Protein AF-0000000080189053 (afdb_homodimer)

Sequence (884 aa):
MTDERPNVVLVHSHDLGRHVGSYGRSVDTPNLDALAGEGAVFENHFVTAPQCSPSRGSLHTGCYPHVNGLMGLAHHHWELDDDVPAMPELLADAGYETHLFGLQHVTEDPRSVGFQHDHTTWRVKPSAAALLADTRARTVADTVETFLEADAYAEPFFASVGFFEAHRIDVDGLFRFDDGSYDPPDPEDVDCPPFLPDGPGVREDLAELEGMVAAIDDAVGRIVDALDDSGLRDDTLVLFTTEHGIAFPRAKGSCYDGGIEAALVARLPGVVDAGRRYDELVSNVDVLPTVLDLVDVTHPGDVDGRSFLPLLTDQKYLPREQVFSELTWHGRYNPIRAVRTDQYKYVRNFWHLPTVTLTTDVFVSRAGREVREQYYSADRPYEELYDLESDPTESTNLAGEAAYESVRAELEERLVAWMRRTDDPLLDGPVPPADMETIEPWMTDERPNVVLVHSHDLGRHVGSYGRSVDTPNLDALAGEGAVFENHFVTAPQCSPSRGSLHTGCYPHVNGLMGLAHHHWELDDDVPAMPELLADAGYETHLFGLQHVTEDPRSVGFQHDHTTWRVKPSAAALLADTRARTVADTVETFLEADAYAEPFFASVGFFEAHRIDVDGLFRFDDGSYDPPDPEDVDCPPFLPDGPGVREDLAELEGMVAAIDDAVGRIVDALDDSGLRDDTLVLFTTEHGIAFPRAKGSCYDGGIEAALVARLPGVVDAGRRYDELVSNVDVLPTVLDLVDVTHPGDVDGRSFLPLLTDQKYLPREQVFSELTWHGRYNPIRAVRTDQYKYVRNFWHLPTVTLTTDVFVSRAGREVREQYYSADRPYEELYDLESDPTESTNLAGEAAYESVRAELEERLVAWMRRTDDPLLDGPVPPADMETIEPW

Structure (mmCIF, N/CA/C/O backbone):
data_AF-0000000080189053-model_v1
#
loop_
_entity.id
_entity.type
_entity.pdbx_description
1 polymer 'Arylsulfatase A'
#
loop_
_atom_site.group_PDB
_atom_site.id
_atom_site.type_symbol
_atom_site.label_atom_id
_atom_site.label_alt_id
_atom_site.label_comp_id
_atom_site.label_asym_id
_atom_site.label_entity_id
_atom_site.label_seq_id
_atom_site.pdbx_PDB_ins_code
_atom_site.Cartn_x
_atom_site.Cartn_y
_atom_site.Cartn_z
_atom_site.occupancy
_atom_site.B_iso_or_equiv
_atom_site.auth_seq_id
_atom_site.auth_comp_id
_atom_site.auth_asym_id
_atom_site.auth_atom_id
_atom_site.pdbx_PDB_model_num
ATOM 1 N N . MET A 1 1 ? -5.051 -48.625 -23.922 1 37.19 1 MET A N 1
ATOM 2 C CA . MET A 1 1 ? -5.074 -47.969 -22.609 1 37.19 1 MET A CA 1
ATOM 3 C C . MET A 1 1 ? -5.422 -49 -21.516 1 37.19 1 MET A C 1
ATOM 5 O O . MET A 1 1 ? -6.367 -49.781 -21.672 1 37.19 1 MET A O 1
ATOM 9 N N . THR A 1 2 ? -4.461 -49.438 -20.766 1 42.81 2 THR A N 1
ATOM 10 C CA . THR A 1 2 ? -4.82 -50.438 -19.766 1 42.81 2 THR A CA 1
ATOM 11 C C . THR A 1 2 ? -6.105 -50.062 -19.047 1 42.81 2 THR A C 1
ATOM 13 O O . THR A 1 2 ? -6.445 -48.875 -18.969 1 42.81 2 THR A O 1
ATOM 16 N N . ASP A 1 3 ? -7.039 -50.969 -18.984 1 53.47 3 ASP A N 1
ATOM 17 C CA . ASP A 1 3 ? -8.352 -50.938 -18.344 1 53.47 3 ASP A CA 1
ATOM 18 C C . ASP A 1 3 ? -8.297 -50.25 -16.984 1 53.47 3 ASP A C 1
ATOM 20 O O . ASP A 1 3 ? -9.328 -49.906 -16.406 1 53.47 3 ASP A O 1
ATOM 24 N N . GLU A 1 4 ? -7.008 -49.938 -16.438 1 72.69 4 GLU A N 1
ATOM 25 C CA . GLU A 1 4 ? -6.914 -49.438 -15.07 1 72.69 4 GLU A CA 1
ATOM 26 C C . GLU A 1 4 ? -6.582 -47.938 -15.078 1 72.69 4 GLU A C 1
ATOM 28 O O . GLU A 1 4 ? -5.875 -47.469 -15.961 1 72.69 4 GLU A O 1
ATOM 33 N N . ARG A 1 5 ? -7.258 -47.094 -14.391 1 90.19 5 ARG A N 1
ATOM 34 C CA . ARG A 1 5 ? -7.027 -45.656 -14.227 1 90.19 5 ARG A CA 1
ATOM 35 C C . ARG A 1 5 ? -5.578 -45.406 -13.844 1 90.19 5 ARG A C 1
ATOM 37 O O . ARG A 1 5 ? -5.031 -46.031 -12.945 1 90.19 5 ARG A O 1
ATOM 44 N N . PRO A 1 6 ? -4.895 -44.5 -14.609 1 95.56 6 PRO A N 1
ATOM 45 C CA . PRO A 1 6 ? -3.5 -44.188 -14.281 1 95.56 6 PRO A CA 1
ATOM 46 C C . PRO A 1 6 ? -3.354 -43.469 -12.953 1 95.56 6 PRO A C 1
ATOM 48 O O . PRO A 1 6 ? -4.297 -42.812 -12.492 1 95.56 6 PRO A O 1
ATOM 51 N N . ASN A 1 7 ? -2.174 -43.688 -12.297 1 97.25 7 ASN A N 1
ATOM 52 C CA . ASN A 1 7 ? -1.801 -42.781 -11.203 1 97.25 7 ASN A CA 1
ATOM 53 C C . ASN A 1 7 ? -1.562 -41.375 -11.703 1 97.25 7 ASN A C 1
ATOM 55 O O . ASN A 1 7 ? -1.313 -41.156 -12.891 1 97.25 7 ASN A O 1
ATOM 59 N N . VAL A 1 8 ? -1.74 -40.438 -10.844 1 98.12 8 VAL A N 1
ATOM 60 C CA . VAL A 1 8 ? -1.468 -39.031 -11.156 1 98.12 8 VAL A CA 1
ATOM 61 C C . VAL A 1 8 ? -0.46 -38.469 -10.156 1 98.12 8 VAL A C 1
ATOM 63 O O . VAL A 1 8 ? -0.708 -38.469 -8.953 1 98.12 8 VAL A O 1
ATOM 66 N N . VAL A 1 9 ? 0.678 -38.031 -10.648 1 98.5 9 VAL A N 1
ATOM 67 C CA . VAL A 1 9 ? 1.683 -37.344 -9.836 1 98.5 9 VAL A CA 1
ATOM 68 C C . VAL A 1 9 ? 1.832 -35.906 -10.312 1 98.5 9 VAL A C 1
ATOM 70 O O . VAL A 1 9 ? 2.277 -35.656 -11.438 1 98.5 9 VAL A O 1
ATOM 73 N N . LEU A 1 10 ? 1.393 -35.031 -9.5 1 98.44 10 LEU A N 1
ATOM 74 C CA . LEU A 1 10 ? 1.52 -33.594 -9.75 1 98.44 10 LEU A CA 1
ATOM 75 C C . LEU A 1 10 ? 2.703 -33 -8.984 1 98.44 10 LEU A C 1
ATOM 77 O O . LEU A 1 10 ? 2.656 -32.906 -7.758 1 98.44 10 LEU A O 1
ATOM 81 N N . VAL A 1 11 ? 3.75 -32.688 -9.688 1 98.38 11 VAL A N 1
ATOM 82 C CA . VAL A 1 11 ? 4.918 -32.031 -9.102 1 98.38 11 VAL A CA 1
ATOM 83 C C . VAL A 1 11 ? 4.859 -30.531 -9.352 1 98.38 11 VAL A C 1
ATOM 85 O O . VAL A 1 11 ? 4.738 -30.094 -10.492 1 98.38 11 VAL A O 1
ATOM 88 N N . HIS A 1 12 ? 4.906 -29.797 -8.32 1 96 12 HIS A N 1
ATOM 89 C CA . HIS A 1 12 ? 4.832 -28.344 -8.492 1 96 12 HIS A CA 1
ATOM 90 C C . HIS A 1 12 ? 5.824 -27.625 -7.586 1 96 12 HIS A C 1
ATOM 92 O O . HIS A 1 12 ? 6.152 -28.125 -6.504 1 96 12 HIS A O 1
ATOM 98 N N . SER A 1 13 ? 6.344 -26.516 -8.055 1 93 13 SER A N 1
ATOM 99 C CA . SER A 1 13 ? 7.297 -25.703 -7.305 1 93 13 SER A CA 1
ATOM 100 C C . SER A 1 13 ? 6.781 -24.281 -7.113 1 93 13 SER A C 1
ATOM 102 O O . SER A 1 13 ? 5.777 -23.891 -7.715 1 93 13 SER A O 1
ATOM 104 N N . HIS A 1 14 ? 7.52 -23.609 -6.168 1 88.56 14 HIS A N 1
ATOM 105 C CA . HIS A 1 14 ? 7.227 -22.203 -5.848 1 88.56 14 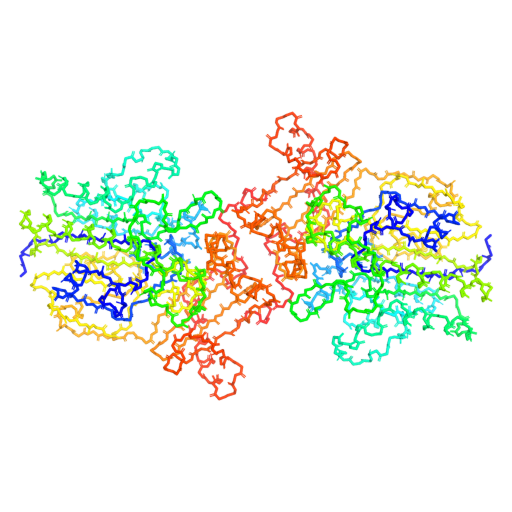HIS A CA 1
ATOM 106 C C . HIS A 1 14 ? 8.086 -21.266 -6.676 1 88.56 14 HIS A C 1
ATOM 108 O O . HIS A 1 14 ? 9.289 -21.5 -6.852 1 88.56 14 HIS A O 1
ATOM 114 N N . ASP A 1 15 ? 7.488 -20.156 -7.223 1 96.12 15 ASP A N 1
ATOM 115 C CA . ASP A 1 15 ? 8.25 -19 -7.66 1 96.12 15 ASP A CA 1
ATOM 116 C C . ASP A 1 15 ? 9.25 -19.375 -8.758 1 96.12 15 ASP A C 1
ATOM 118 O O . ASP A 1 15 ? 10.398 -18.938 -8.734 1 96.12 15 ASP A O 1
ATOM 122 N N . LEU A 1 16 ? 8.836 -20.234 -9.695 1 97.38 16 LEU A N 1
ATOM 123 C CA . LEU A 1 16 ? 9.805 -20.734 -10.68 1 97.38 16 LEU A CA 1
ATOM 124 C C . LEU A 1 16 ? 9.469 -20.219 -12.07 1 97.38 16 LEU A C 1
ATOM 126 O O . LEU A 1 16 ? 10.367 -20 -12.891 1 97.38 16 LEU A O 1
ATOM 130 N N . GLY A 1 17 ? 8.188 -20.047 -12.352 1 97.44 17 GLY A N 1
ATOM 131 C CA . GLY A 1 17 ? 7.793 -19.703 -13.711 1 97.44 17 GLY A CA 1
ATOM 132 C C . GLY A 1 17 ? 8.281 -20.703 -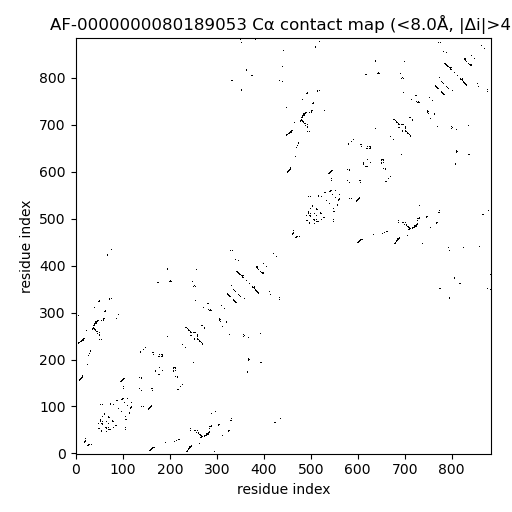14.742 1 97.44 17 GLY A C 1
ATOM 133 O O . GLY A 1 17 ? 8.055 -21.906 -14.602 1 97.44 17 GLY A O 1
ATOM 134 N N . ARG A 1 18 ? 8.945 -20.234 -15.711 1 97.62 18 ARG A N 1
ATOM 135 C CA . ARG A 1 18 ? 9.492 -21.062 -16.781 1 97.62 18 ARG A CA 1
ATOM 136 C C . ARG A 1 18 ? 11.016 -21.016 -16.781 1 97.62 18 ARG A C 1
ATOM 138 O O . ARG A 1 18 ? 11.648 -21.156 -17.828 1 97.62 18 ARG A O 1
ATOM 145 N N . HIS A 1 19 ? 11.531 -20.75 -15.57 1 97.62 19 HIS A N 1
ATOM 146 C CA . HIS A 1 19 ? 12.984 -20.609 -15.469 1 97.62 19 HIS A CA 1
ATOM 147 C C . HIS A 1 19 ? 13.664 -21.969 -15.445 1 97.62 19 HIS A C 1
ATOM 149 O O . HIS A 1 19 ? 14.383 -22.297 -14.492 1 97.62 19 HIS A O 1
ATOM 155 N N . VAL A 1 20 ? 13.516 -22.75 -16.484 1 97.56 20 VAL A N 1
ATOM 156 C CA . VAL A 1 20 ? 14.086 -24.078 -16.688 1 97.56 20 VAL A CA 1
ATOM 157 C C . VAL A 1 20 ? 14.586 -24.219 -18.125 1 97.56 20 VAL A C 1
ATOM 159 O O . VAL A 1 20 ? 14.164 -23.469 -19.016 1 97.56 20 VAL A O 1
ATOM 162 N N . GLY A 1 21 ? 15.398 -25.172 -18.328 1 97 21 GLY A N 1
ATOM 163 C CA . GLY A 1 21 ? 16.031 -25.359 -19.625 1 97 21 GLY A CA 1
ATOM 164 C C . GLY A 1 21 ? 15.031 -25.688 -20.734 1 97 21 GLY A C 1
ATOM 165 O O . GLY A 1 21 ? 15.18 -25.234 -21.859 1 97 21 GLY A O 1
ATOM 166 N N . SER A 1 22 ? 14.039 -26.406 -20.469 1 96.38 22 SER A N 1
ATOM 167 C CA . SER A 1 22 ? 13.07 -26.859 -21.469 1 96.38 22 SER A CA 1
ATOM 168 C C . SER A 1 22 ? 12.273 -25.688 -22.047 1 96.38 22 SER A C 1
ATOM 170 O O . SER A 1 22 ? 11.617 -25.828 -23.078 1 96.38 22 SER A O 1
ATOM 172 N N . TYR A 1 23 ? 12.32 -24.562 -21.422 1 96.88 23 TYR A N 1
ATOM 173 C CA . TYR A 1 23 ? 11.648 -23.359 -21.922 1 96.88 23 TYR A CA 1
ATOM 174 C C . TYR A 1 23 ? 12.664 -22.359 -22.453 1 96.88 23 TYR A C 1
ATOM 176 O O . TYR A 1 23 ? 12.352 -21.188 -22.625 1 96.88 23 TYR A O 1
ATOM 184 N N . GLY A 1 24 ? 13.891 -22.781 -22.625 1 94.62 24 GLY A N 1
ATOM 185 C CA . GLY A 1 24 ? 14.875 -21.984 -23.328 1 94.62 24 GLY A CA 1
ATOM 186 C C . GLY A 1 24 ? 15.766 -21.172 -22.406 1 94.62 24 GLY A C 1
ATOM 187 O O . GLY A 1 24 ? 16.609 -20.406 -22.859 1 94.62 24 GLY A O 1
ATOM 188 N N . ARG A 1 25 ? 15.617 -21.297 -21.156 1 94.75 25 ARG A N 1
ATOM 189 C CA . ARG A 1 25 ? 16.484 -20.594 -20.219 1 94.75 25 ARG A CA 1
ATOM 190 C C . ARG A 1 25 ? 17.859 -21.266 -20.125 1 94.75 25 ARG A C 1
ATOM 192 O O . ARG A 1 25 ? 17.953 -22.484 -20.25 1 94.75 25 ARG A O 1
ATOM 199 N N . SER A 1 26 ? 18.859 -20.438 -19.922 1 93.69 26 SER A N 1
ATOM 200 C CA . SER A 1 26 ? 20.219 -20.953 -19.781 1 93.69 26 SER A CA 1
ATOM 201 C C . SER A 1 26 ? 20.484 -21.453 -18.375 1 93.69 26 SER A C 1
ATOM 203 O O . SER A 1 26 ? 21.344 -20.906 -17.672 1 93.69 26 SER A O 1
ATOM 205 N N . VAL A 1 27 ? 19.781 -22.422 -17.938 1 95.25 27 VAL A N 1
ATOM 206 C CA . VAL A 1 27 ? 19.938 -23.047 -16.641 1 95.25 27 VAL A CA 1
ATOM 207 C C . VAL A 1 27 ? 20.016 -24.562 -16.797 1 95.25 27 VAL A C 1
ATOM 209 O O . VAL A 1 27 ? 19.391 -25.125 -17.719 1 95.25 27 VAL A O 1
ATOM 212 N N . ASP A 1 28 ? 20.828 -25.188 -16.016 1 93.56 28 ASP A N 1
ATOM 213 C CA . ASP A 1 28 ? 21.031 -26.625 -16.141 1 93.56 28 ASP A CA 1
ATOM 214 C C . ASP A 1 28 ? 19.938 -27.406 -15.406 1 93.56 28 ASP A C 1
ATOM 216 O O . ASP A 1 28 ? 19.969 -27.531 -14.18 1 93.56 28 ASP A O 1
ATOM 220 N N . THR A 1 29 ? 19 -27.891 -16.188 1 98.06 29 THR A N 1
ATOM 221 C CA . THR A 1 29 ? 17.922 -28.703 -15.641 1 98.06 29 THR A CA 1
ATOM 222 C C . THR A 1 29 ? 17.766 -29.984 -16.438 1 98.06 29 THR A C 1
ATOM 224 O O . THR A 1 29 ? 16.703 -30.25 -17.016 1 98.06 29 THR A O 1
ATOM 227 N N . PRO A 1 30 ? 18.766 -30.875 -16.438 1 98.62 30 PRO A N 1
ATOM 228 C CA . PRO A 1 30 ? 18.766 -32.062 -17.312 1 98.62 30 PRO A CA 1
ATOM 229 C C . PRO A 1 30 ? 17.594 -33 -17.031 1 98.62 30 PRO A C 1
ATOM 231 O O . PRO A 1 30 ? 17.062 -33.594 -17.969 1 98.62 30 PRO A O 1
ATOM 234 N N . ASN A 1 31 ? 17.203 -33.156 -15.789 1 98.69 31 ASN A N 1
ATOM 235 C CA . ASN A 1 31 ? 16.109 -34.062 -15.469 1 98.69 31 ASN A CA 1
ATOM 236 C C . ASN A 1 31 ? 14.773 -33.531 -15.945 1 98.69 31 ASN A C 1
ATOM 238 O O . ASN A 1 31 ? 13.969 -34.25 -16.531 1 98.69 31 ASN A O 1
ATOM 242 N N . LEU A 1 32 ? 14.547 -32.25 -15.75 1 98.44 32 LEU A N 1
ATOM 243 C CA . LEU A 1 32 ? 13.328 -31.609 -16.25 1 98.44 32 LEU A CA 1
ATOM 244 C C . LEU A 1 32 ? 13.297 -31.625 -17.766 1 98.44 32 LEU A C 1
ATOM 246 O O . LEU A 1 32 ? 12.234 -31.812 -18.375 1 98.44 32 LEU A O 1
ATOM 250 N N . ASP A 1 33 ? 14.469 -31.391 -18.359 1 98.44 33 ASP A N 1
ATOM 251 C CA . ASP A 1 33 ? 14.562 -31.422 -19.812 1 98.44 33 ASP A CA 1
ATOM 252 C C . ASP A 1 33 ? 14.258 -32.812 -20.344 1 98.44 33 ASP A C 1
ATOM 254 O O . ASP A 1 33 ? 13.617 -32.969 -21.391 1 98.44 33 ASP A O 1
ATOM 258 N N . ALA A 1 34 ? 14.734 -33.812 -19.656 1 98.31 34 ALA A N 1
ATOM 259 C CA . ALA A 1 34 ? 14.438 -35.188 -20.031 1 98.31 34 ALA A CA 1
ATOM 260 C C . ALA A 1 34 ? 12.945 -35.469 -19.922 1 98.31 34 ALA A C 1
ATOM 262 O O . ALA A 1 34 ? 12.367 -36.125 -20.797 1 98.31 34 ALA A O 1
ATOM 263 N N . LEU A 1 35 ? 12.383 -35.031 -18.828 1 98.06 35 LEU A N 1
ATOM 264 C CA . LEU A 1 35 ? 10.945 -35.219 -18.641 1 98.06 35 LEU A CA 1
ATOM 265 C C . LEU A 1 35 ? 10.164 -34.562 -19.766 1 98.06 35 LEU A C 1
ATOM 267 O O . LEU A 1 35 ? 9.219 -35.156 -20.297 1 98.06 35 LEU A O 1
ATOM 271 N N . ALA A 1 36 ? 10.562 -33.375 -20.125 1 97.88 36 ALA A N 1
ATOM 272 C CA . ALA A 1 36 ? 9.938 -32.625 -21.219 1 97.88 36 ALA A CA 1
ATOM 273 C C . ALA A 1 36 ? 10.094 -33.375 -22.531 1 97.88 36 ALA A C 1
ATOM 275 O O . ALA A 1 36 ? 9.156 -33.438 -23.344 1 97.88 36 ALA A O 1
ATOM 276 N N . GLY A 1 37 ? 11.258 -33.938 -22.766 1 97.38 37 GLY A N 1
ATOM 277 C CA . GLY A 1 37 ? 11.523 -34.688 -23.984 1 97.38 37 GLY A CA 1
ATOM 278 C C . GLY A 1 37 ? 10.703 -35.969 -24.094 1 97.38 37 GLY A C 1
ATOM 279 O O . GLY A 1 37 ? 10.383 -36.406 -25.203 1 97.38 37 GLY A O 1
ATOM 280 N N . GLU A 1 38 ? 10.297 -36.531 -22.953 1 96.81 38 GLU A N 1
ATOM 281 C CA . GLU A 1 38 ? 9.539 -37.781 -22.906 1 96.81 38 GLU A CA 1
ATOM 282 C C . GLU A 1 38 ? 8.039 -37.531 -22.891 1 96.81 38 GLU A C 1
ATOM 284 O O . GLU A 1 38 ? 7.238 -38.438 -22.953 1 96.81 38 GLU A O 1
ATOM 289 N N . GLY A 1 39 ? 7.723 -36.281 -22.781 1 97.12 39 GLY A N 1
ATOM 290 C CA . GLY A 1 39 ? 6.328 -35.875 -22.688 1 97.12 39 GLY A CA 1
ATOM 291 C C . GLY A 1 39 ? 5.973 -34.719 -23.594 1 97.12 39 GLY A C 1
ATOM 292 O O . GLY A 1 39 ? 6.504 -34.625 -24.703 1 97.12 39 GLY A O 1
ATOM 293 N N . ALA A 1 40 ? 4.988 -33.938 -23.156 1 97.69 40 ALA A N 1
ATOM 294 C CA . ALA A 1 40 ? 4.527 -32.75 -23.891 1 97.69 40 ALA A CA 1
ATOM 295 C C . ALA A 1 40 ? 4.77 -31.484 -23.078 1 97.69 40 ALA A C 1
ATOM 297 O O . ALA A 1 40 ? 4.625 -31.484 -21.859 1 97.69 40 ALA A O 1
ATOM 298 N N . VAL A 1 41 ? 5.191 -30.438 -23.828 1 98.25 41 VAL A N 1
ATOM 299 C CA . VAL A 1 41 ? 5.418 -29.125 -23.234 1 98.25 41 VAL A CA 1
ATOM 300 C C . VAL A 1 41 ? 4.367 -28.141 -23.734 1 98.25 41 VAL A C 1
ATOM 302 O O . VAL A 1 41 ? 4.047 -28.109 -24.922 1 98.25 41 VAL A O 1
ATOM 305 N N . PHE A 1 42 ? 3.783 -27.406 -22.828 1 98.25 42 PHE A N 1
ATOM 306 C CA . PHE A 1 42 ? 2.867 -26.328 -23.172 1 98.25 42 PHE A CA 1
ATOM 307 C C . PHE A 1 42 ? 3.578 -24.984 -23.141 1 98.25 42 PHE A C 1
ATOM 309 O O . PHE A 1 42 ? 3.873 -24.453 -22.078 1 98.25 42 PHE A O 1
ATOM 316 N N . GLU A 1 43 ? 3.744 -24.406 -24.312 1 97.56 43 GLU A N 1
ATOM 317 C CA . GLU A 1 43 ? 4.582 -23.219 -24.484 1 97.56 43 GLU A CA 1
ATOM 318 C C . GLU A 1 43 ? 3.896 -21.969 -23.922 1 97.56 43 GLU A C 1
ATOM 320 O O . GLU A 1 43 ? 4.562 -21.062 -23.422 1 97.56 43 GLU A O 1
ATOM 325 N N . ASN A 1 44 ? 2.574 -21.922 -24.078 1 97.69 44 ASN A N 1
ATOM 326 C CA . ASN A 1 44 ? 1.802 -20.75 -23.703 1 97.69 44 ASN A CA 1
ATOM 327 C C . ASN A 1 44 ? 0.842 -21.047 -22.562 1 97.69 44 ASN A C 1
ATOM 329 O O . ASN A 1 44 ? -0.368 -20.859 -22.688 1 97.69 44 ASN A O 1
ATOM 333 N N . HIS A 1 45 ? 1.48 -21.484 -21.469 1 98.25 45 HIS A N 1
ATOM 334 C CA . HIS A 1 45 ? 0.749 -21.734 -20.234 1 98.25 45 HIS A CA 1
ATOM 335 C C . HIS A 1 45 ? 0.845 -20.547 -19.297 1 98.25 45 HIS A C 1
ATOM 337 O O . HIS A 1 45 ? 1.944 -20.125 -18.922 1 98.25 45 HIS A O 1
ATOM 343 N N . PHE A 1 46 ? -0.322 -19.953 -18.969 1 98.69 46 PHE A N 1
ATOM 344 C CA . PHE A 1 46 ? -0.388 -18.812 -18.062 1 98.69 46 PHE A CA 1
ATOM 345 C C . PHE A 1 46 ? -1.361 -19.078 -16.922 1 98.69 46 PHE A C 1
ATOM 347 O O . PHE A 1 46 ? -2.438 -19.641 -17.125 1 98.69 46 PHE A O 1
ATOM 354 N N . VAL A 1 47 ? -0.959 -18.672 -15.734 1 98.75 47 VAL A N 1
ATOM 355 C CA . VAL A 1 47 ? -1.768 -18.969 -14.555 1 98.75 47 VAL A CA 1
ATOM 356 C C . VAL A 1 47 ? -2.746 -17.812 -14.305 1 98.75 47 VAL A C 1
ATOM 358 O O . VAL A 1 47 ? -2.609 -16.734 -14.883 1 98.75 47 VAL A O 1
ATOM 361 N N . THR A 1 48 ? -3.66 -18.078 -13.43 1 98.69 48 THR A N 1
ATOM 362 C CA . THR A 1 48 ? -4.75 -17.156 -13.156 1 98.69 48 THR A CA 1
ATOM 363 C C . THR A 1 48 ? -4.305 -16.078 -12.172 1 98.69 48 THR A C 1
ATOM 365 O O . THR A 1 48 ? -4.938 -15.016 -12.07 1 98.69 48 THR A O 1
ATOM 368 N N . ALA A 1 49 ? -3.229 -16.375 -11.438 1 98.75 49 ALA A N 1
ATOM 369 C CA . ALA A 1 49 ? -2.799 -15.438 -10.406 1 98.75 49 ALA A CA 1
ATOM 370 C C . ALA A 1 49 ? -1.284 -15.477 -10.227 1 98.75 49 ALA A C 1
ATOM 372 O O . ALA A 1 49 ? -0.676 -16.547 -10.266 1 98.75 49 ALA A O 1
ATOM 373 N N . PRO A 1 50 ? -0.681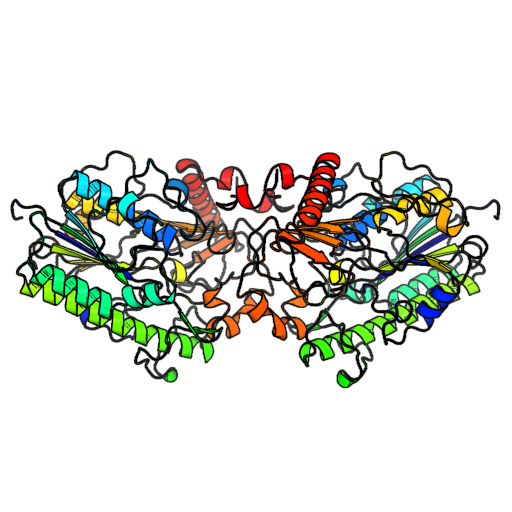 -14.344 -10.07 1 98.44 50 PRO A N 1
ATOM 374 C CA . PRO A 1 50 ? 0.771 -14.273 -9.891 1 98.44 50 PRO A CA 1
ATOM 375 C C . PRO A 1 50 ? 1.202 -14.484 -8.445 1 98.44 50 PRO A C 1
ATOM 377 O O . PRO A 1 50 ? 2.115 -13.812 -7.961 1 98.44 50 PRO A O 1
ATOM 380 N N . GLN A 1 51 ? 0.408 -15.281 -7.688 1 95.88 51 GLN A N 1
ATOM 381 C CA . GLN A 1 51 ? 0.687 -15.586 -6.285 1 95.88 51 GLN A CA 1
ATOM 382 C C . GLN A 1 51 ? 0.391 -17.047 -5.969 1 95.88 51 GLN A C 1
ATOM 384 O O . GLN A 1 51 ? -0.327 -17.719 -6.715 1 95.88 51 GLN A O 1
ATOM 389 N N . CYS A 1 52 ? 0.853 -17.5 -4.887 1 95.06 52 CYS A N 1
ATOM 390 C CA . CYS A 1 52 ? 0.919 -18.922 -4.582 1 95.06 52 CYS A CA 1
ATOM 391 C C . CYS A 1 52 ? -0.475 -19.5 -4.367 1 95.06 52 CYS A C 1
ATOM 393 O O . CYS A 1 52 ? -1.029 -20.141 -5.262 1 95.06 52 CYS A O 1
ATOM 395 N N . SER A 1 53 ? -1.184 -19.125 -3.305 1 96.25 53 SER A N 1
ATOM 396 C CA . SER A 1 53 ? -2.428 -19.766 -2.891 1 96.25 53 SER A CA 1
ATOM 397 C C . SER A 1 53 ? -3.514 -19.594 -3.945 1 96.25 53 SER A C 1
ATOM 399 O O . SER A 1 53 ? -4.152 -20.562 -4.352 1 96.25 53 SER A O 1
ATOM 401 N N . PRO A 1 54 ? -3.693 -18.406 -4.445 1 97.81 54 PRO A N 1
ATOM 402 C CA . PRO A 1 54 ? -4.75 -18.25 -5.449 1 97.81 54 PRO A CA 1
ATOM 403 C C . PRO A 1 54 ? -4.477 -19.047 -6.723 1 97.81 54 PRO A C 1
ATOM 405 O O . PRO A 1 54 ? -5.395 -19.656 -7.277 1 97.81 54 PRO A O 1
ATOM 408 N N . SER A 1 55 ? -3.256 -19.047 -7.184 1 98.19 55 SER A N 1
ATOM 409 C CA . SER A 1 55 ? -2.916 -19.797 -8.391 1 98.19 55 SER A CA 1
ATOM 410 C C . SER A 1 55 ? -3.113 -21.297 -8.18 1 98.19 55 SER A C 1
ATOM 412 O O . SER A 1 55 ? -3.697 -21.969 -9.031 1 98.19 55 SER A O 1
ATOM 414 N N . ARG A 1 56 ? -2.656 -21.828 -7.055 1 97 56 ARG A N 1
ATOM 415 C CA . ARG A 1 56 ? -2.822 -23.25 -6.742 1 97 56 ARG A CA 1
ATOM 416 C C . ARG A 1 56 ? -4.297 -23.594 -6.574 1 97 56 ARG A C 1
ATOM 418 O O . ARG A 1 56 ? -4.723 -24.688 -6.934 1 97 56 ARG A O 1
ATOM 425 N N . GLY A 1 57 ? -5.012 -22.625 -5.918 1 96.94 57 GLY A N 1
ATOM 426 C CA . GLY A 1 57 ? -6.449 -22.828 -5.84 1 96.94 57 GLY A CA 1
ATOM 427 C C . GLY A 1 57 ? -7.098 -23.016 -7.199 1 96.94 57 GLY A C 1
ATOM 428 O O . GLY A 1 57 ? -7.957 -23.891 -7.371 1 96.94 57 GLY A O 1
ATOM 429 N N . SER A 1 58 ? -6.672 -22.25 -8.148 1 98.25 58 SER A N 1
ATOM 430 C CA . SER A 1 58 ? -7.203 -22.359 -9.508 1 98.25 58 SER A CA 1
ATOM 431 C C . SER A 1 58 ? -6.816 -23.688 -10.148 1 98.25 58 SER A C 1
ATOM 433 O O . SER A 1 58 ? -7.633 -24.312 -10.828 1 98.25 58 SER A O 1
ATOM 435 N N . LEU A 1 59 ? -5.602 -24.109 -9.938 1 98.12 59 LEU A N 1
ATOM 436 C CA . LEU A 1 59 ? -5.109 -25.375 -10.461 1 98.12 59 LEU A CA 1
ATOM 437 C C . LEU A 1 59 ? -5.953 -26.547 -9.953 1 98.12 59 LEU A C 1
ATOM 439 O O . LEU A 1 59 ? -6.332 -27.422 -10.727 1 98.12 59 LEU A O 1
ATOM 443 N N . HIS A 1 60 ? -6.312 -26.516 -8.695 1 97.56 60 HIS A N 1
ATOM 444 C CA . HIS A 1 60 ? -6.969 -27.641 -8.031 1 97.56 60 HIS A CA 1
ATOM 445 C C . HIS A 1 60 ? -8.477 -27.609 -8.258 1 97.56 60 HIS A C 1
ATOM 447 O O . HIS A 1 60 ? -9.141 -28.641 -8.172 1 97.56 60 HIS A O 1
ATOM 453 N N . THR A 1 61 ? -9.031 -26.422 -8.516 1 97.75 61 THR A N 1
ATOM 454 C CA . THR A 1 61 ? -10.484 -26.312 -8.547 1 97.75 61 THR A CA 1
ATOM 455 C C . THR A 1 61 ? -10.992 -26.094 -9.969 1 97.75 61 THR A C 1
ATOM 457 O O . THR A 1 61 ? -12.18 -26.25 -10.25 1 97.75 61 THR A O 1
ATOM 460 N N . GLY A 1 62 ? -10.07 -25.578 -10.859 1 98.12 62 GLY A N 1
ATOM 461 C CA . GLY A 1 62 ? -10.484 -25.219 -12.203 1 98.12 62 GLY A CA 1
ATOM 462 C C . GLY A 1 62 ? -11.258 -23.922 -12.258 1 98.12 62 GLY A C 1
ATOM 463 O O . GLY A 1 62 ? -11.938 -23.625 -13.25 1 98.12 62 GLY A O 1
ATOM 464 N N . CYS A 1 63 ? -11.219 -23.141 -11.18 1 98.19 63 CYS A N 1
ATOM 465 C CA . CYS A 1 63 ? -11.945 -21.875 -11.055 1 98.19 63 CYS A CA 1
ATOM 466 C C . CYS A 1 63 ? -11 -20.719 -10.734 1 98.19 63 CYS A C 1
ATOM 468 O O . CYS A 1 63 ? -9.961 -20.922 -10.102 1 98.19 63 CYS A O 1
ATOM 470 N N . TYR A 1 64 ? -11.367 -19.562 -11.195 1 98.5 64 TYR A N 1
ATOM 471 C CA . TYR A 1 64 ? -10.594 -18.359 -10.875 1 98.5 64 TYR A CA 1
ATOM 472 C C . TYR A 1 64 ? -10.648 -18.062 -9.383 1 98.5 64 TYR A C 1
ATOM 474 O O . TYR A 1 64 ? -11.602 -18.453 -8.703 1 98.5 64 TYR A O 1
ATOM 482 N N . PRO A 1 65 ? -9.656 -17.328 -8.867 1 98.44 65 PRO A N 1
ATOM 483 C CA . PRO A 1 65 ? -9.57 -17.094 -7.426 1 98.44 65 PRO A CA 1
ATOM 484 C C . PRO A 1 65 ? -10.828 -16.422 -6.863 1 98.44 65 PRO A C 1
ATOM 486 O O . PRO A 1 65 ? -11.328 -16.828 -5.812 1 98.44 65 PRO A O 1
ATOM 489 N N . HIS A 1 66 ? -11.383 -15.445 -7.57 1 98.38 66 HIS A N 1
ATOM 490 C CA . HIS A 1 66 ? -12.555 -14.766 -7.02 1 98.38 66 HIS A CA 1
ATOM 491 C C . HIS A 1 66 ? -13.789 -15.656 -7.098 1 98.38 66 HIS A C 1
ATOM 493 O O . HIS A 1 66 ? -14.797 -15.383 -6.434 1 98.38 66 HIS A O 1
ATOM 499 N N . VAL A 1 67 ? -13.75 -16.688 -7.906 1 97.88 67 VAL A N 1
ATOM 500 C CA . VAL A 1 67 ? -14.852 -17.625 -8.023 1 97.88 67 VAL A CA 1
ATOM 501 C C . VAL A 1 67 ? -14.742 -18.703 -6.938 1 97.88 67 VAL A C 1
ATOM 503 O O . VAL A 1 67 ? -15.734 -19.078 -6.32 1 97.88 67 VAL A O 1
ATOM 506 N N . ASN A 1 68 ? -13.5 -19.156 -6.688 1 97.19 68 ASN A N 1
ATOM 507 C CA . ASN A 1 68 ? -13.352 -20.25 -5.742 1 97.19 68 ASN A CA 1
ATOM 508 C C . ASN A 1 68 ? -13.133 -19.75 -4.32 1 97.19 68 ASN A C 1
ATOM 510 O O . ASN A 1 68 ? -13.047 -20.531 -3.379 1 97.19 68 ASN A O 1
ATOM 514 N N . GLY A 1 69 ? -12.953 -18.438 -4.172 1 96.81 69 GLY A N 1
ATOM 515 C CA . GLY A 1 69 ? -12.906 -17.828 -2.852 1 96.81 69 GLY A CA 1
ATOM 516 C C . GLY A 1 69 ? -11.492 -17.531 -2.385 1 96.81 69 GLY A C 1
ATOM 517 O O . GLY A 1 69 ? -11.289 -16.812 -1.411 1 96.81 69 GLY A O 1
ATOM 518 N N . LEU A 1 70 ? -10.477 -18.062 -3.029 1 96.94 70 LEU A N 1
ATOM 519 C CA . LEU A 1 70 ? -9.094 -17.922 -2.592 1 96.94 70 LEU A CA 1
ATOM 520 C C . LEU A 1 70 ? -8.43 -16.719 -3.258 1 96.94 70 LEU A C 1
ATOM 522 O O . LEU A 1 70 ? -7.52 -16.875 -4.074 1 96.94 70 LEU A O 1
ATOM 526 N N . MET A 1 71 ? -8.844 -15.508 -2.785 1 97.81 71 MET A N 1
ATOM 527 C CA . MET A 1 71 ? -8.453 -14.266 -3.432 1 97.81 71 MET A CA 1
ATOM 528 C C . MET A 1 71 ? -7.172 -13.711 -2.812 1 97.81 71 MET A C 1
ATOM 530 O O . MET A 1 71 ? -6.699 -12.641 -3.205 1 97.81 71 MET A O 1
ATOM 534 N N . GLY A 1 72 ? -6.602 -14.391 -1.894 1 96.38 72 GLY A N 1
ATOM 535 C CA . GLY A 1 72 ? -5.352 -14.07 -1.226 1 96.38 72 GLY A CA 1
ATOM 536 C C . GLY A 1 72 ? -4.648 -15.289 -0.656 1 96.38 72 GLY A C 1
ATOM 537 O O . GLY A 1 72 ? -5.016 -16.422 -0.967 1 96.38 72 GLY A O 1
ATOM 538 N N . LEU A 1 73 ? -3.66 -15.047 0.108 1 93 73 LEU A N 1
ATOM 539 C CA . LEU A 1 73 ? -2.84 -16.141 0.622 1 93 73 LEU A CA 1
ATOM 540 C C . LEU A 1 73 ? -3.557 -16.875 1.748 1 93 73 LEU A C 1
ATOM 542 O O . LEU A 1 73 ? -4.215 -16.25 2.584 1 93 73 LEU A O 1
ATOM 546 N N . ALA A 1 74 ? -3.334 -18.109 1.767 1 88.31 74 ALA A N 1
ATOM 547 C CA . ALA A 1 74 ? -3.973 -18.953 2.771 1 88.31 74 ALA A CA 1
ATOM 548 C C . ALA A 1 74 ? -3.543 -18.547 4.18 1 88.31 74 ALA A C 1
ATOM 550 O O . ALA A 1 74 ? -4.367 -18.5 5.094 1 88.31 74 ALA A O 1
ATOM 551 N N . HIS A 1 75 ? -2.271 -18.188 4.336 1 83.19 75 HIS A N 1
ATOM 552 C CA . HIS A 1 75 ? -1.785 -17.828 5.66 1 83.19 75 HIS A CA 1
ATOM 553 C C . HIS A 1 75 ? -2.207 -16.406 6.039 1 83.19 75 HIS A C 1
ATOM 555 O O . HIS A 1 75 ? -1.925 -15.953 7.148 1 83.19 75 HIS A O 1
ATOM 561 N N . HIS A 1 76 ? -2.865 -15.711 5.16 1 88.5 76 HIS A N 1
ATOM 562 C CA . HIS A 1 76 ? -3.516 -14.438 5.453 1 88.5 76 HIS A CA 1
ATOM 563 C C . HIS A 1 76 ? -5.031 -14.594 5.527 1 88.5 76 HIS A C 1
ATOM 565 O O . HIS A 1 76 ? -5.773 -13.703 5.109 1 88.5 76 HIS A O 1
ATOM 571 N N . HIS A 1 77 ? -5.504 -15.82 5.82 1 89.12 77 HIS A N 1
ATOM 572 C CA . HIS A 1 77 ? -6.859 -16.141 6.254 1 89.12 77 HIS A CA 1
ATOM 573 C C . HIS A 1 77 ? -7.785 -16.344 5.059 1 89.12 77 HIS A C 1
ATOM 575 O O . HIS A 1 77 ? -9.008 -16.406 5.219 1 89.12 77 HIS A O 1
ATOM 581 N N . TRP A 1 78 ? -7.258 -16.453 3.918 1 93.56 78 TRP A N 1
ATOM 582 C CA . TRP A 1 78 ? -8.094 -16.797 2.771 1 93.56 78 TRP A CA 1
ATOM 583 C C . TRP A 1 78 ? -8.227 -18.297 2.633 1 93.56 78 TRP A C 1
ATOM 585 O O . TRP A 1 78 ? -7.273 -19.047 2.889 1 93.56 78 TRP A O 1
ATOM 595 N N . GLU A 1 79 ? -9.383 -18.766 2.172 1 93.81 79 GLU A N 1
ATOM 596 C CA . GLU A 1 79 ? -9.68 -20.172 1.996 1 93.81 79 GLU A CA 1
ATOM 597 C C . GLU A 1 79 ? -10.594 -20.406 0.792 1 93.81 79 GLU A C 1
ATOM 599 O O . GLU A 1 79 ? -11.289 -19.484 0.356 1 93.81 79 GLU A O 1
ATOM 604 N N . LEU A 1 80 ? -10.484 -21.594 0.324 1 95.44 80 LEU A N 1
ATOM 605 C CA . LEU A 1 80 ? -11.461 -22 -0.684 1 95.44 80 LEU A CA 1
ATOM 606 C C . LEU A 1 80 ? -12.875 -22 -0.112 1 95.44 80 LEU A C 1
ATOM 608 O O . LEU A 1 80 ? -13.078 -22.344 1.052 1 95.44 80 LEU A O 1
ATOM 612 N N . ASP A 1 81 ? -13.836 -21.609 -0.968 1 94.31 81 ASP A N 1
ATOM 613 C CA . ASP A 1 81 ? -15.234 -21.734 -0.569 1 94.31 81 ASP A CA 1
ATOM 614 C C . ASP A 1 81 ? -15.602 -23.203 -0.341 1 94.31 81 ASP A C 1
ATOM 616 O O . ASP A 1 81 ? -15.148 -24.078 -1.08 1 94.31 81 ASP A O 1
ATOM 620 N N . ASP A 1 82 ? -16.469 -23.469 0.545 1 90.44 82 ASP A N 1
ATOM 621 C CA . ASP A 1 82 ? -16.828 -24.812 0.956 1 90.44 82 ASP A CA 1
ATOM 622 C C . ASP A 1 82 ? -17.5 -25.578 -0.189 1 90.44 82 ASP A C 1
ATOM 624 O O . ASP A 1 82 ? -17.406 -26.812 -0.256 1 90.44 82 ASP A O 1
ATOM 628 N N . ASP A 1 83 ? -18.047 -24.906 -1.054 1 91.25 83 ASP A N 1
ATOM 629 C CA . ASP A 1 83 ? -18.859 -25.562 -2.076 1 91.25 83 ASP A CA 1
ATOM 630 C C . ASP A 1 83 ? -18.062 -25.781 -3.355 1 91.25 83 ASP A C 1
ATOM 632 O O . ASP A 1 83 ? -18.594 -26.234 -4.367 1 91.25 83 ASP A O 1
ATOM 636 N N . VAL A 1 84 ? -16.734 -25.516 -3.314 1 94.31 84 VAL A N 1
ATOM 637 C CA . VAL A 1 84 ? -15.898 -25.719 -4.488 1 94.31 84 VAL A CA 1
ATOM 638 C C . VAL A 1 84 ? -14.969 -26.906 -4.266 1 94.31 84 VAL A C 1
ATOM 640 O O . VAL A 1 84 ? -13.969 -26.797 -3.545 1 94.31 84 VAL A O 1
ATOM 643 N N . PRO A 1 85 ? -15.273 -27.984 -4.863 1 95 85 PRO A N 1
ATOM 644 C CA . PRO A 1 85 ? -14.422 -29.156 -4.637 1 95 85 PRO A CA 1
ATOM 645 C C . PRO A 1 85 ? -13.062 -29.031 -5.316 1 95 85 PRO A C 1
ATOM 647 O O . PRO A 1 85 ? -12.961 -28.5 -6.422 1 95 85 PRO A O 1
ATOM 650 N N . ALA A 1 86 ? -12.055 -29.562 -4.676 1 96.38 86 ALA A N 1
ATOM 651 C CA . ALA A 1 86 ? -10.695 -29.547 -5.211 1 96.38 86 ALA A CA 1
ATOM 652 C C . ALA A 1 86 ? -10.305 -30.922 -5.762 1 96.38 86 ALA A C 1
ATOM 654 O O . ALA A 1 86 ? -10.977 -31.922 -5.5 1 96.38 86 ALA A O 1
ATOM 655 N N . MET A 1 87 ? -9.266 -30.969 -6.43 1 97.62 87 MET A N 1
ATOM 656 C CA . MET A 1 87 ? -8.789 -32.156 -7.16 1 97.62 87 MET A CA 1
ATOM 657 C C . MET A 1 87 ? -8.625 -33.344 -6.227 1 97.62 87 MET A C 1
ATOM 659 O O . MET A 1 87 ? -9.125 -34.438 -6.516 1 97.62 87 MET A O 1
ATOM 663 N N . PRO A 1 88 ? -7.949 -33.188 -5.027 1 97.31 88 PRO A N 1
ATOM 664 C CA . PRO A 1 88 ? -7.82 -34.344 -4.164 1 97.31 88 PRO A CA 1
ATOM 665 C C . PRO A 1 88 ? -9.172 -34.906 -3.742 1 97.31 88 PRO A C 1
ATOM 667 O O . PRO A 1 88 ? -9.344 -36.156 -3.699 1 97.31 88 PRO A O 1
ATOM 670 N N . GLU A 1 89 ? -10.102 -34.062 -3.475 1 96.69 89 GLU A N 1
ATOM 671 C CA . GLU A 1 89 ? -11.438 -34.5 -3.068 1 96.69 89 GLU A CA 1
ATOM 672 C C . GLU A 1 89 ? -12.148 -35.25 -4.207 1 96.69 89 GLU A C 1
ATOM 674 O O . GLU A 1 89 ? -12.734 -36.312 -4 1 96.69 89 GLU A O 1
ATOM 679 N N . LEU A 1 90 ? -12.133 -34.688 -5.344 1 97.56 90 LEU A N 1
ATOM 680 C CA . LEU A 1 90 ? -12.797 -35.25 -6.512 1 97.56 90 LEU A CA 1
ATOM 681 C C . LEU A 1 90 ? -12.203 -36.625 -6.859 1 97.56 90 LEU A C 1
ATOM 683 O O . LEU A 1 90 ? -12.938 -37.562 -7.176 1 97.56 90 LEU A O 1
ATOM 687 N N . LEU A 1 91 ? -10.898 -36.719 -6.789 1 97.69 91 LEU A N 1
ATOM 688 C CA . LEU A 1 91 ? -10.234 -37.969 -7.109 1 97.69 91 LEU A CA 1
ATOM 689 C C . LEU A 1 91 ? -10.469 -39.031 -6.016 1 97.69 91 LEU A C 1
ATOM 691 O O . LEU A 1 91 ? -10.633 -40.219 -6.301 1 97.69 91 LEU A O 1
ATOM 695 N N . ALA A 1 92 ? -10.492 -38.531 -4.801 1 96.75 92 ALA A N 1
ATOM 696 C CA . ALA A 1 92 ? -10.828 -39.469 -3.709 1 96.75 92 ALA A CA 1
ATOM 697 C C . ALA A 1 92 ? -12.219 -40.062 -3.908 1 96.75 92 ALA A C 1
ATOM 699 O O . ALA A 1 92 ? -12.406 -41.25 -3.74 1 96.75 92 ALA A O 1
ATOM 700 N N . ASP A 1 93 ? -13.125 -39.25 -4.258 1 95.88 93 ASP A N 1
ATOM 701 C CA . ASP A 1 93 ? -14.492 -39.688 -4.5 1 95.88 93 ASP A CA 1
ATOM 702 C C . ASP A 1 93 ? -14.547 -40.688 -5.645 1 95.88 93 ASP A C 1
ATOM 704 O O . ASP A 1 93 ? -15.453 -41.531 -5.699 1 95.88 93 ASP A O 1
ATOM 708 N N . ALA A 1 94 ? -13.562 -40.594 -6.484 1 95.5 94 ALA A N 1
ATOM 709 C CA . ALA A 1 94 ? -13.508 -41.5 -7.641 1 95.5 94 ALA A CA 1
ATOM 710 C C . ALA A 1 94 ? -12.727 -42.781 -7.324 1 95.5 94 ALA A C 1
ATOM 712 O O . ALA A 1 94 ? -12.492 -43.594 -8.203 1 95.5 94 ALA A O 1
ATOM 713 N N . GLY A 1 95 ? -12.227 -42.906 -6.102 1 95.31 95 GLY A N 1
ATOM 714 C CA . GLY A 1 95 ? -11.602 -44.125 -5.676 1 95.31 95 GLY A CA 1
ATOM 715 C C . GLY A 1 95 ? -10.094 -44.062 -5.609 1 95.31 95 GLY A C 1
ATOM 716 O O . GLY A 1 95 ? -9.422 -45.062 -5.34 1 95.31 95 GLY A O 1
ATOM 717 N N . TYR A 1 96 ? -9.547 -42.875 -5.801 1 97.06 96 TYR A N 1
ATOM 718 C CA . TYR A 1 96 ? -8.102 -42.719 -5.684 1 97.06 96 TYR A CA 1
ATOM 719 C C . TYR A 1 96 ? -7.684 -42.594 -4.219 1 97.06 96 TYR A C 1
ATOM 721 O O . TYR A 1 96 ? -8.406 -42 -3.404 1 97.06 96 TYR A O 1
ATOM 729 N N . GLU A 1 97 ? -6.504 -43.125 -3.938 1 96.75 97 GLU A N 1
ATOM 730 C CA . GLU A 1 97 ? -5.797 -42.688 -2.742 1 96.75 97 GLU A CA 1
ATOM 731 C C . GLU A 1 97 ? -5.102 -41.344 -2.98 1 96.75 97 GLU A C 1
ATOM 733 O O . GLU A 1 97 ? -4.359 -41.188 -3.953 1 96.75 97 GLU A O 1
ATOM 738 N N . THR A 1 98 ? -5.324 -40.375 -2.109 1 96.81 98 THR A N 1
ATOM 739 C CA . THR A 1 98 ? -4.758 -39.062 -2.324 1 96.81 98 THR A CA 1
ATOM 740 C C . THR A 1 98 ? -3.68 -38.75 -1.287 1 96.81 98 THR A C 1
ATOM 742 O O . THR A 1 98 ? -3.906 -38.906 -0.085 1 96.81 98 THR A O 1
ATOM 745 N N . HIS A 1 99 ? -2.514 -38.375 -1.756 1 96.19 99 HIS A N 1
ATOM 746 C CA . HIS A 1 99 ? -1.319 -38.188 -0.937 1 96.19 99 HIS A CA 1
ATOM 747 C C . HIS A 1 99 ? -0.723 -36.781 -1.121 1 96.19 99 HIS A C 1
ATOM 749 O O . HIS A 1 99 ? -0.562 -36.312 -2.25 1 96.19 99 HIS A O 1
ATOM 755 N N . LEU A 1 100 ? -0.415 -36.156 -0.014 1 95.56 100 LEU A N 1
ATOM 756 C CA . LEU A 1 100 ? 0.306 -34.875 -0.025 1 95.56 100 LEU A CA 1
ATOM 757 C C . LEU A 1 100 ? 1.763 -35.094 0.38 1 95.56 100 LEU A C 1
ATOM 759 O O . LEU A 1 100 ? 2.045 -35.625 1.449 1 95.56 100 LEU A O 1
ATOM 763 N N . PHE A 1 101 ? 2.637 -34.75 -0.475 1 94.94 101 PHE A N 1
ATOM 764 C CA . PHE A 1 101 ? 4.066 -34.688 -0.188 1 94.94 101 PHE A CA 1
ATOM 765 C C . PHE A 1 101 ? 4.582 -33.25 -0.27 1 94.94 101 PHE A C 1
ATOM 767 O O . PHE A 1 101 ? 4.543 -32.656 -1.335 1 94.94 101 PHE A O 1
ATOM 774 N N . GLY A 1 102 ? 5.074 -32.75 0.804 1 92.88 102 GLY A N 1
ATOM 775 C CA . GLY A 1 102 ? 5.645 -31.422 0.797 1 92.88 102 GLY A CA 1
ATOM 776 C C . GLY A 1 102 ? 4.594 -30.328 0.859 1 92.88 102 GLY A C 1
ATOM 777 O O . GLY A 1 102 ? 3.639 -30.422 1.636 1 92.88 102 GLY A O 1
ATOM 778 N N . LEU A 1 103 ? 4.793 -29.266 0.021 1 89.31 103 LEU A N 1
ATOM 779 C CA . LEU A 1 103 ? 4.066 -28.016 0.148 1 89.31 103 LEU A CA 1
ATOM 780 C C . LEU A 1 103 ? 2.789 -28.031 -0.684 1 89.31 103 LEU A C 1
ATOM 782 O O . LEU A 1 103 ? 2.787 -28.531 -1.813 1 89.31 103 LEU A O 1
ATOM 786 N N . GLN A 1 104 ? 1.673 -27.531 -0.122 1 84.81 104 GLN A N 1
ATOM 787 C CA . GLN A 1 104 ? 0.463 -27.312 -0.911 1 84.81 104 GLN A CA 1
ATOM 788 C C . GLN A 1 104 ? 0.037 -25.859 -0.887 1 84.81 104 GLN A C 1
ATOM 790 O O . GLN A 1 104 ? -0.117 -25.234 -1.938 1 84.81 104 GLN A O 1
ATOM 795 N N . HIS A 1 105 ? -0.039 -25.141 0.296 1 83.06 105 HIS A N 1
ATOM 796 C CA . HIS A 1 105 ? -0.301 -23.719 0.488 1 83.06 105 HIS A CA 1
ATOM 797 C C . HIS A 1 105 ? -1.634 -23.312 -0.134 1 83.06 105 HIS A C 1
ATOM 799 O O . HIS A 1 105 ? -1.743 -22.25 -0.735 1 83.06 105 HIS A O 1
ATOM 805 N N . VAL A 1 106 ? -2.637 -24.141 -0.234 1 87 106 VAL A N 1
ATOM 806 C CA . VAL A 1 106 ? -3.994 -23.891 -0.713 1 87 106 VAL A CA 1
ATOM 807 C C . VAL A 1 106 ? -4.926 -23.672 0.474 1 87 106 VAL A C 1
ATOM 809 O O . VAL A 1 106 ? -5.891 -22.906 0.374 1 87 106 VAL A O 1
ATOM 812 N N . THR A 1 107 ? -4.598 -24.344 1.516 1 85.44 107 THR A N 1
ATOM 813 C CA . THR A 1 107 ? -5.414 -24.312 2.725 1 85.44 107 THR A CA 1
ATOM 814 C C . THR A 1 107 ? -4.551 -24.531 3.965 1 85.44 107 THR A C 1
ATOM 816 O O . THR A 1 107 ? -3.414 -24.984 3.865 1 85.44 107 THR A O 1
ATOM 819 N N . GLU A 1 108 ? -5.109 -24.156 5.031 1 81.12 108 GLU A N 1
ATOM 820 C CA . GLU A 1 108 ? -4.418 -24.391 6.297 1 81.12 108 GLU A CA 1
ATOM 821 C C . GLU A 1 108 ? -4.547 -25.844 6.73 1 81.12 108 GLU A C 1
ATOM 823 O O . GLU A 1 108 ? -3.648 -26.391 7.375 1 81.12 108 GLU A O 1
ATOM 828 N N . ASP A 1 109 ? -5.66 -26.484 6.305 1 82.69 109 ASP A N 1
ATOM 829 C CA . ASP A 1 109 ? -5.906 -27.875 6.641 1 82.69 109 ASP A CA 1
ATOM 830 C C . ASP A 1 109 ? -5.996 -28.734 5.383 1 82.69 109 ASP A C 1
ATOM 832 O O . ASP A 1 109 ? -7.062 -28.859 4.777 1 82.69 109 ASP A O 1
ATOM 836 N N . PRO A 1 110 ? -4.891 -29.453 5.07 1 85.25 110 PRO A N 1
ATOM 837 C CA . PRO A 1 110 ? -4.883 -30.234 3.84 1 85.25 110 PRO A CA 1
ATOM 838 C C . PRO A 1 110 ? -6.039 -31.234 3.77 1 85.25 110 PRO A C 1
ATOM 840 O O . PRO A 1 110 ? -6.469 -31.609 2.676 1 85.25 110 PRO A O 1
ATOM 843 N N . ARG A 1 111 ? -6.598 -31.781 4.941 1 86 111 ARG A N 1
ATOM 844 C CA . ARG A 1 111 ? -7.715 -32.719 4.949 1 86 111 ARG A CA 1
ATOM 845 C C . ARG A 1 111 ? -8.984 -32.062 4.406 1 86 111 ARG A C 1
ATOM 847 O O . ARG A 1 111 ? -9.828 -32.75 3.818 1 86 111 ARG A O 1
ATOM 854 N N . SER A 1 112 ? -8.961 -30.719 4.453 1 86 112 SER A N 1
ATOM 855 C CA . SER A 1 112 ? -10.164 -30 4.062 1 86 112 SER A CA 1
ATOM 856 C C . SER A 1 112 ? -10.336 -29.969 2.547 1 86 112 SER A C 1
ATOM 858 O O . SER A 1 112 ? -11.43 -29.734 2.041 1 86 112 SER A O 1
ATOM 860 N N . VAL A 1 113 ? -9.227 -30.359 1.85 1 89.62 113 VAL A N 1
ATOM 861 C CA . VAL A 1 113 ? -9.344 -30.328 0.395 1 89.62 113 VAL A CA 1
ATOM 862 C C . VAL A 1 113 ? -9.203 -31.734 -0.172 1 89.62 113 VAL A C 1
ATOM 864 O O . VAL A 1 113 ? -9.031 -31.906 -1.38 1 89.62 113 VAL A O 1
ATOM 867 N N . GLY A 1 114 ? -9.188 -32.75 0.704 1 92.5 114 GLY A N 1
ATOM 868 C CA . GLY A 1 114 ? -9.383 -34.125 0.216 1 92.5 114 GLY A CA 1
ATOM 869 C C . GLY A 1 114 ? -8.117 -34.938 0.265 1 92.5 114 GLY A C 1
ATOM 870 O O . GLY A 1 114 ? -8.102 -36.094 -0.226 1 92.5 114 GLY A O 1
ATOM 871 N N . PHE A 1 115 ? -7.086 -34.5 0.862 1 94.62 115 PHE A N 1
ATOM 872 C CA . PHE A 1 115 ? -5.91 -35.344 1.046 1 94.62 115 PHE A CA 1
ATOM 873 C C . PHE A 1 115 ? -6.152 -36.375 2.143 1 94.62 115 PHE A C 1
ATOM 875 O O . PHE A 1 115 ? -6.375 -36.031 3.301 1 94.62 115 PHE A O 1
ATOM 882 N N . GLN A 1 116 ? -6.031 -37.594 1.82 1 94.44 116 GLN A N 1
ATOM 883 C CA . GLN A 1 116 ? -6.25 -38.656 2.773 1 94.44 116 GLN A CA 1
ATOM 884 C C . GLN A 1 116 ? -4.984 -38.969 3.574 1 94.44 116 GLN A C 1
ATOM 886 O O . GLN A 1 116 ? -5.059 -39.375 4.738 1 94.44 116 GLN A O 1
ATOM 891 N N . HIS A 1 117 ? -3.85 -38.844 2.873 1 93.19 117 HIS A N 1
ATOM 892 C CA . HIS A 1 117 ? -2.555 -39.062 3.498 1 93.19 117 HIS A CA 1
ATOM 893 C C . HIS A 1 117 ? -1.654 -37.844 3.387 1 93.19 117 HIS A C 1
ATOM 895 O O . HIS A 1 117 ? -1.462 -37.312 2.295 1 93.19 117 HIS A O 1
ATOM 901 N N . ASP A 1 118 ? -1.164 -37.375 4.469 1 91.75 118 ASP A N 1
ATOM 902 C CA . ASP A 1 118 ? -0.231 -36.25 4.547 1 91.75 118 ASP A CA 1
ATOM 903 C C . ASP A 1 118 ? 1.149 -36.719 5.004 1 91.75 118 ASP A C 1
ATOM 905 O O . ASP A 1 118 ? 1.327 -37.125 6.156 1 91.75 118 ASP A O 1
ATOM 909 N N . HIS A 1 119 ? 2.078 -36.625 4.16 1 90.5 119 HIS A N 1
ATOM 910 C CA . HIS A 1 119 ? 3.408 -37.156 4.434 1 90.5 119 HIS A CA 1
ATOM 911 C C . HIS A 1 119 ? 4.348 -36.062 4.93 1 90.5 119 HIS A C 1
ATOM 913 O O . HIS A 1 119 ? 5.562 -36.25 4.973 1 90.5 119 HIS A O 1
ATOM 919 N N . THR A 1 120 ? 3.725 -34.906 5.211 1 80.94 120 THR A N 1
ATOM 920 C CA . THR A 1 120 ? 4.535 -33.844 5.77 1 80.94 120 THR A CA 1
ATOM 921 C C . THR A 1 120 ? 4.676 -34 7.281 1 80.94 120 THR A C 1
ATOM 923 O O . THR A 1 120 ? 3.846 -34.656 7.922 1 80.94 120 THR A O 1
ATOM 926 N N . THR A 1 121 ? 5.855 -33.938 7.793 1 60.75 121 THR A N 1
ATOM 927 C CA . THR A 1 121 ? 6.102 -34.219 9.203 1 60.75 121 THR A CA 1
ATOM 928 C C . THR A 1 121 ? 5.422 -33.156 10.086 1 60.75 121 THR A C 1
ATOM 930 O O . THR A 1 121 ? 5.453 -33.25 11.312 1 60.75 121 THR A O 1
ATOM 933 N N . TRP A 1 122 ? 4.875 -32.031 9.484 1 53.91 122 TRP A N 1
ATOM 934 C CA . TRP A 1 122 ? 4.547 -31.047 10.516 1 53.91 122 TRP A CA 1
ATOM 935 C C . TRP A 1 122 ? 3.07 -31.125 10.891 1 53.91 122 TRP A C 1
ATOM 937 O O . TRP A 1 122 ? 2.201 -31.141 10.016 1 53.91 122 TRP A O 1
ATOM 947 N N . ARG A 1 123 ? 2.74 -32.062 11.727 1 46.47 123 ARG A N 1
ATOM 948 C CA . ARG A 1 123 ? 1.399 -32.219 12.273 1 46.47 123 ARG A CA 1
ATOM 949 C C . ARG A 1 123 ? 0.833 -30.891 12.742 1 46.47 123 ARG A C 1
ATOM 951 O O . ARG A 1 123 ? -0.384 -30.688 12.734 1 46.47 123 ARG A O 1
ATOM 958 N N . VAL A 1 124 ? 1.481 -30.141 13.594 1 40.97 124 VAL A N 1
ATOM 959 C CA . VAL A 1 124 ? 1.066 -28.953 14.328 1 40.97 124 VAL A CA 1
ATOM 960 C C . VAL A 1 124 ? 1.594 -27.703 13.617 1 40.97 124 VAL A C 1
ATOM 962 O O . VAL A 1 124 ? 2.441 -27.797 12.727 1 40.97 124 VAL A O 1
ATOM 965 N N . LYS A 1 125 ? 1.205 -26.594 14.188 1 48.56 125 LYS A N 1
ATOM 966 C CA . LYS A 1 125 ? 1.624 -25.281 13.711 1 48.56 125 LYS A CA 1
ATOM 967 C C . LYS A 1 125 ? 3.141 -25.219 13.555 1 48.56 125 LYS A C 1
ATOM 969 O O . LYS A 1 125 ? 3.85 -24.844 14.5 1 48.56 125 LYS A O 1
ATOM 974 N N . PRO A 1 126 ? 3.652 -25.75 12.406 1 51.97 126 PRO A N 1
ATOM 975 C CA . PRO A 1 126 ? 5.117 -25.812 12.359 1 51.97 126 PRO A CA 1
ATOM 976 C C . PRO A 1 126 ? 5.754 -24.422 12.406 1 51.97 126 PRO A C 1
ATOM 978 O O . PRO A 1 126 ? 5.117 -23.422 12.031 1 51.97 126 PRO A O 1
ATOM 981 N N . SER A 1 127 ? 6.906 -24.359 13.164 1 56.12 127 SER A N 1
ATOM 982 C CA . SER A 1 127 ? 7.734 -23.156 13.008 1 56.12 127 SER A CA 1
ATOM 983 C C . SER A 1 127 ? 8.102 -22.938 11.539 1 56.12 127 SER A C 1
ATOM 985 O O . SER A 1 127 ? 8.031 -23.859 10.734 1 56.12 127 SER A O 1
ATOM 987 N N . ALA A 1 128 ? 8.305 -21.891 11.188 1 60.81 128 ALA A N 1
ATOM 988 C CA . ALA A 1 128 ? 8.758 -21.562 9.844 1 60.81 128 ALA A CA 1
ATOM 989 C C . ALA A 1 128 ? 9.945 -22.422 9.445 1 60.81 128 ALA A C 1
ATOM 991 O O . ALA A 1 128 ? 10.016 -22.906 8.312 1 60.81 128 ALA A O 1
ATOM 992 N N . ALA A 1 129 ? 10.766 -22.734 10.438 1 58.97 129 ALA A N 1
ATOM 993 C CA . ALA A 1 129 ? 11.961 -23.531 10.195 1 58.97 129 ALA A CA 1
ATOM 994 C C . ALA A 1 129 ? 11.602 -24.984 9.906 1 58.97 129 ALA A C 1
ATOM 996 O O . ALA A 1 129 ? 12.188 -25.609 9.031 1 58.97 129 ALA A O 1
ATOM 997 N N . ALA A 1 130 ? 10.758 -25.375 10.547 1 59.62 130 ALA A N 1
ATOM 998 C CA . ALA A 1 130 ? 10.336 -26.766 10.359 1 59.62 130 ALA A CA 1
ATOM 999 C C . ALA A 1 130 ? 9.617 -26.953 9.031 1 59.62 130 ALA A C 1
ATOM 1001 O O . ALA A 1 130 ? 9.836 -27.938 8.328 1 59.62 130 ALA A O 1
ATOM 1002 N N . LEU A 1 131 ? 8.828 -26.016 8.797 1 66.06 131 LEU A N 1
ATOM 1003 C CA . LEU A 1 131 ? 8.133 -26.062 7.516 1 66.06 131 LEU A CA 1
ATOM 1004 C C . LEU A 1 131 ? 9.117 -26.047 6.355 1 66.06 131 LEU A C 1
ATOM 1006 O O . LEU A 1 131 ? 8.961 -26.797 5.391 1 66.06 131 LEU A O 1
ATOM 1010 N N . LEU A 1 132 ? 10.117 -25.281 6.543 1 71.5 132 LEU A N 1
ATOM 1011 C CA . LEU A 1 132 ? 11.133 -25.188 5.504 1 71.5 132 LEU A CA 1
ATOM 1012 C C . LEU A 1 132 ? 11.867 -26.516 5.34 1 71.5 132 LEU A C 1
ATOM 1014 O O . LEU A 1 132 ? 12.039 -27 4.215 1 71.5 132 LEU A O 1
ATOM 1018 N N . ALA A 1 133 ? 12.211 -27.094 6.363 1 74.75 133 ALA A N 1
ATOM 1019 C CA . ALA A 1 133 ? 12.984 -28.344 6.305 1 74.75 133 ALA A CA 1
ATOM 1020 C C . ALA A 1 133 ? 12.172 -29.469 5.664 1 74.75 133 ALA A C 1
ATOM 1022 O O . ALA A 1 133 ? 12.703 -30.25 4.875 1 74.75 133 ALA A O 1
ATOM 1023 N N . ASP A 1 134 ? 10.992 -29.469 5.863 1 82.94 134 ASP A N 1
ATOM 1024 C CA . ASP A 1 134 ? 10.141 -30.578 5.434 1 82.94 134 ASP A CA 1
ATOM 1025 C C . ASP A 1 134 ? 9.703 -30.406 3.982 1 82.94 134 ASP A C 1
ATOM 1027 O O . ASP A 1 134 ? 9.273 -31.359 3.336 1 82.94 134 ASP A O 1
ATOM 1031 N N . THR A 1 135 ? 9.852 -29.281 3.531 1 90.31 135 THR A N 1
ATOM 1032 C CA . THR A 1 135 ? 9.273 -29.031 2.219 1 90.31 135 THR A CA 1
ATOM 1033 C C . THR A 1 135 ? 10.359 -28.75 1.185 1 90.31 135 THR A C 1
ATOM 1035 O O . THR A 1 135 ? 10.062 -28.438 0.03 1 90.31 135 THR A O 1
ATOM 1038 N N . ARG A 1 136 ? 11.586 -28.953 1.59 1 94.19 136 ARG A N 1
ATOM 1039 C CA . ARG A 1 136 ? 12.672 -28.812 0.625 1 94.19 136 ARG A CA 1
ATOM 1040 C C . ARG A 1 136 ? 12.664 -29.953 -0.378 1 94.19 136 ARG A C 1
ATOM 1042 O O . ARG A 1 136 ? 12.328 -31.094 -0.031 1 94.19 136 ARG A O 1
ATOM 1049 N N . ALA A 1 137 ? 13.117 -29.703 -1.523 1 96.69 137 ALA A N 1
ATOM 1050 C CA . ALA A 1 137 ? 13.039 -30.625 -2.648 1 96.69 137 ALA A CA 1
ATOM 1051 C C . ALA A 1 137 ? 13.711 -31.953 -2.314 1 96.69 137 ALA A C 1
ATOM 1053 O O . ALA A 1 137 ? 13.172 -33.031 -2.604 1 96.69 137 ALA A O 1
ATOM 1054 N N . ARG A 1 138 ? 14.898 -31.891 -1.681 1 95.81 138 ARG A N 1
ATOM 1055 C CA . ARG A 1 138 ? 15.641 -33.094 -1.343 1 95.81 138 ARG A CA 1
ATOM 1056 C C . ARG A 1 138 ? 14.844 -33.969 -0.385 1 95.81 138 ARG A C 1
ATOM 1058 O O . ARG A 1 138 ? 14.727 -35.188 -0.595 1 95.81 138 ARG A O 1
ATOM 1065 N N . THR A 1 139 ? 14.32 -33.375 0.636 1 94.88 139 THR A N 1
ATOM 1066 C CA . THR A 1 139 ? 13.562 -34.094 1.649 1 94.88 139 THR A CA 1
ATOM 1067 C C . THR A 1 139 ? 12.281 -34.656 1.058 1 94.88 139 THR A C 1
ATOM 1069 O O . THR A 1 139 ? 11.906 -35.781 1.347 1 94.88 139 THR A O 1
ATOM 1072 N N . VAL A 1 140 ? 11.609 -33.906 0.283 1 96.31 140 VAL A N 1
ATOM 1073 C CA . VAL A 1 140 ? 10.367 -34.344 -0.346 1 96.31 140 VAL A CA 1
ATOM 1074 C C . VAL A 1 140 ? 10.641 -35.531 -1.271 1 96.31 140 VAL A C 1
ATOM 1076 O O . VAL A 1 140 ? 9.898 -36.5 -1.263 1 96.31 140 VAL A O 1
ATOM 1079 N N . ALA A 1 141 ? 11.695 -35.438 -2.07 1 97.56 141 ALA A N 1
ATOM 1080 C CA . ALA A 1 141 ? 12.062 -36.562 -2.963 1 97.56 141 ALA A CA 1
ATOM 1081 C C . ALA A 1 141 ? 12.352 -37.812 -2.176 1 97.56 141 ALA A C 1
ATOM 1083 O O . ALA A 1 141 ? 11.93 -38.906 -2.572 1 97.56 141 ALA A O 1
ATOM 1084 N N . ASP A 1 142 ? 13.055 -37.625 -1.009 1 96.75 142 ASP A N 1
ATOM 1085 C CA . ASP A 1 142 ? 13.32 -38.781 -0.144 1 96.75 142 ASP A CA 1
ATOM 1086 C C . ASP A 1 142 ? 12.023 -39.438 0.285 1 96.75 142 ASP A C 1
ATOM 1088 O O . ASP A 1 142 ? 11.922 -40.688 0.266 1 96.75 142 ASP A O 1
ATOM 1092 N N . THR A 1 143 ? 11.094 -38.656 0.613 1 95.38 143 THR A N 1
ATOM 1093 C CA . THR A 1 143 ? 9.82 -39.156 1.121 1 95.38 143 THR A CA 1
ATOM 1094 C C . THR A 1 143 ? 9.039 -39.875 0.012 1 95.38 143 THR A C 1
ATOM 1096 O O . THR A 1 143 ? 8.445 -40.938 0.233 1 95.38 143 THR A O 1
ATOM 1099 N N . VAL A 1 144 ? 9 -39.312 -1.17 1 97 144 VAL A N 1
ATOM 1100 C CA . VAL A 1 144 ? 8.289 -39.875 -2.305 1 97 144 VAL A CA 1
ATOM 1101 C C . VAL A 1 144 ? 8.938 -41.219 -2.693 1 97 144 VAL A C 1
ATOM 1103 O O . VAL A 1 144 ? 8.234 -42.188 -2.959 1 97 144 VAL A O 1
ATOM 1106 N N . GLU A 1 145 ? 10.273 -41.25 -2.723 1 97.12 145 GLU A N 1
ATOM 1107 C CA . GLU A 1 145 ? 10.992 -42.469 -3.035 1 97.12 145 GLU A CA 1
ATOM 1108 C C . GLU A 1 145 ? 10.633 -43.594 -2.061 1 97.12 145 GLU A C 1
ATOM 1110 O O . GLU A 1 145 ? 10.367 -44.719 -2.475 1 97.12 145 GLU A O 1
ATOM 1115 N N . THR A 1 146 ? 10.641 -43.188 -0.8 1 95.56 146 THR A N 1
ATOM 1116 C CA . THR A 1 146 ? 10.32 -44.188 0.232 1 95.56 146 THR A CA 1
ATOM 1117 C C . THR A 1 146 ? 8.906 -44.719 0.045 1 95.56 146 THR A C 1
ATOM 1119 O O . THR A 1 146 ? 8.672 -45.906 0.184 1 95.56 146 THR A O 1
ATOM 1122 N N . PHE A 1 147 ? 8.016 -43.906 -0.232 1 95.19 147 PHE A N 1
ATOM 1123 C CA . PHE A 1 147 ? 6.625 -44.25 -0.457 1 95.19 147 PHE A CA 1
ATOM 1124 C C . PHE A 1 147 ? 6.504 -45.219 -1.624 1 95.19 147 PHE A C 1
ATOM 1126 O O . PHE A 1 147 ? 5.824 -46.25 -1.516 1 95.19 147 PHE A O 1
ATOM 1133 N N . LEU A 1 148 ? 7.16 -44.938 -2.752 1 95.69 148 LEU A N 1
ATOM 1134 C CA . LEU A 1 148 ? 7.062 -45.719 -3.965 1 95.69 148 LEU A CA 1
ATOM 1135 C C . LEU A 1 148 ? 7.758 -47.062 -3.781 1 95.69 148 LEU A C 1
ATOM 1137 O O . LEU A 1 148 ? 7.266 -48.094 -4.25 1 95.69 148 LEU A O 1
ATOM 1141 N N . GLU A 1 149 ? 8.812 -47.062 -3.049 1 93.69 149 GLU A N 1
ATOM 1142 C CA . GLU A 1 149 ? 9.562 -48.281 -2.807 1 93.69 149 GLU A CA 1
ATOM 1143 C C . GLU A 1 149 ? 8.781 -49.25 -1.923 1 93.69 149 GLU A C 1
ATOM 1145 O O . GLU A 1 149 ? 8.891 -50.469 -2.07 1 93.69 149 GLU A O 1
ATOM 1150 N N . ALA A 1 150 ? 7.98 -48.688 -1.084 1 90.75 150 ALA A N 1
ATOM 1151 C CA . ALA A 1 150 ? 7.227 -49.5 -0.137 1 90.75 150 ALA A CA 1
ATOM 1152 C C . ALA A 1 150 ? 5.957 -50.062 -0.778 1 90.75 150 ALA A C 1
ATOM 1154 O O . ALA A 1 150 ? 5.262 -50.875 -0.182 1 90.75 150 ALA A O 1
ATOM 1155 N N . ASP A 1 151 ? 5.734 -49.75 -1.924 1 84.56 151 ASP A N 1
ATOM 1156 C CA . ASP A 1 151 ? 4.5 -50.156 -2.602 1 84.56 151 ASP A CA 1
ATOM 1157 C C . ASP A 1 151 ? 3.283 -49.875 -1.715 1 84.56 151 ASP A C 1
ATOM 1159 O O . ASP A 1 151 ? 2.41 -50.75 -1.585 1 84.56 151 ASP A O 1
ATOM 1163 N N . ALA A 1 152 ? 3.301 -48.781 -1.122 1 75.19 152 ALA A N 1
ATOM 1164 C CA . ALA A 1 152 ? 2.316 -48.469 -0.098 1 75.19 152 ALA A CA 1
ATOM 1165 C C . ALA A 1 152 ? 1.044 -47.906 -0.725 1 75.19 152 ALA A C 1
ATOM 1167 O O . ALA A 1 152 ? 0.581 -46.812 -0.345 1 75.19 152 ALA A O 1
ATOM 1168 N N . TYR A 1 153 ? 0.525 -48.406 -1.821 1 81.38 153 TYR A N 1
ATOM 1169 C CA . TYR A 1 153 ? -0.727 -48.031 -2.457 1 81.38 153 TYR A CA 1
ATOM 1170 C C . TYR A 1 153 ? -1.516 -49.25 -2.912 1 81.38 153 TYR A C 1
ATOM 1172 O O . TYR A 1 153 ? -0.935 -50.219 -3.375 1 81.38 153 TYR A O 1
ATOM 1180 N N . ALA A 1 154 ? -2.764 -49.281 -2.654 1 81.56 154 ALA A N 1
ATOM 1181 C CA . ALA A 1 154 ? -3.645 -50.375 -3.002 1 81.56 154 ALA A CA 1
ATOM 1182 C C . ALA A 1 154 ? -4.57 -50 -4.156 1 81.56 154 ALA A C 1
ATOM 1184 O O . ALA A 1 154 ? -5.129 -50.875 -4.82 1 81.56 154 ALA A O 1
ATOM 1185 N N . GLU A 1 155 ? -4.723 -48.812 -4.387 1 85.94 155 GLU A N 1
ATOM 1186 C CA . GLU A 1 155 ? -5.539 -48.188 -5.422 1 85.94 155 GLU A CA 1
ATOM 1187 C C . GLU A 1 155 ? -4.719 -47.219 -6.254 1 85.94 155 GLU A C 1
ATOM 1189 O O . GLU A 1 155 ? -3.6 -46.844 -5.879 1 85.94 155 GLU A O 1
ATOM 1194 N N . PRO A 1 156 ? -5.285 -46.875 -7.43 1 95.19 156 PRO A N 1
ATOM 1195 C CA . PRO A 1 156 ? -4.594 -45.75 -8.078 1 95.19 156 PRO A CA 1
ATOM 1196 C C . PRO A 1 156 ? -4.434 -44.531 -7.16 1 95.19 156 PRO A C 1
ATOM 1198 O O . PRO A 1 156 ? -5.309 -44.281 -6.34 1 95.19 156 PRO A O 1
ATOM 1201 N N . PHE A 1 157 ? -3.332 -43.844 -7.262 1 96.88 157 PHE A N 1
ATOM 1202 C CA . PHE A 1 157 ? -3.096 -42.781 -6.309 1 96.88 157 PHE A CA 1
ATOM 1203 C C . PHE A 1 157 ? -2.918 -41.438 -7.027 1 96.88 157 PHE A C 1
ATOM 1205 O O . PHE A 1 157 ? -2.559 -41.406 -8.211 1 96.88 157 PHE A O 1
ATOM 1212 N N . PHE A 1 158 ? -3.305 -40.438 -6.328 1 97.56 158 PHE A N 1
ATOM 1213 C CA . PHE A 1 158 ? -2.947 -39.062 -6.621 1 97.56 158 PHE A CA 1
ATOM 1214 C C . PHE A 1 158 ? -1.919 -38.531 -5.625 1 97.56 158 PHE A C 1
ATOM 1216 O O . PHE A 1 158 ? -2.166 -38.531 -4.418 1 97.56 158 PHE A O 1
ATOM 1223 N N . ALA A 1 159 ? -0.814 -38.188 -6.164 1 97.56 159 ALA A N 1
ATOM 1224 C CA . ALA A 1 159 ? 0.242 -37.594 -5.332 1 97.56 159 ALA A CA 1
ATOM 1225 C C . ALA A 1 159 ? 0.51 -36.156 -5.699 1 97.56 159 ALA A C 1
ATOM 1227 O O . ALA A 1 159 ? 0.922 -35.844 -6.824 1 97.56 159 ALA A O 1
ATOM 1228 N N . SER A 1 160 ? 0.192 -35.281 -4.793 1 97.12 160 SER A N 1
ATOM 1229 C CA . SER A 1 160 ? 0.63 -33.906 -4.91 1 97.12 160 SER A CA 1
ATOM 1230 C C . SER A 1 160 ? 2.006 -33.719 -4.281 1 97.12 160 SER A C 1
ATOM 1232 O O . SER A 1 160 ? 2.174 -33.875 -3.074 1 97.12 160 SER A O 1
ATOM 1234 N N . VAL A 1 161 ? 2.965 -33.344 -5.07 1 97.38 161 VAL A N 1
ATOM 1235 C CA . VAL A 1 161 ? 4.352 -33.188 -4.641 1 97.38 161 VAL A CA 1
ATOM 1236 C C . VAL A 1 161 ? 4.785 -31.75 -4.805 1 97.38 161 VAL A C 1
ATOM 1238 O O . VAL A 1 161 ? 5.098 -31.312 -5.914 1 97.38 161 VAL A O 1
ATOM 1241 N N . GLY A 1 162 ? 4.871 -31.031 -3.684 1 95.75 162 GLY A N 1
ATOM 1242 C CA . GLY A 1 162 ? 5.207 -29.609 -3.719 1 95.75 162 GLY A CA 1
ATOM 1243 C C . GLY A 1 162 ? 6.543 -29.297 -3.068 1 95.75 162 GLY A C 1
ATOM 1244 O O . GLY A 1 162 ? 6.852 -29.828 -1.998 1 95.75 162 GLY A O 1
ATOM 1245 N N . PHE A 1 163 ? 7.32 -28.469 -3.711 1 95.75 163 PHE A N 1
ATOM 1246 C CA . PHE A 1 163 ? 8.625 -28.062 -3.191 1 95.75 163 PHE A CA 1
ATOM 1247 C C . PHE A 1 163 ? 8.57 -26.641 -2.643 1 95.75 163 PHE A C 1
ATOM 1249 O O . PHE A 1 163 ? 7.879 -25.781 -3.191 1 95.75 163 PHE A O 1
ATOM 1256 N N . PHE A 1 164 ? 9.375 -26.406 -1.593 1 93.81 164 PHE A N 1
ATOM 1257 C CA . PHE A 1 164 ? 9.57 -25.062 -1.077 1 93.81 164 PHE A CA 1
ATOM 1258 C C . PHE A 1 164 ? 10.32 -24.203 -2.09 1 93.81 164 PHE A C 1
ATOM 1260 O O . PHE A 1 164 ? 10.023 -23.016 -2.238 1 93.81 164 PHE A O 1
ATOM 1267 N N . GLU A 1 165 ? 11.305 -24.844 -2.666 1 94.5 165 GLU A N 1
ATOM 1268 C CA . GLU A 1 165 ? 12.031 -24.141 -3.717 1 94.5 165 GLU A CA 1
ATOM 1269 C C . GLU A 1 165 ? 11.109 -23.766 -4.875 1 94.5 165 GLU A C 1
ATOM 1271 O O . GLU A 1 165 ? 10.258 -24.562 -5.273 1 94.5 165 GLU A O 1
ATOM 1276 N N . ALA A 1 166 ? 11.141 -22.516 -5.383 1 95.06 166 ALA A N 1
ATOM 1277 C CA . ALA A 1 166 ? 12.195 -21.516 -5.219 1 95.06 166 ALA A CA 1
ATOM 1278 C C . ALA A 1 166 ? 11.695 -20.312 -4.43 1 95.06 166 ALA A C 1
ATOM 1280 O O . ALA A 1 166 ? 11.945 -19.172 -4.816 1 95.06 166 ALA A O 1
ATOM 1281 N N . HIS A 1 167 ? 11.047 -20.531 -3.373 1 94.25 167 HIS A N 1
ATOM 1282 C CA . HIS A 1 167 ? 10.641 -19.438 -2.502 1 94.25 167 HIS A CA 1
ATOM 1283 C C . HIS A 1 167 ? 11.844 -18.828 -1.78 1 94.25 167 HIS A C 1
ATOM 1285 O O . HIS A 1 167 ? 12.742 -19.562 -1.344 1 94.25 167 HIS A O 1
ATOM 1291 N N . ARG A 1 168 ? 11.812 -17.578 -1.602 1 96.12 168 ARG A N 1
ATOM 1292 C CA . ARG A 1 168 ? 12.883 -16.906 -0.873 1 96.12 168 ARG A CA 1
ATOM 1293 C C . ARG A 1 168 ? 12.867 -17.281 0.603 1 96.12 168 ARG A C 1
ATOM 1295 O O . ARG A 1 168 ? 11.82 -17.641 1.144 1 96.12 168 ARG A O 1
ATOM 1302 N N . ILE A 1 169 ? 14.055 -17.141 1.184 1 94.12 169 ILE A N 1
ATOM 1303 C CA . ILE A 1 169 ? 14.266 -17.422 2.6 1 94.12 169 ILE A CA 1
ATOM 1304 C C . ILE A 1 169 ? 14.758 -16.156 3.305 1 94.12 169 ILE A C 1
ATOM 1306 O O . ILE A 1 169 ? 15.609 -15.438 2.779 1 94.12 169 ILE A O 1
ATOM 1310 N N . ASP A 1 170 ? 14.18 -15.867 4.441 1 92.31 170 ASP A N 1
ATOM 1311 C CA . ASP A 1 170 ? 14.688 -14.758 5.242 1 92.31 170 ASP A CA 1
ATOM 1312 C C . ASP A 1 170 ? 16.031 -15.109 5.875 1 92.31 170 ASP A C 1
ATOM 1314 O O . ASP A 1 170 ? 16.109 -15.969 6.754 1 92.31 170 ASP A O 1
ATOM 1318 N N . VAL A 1 171 ? 17.062 -14.539 5.414 1 93.62 171 VAL A N 1
ATOM 1319 C CA . VAL A 1 171 ? 18.406 -14.727 5.938 1 93.62 171 VAL A CA 1
ATOM 1320 C C . VAL A 1 171 ? 18.906 -13.43 6.566 1 93.62 171 VAL A C 1
ATOM 1322 O O . VAL A 1 171 ? 19.406 -12.547 5.863 1 93.62 171 VAL A O 1
ATOM 1325 N N . ASP A 1 172 ? 18.828 -13.258 7.855 1 91.81 172 ASP A N 1
ATOM 1326 C CA . ASP A 1 172 ? 19.297 -12.109 8.617 1 91.81 172 ASP A CA 1
ATOM 1327 C C . ASP A 1 172 ? 18.609 -10.82 8.148 1 91.81 172 ASP A C 1
ATOM 1329 O O . ASP A 1 172 ? 19.281 -9.812 7.91 1 91.81 172 ASP A O 1
ATOM 1333 N N . GLY A 1 173 ? 17.359 -10.953 7.848 1 91.06 173 GLY A N 1
ATOM 1334 C CA . GLY A 1 173 ? 16.594 -9.773 7.516 1 91.06 173 GLY A CA 1
ATOM 1335 C C . GLY A 1 173 ? 16.547 -9.477 6.027 1 91.06 173 GLY A C 1
ATOM 1336 O O . GLY A 1 173 ? 15.883 -8.531 5.594 1 91.06 173 GLY A O 1
ATOM 1337 N N . LEU A 1 174 ? 17.266 -10.234 5.301 1 95.31 174 LEU A N 1
ATOM 1338 C CA . LEU A 1 174 ? 17.281 -10.117 3.85 1 95.31 174 LEU A CA 1
ATOM 1339 C C . LEU A 1 174 ? 16.719 -11.375 3.197 1 95.31 174 LEU A C 1
ATOM 1341 O O . LEU A 1 174 ? 17.141 -12.484 3.514 1 95.31 174 LEU A O 1
ATOM 1345 N N . PHE A 1 175 ? 15.734 -11.172 2.344 1 96.88 175 PHE A N 1
ATOM 1346 C CA . PHE A 1 175 ? 15.18 -12.328 1.651 1 96.88 175 PHE A CA 1
ATOM 1347 C C . PHE A 1 175 ? 16.078 -12.758 0.5 1 96.88 175 PHE A C 1
ATOM 1349 O O . PHE A 1 175 ? 16.344 -11.969 -0.412 1 96.88 175 PHE A O 1
ATOM 1356 N N . ARG A 1 176 ? 16.531 -14 0.573 1 97.38 176 ARG A N 1
ATOM 1357 C CA . ARG A 1 176 ? 17.453 -14.586 -0.396 1 97.38 176 ARG A CA 1
ATOM 1358 C C . ARG A 1 176 ? 16.969 -15.953 -0.861 1 97.38 176 ARG A C 1
ATOM 1360 O O . ARG A 1 176 ? 16 -16.484 -0.309 1 97.38 176 ARG A O 1
ATOM 1367 N N . PHE A 1 177 ? 17.609 -16.438 -1.926 1 97.44 177 PHE A N 1
ATOM 1368 C CA . PHE A 1 177 ? 17.266 -17.781 -2.375 1 97.44 177 PHE A CA 1
ATOM 1369 C C . PHE A 1 177 ? 18.219 -18.812 -1.796 1 97.44 177 PHE A C 1
ATOM 1371 O O . PHE A 1 177 ? 18.016 -20.016 -1.936 1 97.44 177 PHE A O 1
ATOM 1378 N N . ASP A 1 178 ? 19.297 -18.328 -1.194 1 96 178 ASP A N 1
ATOM 1379 C CA . ASP A 1 178 ? 20.297 -19.266 -0.699 1 96 178 ASP A CA 1
ATOM 1380 C C . ASP A 1 178 ? 20.656 -18.969 0.757 1 96 178 ASP A C 1
ATOM 1382 O O . ASP A 1 178 ? 21.031 -17.844 1.092 1 96 178 ASP A O 1
ATOM 1386 N N . ASP A 1 179 ? 20.531 -19.922 1.549 1 94.12 179 ASP A N 1
ATOM 1387 C CA . ASP A 1 179 ? 20.953 -19.828 2.945 1 94.12 179 ASP A CA 1
ATOM 1388 C C . ASP A 1 179 ? 22.219 -20.625 3.191 1 94.12 179 ASP A C 1
ATOM 1390 O O . ASP A 1 179 ? 22.531 -20.984 4.332 1 94.12 179 ASP A O 1
ATOM 1394 N N . GLY A 1 180 ? 22.859 -20.984 2.152 1 94.75 180 GLY A N 1
ATOM 1395 C CA . GLY A 1 180 ? 24.078 -21.797 2.23 1 94.75 180 GLY A CA 1
ATOM 1396 C C . GLY A 1 180 ? 23.828 -23.266 1.915 1 94.75 180 GLY A C 1
ATOM 1397 O O . GLY A 1 180 ? 24.766 -24.062 1.948 1 94.75 180 GLY A O 1
ATOM 1398 N N . SER A 1 181 ? 22.609 -23.625 1.494 1 94.12 181 SER A N 1
ATOM 1399 C CA . SER A 1 181 ? 22.234 -25.031 1.316 1 94.12 181 SER A CA 1
ATOM 1400 C C . SER A 1 181 ? 22.328 -25.438 -0.148 1 94.12 181 SER A C 1
ATOM 1402 O O . SER A 1 181 ? 22.141 -26.609 -0.479 1 94.12 181 SER A O 1
ATOM 1404 N N . TYR A 1 182 ? 22.672 -24.484 -1.031 1 96.69 182 TYR A N 1
ATOM 1405 C CA . TYR A 1 182 ? 22.688 -24.734 -2.467 1 96.69 182 TYR A CA 1
ATOM 1406 C C . TYR A 1 182 ? 24.031 -24.344 -3.068 1 96.69 182 TYR A C 1
ATOM 1408 O O . TYR A 1 182 ? 24.953 -23.953 -2.348 1 96.69 182 TYR A O 1
ATOM 1416 N N . ASP A 1 183 ? 24.219 -24.656 -4.32 1 96.44 183 ASP A N 1
ATOM 1417 C CA . ASP A 1 183 ? 25.438 -24.344 -5.047 1 96.44 183 ASP A CA 1
ATOM 1418 C C . ASP A 1 183 ? 25.141 -23.422 -6.234 1 96.44 183 ASP A C 1
ATOM 1420 O O . ASP A 1 183 ? 25.172 -23.875 -7.387 1 96.44 183 ASP A O 1
ATOM 1424 N N . PRO A 1 184 ? 24.922 -22.156 -5.941 1 97.81 184 PRO A N 1
ATOM 1425 C CA . PRO A 1 184 ? 24.609 -21.219 -7.023 1 97.81 184 PRO A CA 1
ATOM 1426 C C . PRO A 1 184 ? 25.797 -20.984 -7.969 1 97.81 184 PRO A C 1
ATOM 1428 O O . PRO A 1 184 ? 26.953 -21 -7.531 1 97.81 184 PRO A O 1
ATOM 1431 N N . PRO A 1 185 ? 25.516 -20.797 -9.219 1 98 185 PRO A N 1
ATOM 1432 C CA . PRO A 1 185 ? 26.578 -20.375 -10.125 1 98 185 PRO A CA 1
ATOM 1433 C C . PRO A 1 185 ? 27.094 -18.969 -9.828 1 98 185 PRO A C 1
ATOM 1435 O O . PRO A 1 185 ? 26.562 -18.297 -8.945 1 98 185 PRO A O 1
ATOM 1438 N N . ASP A 1 186 ? 28.156 -18.578 -10.578 1 97.94 186 ASP A N 1
ATOM 1439 C CA . ASP A 1 186 ? 28.641 -17.203 -10.492 1 97.94 186 ASP A CA 1
ATOM 1440 C C . ASP A 1 18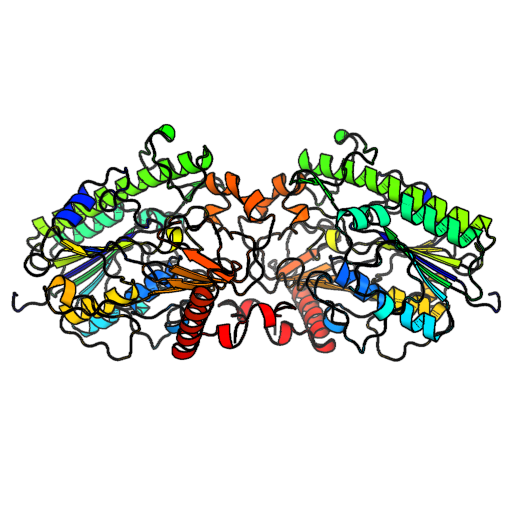6 ? 27.625 -16.234 -11.055 1 97.94 186 ASP A C 1
ATOM 1442 O O . ASP A 1 186 ? 27.094 -16.438 -12.148 1 97.94 186 ASP A O 1
ATOM 1446 N N . PRO A 1 187 ? 27.359 -15.188 -10.305 1 97.94 187 PRO A N 1
ATOM 1447 C CA . PRO A 1 187 ? 26.391 -14.195 -10.789 1 97.94 187 PRO A CA 1
ATOM 1448 C C . PRO A 1 187 ? 26.734 -13.68 -12.188 1 97.94 187 PRO A C 1
ATOM 1450 O O . PRO A 1 187 ? 25.828 -13.32 -12.953 1 97.94 187 PRO A O 1
ATOM 1453 N N . GLU A 1 188 ? 27.938 -13.633 -12.57 1 97.19 188 GLU A N 1
ATOM 1454 C CA . GLU A 1 188 ? 28.359 -13.133 -13.875 1 97.19 188 GLU A CA 1
ATOM 1455 C C . GLU A 1 188 ? 27.969 -14.102 -14.984 1 97.19 188 GLU A C 1
ATOM 1457 O O . GLU A 1 188 ? 27.938 -13.727 -16.156 1 97.19 188 GLU A O 1
ATOM 1462 N N . ASP A 1 189 ? 27.641 -15.32 -14.609 1 96.44 189 ASP A N 1
ATOM 1463 C CA . ASP A 1 189 ? 27.406 -16.359 -15.602 1 96.44 189 ASP A CA 1
ATOM 1464 C C . ASP A 1 189 ? 25.922 -16.547 -15.867 1 96.44 189 ASP A C 1
ATOM 1466 O O . ASP A 1 189 ? 25.531 -17.312 -16.75 1 96.44 189 ASP A O 1
ATOM 1470 N N . VAL A 1 190 ? 25.109 -15.875 -15.102 1 96.94 190 VAL A N 1
ATOM 1471 C CA . VAL A 1 190 ? 23.672 -16.094 -15.266 1 96.94 190 VAL A CA 1
ATOM 1472 C C . VAL A 1 190 ? 23.141 -15.219 -16.391 1 96.94 190 VAL A C 1
ATOM 1474 O O . VAL A 1 190 ? 23.719 -14.164 -16.703 1 96.94 190 VAL A O 1
ATOM 1477 N N . ASP A 1 191 ? 22.078 -15.68 -17 1 95.31 191 ASP A N 1
ATOM 1478 C CA . ASP A 1 191 ? 21.375 -14.922 -18.031 1 95.31 191 ASP A CA 1
ATOM 1479 C C . ASP A 1 191 ? 20.203 -14.148 -17.438 1 95.31 191 ASP A C 1
ATOM 1481 O O . ASP A 1 191 ? 19.219 -14.75 -17.016 1 95.31 191 ASP A O 1
ATOM 1485 N N . CYS A 1 192 ? 20.328 -12.891 -17.469 1 95.94 192 CYS A N 1
ATOM 1486 C CA . CYS A 1 192 ? 19.297 -12.039 -16.875 1 95.94 192 CYS A CA 1
ATOM 1487 C C . CYS A 1 192 ? 18.094 -11.922 -17.797 1 95.94 192 CYS A C 1
ATOM 1489 O O . CYS A 1 192 ? 18.219 -11.539 -18.969 1 95.94 192 CYS A O 1
ATOM 1491 N N . PRO A 1 193 ? 16.891 -12.297 -17.344 1 96.19 193 PRO A N 1
ATOM 1492 C CA . PRO A 1 193 ? 15.703 -12.07 -18.172 1 96.19 193 PRO A CA 1
ATOM 1493 C C . PRO A 1 193 ? 15.586 -10.633 -18.656 1 96.19 193 PRO A C 1
ATOM 1495 O O . PRO A 1 193 ? 15.883 -9.695 -17.906 1 96.19 193 PRO A O 1
ATOM 1498 N N . PRO A 1 194 ? 15.102 -10.43 -19.844 1 95.31 194 PRO A N 1
ATOM 1499 C CA . PRO A 1 194 ? 15.117 -9.094 -20.438 1 95.31 194 PRO A CA 1
ATOM 1500 C C . PRO A 1 194 ? 14.203 -8.102 -19.719 1 95.31 194 PRO A C 1
ATOM 1502 O O . PRO A 1 194 ? 14.383 -6.891 -19.828 1 95.31 194 PRO A O 1
ATOM 1505 N N . PHE A 1 195 ? 13.188 -8.555 -19.031 1 96.19 195 PHE A N 1
ATOM 1506 C CA . PHE A 1 195 ? 12.258 -7.637 -18.375 1 96.19 195 PHE A CA 1
ATOM 1507 C C . PHE A 1 195 ? 12.828 -7.121 -17.062 1 96.19 195 PHE A C 1
ATOM 1509 O O . PHE A 1 195 ? 12.242 -6.234 -16.438 1 96.19 195 PHE A O 1
ATOM 1516 N N . LEU A 1 196 ? 13.969 -7.66 -16.594 1 97.06 196 LEU A N 1
ATOM 1517 C CA . LEU A 1 196 ? 14.641 -7.223 -15.367 1 97.06 196 LEU A CA 1
ATOM 1518 C C . LEU A 1 196 ? 15.828 -6.32 -15.695 1 97.06 196 LEU A C 1
ATOM 1520 O O . LEU A 1 196 ? 16.484 -6.5 -16.719 1 97.06 196 LEU A O 1
ATOM 1524 N N . PRO A 1 197 ? 16.094 -5.32 -14.781 1 95.81 197 PRO A N 1
ATOM 1525 C CA . PRO A 1 197 ? 17.359 -4.609 -14.961 1 95.81 197 PRO A CA 1
ATOM 1526 C C . PRO A 1 197 ? 18.578 -5.504 -14.734 1 95.81 197 PRO A C 1
ATOM 1528 O O . PRO A 1 197 ? 18.578 -6.328 -13.82 1 95.81 197 PRO A O 1
ATOM 1531 N N . ASP A 1 198 ? 19.562 -5.336 -15.586 1 97.06 198 ASP A N 1
ATOM 1532 C CA . ASP A 1 198 ? 20.766 -6.176 -15.516 1 97.06 198 ASP A CA 1
ATOM 1533 C C . ASP A 1 198 ? 21.781 -5.598 -14.539 1 97.06 198 ASP A C 1
ATOM 1535 O O . ASP A 1 198 ? 22.906 -5.281 -14.922 1 97.06 198 ASP A O 1
ATOM 1539 N N . GLY A 1 199 ? 21.438 -5.555 -13.25 1 97.38 199 GLY A N 1
ATOM 1540 C CA . GLY A 1 199 ? 22.297 -5.035 -12.195 1 97.38 199 GLY A CA 1
ATOM 1541 C C . GLY A 1 199 ? 22.844 -6.117 -11.289 1 97.38 199 GLY A C 1
ATOM 1542 O O . GLY A 1 199 ? 22.438 -7.281 -11.383 1 97.38 199 GLY A O 1
ATOM 1543 N N . PRO A 1 200 ? 23.797 -5.754 -10.461 1 97.94 200 PRO A N 1
ATOM 1544 C CA . PRO A 1 200 ? 24.469 -6.746 -9.609 1 97.94 200 PRO A CA 1
ATOM 1545 C C . PRO A 1 200 ? 23.5 -7.445 -8.656 1 97.94 200 PRO A C 1
ATOM 1547 O O . PRO A 1 200 ? 23.625 -8.648 -8.414 1 97.94 200 PRO A O 1
ATOM 1550 N N . GLY A 1 201 ? 22.547 -6.684 -8.102 1 98.19 201 GLY A N 1
ATOM 1551 C CA . GLY A 1 201 ? 21.594 -7.281 -7.188 1 98.19 201 GLY A CA 1
ATOM 1552 C C . GLY A 1 201 ? 20.688 -8.312 -7.852 1 98.19 201 GLY A C 1
ATOM 1553 O O . GLY A 1 201 ? 20.422 -9.367 -7.281 1 98.19 201 GLY A O 1
ATOM 1554 N N . VAL A 1 202 ? 20.25 -8.055 -9.031 1 98.44 202 VAL A N 1
ATOM 1555 C CA . VAL A 1 202 ? 19.422 -8.969 -9.797 1 98.44 202 VAL A CA 1
ATOM 1556 C C . VAL A 1 202 ? 20.203 -10.219 -10.164 1 98.44 202 VAL A C 1
ATOM 1558 O O . VAL A 1 202 ? 19.719 -11.336 -10.016 1 98.44 202 VAL A O 1
ATOM 1561 N N . ARG A 1 203 ? 21.438 -10.016 -10.586 1 98.5 203 ARG A N 1
ATOM 1562 C CA . ARG A 1 203 ? 22.281 -11.141 -10.977 1 98.5 203 ARG A CA 1
ATOM 1563 C C . ARG A 1 203 ? 22.562 -12.055 -9.789 1 98.5 203 ARG A C 1
ATOM 1565 O O . ARG A 1 203 ? 22.562 -13.281 -9.93 1 98.5 203 ARG A O 1
ATOM 1572 N N . GLU A 1 204 ? 22.828 -11.438 -8.68 1 98.5 204 GLU A N 1
ATOM 1573 C CA . GLU A 1 204 ? 23.078 -12.234 -7.48 1 98.5 204 GLU A CA 1
ATOM 1574 C C . GLU A 1 204 ? 21.844 -13.055 -7.094 1 98.5 204 GLU A C 1
ATOM 1576 O O . GLU A 1 204 ? 21.953 -14.242 -6.781 1 98.5 204 GLU A O 1
ATOM 1581 N N . ASP A 1 205 ? 20.719 -12.43 -7.082 1 98.62 205 ASP A N 1
ATOM 1582 C CA . ASP A 1 205 ? 19.469 -13.133 -6.77 1 98.62 205 ASP A CA 1
ATOM 1583 C C . ASP A 1 205 ? 19.203 -14.25 -7.781 1 98.62 205 ASP A C 1
ATOM 1585 O O . ASP A 1 205 ? 18.766 -15.336 -7.41 1 98.62 205 ASP A O 1
ATOM 1589 N N . LEU A 1 206 ? 19.469 -13.953 -9.055 1 98.5 206 LEU A N 1
ATOM 1590 C CA . LEU A 1 206 ? 19.25 -14.961 -10.094 1 98.5 206 LEU A CA 1
ATOM 1591 C C . LEU A 1 206 ? 20.172 -16.156 -9.891 1 98.5 206 LEU A C 1
ATOM 1593 O O . LEU A 1 206 ? 19.75 -17.297 -10.062 1 98.5 206 LEU A O 1
ATOM 1597 N N . ALA A 1 207 ? 21.406 -15.867 -9.562 1 98.62 207 ALA A N 1
ATOM 1598 C CA . ALA A 1 207 ? 22.344 -16.953 -9.305 1 98.62 207 ALA A CA 1
ATOM 1599 C C . ALA A 1 207 ? 21.859 -17.844 -8.164 1 98.62 207 ALA A C 1
ATOM 1601 O O . ALA A 1 207 ? 21.875 -19.062 -8.281 1 98.62 207 ALA A O 1
ATOM 1602 N N . GLU A 1 208 ? 21.453 -17.234 -7.105 1 98.56 208 GLU A N 1
ATOM 1603 C CA . GLU A 1 208 ? 20.938 -18 -5.969 1 98.56 208 GLU A CA 1
ATOM 1604 C C . GLU A 1 208 ? 19.688 -18.781 -6.344 1 98.56 208 GLU A C 1
ATOM 1606 O O . GLU A 1 208 ? 19.516 -19.922 -5.91 1 98.56 208 GLU A O 1
ATOM 1611 N N . LEU A 1 209 ? 18.812 -18.172 -7.148 1 98.44 209 LEU A N 1
ATOM 1612 C CA . LEU A 1 209 ? 17.625 -18.875 -7.648 1 98.44 209 LEU A CA 1
ATOM 1613 C C . LEU A 1 209 ? 18.031 -20.141 -8.398 1 98.44 209 LEU A C 1
ATOM 1615 O O . LEU A 1 209 ? 17.422 -21.188 -8.219 1 98.44 209 LEU A O 1
ATOM 1619 N N . GLU A 1 210 ? 19.031 -20.062 -9.211 1 98.38 210 GLU A N 1
ATOM 1620 C CA . GLU A 1 210 ? 19.438 -21.188 -10.039 1 98.38 210 GLU A CA 1
ATOM 1621 C C . GLU A 1 210 ? 20.016 -22.312 -9.18 1 98.38 210 GLU A C 1
ATOM 1623 O O . GLU A 1 210 ? 19.953 -23.484 -9.562 1 98.38 210 GLU A O 1
ATOM 1628 N N . GLY A 1 211 ? 20.578 -21.953 -8.016 1 98.31 211 GLY A N 1
ATOM 1629 C CA . GLY A 1 211 ? 20.906 -22.984 -7.055 1 98.31 211 GLY A CA 1
ATOM 1630 C C . GLY A 1 211 ? 19.703 -23.797 -6.613 1 98.31 211 GLY A C 1
ATOM 1631 O O . GLY A 1 211 ? 19.781 -25.031 -6.516 1 98.31 211 GLY A O 1
ATOM 1632 N N . MET A 1 212 ? 18.625 -23.125 -6.348 1 97.88 212 MET A N 1
ATOM 1633 C CA . MET A 1 212 ? 17.391 -23.797 -5.961 1 97.88 212 MET A CA 1
ATOM 1634 C C . MET A 1 212 ? 16.812 -24.594 -7.129 1 97.88 212 MET A C 1
ATOM 1636 O O . MET A 1 212 ? 16.234 -25.672 -6.938 1 97.88 212 MET A O 1
ATOM 1640 N N . VAL A 1 213 ? 16.969 -24.047 -8.367 1 98.31 213 VAL A N 1
ATOM 1641 C CA . VAL A 1 213 ? 16.469 -24.719 -9.555 1 98.31 213 VAL A CA 1
ATOM 1642 C C . VAL A 1 213 ? 17.156 -26.062 -9.727 1 98.31 213 VAL A C 1
ATOM 1644 O O . VAL A 1 213 ? 16.531 -27.062 -10.094 1 98.31 213 VAL A O 1
ATOM 1647 N N . ALA A 1 214 ? 18.438 -26.109 -9.422 1 98.25 214 ALA A N 1
ATOM 1648 C CA . ALA A 1 214 ? 19.188 -27.359 -9.484 1 98.25 214 ALA A CA 1
ATOM 1649 C C . ALA A 1 214 ? 18.625 -28.391 -8.508 1 98.25 214 ALA A C 1
ATOM 1651 O O . ALA A 1 214 ? 18.547 -29.578 -8.82 1 98.25 214 ALA A O 1
ATOM 1652 N N . ALA A 1 215 ? 18.266 -27.922 -7.336 1 97.94 215 ALA A N 1
ATOM 1653 C CA . ALA A 1 215 ? 17.688 -28.812 -6.336 1 97.94 215 ALA A CA 1
ATOM 1654 C C . ALA A 1 215 ? 16.344 -29.359 -6.805 1 97.94 215 ALA A C 1
ATOM 1656 O O . ALA A 1 215 ? 16.047 -30.547 -6.609 1 97.94 215 ALA A O 1
ATOM 1657 N N . ILE A 1 216 ? 15.531 -28.484 -7.375 1 98.25 216 ILE A N 1
ATOM 1658 C CA . ILE A 1 216 ? 14.25 -28.906 -7.934 1 98.25 216 ILE A CA 1
ATOM 1659 C C . ILE A 1 216 ? 14.469 -29.953 -9.016 1 98.25 216 ILE A C 1
ATOM 1661 O O . ILE A 1 216 ? 13.805 -31 -9.031 1 98.25 216 ILE A O 1
ATOM 1665 N N . ASP A 1 217 ? 15.391 -29.672 -9.922 1 98.69 217 ASP A N 1
ATOM 1666 C CA . ASP A 1 217 ? 15.695 -30.578 -11.039 1 98.69 217 ASP A CA 1
ATOM 1667 C C . ASP A 1 217 ? 16.109 -31.953 -10.539 1 98.69 217 ASP A C 1
ATOM 1669 O O . ASP A 1 217 ? 15.617 -32.969 -11.039 1 98.69 217 ASP A O 1
ATOM 1673 N N . ASP A 1 218 ? 16.969 -31.969 -9.562 1 98.62 218 ASP A N 1
ATOM 1674 C CA . ASP A 1 218 ? 17.438 -33.219 -8.977 1 98.62 218 ASP A CA 1
ATOM 1675 C C . ASP A 1 218 ? 16.281 -34 -8.375 1 98.62 218 ASP A C 1
ATOM 1677 O O . ASP A 1 218 ? 16.172 -35.219 -8.578 1 98.62 218 ASP A O 1
ATOM 1681 N N . ALA A 1 219 ? 15.469 -33.312 -7.637 1 98.56 219 ALA A N 1
ATOM 1682 C CA . ALA A 1 219 ? 14.336 -33.969 -6.984 1 98.56 219 ALA A CA 1
ATOM 1683 C C . ALA A 1 219 ? 13.383 -34.562 -8.008 1 98.56 219 ALA A C 1
ATOM 1685 O O . ALA A 1 219 ? 12.891 -35.688 -7.832 1 98.56 219 ALA A O 1
ATOM 1686 N N . VAL A 1 220 ? 13.102 -33.844 -9.086 1 98.62 220 VAL A N 1
ATOM 1687 C CA . VAL A 1 220 ? 12.211 -34.344 -10.133 1 98.62 220 VAL A CA 1
ATOM 1688 C C . VAL A 1 220 ? 12.797 -35.594 -10.766 1 98.62 220 VAL A C 1
ATOM 1690 O O . VAL A 1 220 ? 12.086 -36.562 -10.977 1 98.62 220 VAL A O 1
ATOM 1693 N N . GLY A 1 221 ? 14.078 -35.562 -11.055 1 98.75 221 GLY A N 1
ATOM 1694 C CA . GLY A 1 221 ? 14.734 -36.75 -11.586 1 98.75 221 GLY A CA 1
ATOM 1695 C C . GLY A 1 221 ? 14.594 -37.969 -10.688 1 98.75 221 GLY A C 1
ATOM 1696 O O . GLY A 1 221 ? 14.273 -39.062 -11.164 1 98.75 221 GLY A O 1
ATOM 1697 N N . ARG A 1 222 ? 14.812 -37.75 -9.438 1 98.69 222 ARG A N 1
ATOM 1698 C CA . ARG A 1 222 ? 14.734 -38.844 -8.461 1 98.69 222 ARG A CA 1
ATOM 1699 C C . ARG A 1 222 ? 13.32 -39.406 -8.383 1 98.69 222 ARG A C 1
ATOM 1701 O O . ARG A 1 222 ? 13.148 -40.625 -8.289 1 98.69 222 ARG A O 1
ATOM 1708 N N . ILE A 1 223 ? 12.336 -38.594 -8.422 1 98.44 223 ILE A N 1
ATOM 1709 C CA . ILE A 1 223 ? 10.945 -39 -8.336 1 98.44 223 ILE A CA 1
ATOM 1710 C C . ILE A 1 223 ? 10.57 -39.812 -9.586 1 98.44 223 ILE A C 1
ATOM 1712 O O . ILE A 1 223 ? 9.953 -40.875 -9.492 1 98.44 223 ILE A O 1
ATOM 1716 N N . VAL A 1 224 ? 10.977 -39.312 -10.758 1 98.38 224 VAL A N 1
ATOM 1717 C CA . VAL A 1 224 ? 10.688 -40 -12.023 1 98.38 224 VAL A CA 1
ATOM 1718 C C . VAL A 1 224 ? 11.391 -41.344 -12.055 1 98.38 224 VAL A C 1
ATOM 1720 O O . VAL A 1 224 ? 10.797 -42.344 -12.453 1 98.38 224 VAL A O 1
ATOM 1723 N N . ASP A 1 225 ? 12.648 -41.375 -11.586 1 98.19 225 ASP A N 1
ATOM 1724 C CA . ASP A 1 225 ? 13.391 -42.625 -11.516 1 98.19 225 ASP A CA 1
ATOM 1725 C C . ASP A 1 225 ? 12.703 -43.625 -10.578 1 98.19 225 ASP A C 1
ATOM 1727 O O . ASP A 1 225 ? 12.633 -44.812 -10.883 1 98.19 225 ASP A O 1
ATOM 1731 N N . ALA A 1 226 ? 12.258 -43.125 -9.484 1 97.88 226 ALA A N 1
ATOM 1732 C CA . ALA A 1 226 ? 11.586 -43.969 -8.523 1 97.88 226 ALA A CA 1
ATOM 1733 C C . ALA A 1 226 ? 10.312 -44.562 -9.109 1 97.88 226 ALA A C 1
ATOM 1735 O O . ALA A 1 226 ? 9.984 -45.75 -8.844 1 97.88 226 ALA A O 1
ATOM 1736 N N . LEU A 1 227 ? 9.555 -43.844 -9.859 1 97.38 227 LEU A N 1
ATOM 1737 C CA . LEU A 1 227 ? 8.375 -44.344 -10.547 1 97.38 227 LEU A CA 1
ATOM 1738 C C . LEU A 1 227 ? 8.742 -45.438 -11.523 1 97.38 227 LEU A C 1
ATOM 1740 O O . LEU A 1 227 ? 8.078 -46.469 -11.57 1 97.38 227 LEU A O 1
ATOM 1744 N N . ASP A 1 228 ? 9.805 -45.219 -12.258 1 95.75 228 ASP A N 1
ATOM 1745 C CA . ASP A 1 228 ? 10.258 -46.188 -13.227 1 95.75 228 ASP A CA 1
ATOM 1746 C C . ASP A 1 228 ? 10.719 -47.469 -12.539 1 95.75 228 ASP A C 1
ATOM 1748 O O . ASP A 1 228 ? 10.352 -48.594 -12.953 1 95.75 228 ASP A O 1
ATOM 1752 N N . ASP A 1 229 ? 11.461 -47.281 -11.484 1 96.25 229 ASP A N 1
ATOM 1753 C CA . ASP A 1 229 ? 12.008 -48.406 -10.742 1 96.25 229 ASP A CA 1
ATOM 1754 C C . ASP A 1 229 ? 10.891 -49.25 -10.102 1 96.25 229 ASP A C 1
ATOM 1756 O O . ASP A 1 229 ? 11.039 -50.438 -9.906 1 96.25 229 ASP A O 1
ATOM 1760 N N . SER A 1 230 ? 9.812 -48.594 -9.867 1 95 230 SER A N 1
ATOM 1761 C CA . SER A 1 230 ? 8.688 -49.281 -9.234 1 95 230 SER A CA 1
ATOM 1762 C C . SER A 1 230 ? 7.742 -49.875 -10.273 1 95 230 SER A C 1
ATOM 1764 O O . SER A 1 230 ? 6.672 -50.375 -9.93 1 95 230 SER A O 1
ATOM 1766 N N . GLY A 1 231 ? 8.094 -49.75 -11.57 1 94.5 231 GLY A N 1
ATOM 1767 C CA . GLY A 1 231 ? 7.301 -50.312 -12.648 1 94.5 231 GLY A CA 1
ATOM 1768 C C . GLY A 1 231 ? 6.051 -49.531 -12.953 1 94.5 231 GLY A C 1
ATOM 1769 O O . GLY A 1 231 ? 5.102 -50.031 -13.539 1 94.5 231 GLY A O 1
ATOM 1770 N N . LEU A 1 232 ? 6.039 -48.281 -12.586 1 95.56 232 LEU A N 1
ATOM 1771 C CA . LEU A 1 232 ? 4.82 -47.5 -12.688 1 95.56 232 LEU A CA 1
ATOM 1772 C C . LEU A 1 232 ? 4.918 -46.5 -13.836 1 95.56 232 LEU A C 1
ATOM 1774 O O . LEU A 1 232 ? 4.027 -45.656 -14.016 1 95.56 232 LEU A O 1
ATOM 1778 N N . ARG A 1 233 ? 5.922 -46.562 -14.602 1 95.81 233 ARG A N 1
ATOM 1779 C CA . ARG A 1 233 ? 6.211 -45.594 -15.648 1 95.81 233 ARG A CA 1
ATOM 1780 C C . ARG A 1 233 ? 5.02 -45.438 -16.594 1 95.81 233 ARG A C 1
ATOM 1782 O O . ARG A 1 233 ? 4.578 -44.312 -16.859 1 95.81 233 ARG A O 1
ATOM 1789 N N . ASP A 1 234 ? 4.469 -46.531 -17.094 1 95.19 234 ASP A N 1
ATOM 1790 C CA . ASP A 1 234 ? 3.467 -46.531 -18.156 1 95.19 234 ASP A CA 1
ATOM 1791 C C . ASP A 1 234 ? 2.068 -46.281 -17.594 1 95.19 234 ASP A C 1
ATOM 1793 O O . ASP A 1 234 ? 1.132 -46 -18.328 1 95.19 234 ASP A O 1
ATOM 1797 N N . ASP A 1 235 ? 1.995 -46.344 -16.25 1 95 235 ASP A N 1
ATOM 1798 C CA . ASP A 1 235 ? 0.686 -46.25 -15.609 1 95 235 ASP A CA 1
ATOM 1799 C C . ASP A 1 235 ? 0.573 -45 -14.766 1 95 235 ASP A C 1
ATOM 1801 O O . ASP A 1 235 ? -0.23 -44.938 -13.828 1 95 235 ASP A O 1
ATOM 1805 N N . THR A 1 236 ? 1.463 -44 -15.008 1 97.38 236 THR A N 1
ATOM 1806 C CA . THR A 1 236 ? 1.44 -42.781 -14.18 1 97.38 236 THR A CA 1
ATOM 1807 C C . THR A 1 236 ? 1.499 -41.531 -15.047 1 97.38 236 THR A C 1
ATOM 1809 O O . THR A 1 236 ? 2.424 -41.375 -15.852 1 97.38 236 THR A O 1
ATOM 1812 N N . LEU A 1 237 ? 0.481 -40.656 -14.93 1 98.06 237 LEU A N 1
ATOM 1813 C CA . LEU A 1 237 ? 0.598 -39.312 -15.438 1 98.06 237 LEU A CA 1
ATOM 1814 C C . LEU A 1 237 ? 1.485 -38.469 -14.531 1 98.06 237 LEU A C 1
ATOM 1816 O O . LEU A 1 237 ? 1.188 -38.281 -13.344 1 98.06 237 LEU A O 1
ATOM 1820 N N . VAL A 1 238 ? 2.576 -38.031 -15.062 1 98.62 238 VAL A N 1
ATOM 1821 C CA . VAL A 1 238 ? 3.416 -37.062 -14.352 1 98.62 238 VAL A CA 1
ATOM 1822 C C . VAL A 1 238 ? 3.188 -35.656 -14.914 1 98.62 238 VAL A C 1
ATOM 1824 O O . VAL A 1 238 ? 3.398 -35.406 -16.109 1 98.62 238 VAL A O 1
ATOM 1827 N N . LEU A 1 239 ? 2.697 -34.812 -14.109 1 98.56 239 LEU A N 1
ATOM 1828 C CA . LEU A 1 239 ? 2.576 -33.406 -14.414 1 98.56 239 LEU A CA 1
ATOM 1829 C C . LEU A 1 239 ? 3.602 -32.594 -13.633 1 98.56 239 LEU A C 1
ATOM 1831 O O . LEU A 1 239 ? 3.717 -32.719 -12.414 1 98.56 239 LEU A O 1
ATOM 1835 N N . PHE A 1 240 ? 4.395 -31.812 -14.297 1 98.56 240 PHE A N 1
ATOM 1836 C CA . PHE A 1 240 ? 5.227 -30.797 -13.672 1 98.56 240 PHE A CA 1
ATOM 1837 C C . PHE A 1 240 ? 4.719 -29.406 -14 1 98.56 240 PHE A C 1
ATOM 1839 O O . PHE A 1 240 ? 4.531 -29.062 -15.172 1 98.56 240 PHE A O 1
ATOM 1846 N N . THR A 1 241 ? 4.496 -28.625 -12.992 1 98.06 241 THR A N 1
ATOM 1847 C CA . THR A 1 241 ? 4.047 -27.266 -13.227 1 98.06 241 THR A CA 1
ATOM 1848 C C . THR A 1 241 ? 4.559 -26.328 -12.141 1 98.06 241 THR A C 1
ATOM 1850 O O . THR A 1 241 ? 5.215 -26.766 -11.195 1 98.06 241 THR A O 1
ATOM 1853 N N . THR A 1 242 ? 4.438 -25.047 -12.453 1 95.44 242 THR A N 1
ATOM 1854 C CA . THR A 1 242 ? 4.762 -24.016 -11.477 1 95.44 242 THR A CA 1
ATOM 1855 C C . THR A 1 242 ? 3.547 -23.125 -11.203 1 95.44 242 THR A C 1
ATOM 1857 O O . THR A 1 242 ? 2.641 -23.031 -12.031 1 95.44 242 THR A O 1
ATOM 1860 N N . GLU A 1 243 ? 3.473 -22.609 -10.07 1 94.38 243 GLU A N 1
ATOM 1861 C CA . GLU A 1 243 ? 2.266 -21.891 -9.664 1 94.38 243 GLU A CA 1
ATOM 1862 C C . GLU A 1 243 ? 2.26 -20.469 -10.203 1 94.38 243 GLU A C 1
ATOM 1864 O O . GLU A 1 243 ? 1.196 -19.875 -10.414 1 94.38 243 GLU A O 1
ATOM 1869 N N . HIS A 1 244 ? 3.324 -19.859 -10.359 1 97.25 244 HIS A N 1
ATOM 1870 C CA . HIS A 1 244 ? 3.426 -18.531 -10.945 1 97.25 244 HIS A CA 1
ATOM 1871 C C . HIS A 1 244 ? 4.875 -18.172 -11.266 1 97.25 244 HIS A C 1
ATOM 1873 O O . HIS A 1 244 ? 5.758 -19.031 -11.195 1 97.25 244 HIS A O 1
ATOM 1879 N N . GLY A 1 245 ? 5.117 -17 -11.75 1 97.94 245 GLY A N 1
ATOM 1880 C CA . GLY A 1 245 ? 6.434 -16.562 -12.195 1 97.94 245 GLY A CA 1
ATOM 1881 C C . GLY A 1 245 ? 7.434 -16.438 -11.062 1 97.94 245 GLY A C 1
ATOM 1882 O O . GLY A 1 245 ? 7.133 -16.781 -9.922 1 97.94 245 GLY A O 1
ATOM 1883 N N . ILE A 1 246 ? 8.617 -15.969 -11.398 1 98.31 246 ILE A N 1
ATOM 1884 C CA . ILE A 1 246 ? 9.734 -15.906 -10.453 1 98.31 246 ILE A CA 1
ATOM 1885 C C . ILE A 1 246 ? 9.492 -14.773 -9.461 1 98.31 246 ILE A C 1
ATOM 1887 O O . ILE A 1 246 ? 8.75 -13.828 -9.742 1 98.31 246 ILE A O 1
ATOM 1891 N N . ALA A 1 247 ? 10.117 -14.852 -8.281 1 98.19 247 ALA A N 1
ATOM 1892 C CA . ALA A 1 247 ? 9.953 -13.844 -7.238 1 98.19 247 ALA A CA 1
ATOM 1893 C C . ALA A 1 247 ? 10.922 -12.68 -7.453 1 98.19 247 ALA A C 1
ATOM 1895 O O . ALA A 1 247 ? 11.82 -12.445 -6.641 1 98.19 247 ALA A O 1
ATOM 1896 N N . PHE A 1 248 ? 10.734 -11.953 -8.484 1 98.69 248 PHE A N 1
ATOM 1897 C CA . PHE A 1 248 ? 11.523 -10.789 -8.898 1 98.69 248 PHE A CA 1
ATOM 1898 C C . PHE A 1 248 ? 10.617 -9.617 -9.242 1 98.69 248 PHE A C 1
ATOM 1900 O O . PHE A 1 248 ? 9.406 -9.789 -9.406 1 98.69 248 PHE A O 1
ATOM 1907 N N . PRO A 1 249 ? 11.219 -8.352 -9.328 1 98.12 249 PRO A N 1
ATOM 1908 C CA . PRO A 1 249 ? 10.414 -7.203 -9.766 1 98.12 249 PRO A CA 1
ATOM 1909 C C . PRO A 1 249 ? 9.75 -7.434 -11.117 1 98.12 249 PRO A C 1
ATOM 1911 O O . PRO A 1 249 ? 10.352 -8.016 -12.023 1 98.12 249 PRO A O 1
ATOM 1914 N N . ARG A 1 250 ? 8.406 -7.051 -11.25 1 98.06 250 ARG A N 1
ATOM 1915 C CA . ARG A 1 250 ? 7.602 -7.137 -12.469 1 98.06 250 ARG A CA 1
ATOM 1916 C C . ARG A 1 250 ? 7.199 -8.578 -12.758 1 98.06 250 ARG A C 1
ATOM 1918 O O . ARG A 1 250 ? 6.719 -8.891 -13.852 1 98.06 250 ARG A O 1
ATOM 1925 N N . ALA A 1 251 ? 7.395 -9.477 -11.812 1 98.25 251 ALA A N 1
ATOM 1926 C CA . ALA A 1 251 ? 6.957 -10.867 -11.898 1 98.25 251 ALA A CA 1
ATOM 1927 C C . ALA A 1 251 ? 5.973 -11.203 -10.789 1 98.25 251 ALA A C 1
ATOM 1929 O O . ALA A 1 251 ? 4.828 -10.75 -10.797 1 98.25 251 ALA A O 1
ATOM 1930 N N . LYS A 1 252 ? 6.375 -11.961 -9.758 1 97.75 252 LYS A N 1
ATOM 1931 C CA . LYS A 1 252 ? 5.48 -12.227 -8.633 1 97.75 252 LYS A CA 1
ATOM 1932 C C . LYS A 1 252 ? 4.746 -10.961 -8.211 1 97.75 252 LYS A C 1
ATOM 1934 O O . LYS A 1 252 ? 5.355 -9.898 -8.07 1 97.75 252 LYS A O 1
ATOM 1939 N N . GLY A 1 253 ? 3.477 -11.109 -8.125 1 97.56 253 GLY A N 1
ATOM 1940 C CA . GLY A 1 253 ? 2.689 -9.969 -7.676 1 97.56 253 GLY A CA 1
ATOM 1941 C C . GLY A 1 253 ? 2.234 -9.078 -8.812 1 97.56 253 GLY A C 1
ATOM 1942 O O . GLY A 1 253 ? 1.689 -7.996 -8.578 1 97.56 253 GLY A O 1
ATOM 1943 N N . SER A 1 254 ? 2.498 -9.461 -10.07 1 97.94 254 SER A N 1
ATOM 1944 C CA . SER A 1 254 ? 2.043 -8.688 -11.227 1 97.94 254 SER A CA 1
ATOM 1945 C C . SER A 1 254 ? 1.4 -9.594 -12.266 1 97.94 254 SER A C 1
ATOM 1947 O O . SER A 1 254 ? 1.685 -10.797 -12.32 1 97.94 254 SER A O 1
ATOM 1949 N N . CYS A 1 255 ? 0.552 -9.016 -13.102 1 98.56 255 CYS A N 1
ATOM 1950 C CA . CYS A 1 255 ? -0.081 -9.781 -14.164 1 98.56 255 CYS A CA 1
ATOM 1951 C C . CYS A 1 255 ? 0.705 -9.664 -15.461 1 98.56 255 CYS A C 1
ATOM 1953 O O . CYS A 1 255 ? 0.177 -9.945 -16.547 1 98.56 255 CYS A O 1
ATOM 1955 N N . TYR A 1 256 ? 1.99 -9.172 -15.375 1 98.69 256 TYR A N 1
ATOM 1956 C CA . TYR A 1 256 ? 2.873 -9.297 -16.531 1 98.69 256 TYR A CA 1
ATOM 1957 C C . TYR A 1 256 ? 3.236 -10.75 -16.781 1 98.69 256 TYR A C 1
ATOM 1959 O O . TYR A 1 256 ? 3.064 -11.602 -15.914 1 98.69 256 TYR A O 1
ATOM 1967 N N . ASP A 1 257 ? 3.688 -11.031 -17.953 1 98.38 257 ASP A N 1
ATOM 1968 C CA . ASP A 1 257 ? 4.027 -12.414 -18.266 1 98.38 257 ASP A CA 1
ATOM 1969 C C . ASP A 1 257 ? 5.039 -12.977 -17.266 1 98.38 257 ASP A C 1
ATOM 1971 O O . ASP A 1 257 ? 4.957 -14.141 -16.875 1 98.38 257 ASP A O 1
ATOM 1975 N N . GLY A 1 258 ? 5.93 -12.125 -16.844 1 97.88 258 GLY A N 1
ATOM 1976 C CA . GLY A 1 258 ? 6.902 -12.578 -15.859 1 97.88 258 GLY A CA 1
ATOM 1977 C C . GLY A 1 258 ? 6.266 -13.109 -14.586 1 97.88 258 GLY A C 1
ATOM 1978 O O . GLY A 1 258 ? 6.867 -13.914 -13.875 1 97.88 258 GLY A O 1
ATOM 1979 N N . GLY A 1 259 ? 5.047 -12.641 -14.312 1 98.44 259 GLY A N 1
ATOM 1980 C CA . GLY A 1 259 ? 4.367 -13.023 -13.094 1 98.44 259 GLY A CA 1
ATOM 1981 C C . GLY A 1 259 ? 3.391 -14.172 -13.289 1 98.44 259 GLY A C 1
ATOM 1982 O O . GLY A 1 259 ? 3.074 -14.891 -12.344 1 98.44 259 GLY A O 1
ATOM 1983 N N . ILE A 1 260 ? 2.936 -14.422 -14.531 1 98.69 260 ILE A N 1
ATOM 1984 C CA . ILE A 1 260 ? 1.842 -15.375 -14.68 1 98.69 260 ILE A CA 1
ATOM 1985 C C . ILE A 1 260 ? 2.281 -16.531 -15.57 1 98.69 260 ILE A C 1
ATOM 1987 O O . ILE A 1 260 ? 1.56 -17.531 -15.711 1 98.69 260 ILE A O 1
ATOM 1991 N N . GLU A 1 261 ? 3.451 -16.469 -16.172 1 98.06 261 GLU A N 1
ATOM 1992 C CA . GLU A 1 261 ? 3.928 -17.609 -16.953 1 98.06 261 GLU A CA 1
ATOM 1993 C C . GLU A 1 261 ? 4.273 -18.797 -16.031 1 98.06 261 GLU A C 1
ATOM 1995 O O . GLU A 1 261 ? 4.793 -18.594 -14.938 1 98.06 261 GLU A O 1
ATOM 2000 N N . ALA A 1 262 ? 4.012 -19.969 -16.484 1 98.12 262 ALA A N 1
ATOM 2001 C CA . ALA A 1 262 ? 4.293 -21.156 -15.703 1 98.12 262 ALA A CA 1
ATOM 2002 C C . ALA A 1 262 ? 4.652 -22.344 -16.609 1 98.12 262 ALA A C 1
ATOM 2004 O O . ALA A 1 262 ? 4.113 -22.469 -17.703 1 98.12 262 ALA A O 1
ATOM 2005 N N . ALA A 1 263 ? 5.539 -23.141 -16.125 1 98.25 263 ALA A N 1
ATOM 2006 C CA . ALA A 1 263 ? 5.852 -24.391 -16.812 1 98.25 263 ALA A CA 1
ATOM 2007 C C . ALA A 1 263 ? 4.703 -25.375 -16.703 1 98.25 263 ALA A C 1
ATOM 2009 O O . ALA A 1 263 ? 4.008 -25.422 -15.68 1 98.25 263 ALA A O 1
ATOM 2010 N N . LEU A 1 264 ? 4.477 -26.109 -17.719 1 98.69 264 LEU A N 1
ATOM 2011 C CA . LEU A 1 264 ? 3.539 -27.219 -17.719 1 98.69 264 LEU A CA 1
ATOM 2012 C C . LEU A 1 264 ? 4.027 -28.328 -18.641 1 98.69 264 LEU A C 1
ATOM 2014 O O . LEU A 1 264 ? 4.156 -28.125 -19.859 1 98.69 264 LEU A O 1
ATOM 2018 N N . VAL A 1 265 ? 4.402 -29.422 -18.062 1 98.38 265 VAL A N 1
ATOM 2019 C CA . VAL A 1 265 ? 4.883 -30.609 -18.766 1 98.38 265 VAL A CA 1
ATOM 2020 C C . VAL A 1 265 ? 4.039 -31.828 -18.375 1 98.38 265 VAL A C 1
ATOM 2022 O O . VAL A 1 265 ? 3.713 -32 -17.188 1 98.38 265 VAL A O 1
ATOM 2025 N N . ALA A 1 266 ? 3.629 -32.625 -19.344 1 98.25 266 ALA A N 1
ATOM 2026 C CA . ALA A 1 266 ? 2.85 -33.844 -19.094 1 98.25 266 ALA A CA 1
ATOM 2027 C C . ALA A 1 266 ? 3.51 -35.062 -19.734 1 98.25 266 ALA A C 1
ATOM 2029 O O . ALA A 1 266 ? 3.904 -35 -20.906 1 98.25 266 ALA A O 1
ATOM 2030 N N . ARG A 1 267 ? 3.662 -36.125 -18.938 1 98 267 ARG A N 1
ATOM 2031 C CA . ARG A 1 267 ? 4.203 -37.375 -19.469 1 98 267 ARG A CA 1
ATOM 2032 C C . ARG A 1 267 ? 3.316 -38.531 -19.078 1 98 267 ARG A C 1
ATOM 2034 O O . ARG A 1 267 ? 3.062 -38.781 -17.891 1 98 267 ARG A O 1
ATOM 2041 N N . LEU A 1 268 ? 2.811 -39.219 -19.969 1 97.44 268 LEU A N 1
ATOM 2042 C CA . LEU A 1 268 ? 2.086 -40.469 -19.844 1 97.44 268 LEU A CA 1
ATOM 2043 C C . LEU A 1 268 ? 2.301 -41.344 -21.078 1 97.44 268 LEU A C 1
ATOM 2045 O O . LEU A 1 268 ? 1.549 -41.25 -22.047 1 97.44 268 LEU A O 1
ATOM 2049 N N . PRO A 1 269 ? 3.318 -42.219 -20.969 1 95.25 269 PRO A N 1
ATOM 2050 C CA . PRO A 1 269 ? 3.611 -43.062 -22.141 1 95.25 269 PRO A CA 1
ATOM 2051 C C . PRO A 1 269 ? 2.379 -43.781 -22.672 1 95.25 269 PRO A C 1
ATOM 2053 O O . PRO A 1 269 ? 1.571 -44.281 -21.875 1 95.25 269 PRO A O 1
ATOM 2056 N N . GLY A 1 270 ? 2.191 -43.781 -23.969 1 92.56 270 GLY A N 1
ATOM 2057 C CA . GLY A 1 270 ? 1.068 -44.438 -24.609 1 92.56 270 GLY A CA 1
ATOM 2058 C C . GLY A 1 270 ? -0.121 -43.531 -24.828 1 92.56 270 GLY A C 1
ATOM 2059 O O . GLY A 1 270 ? -0.992 -43.812 -25.656 1 92.56 270 GLY A O 1
ATOM 2060 N N . VAL A 1 271 ? -0.122 -42.438 -24.172 1 92 271 VAL A N 1
ATOM 2061 C CA . VAL A 1 271 ? -1.226 -41.5 -24.281 1 92 271 VAL A CA 1
ATOM 2062 C C . VAL A 1 271 ? -0.704 -40.156 -24.797 1 92 271 VAL A C 1
ATOM 2064 O O . VAL A 1 271 ? -1.264 -39.594 -25.734 1 92 271 VAL A O 1
ATOM 2067 N N . VAL A 1 272 ? 0.344 -39.656 -24.188 1 93.56 272 VAL A N 1
ATOM 2068 C CA . VAL A 1 272 ? 0.99 -38.406 -24.562 1 93.56 272 VAL A CA 1
ATOM 2069 C C . VAL A 1 272 ? 2.16 -38.688 -25.5 1 93.56 272 VAL A C 1
ATOM 2071 O O . VAL A 1 272 ? 3.068 -39.438 -25.156 1 93.56 272 VAL A O 1
ATOM 2074 N N . ASP A 1 273 ? 2.123 -38.094 -26.656 1 91.31 273 ASP A N 1
ATOM 2075 C CA . ASP A 1 273 ? 3.246 -38.25 -27.578 1 91.31 273 ASP A CA 1
ATOM 2076 C C . ASP A 1 273 ? 4.488 -37.531 -27.047 1 91.31 273 ASP A C 1
ATOM 2078 O O . ASP A 1 273 ? 4.414 -36.375 -26.641 1 91.31 273 ASP A O 1
ATOM 2082 N N . ALA A 1 274 ? 5.594 -38.25 -27.094 1 93.5 274 ALA A N 1
ATOM 2083 C CA . ALA A 1 274 ? 6.848 -37.688 -26.594 1 93.5 274 ALA A CA 1
ATOM 2084 C C . ALA A 1 274 ? 7.355 -36.562 -27.516 1 93.5 274 ALA A C 1
ATOM 2086 O O . ALA A 1 274 ? 7.195 -36.656 -28.734 1 93.5 274 ALA A O 1
ATOM 2087 N N . GLY A 1 275 ? 7.953 -35.531 -26.859 1 94.5 275 GLY A N 1
ATOM 2088 C CA . GLY A 1 275 ? 8.664 -34.5 -27.594 1 94.5 275 GLY A CA 1
ATOM 2089 C C . GLY A 1 275 ? 7.746 -33.469 -28.219 1 94.5 275 GLY A C 1
ATOM 2090 O O . GLY A 1 275 ? 8.188 -32.656 -29.031 1 94.5 275 GLY A O 1
ATOM 2091 N N . ARG A 1 276 ? 6.477 -33.531 -27.906 1 95.94 276 ARG A N 1
ATOM 2092 C CA . ARG A 1 276 ? 5.531 -32.594 -28.484 1 95.94 276 ARG A CA 1
ATOM 2093 C C . ARG A 1 276 ? 5.57 -31.25 -27.734 1 95.94 276 ARG A C 1
ATOM 2095 O O . ARG A 1 276 ? 5.738 -31.219 -26.516 1 95.94 276 ARG A O 1
ATOM 2102 N N . ARG A 1 277 ? 5.43 -30.172 -28.484 1 97.06 277 ARG A N 1
ATOM 2103 C CA . ARG A 1 277 ? 5.301 -28.812 -27.938 1 97.06 277 ARG A CA 1
ATOM 2104 C C . ARG A 1 277 ? 4.051 -28.125 -28.469 1 97.06 277 ARG A C 1
ATOM 2106 O O . ARG A 1 277 ? 3.875 -28 -29.688 1 97.06 277 ARG A O 1
ATOM 2113 N N . TYR A 1 278 ? 3.146 -27.797 -27.609 1 96.81 278 TYR A N 1
ATOM 2114 C CA . TYR A 1 278 ? 1.886 -27.156 -27.984 1 96.81 278 TYR A CA 1
ATOM 2115 C C . TYR A 1 278 ? 1.944 -25.656 -27.75 1 96.81 278 TYR A C 1
ATOM 2117 O O . TYR A 1 278 ? 2.369 -25.203 -26.672 1 96.81 278 TYR A O 1
ATOM 2125 N N . ASP A 1 279 ? 1.518 -24.828 -28.688 1 96.25 279 ASP A N 1
ATOM 2126 C CA . ASP A 1 279 ? 1.596 -23.375 -28.578 1 96.25 279 ASP A CA 1
ATOM 2127 C C . ASP A 1 279 ? 0.219 -22.781 -28.328 1 96.25 279 ASP A C 1
ATOM 2129 O O . ASP A 1 279 ? 0.07 -21.547 -28.281 1 96.25 279 ASP A O 1
ATOM 2133 N N . GLU A 1 280 ? -0.815 -23.672 -28.141 1 96.81 280 GLU A N 1
ATOM 2134 C CA . GLU A 1 280 ? -2.139 -23.172 -27.766 1 96.81 280 GLU A CA 1
ATOM 2135 C C . GLU A 1 280 ? -2.107 -22.484 -26.406 1 96.81 280 GLU A C 1
ATOM 2137 O O . GLU A 1 280 ? -1.36 -22.875 -25.516 1 96.81 280 GLU A O 1
ATOM 2142 N N . LEU A 1 281 ? -2.982 -21.453 -26.234 1 97.75 281 LEU A N 1
ATOM 2143 C CA . LEU A 1 281 ? -3.143 -20.812 -24.938 1 97.75 281 LEU A CA 1
ATOM 2144 C C . LEU A 1 281 ? -3.811 -21.75 -23.938 1 97.75 281 LEU A C 1
ATOM 2146 O O . LEU A 1 281 ? -4.887 -22.281 -24.219 1 97.75 281 LEU A O 1
ATOM 2150 N N . VAL A 1 282 ? -3.145 -21.984 -22.844 1 97.94 282 VAL A N 1
ATOM 2151 C CA . VAL A 1 282 ? -3.67 -22.812 -21.781 1 97.94 282 VAL A CA 1
ATOM 2152 C C . VAL A 1 282 ? -3.545 -22.078 -20.438 1 97.94 282 VAL A C 1
ATOM 2154 O O . VAL A 1 282 ? -2.65 -21.25 -20.266 1 97.94 282 VAL A O 1
ATOM 2157 N N . SER A 1 283 ? -4.461 -22.297 -19.578 1 98.5 283 SER A N 1
ATOM 2158 C CA . SER A 1 283 ? -4.473 -21.766 -18.219 1 98.5 283 SER A CA 1
ATOM 2159 C C . SER A 1 283 ? -4.402 -22.875 -17.172 1 98.5 283 SER A C 1
ATOM 2161 O O . SER A 1 283 ? -4.746 -24.031 -17.469 1 98.5 283 SER A O 1
ATOM 2163 N N . ASN A 1 284 ? -3.912 -22.5 -15.992 1 98.38 284 ASN A N 1
ATOM 2164 C CA . ASN A 1 284 ? -3.83 -23.531 -14.969 1 98.38 284 ASN A CA 1
ATOM 2165 C C . ASN A 1 284 ? -5.215 -23.984 -14.523 1 98.38 284 ASN A C 1
ATOM 2167 O O . ASN A 1 284 ? -5.355 -25.047 -13.914 1 98.38 284 ASN A O 1
ATOM 2171 N N . VAL A 1 285 ? -6.301 -23.281 -14.875 1 98.25 285 VAL A N 1
ATOM 2172 C CA . VAL A 1 285 ? -7.66 -23.734 -14.609 1 98.25 285 VAL A CA 1
ATOM 2173 C C . VAL A 1 285 ? -7.973 -24.953 -15.477 1 98.25 285 VAL A C 1
ATOM 2175 O O . VAL A 1 285 ? -8.945 -25.672 -15.227 1 98.25 285 VAL A O 1
ATOM 2178 N N . ASP A 1 286 ? -7.246 -25.219 -16.5 1 98.31 286 ASP A N 1
ATOM 2179 C CA . ASP A 1 286 ? -7.523 -26.281 -17.453 1 98.31 286 ASP A CA 1
ATOM 2180 C C . ASP A 1 286 ? -7 -27.625 -16.938 1 98.31 286 ASP A C 1
ATOM 2182 O O . ASP A 1 286 ? -7.355 -28.672 -17.469 1 98.31 286 ASP A O 1
ATOM 2186 N N . VAL A 1 287 ? -6.156 -27.609 -15.906 1 98.38 287 VAL A N 1
ATOM 2187 C CA . VAL A 1 287 ? -5.473 -28.812 -15.453 1 98.38 287 VAL A CA 1
ATOM 2188 C C . VAL A 1 287 ? -6.48 -29.766 -14.82 1 98.38 287 VAL A C 1
ATOM 2190 O O . VAL A 1 287 ? -6.512 -30.953 -15.164 1 98.38 287 VAL A O 1
ATOM 2193 N N . LEU A 1 288 ? -7.344 -29.234 -13.984 1 98.5 288 LEU A N 1
ATOM 2194 C CA . LEU A 1 288 ? -8.289 -30.109 -13.297 1 98.5 288 LEU A CA 1
ATOM 2195 C C . LEU A 1 288 ? -9.188 -30.828 -14.297 1 98.5 288 LEU A C 1
ATOM 2197 O O . LEU A 1 288 ? -9.258 -32.062 -14.289 1 98.5 288 LEU A O 1
ATOM 2201 N N . PRO A 1 289 ? -9.875 -30.094 -15.203 1 98.06 289 PRO A N 1
ATOM 2202 C CA . PRO A 1 289 ? -10.75 -30.828 -16.109 1 98.06 289 PRO A CA 1
ATOM 2203 C C . PRO A 1 289 ? -9.984 -31.797 -17.016 1 98.06 289 PRO A C 1
ATOM 2205 O O . PRO A 1 289 ? -10.523 -32.812 -17.422 1 98.06 289 PRO A O 1
ATOM 2208 N N . THR A 1 290 ? -8.742 -31.5 -17.312 1 98 290 THR A N 1
ATOM 2209 C CA . THR A 1 290 ? -7.922 -32.406 -18.109 1 98 290 THR A CA 1
ATOM 2210 C C . THR A 1 290 ? -7.664 -33.719 -17.344 1 98 290 THR A C 1
ATOM 2212 O O . THR A 1 290 ? -7.832 -34.812 -17.891 1 98 290 THR A O 1
ATOM 2215 N N . VAL A 1 291 ? -7.262 -33.625 -16.078 1 98.25 291 VAL A N 1
ATOM 2216 C CA . VAL A 1 291 ? -7.012 -34.781 -15.242 1 98.25 291 VAL A CA 1
ATOM 2217 C C . VAL A 1 291 ? -8.305 -35.594 -15.078 1 98.25 291 VAL A C 1
ATOM 2219 O O . VAL A 1 291 ? -8.297 -36.812 -15.203 1 98.25 291 VAL A O 1
ATOM 2222 N N . LEU A 1 292 ? -9.398 -34.906 -14.805 1 97.88 292 LEU A N 1
ATOM 2223 C CA . LEU A 1 292 ? -10.672 -35.594 -14.617 1 97.88 292 LEU A CA 1
ATOM 2224 C C . LEU A 1 292 ? -11.086 -36.344 -15.875 1 97.88 292 LEU A C 1
ATOM 2226 O O . LEU A 1 292 ? -11.516 -37.5 -15.805 1 97.88 292 LEU A O 1
ATOM 2230 N N . ASP A 1 293 ? -10.945 -35.688 -17.031 1 96.75 293 ASP A N 1
ATOM 2231 C CA . ASP A 1 293 ? -11.266 -36.344 -18.297 1 96.75 293 ASP A CA 1
ATOM 2232 C C . ASP A 1 293 ? -10.414 -37.594 -18.5 1 96.75 293 ASP A C 1
ATOM 2234 O O . ASP A 1 293 ? -10.906 -38.625 -18.953 1 96.75 293 ASP A O 1
ATOM 2238 N N . LEU A 1 294 ? -9.18 -37.469 -18.172 1 96.25 294 LEU A N 1
ATOM 2239 C CA . LEU A 1 294 ? -8.242 -38.562 -18.359 1 96.25 294 LEU A CA 1
ATOM 2240 C C . LEU A 1 294 ? -8.664 -39.781 -17.531 1 96.25 294 LEU A C 1
ATOM 2242 O O . LEU A 1 294 ? -8.516 -40.906 -17.969 1 96.25 294 LEU A O 1
ATOM 2246 N N . VAL A 1 295 ? -9.195 -39.531 -16.328 1 95.62 295 VAL A N 1
ATOM 2247 C CA . VAL A 1 295 ? -9.516 -40.656 -15.438 1 95.62 295 VAL A CA 1
ATOM 2248 C C . VAL A 1 295 ? -11.016 -40.938 -15.5 1 95.62 295 VAL A C 1
ATOM 2250 O O . VAL A 1 295 ? -11.539 -41.688 -14.656 1 95.62 295 VAL A O 1
ATOM 2253 N N . ASP A 1 296 ? -11.711 -40.312 -16.359 1 94.56 296 ASP A N 1
ATOM 2254 C CA . ASP A 1 296 ? -13.125 -40.531 -16.656 1 94.56 296 ASP A CA 1
ATOM 2255 C C . ASP A 1 296 ? -14 -40.188 -15.453 1 94.56 296 ASP A C 1
ATOM 2257 O O . ASP A 1 296 ? -14.812 -41 -15.008 1 94.56 296 ASP A O 1
ATOM 2261 N N . VAL A 1 297 ? -13.719 -39.031 -14.914 1 95 297 VAL A N 1
ATOM 2262 C CA . VAL A 1 297 ? -14.516 -38.469 -13.828 1 95 297 VAL A CA 1
ATOM 2263 C C . VAL A 1 297 ? -15.188 -37.188 -14.305 1 95 297 VAL A C 1
ATOM 2265 O O . VAL A 1 297 ? -14.555 -36.375 -14.977 1 95 297 VAL A O 1
ATOM 2268 N N . THR A 1 298 ? -16.453 -37.062 -14.047 1 92.69 298 THR A N 1
ATOM 2269 C CA . THR A 1 298 ? -17.172 -35.875 -14.398 1 92.69 298 THR A CA 1
ATOM 2270 C C . THR A 1 298 ? -17.188 -34.875 -13.234 1 92.69 298 THR A C 1
ATOM 2272 O O . THR A 1 298 ? -17.484 -35.25 -12.102 1 92.69 298 THR A O 1
ATOM 2275 N N . HIS A 1 299 ? -16.812 -33.719 -13.523 1 92.5 299 HIS A N 1
ATOM 2276 C CA . HIS A 1 299 ? -16.922 -32.688 -12.5 1 92.5 299 HIS A CA 1
ATOM 2277 C C . HIS A 1 299 ? -18.375 -32.438 -12.125 1 92.5 299 HIS A C 1
ATOM 2279 O O . HIS A 1 299 ? -19.234 -32.344 -13 1 92.5 299 HIS A O 1
ATOM 2285 N N . PRO A 1 300 ? -18.688 -32.25 -10.859 1 88.38 300 PRO A N 1
ATOM 2286 C CA . PRO A 1 300 ? -20.078 -32.125 -10.422 1 88.38 300 PRO A CA 1
ATOM 2287 C C . PRO A 1 300 ? -20.672 -30.75 -10.75 1 88.38 300 PRO A C 1
ATOM 2289 O O . PRO A 1 300 ? -21.891 -30.594 -10.75 1 88.38 300 PRO A O 1
ATOM 2292 N N . GLY A 1 301 ? -19.875 -29.75 -10.93 1 88 301 GLY A N 1
ATOM 2293 C CA . GLY A 1 301 ? -20.359 -28.406 -11.211 1 88 301 GLY A CA 1
ATOM 2294 C C . GLY A 1 301 ? -19.688 -27.781 -12.422 1 88 301 GLY A C 1
ATOM 2295 O O . GLY A 1 301 ? -19.266 -28.484 -13.344 1 88 301 GLY A O 1
ATOM 2296 N N . ASP A 1 302 ? -19.797 -26.5 -12.445 1 88.06 302 ASP A N 1
ATOM 2297 C CA . ASP A 1 302 ? -19.172 -25.75 -13.531 1 88.06 302 ASP A CA 1
ATOM 2298 C C . ASP A 1 302 ? -17.75 -25.328 -13.172 1 88.06 302 ASP A C 1
ATOM 2300 O O . ASP A 1 302 ? -17.453 -25.062 -12.008 1 88.06 302 ASP A O 1
ATOM 2304 N N . VAL A 1 303 ? -16.875 -25.516 -14.133 1 94.31 303 VAL A N 1
ATOM 2305 C CA . VAL A 1 303 ? -15.5 -25.047 -13.969 1 94.31 303 VAL A CA 1
ATOM 2306 C C . VAL A 1 303 ? -15.164 -24.062 -15.086 1 94.31 303 VAL A C 1
ATOM 2308 O O . VAL A 1 303 ? -15.758 -24.109 -16.172 1 94.31 303 VAL A O 1
ATOM 2311 N N . ASP A 1 304 ? -14.305 -23.172 -14.805 1 94.5 304 ASP A N 1
ATOM 2312 C CA . ASP A 1 304 ? -13.844 -22.188 -15.781 1 94.5 304 ASP A CA 1
ATOM 2313 C C . ASP A 1 304 ? -12.875 -22.828 -16.781 1 94.5 304 ASP A C 1
ATOM 2315 O O . ASP A 1 304 ? -12.758 -22.359 -17.922 1 94.5 304 ASP A O 1
ATOM 2319 N N . GLY A 1 305 ? -12.188 -23.891 -16.391 1 96.5 305 GLY A N 1
ATOM 2320 C CA . GLY A 1 305 ? -11.172 -24.531 -17.219 1 96.5 305 GLY A CA 1
ATOM 2321 C C . GLY A 1 305 ? -11.758 -25.375 -18.328 1 96.5 305 GLY A C 1
ATOM 2322 O O . GLY A 1 305 ? -12.922 -25.766 -18.266 1 96.5 305 GLY A O 1
ATOM 2323 N N . ARG A 1 306 ? -10.945 -25.578 -19.297 1 95.5 306 ARG A N 1
ATOM 2324 C CA . ARG A 1 306 ? -11.227 -26.453 -20.422 1 95.5 306 ARG A CA 1
ATOM 2325 C C . ARG A 1 306 ? -10.156 -27.547 -20.562 1 95.5 306 ARG A C 1
ATOM 2327 O O . ARG A 1 306 ? -8.961 -27.25 -20.547 1 95.5 306 ARG A O 1
ATOM 2334 N N . SER A 1 307 ? -10.648 -28.766 -20.719 1 97.25 307 SER A N 1
ATOM 2335 C CA . SER A 1 307 ? -9.711 -29.875 -20.812 1 97.25 307 SER A CA 1
ATOM 2336 C C . SER A 1 307 ? -8.867 -29.781 -22.094 1 97.25 307 SER A C 1
ATOM 2338 O O . SER A 1 307 ? -9.406 -29.578 -23.172 1 97.25 307 SER A O 1
ATOM 2340 N N . PHE A 1 308 ? -7.559 -29.906 -21.922 1 97 308 PHE A N 1
ATOM 2341 C CA . PHE A 1 308 ? -6.703 -29.953 -23.109 1 97 308 PHE A CA 1
ATOM 2342 C C . PHE A 1 308 ? -6.312 -31.406 -23.422 1 97 308 PHE A C 1
ATOM 2344 O O . PHE A 1 308 ? -5.367 -31.641 -24.172 1 97 308 PHE A O 1
ATOM 2351 N N . LEU A 1 309 ? -6.984 -32.438 -22.906 1 96.19 309 LEU A N 1
ATOM 2352 C CA . LEU A 1 309 ? -6.734 -33.844 -23.188 1 96.19 309 LEU A CA 1
ATOM 2353 C C . LEU A 1 309 ? -6.773 -34.125 -24.688 1 96.19 309 LEU A C 1
ATOM 2355 O O . LEU A 1 309 ? -5.973 -34.906 -25.188 1 96.19 309 LEU A O 1
ATOM 2359 N N . PRO A 1 310 ? -7.688 -33.469 -25.422 1 95.81 310 PRO A N 1
ATOM 2360 C CA . PRO A 1 310 ? -7.715 -33.719 -26.859 1 95.81 310 PRO A CA 1
ATOM 2361 C C . PRO A 1 310 ? -6.391 -33.375 -27.547 1 95.81 310 PRO A C 1
ATOM 2363 O O . PRO A 1 310 ? -6.02 -34 -28.531 1 95.81 310 PRO A O 1
ATOM 2366 N N . LEU A 1 311 ? -5.641 -32.344 -27.047 1 94.75 311 LEU A N 1
ATOM 2367 C CA . LEU A 1 311 ? -4.32 -32.031 -27.594 1 94.75 311 LEU A CA 1
ATOM 2368 C C . LEU A 1 311 ? -3.355 -33.188 -27.375 1 94.75 311 LEU A C 1
ATOM 2370 O O . LEU A 1 311 ? -2.58 -33.562 -28.266 1 94.75 311 LEU A O 1
ATOM 2374 N N . LEU A 1 312 ? -3.479 -33.844 -26.25 1 94.38 312 LEU A N 1
ATOM 2375 C CA . LEU A 1 312 ? -2.549 -34.906 -25.828 1 94.38 312 LEU A CA 1
ATOM 2376 C C . LEU A 1 312 ? -2.844 -36.219 -26.547 1 94.38 312 LEU A C 1
ATOM 2378 O O . LEU A 1 312 ? -1.962 -37.062 -26.688 1 94.38 312 LEU A O 1
ATOM 2382 N N . THR A 1 313 ? -4.082 -36.406 -26.984 1 91.38 313 THR A N 1
ATOM 2383 C CA . THR A 1 313 ? -4.496 -37.656 -27.609 1 91.38 313 THR A CA 1
ATOM 2384 C C . THR A 1 313 ? -4.707 -37.469 -29.109 1 91.38 313 THR A C 1
ATOM 2386 O O . THR A 1 313 ? -5.363 -38.281 -29.766 1 91.38 313 THR A O 1
ATOM 2389 N N . ASP A 1 314 ? -4.277 -36.344 -29.625 1 88.5 314 ASP A N 1
ATOM 2390 C CA . ASP A 1 314 ? -4.324 -36.031 -31.047 1 88.5 314 ASP A CA 1
ATOM 2391 C C . ASP A 1 314 ? -5.766 -36 -31.547 1 88.5 314 ASP A C 1
ATOM 2393 O O . ASP A 1 314 ? -6.082 -36.562 -32.594 1 88.5 314 ASP A O 1
ATOM 2397 N N . GLN A 1 315 ? -6.676 -35.5 -30.672 1 90.94 315 GLN A N 1
ATOM 2398 C CA . GLN A 1 315 ? -8.062 -35.25 -31.062 1 90.94 315 GLN A CA 1
ATOM 2399 C C . GLN A 1 315 ? -8.289 -33.781 -31.328 1 90.94 315 GLN A C 1
ATOM 2401 O O . GLN A 1 315 ? -7.387 -32.969 -31.141 1 90.94 315 GLN A O 1
ATOM 2406 N N . LYS A 1 316 ? -9.469 -33.531 -31.844 1 92.81 316 LYS A N 1
ATOM 2407 C CA . LYS A 1 316 ? -9.797 -32.125 -32.188 1 92.81 316 LYS A CA 1
ATOM 2408 C C . LYS A 1 316 ? -9.844 -31.266 -30.922 1 92.81 316 LYS A C 1
ATOM 2410 O O . LYS A 1 316 ? -10.516 -31.609 -29.953 1 92.81 316 LYS A O 1
ATOM 2415 N N . TYR A 1 317 ? -9.047 -30.219 -30.906 1 93.75 317 TYR A N 1
ATOM 2416 C CA . TYR A 1 317 ? -9 -29.234 -29.828 1 93.75 317 TYR A CA 1
ATOM 2417 C C . TYR A 1 317 ? -9.281 -27.828 -30.359 1 93.75 317 TYR A C 1
ATOM 2419 O O . TYR A 1 317 ? -8.672 -27.391 -31.344 1 93.75 317 TYR A O 1
ATOM 2427 N N . LEU A 1 318 ? -10.297 -27.188 -29.828 1 92.06 318 LEU A N 1
ATOM 2428 C CA . LEU A 1 318 ? -10.594 -25.797 -30.188 1 92.06 318 LEU A CA 1
ATOM 2429 C C . LEU A 1 318 ? -9.805 -24.828 -29.312 1 92.06 318 LEU A C 1
ATOM 2431 O O . LEU A 1 318 ? -10.133 -24.641 -28.141 1 92.06 318 LEU A O 1
ATOM 2435 N N . PRO A 1 319 ? -8.82 -24.156 -29.875 1 94.19 319 PRO A N 1
ATOM 2436 C CA . PRO A 1 319 ? -7.969 -23.266 -29.094 1 94.19 319 PRO A CA 1
ATOM 2437 C C . PRO A 1 319 ? -8.742 -22.078 -28.516 1 94.19 319 PRO A C 1
ATOM 2439 O O . PRO A 1 319 ? -9.664 -21.562 -29.156 1 94.19 319 PRO A O 1
ATOM 2442 N N . ARG A 1 320 ? -8.43 -21.688 -27.281 1 94.69 320 ARG A N 1
ATOM 2443 C CA . ARG A 1 320 ? -9 -20.469 -26.734 1 94.69 320 ARG A CA 1
ATOM 2444 C C . ARG A 1 320 ? -8.328 -19.234 -27.312 1 94.69 320 ARG A C 1
ATOM 2446 O O . ARG A 1 320 ? -7.168 -19.297 -27.734 1 94.69 320 ARG A O 1
ATOM 2453 N N . GLU A 1 321 ? -9.055 -18.141 -27.25 1 96.06 321 GLU A N 1
ATOM 2454 C CA . GLU A 1 321 ? -8.586 -16.891 -27.844 1 96.06 321 GLU A CA 1
ATOM 2455 C C . GLU A 1 321 ? -7.945 -15.992 -26.781 1 96.06 321 GLU A C 1
ATOM 2457 O O . GLU A 1 321 ? -7.258 -15.023 -27.109 1 96.06 321 GLU A O 1
ATOM 2462 N N . GLN A 1 322 ? -8.211 -16.328 -25.562 1 98.06 322 GLN A N 1
ATOM 2463 C CA . GLN A 1 322 ? -7.73 -15.477 -24.484 1 98.06 322 GLN A CA 1
ATOM 2464 C C . GLN A 1 322 ? -7.66 -16.25 -23.172 1 98.06 322 GLN A C 1
ATOM 2466 O O . GLN A 1 322 ? -8.289 -17.297 -23.031 1 98.06 322 GLN A O 1
ATOM 2471 N N . VAL A 1 323 ? -6.867 -15.812 -22.234 1 98.5 323 VAL A N 1
ATOM 2472 C CA . VAL A 1 323 ? -6.844 -16.234 -20.844 1 98.5 323 VAL A CA 1
ATOM 2473 C C . VAL A 1 323 ? -6.93 -15.016 -19.938 1 98.5 323 VAL A C 1
ATOM 2475 O O . VAL A 1 323 ? -6.578 -13.906 -20.328 1 98.5 323 VAL A O 1
ATOM 2478 N N . PHE A 1 324 ? -7.453 -15.195 -18.766 1 98.88 324 PHE A N 1
ATOM 2479 C CA . PHE A 1 324 ? -7.605 -14.117 -17.797 1 98.88 324 PHE A CA 1
ATOM 2480 C C . PHE A 1 324 ? -6.742 -14.367 -16.562 1 98.88 324 PHE A C 1
ATOM 2482 O O . PHE A 1 324 ? -6.473 -15.523 -16.219 1 98.88 324 PHE A O 1
ATOM 2489 N N . SER A 1 325 ? -6.234 -13.344 -15.984 1 98.88 325 SER A N 1
ATOM 2490 C CA . SER A 1 325 ? -5.504 -13.383 -14.719 1 98.88 325 SER A CA 1
ATOM 2491 C C . SER A 1 325 ? -5.996 -12.297 -13.766 1 98.88 325 SER A C 1
ATOM 2493 O O . SER A 1 325 ? -6.59 -11.305 -14.203 1 98.88 325 SER A O 1
ATOM 2495 N N . GLU A 1 326 ? -5.77 -12.57 -12.492 1 98.88 326 GLU A N 1
ATOM 2496 C CA . GLU A 1 326 ? -6.254 -11.609 -11.508 1 98.88 326 GLU A CA 1
ATOM 2497 C C . GLU A 1 326 ? -5.355 -11.586 -10.273 1 98.88 326 GLU A C 1
ATOM 2499 O O . GLU A 1 326 ? -4.641 -12.555 -10 1 98.88 326 GLU A O 1
ATOM 2504 N N . LEU A 1 327 ? -5.309 -10.523 -9.656 1 98.75 327 LEU A N 1
ATOM 2505 C CA . LEU A 1 327 ? -4.766 -10.305 -8.32 1 98.75 327 LEU A CA 1
ATOM 2506 C C . LEU A 1 327 ? -5.707 -9.438 -7.488 1 98.75 327 LEU A C 1
ATOM 2508 O O . LEU A 1 327 ? -6.262 -8.453 -7.988 1 98.75 327 LEU A O 1
ATOM 2512 N N . THR A 1 328 ? -6.066 -9.883 -6.27 1 98.62 328 THR A N 1
ATOM 2513 C CA . THR A 1 328 ? -6.863 -9.07 -5.352 1 98.62 328 THR A CA 1
ATOM 2514 C C . THR A 1 328 ? -6.059 -8.727 -4.102 1 98.62 328 THR A C 1
ATOM 2516 O O . THR A 1 328 ? -5.793 -7.551 -3.836 1 98.62 328 THR A O 1
ATOM 2519 N N . TRP A 1 329 ? -5.648 -9.789 -3.406 1 97.44 329 TRP A N 1
ATOM 2520 C CA . TRP A 1 329 ? -4.816 -9.641 -2.217 1 97.44 329 TRP A CA 1
ATOM 2521 C C . TRP A 1 329 ? -3.574 -10.523 -2.307 1 97.44 329 TRP A C 1
ATOM 2523 O O . TRP A 1 329 ? -3.648 -11.664 -2.76 1 97.44 329 TRP A O 1
ATOM 2533 N N . HIS A 1 330 ? -2.482 -10.023 -2.025 1 94.88 330 HIS A N 1
ATOM 2534 C CA . HIS A 1 330 ? -1.322 -10.789 -1.571 1 94.88 330 HIS A CA 1
ATOM 2535 C C . HIS A 1 330 ? -1.037 -10.523 -0.096 1 94.88 330 HIS A C 1
ATOM 2537 O O . HIS A 1 330 ? -1.861 -10.844 0.765 1 94.88 330 HIS A O 1
ATOM 2543 N N . GLY A 1 331 ? 0.065 -9.812 0.149 1 89.19 331 GLY A N 1
ATOM 2544 C CA . GLY A 1 331 ? 0.25 -9.242 1.476 1 89.19 331 GLY A CA 1
ATOM 2545 C C . GLY A 1 331 ? -0.432 -7.898 1.651 1 89.19 331 GLY A C 1
ATOM 2546 O O . GLY A 1 331 ? -0.714 -7.484 2.777 1 89.19 331 GLY A O 1
ATOM 2547 N N . ARG A 1 332 ? -0.677 -7.336 0.57 1 94.81 332 ARG A N 1
ATOM 2548 C CA . ARG A 1 332 ? -1.339 -6.039 0.484 1 94.81 332 ARG A CA 1
ATOM 2549 C C . ARG A 1 332 ? -2.453 -6.059 -0.557 1 94.81 332 ARG A C 1
ATOM 2551 O O . ARG A 1 332 ? -2.475 -6.93 -1.432 1 94.81 332 ARG A O 1
ATOM 2558 N N . TYR A 1 333 ? -3.402 -5.121 -0.421 1 97.38 333 TYR A N 1
ATOM 2559 C CA . TYR A 1 333 ? -4.469 -4.965 -1.404 1 97.38 333 TYR A CA 1
ATOM 2560 C C . TYR A 1 333 ? -3.914 -4.477 -2.738 1 97.38 333 TYR A C 1
ATOM 2562 O O . TYR A 1 333 ? -3.262 -3.434 -2.803 1 97.38 333 TYR A O 1
ATOM 2570 N N . ASN A 1 334 ? -4.035 -5.207 -3.768 1 97.94 334 ASN A N 1
ATOM 2571 C CA . ASN A 1 334 ? -3.506 -4.91 -5.094 1 97.94 334 ASN A CA 1
ATOM 2572 C C . ASN A 1 334 ? -4.402 -5.477 -6.191 1 97.94 334 ASN A C 1
ATOM 2574 O O . ASN A 1 334 ? -4 -6.387 -6.918 1 97.94 334 ASN A O 1
ATOM 2578 N N . PRO A 1 335 ? -5.621 -4.926 -6.363 1 98.38 335 PRO A N 1
ATOM 2579 C CA . PRO A 1 335 ? -6.586 -5.492 -7.309 1 98.38 335 PRO A CA 1
ATOM 2580 C C . PRO A 1 335 ? -6.223 -5.203 -8.766 1 98.38 335 PRO A C 1
ATOM 2582 O O . PRO A 1 335 ? -6.145 -4.039 -9.164 1 98.38 335 PRO A O 1
ATOM 2585 N N . ILE A 1 336 ? -5.984 -6.242 -9.484 1 98.75 336 ILE A N 1
ATOM 2586 C CA . ILE A 1 336 ? -5.664 -6.227 -10.906 1 98.75 336 ILE A CA 1
ATOM 2587 C C . ILE A 1 336 ? -6.516 -7.262 -11.641 1 98.75 336 ILE A C 1
ATOM 2589 O O . ILE A 1 336 ? -6.758 -8.352 -11.125 1 98.75 336 ILE A O 1
ATOM 2593 N N . ARG A 1 337 ? -7.051 -6.961 -12.828 1 98.88 337 ARG A N 1
ATOM 2594 C CA . ARG A 1 337 ? -7.598 -7.914 -13.789 1 98.88 337 ARG A CA 1
ATOM 2595 C C . ARG A 1 337 ? -6.941 -7.754 -15.156 1 98.88 337 ARG A C 1
ATOM 2597 O O . ARG A 1 337 ? -6.68 -6.633 -15.594 1 98.88 337 ARG A O 1
ATOM 2604 N N . ALA A 1 338 ? -6.664 -8.867 -15.773 1 98.94 338 ALA A N 1
ATOM 2605 C CA . ALA A 1 338 ? -5.977 -8.805 -17.062 1 98.94 338 ALA A CA 1
ATOM 2606 C C . ALA A 1 338 ? -6.543 -9.836 -18.031 1 98.94 338 ALA A C 1
ATOM 2608 O O . ALA A 1 338 ? -7.008 -10.898 -17.625 1 98.94 338 ALA A O 1
ATOM 2609 N N . VAL A 1 339 ? -6.531 -9.523 -19.297 1 98.94 339 VAL A N 1
ATOM 2610 C CA . VAL A 1 339 ? -6.84 -10.43 -20.391 1 98.94 339 VAL A CA 1
ATOM 2611 C C . VAL A 1 339 ? -5.664 -10.484 -21.359 1 98.94 339 VAL A C 1
ATOM 2613 O O . VAL A 1 339 ? -5.109 -9.445 -21.734 1 98.94 339 VAL A O 1
ATOM 2616 N N . ARG A 1 340 ? -5.262 -11.656 -21.656 1 98.81 340 ARG A N 1
ATOM 2617 C CA . ARG A 1 340 ? -4.129 -11.898 -22.547 1 98.81 340 ARG A CA 1
ATOM 2618 C C . ARG A 1 340 ? -4.562 -12.703 -23.766 1 98.81 340 ARG A C 1
ATOM 2620 O O . ARG A 1 340 ? -5.195 -13.75 -23.641 1 98.81 340 ARG A O 1
ATOM 2627 N N . THR A 1 341 ? -4.277 -12.227 -24.953 1 98.56 341 THR A N 1
ATOM 2628 C CA . THR A 1 341 ? -4.395 -12.969 -26.203 1 98.56 341 THR A CA 1
ATOM 2629 C C . THR A 1 341 ? -3.023 -13.398 -26.703 1 98.56 341 THR A C 1
ATOM 2631 O O . THR A 1 341 ? -2.033 -13.32 -25.984 1 98.56 341 THR A O 1
ATOM 2634 N N . ASP A 1 342 ? -3.01 -13.922 -27.875 1 97.25 342 ASP A N 1
ATOM 2635 C CA . ASP A 1 342 ? -1.728 -14.328 -28.438 1 97.25 342 ASP A CA 1
ATOM 2636 C C . ASP A 1 342 ? -0.831 -13.117 -28.703 1 97.25 342 ASP A C 1
ATOM 2638 O O . ASP A 1 342 ? 0.39 -13.203 -28.547 1 97.25 342 ASP A O 1
ATOM 2642 N N . GLN A 1 343 ? -1.485 -12.016 -28.922 1 98.06 343 GLN A N 1
ATOM 2643 C CA . GLN A 1 343 ? -0.676 -10.883 -29.359 1 98.06 343 GLN A CA 1
ATOM 2644 C C . GLN A 1 343 ? -0.726 -9.75 -28.344 1 98.06 343 GLN A C 1
ATOM 2646 O O . GLN A 1 343 ? 0.253 -9.016 -28.172 1 98.06 343 GLN A O 1
ATOM 2651 N N . TYR A 1 344 ? -1.897 -9.578 -27.672 1 98.81 344 TYR A N 1
ATOM 2652 C CA . TYR A 1 344 ? -2.061 -8.398 -26.828 1 98.81 344 TYR A CA 1
ATOM 2653 C C . TYR A 1 344 ? -2.402 -8.797 -25.391 1 98.81 344 TYR A C 1
ATOM 2655 O O . TYR A 1 344 ? -2.953 -9.875 -25.156 1 98.81 344 TYR A O 1
ATOM 2663 N N . LYS A 1 345 ? -2.066 -7.926 -24.516 1 98.81 345 LYS A N 1
ATOM 2664 C CA . LYS A 1 345 ? -2.488 -8.023 -23.125 1 98.81 345 LYS A CA 1
ATOM 2665 C C . LYS A 1 345 ? -3.041 -6.695 -22.609 1 98.81 345 LYS A C 1
ATOM 2667 O O . LYS A 1 345 ? -2.434 -5.645 -22.828 1 98.81 345 LYS A O 1
ATOM 2672 N N . TYR A 1 346 ? -4.176 -6.754 -22.062 1 98.88 346 TYR A N 1
ATOM 2673 C CA . TYR A 1 346 ? -4.801 -5.613 -21.391 1 98.88 346 TYR A CA 1
ATOM 2674 C C . TYR A 1 346 ? -4.867 -5.828 -19.891 1 98.88 346 TYR A C 1
ATOM 2676 O O . TYR A 1 346 ? -5.316 -6.875 -19.422 1 98.88 346 TYR A O 1
ATOM 2684 N N . VAL A 1 347 ? -4.34 -4.867 -19.156 1 98.75 347 VAL A N 1
ATOM 2685 C CA . VAL A 1 347 ? -4.309 -4.918 -17.703 1 98.75 347 VAL A CA 1
ATOM 2686 C C . VAL A 1 347 ? -5.082 -3.732 -17.125 1 98.75 347 VAL A C 1
ATOM 2688 O O . VAL A 1 347 ? -4.879 -2.59 -17.547 1 98.75 347 VAL A O 1
ATOM 2691 N N . ARG A 1 348 ? -5.961 -3.988 -16.219 1 98.56 348 ARG A N 1
ATOM 2692 C CA . ARG A 1 348 ? -6.672 -2.959 -15.469 1 98.56 348 ARG A CA 1
ATOM 2693 C C . ARG A 1 348 ? -6.293 -2.992 -13.992 1 98.56 348 ARG A C 1
ATOM 2695 O O . ARG A 1 348 ? -6.391 -4.035 -13.344 1 98.56 348 ARG A O 1
ATOM 2702 N N . ASN A 1 349 ? -5.789 -1.878 -13.531 1 98.06 349 ASN A N 1
ATOM 2703 C CA . ASN A 1 349 ? -5.434 -1.679 -12.133 1 98.06 349 ASN A CA 1
ATOM 2704 C C . ASN A 1 349 ? -6.512 -0.897 -11.391 1 98.06 349 ASN A C 1
ATOM 2706 O O . ASN A 1 349 ? -6.863 0.216 -11.781 1 98.06 349 ASN A O 1
ATOM 2710 N N . PHE A 1 350 ? -7.02 -1.395 -10.273 1 97.88 350 PHE A N 1
ATOM 2711 C CA . PHE A 1 350 ? -8.258 -0.866 -9.711 1 97.88 350 PHE A CA 1
ATOM 2712 C C . PHE A 1 350 ? -7.977 -0.117 -8.414 1 97.88 350 PHE A C 1
ATOM 2714 O O . PHE A 1 350 ? -8.875 0.068 -7.59 1 97.88 350 PHE A O 1
ATOM 2721 N N . TRP A 1 351 ? -6.68 0.307 -8.172 1 96.62 351 TRP A N 1
ATOM 2722 C CA . TRP A 1 351 ? -6.328 0.993 -6.934 1 96.62 351 TRP A CA 1
ATOM 2723 C C . TRP A 1 351 ? -5.086 1.857 -7.121 1 96.62 351 TRP A C 1
ATOM 2725 O O . TRP A 1 351 ? -4.305 1.641 -8.055 1 96.62 351 TRP A O 1
ATOM 2735 N N . HIS A 1 352 ? -4.914 2.914 -6.309 1 95.69 352 HIS A N 1
ATOM 2736 C CA . HIS A 1 352 ? -3.717 3.746 -6.336 1 95.69 352 HIS A CA 1
ATOM 2737 C C . HIS A 1 352 ? -2.535 3.035 -5.688 1 95.69 352 HIS A C 1
ATOM 2739 O O . HIS A 1 352 ? -2.492 2.885 -4.461 1 95.69 352 HIS A O 1
ATOM 2745 N N . LEU A 1 353 ? -1.643 2.607 -6.484 1 96.88 353 LEU A N 1
ATOM 2746 C CA . LEU A 1 353 ? -0.441 1.935 -6.004 1 96.88 353 LEU A CA 1
ATOM 2747 C C . LEU A 1 353 ? 0.777 2.348 -6.82 1 96.88 353 LEU A C 1
ATOM 2749 O O . LEU A 1 353 ? 0.645 3.035 -7.836 1 96.88 353 LEU A O 1
ATOM 2753 N N . PRO A 1 354 ? 1.964 2.041 -6.348 1 96.25 354 PRO A N 1
ATOM 2754 C CA . PRO A 1 354 ? 3.174 2.357 -7.109 1 96.25 354 PRO A CA 1
ATOM 2755 C C . PRO A 1 354 ? 3.18 1.722 -8.5 1 96.25 354 PRO A C 1
ATOM 2757 O O . PRO A 1 354 ? 2.43 0.775 -8.75 1 96.25 354 PRO A O 1
ATOM 2760 N N . THR A 1 355 ? 4.055 2.207 -9.305 1 96.69 355 THR A N 1
ATOM 2761 C CA . THR A 1 355 ? 4.172 1.744 -10.68 1 96.69 355 THR A CA 1
ATOM 2762 C C . THR A 1 355 ? 4.25 0.221 -10.734 1 96.69 355 THR A C 1
ATOM 2764 O O . THR A 1 355 ? 3.564 -0.413 -11.539 1 96.69 355 THR A O 1
ATOM 2767 N N . VAL A 1 356 ? 5.121 -0.315 -9.922 1 96.75 356 VAL A N 1
ATOM 2768 C CA . VAL A 1 356 ? 5.211 -1.751 -9.688 1 96.75 356 VAL A CA 1
ATOM 2769 C C . VAL A 1 356 ? 5.238 -2.025 -8.18 1 96.75 356 VAL A C 1
ATOM 2771 O O . VAL A 1 356 ? 6.18 -1.632 -7.488 1 96.75 356 VAL A O 1
ATOM 2774 N N . THR A 1 357 ? 4.176 -2.615 -7.703 1 96.56 357 THR A N 1
ATOM 2775 C CA . THR A 1 357 ? 4.133 -2.992 -6.293 1 96.56 357 THR A CA 1
ATOM 2776 C C . THR A 1 357 ? 4.922 -4.277 -6.051 1 96.56 357 THR A C 1
ATOM 2778 O O . THR A 1 357 ? 4.695 -5.285 -6.723 1 96.56 357 THR A O 1
ATOM 2781 N N . LEU A 1 358 ? 5.836 -4.238 -5.129 1 97.56 358 LEU A N 1
ATOM 2782 C CA . LEU A 1 358 ? 6.68 -5.391 -4.836 1 97.56 358 LEU A CA 1
ATOM 2783 C C . LEU A 1 358 ? 6.16 -6.156 -3.627 1 97.56 358 LEU A C 1
ATOM 2785 O O . LEU A 1 358 ? 5.742 -5.551 -2.637 1 97.56 358 LEU A O 1
ATOM 2789 N N . THR A 1 359 ? 6.086 -7.484 -3.729 1 96.69 359 THR A N 1
ATOM 2790 C CA . THR A 1 359 ? 5.824 -8.289 -2.541 1 96.69 359 THR A CA 1
ATOM 2791 C C . THR A 1 359 ? 6.953 -8.141 -1.525 1 96.69 359 THR A C 1
ATOM 2793 O O . THR A 1 359 ? 8.078 -7.797 -1.889 1 96.69 359 THR A O 1
ATOM 2796 N N . THR A 1 360 ? 6.707 -8.398 -0.289 1 96.19 360 THR A N 1
ATOM 2797 C CA . THR A 1 360 ? 7.66 -8.125 0.783 1 96.19 360 THR A CA 1
ATOM 2798 C C . THR A 1 360 ? 8.984 -8.844 0.524 1 96.19 360 THR A C 1
ATOM 2800 O O . THR A 1 360 ? 10.055 -8.258 0.703 1 96.19 360 THR A O 1
ATOM 2803 N N . ASP A 1 361 ? 8.93 -10.117 0.108 1 96.06 361 ASP A N 1
ATOM 2804 C CA . ASP A 1 361 ? 10.148 -10.898 -0.091 1 96.06 361 ASP A CA 1
ATOM 2805 C C . ASP A 1 361 ? 10.969 -10.352 -1.253 1 96.06 361 ASP A C 1
ATOM 2807 O O . ASP A 1 361 ? 12.195 -10.5 -1.279 1 96.06 361 ASP A O 1
ATOM 2811 N N . VAL A 1 362 ? 10.305 -9.727 -2.236 1 98.19 362 VAL A N 1
ATOM 2812 C CA . VAL A 1 362 ? 11.023 -9.086 -3.334 1 98.19 362 VAL A CA 1
ATOM 2813 C C . VAL A 1 362 ? 11.508 -7.707 -2.9 1 98.19 362 VAL A C 1
ATOM 2815 O O . VAL A 1 362 ? 12.641 -7.316 -3.207 1 98.19 362 VAL A O 1
ATOM 2818 N N . PHE A 1 363 ? 10.727 -6.977 -2.156 1 98.06 363 PHE A N 1
ATOM 2819 C CA . PHE A 1 363 ? 11.07 -5.637 -1.692 1 98.06 363 PHE A CA 1
ATOM 2820 C C . PHE A 1 363 ? 12.344 -5.66 -0.855 1 98.06 363 PHE A C 1
ATOM 2822 O O . PHE A 1 363 ? 13.203 -4.789 -0.998 1 98.06 363 PHE A O 1
ATOM 2829 N N . VAL A 1 364 ? 12.398 -6.656 0.052 1 98.06 364 VAL A N 1
ATOM 2830 C CA . VAL A 1 364 ? 13.531 -6.793 0.958 1 98.06 364 VAL A CA 1
ATOM 2831 C C . VAL A 1 364 ? 14.531 -7.793 0.384 1 98.06 364 VAL A C 1
ATOM 2833 O O . VAL A 1 364 ? 14.906 -8.766 1.049 1 98.06 364 VAL A O 1
ATOM 2836 N N . SER A 1 365 ? 14.891 -7.695 -0.856 1 98.38 365 SER A N 1
ATOM 2837 C CA . SER A 1 365 ? 15.891 -8.484 -1.569 1 98.38 365 SER A CA 1
ATOM 2838 C C . SER A 1 365 ? 16.906 -7.594 -2.268 1 98.38 365 SER A C 1
ATOM 2840 O O . SER A 1 365 ? 16.75 -6.371 -2.312 1 98.38 365 SER A O 1
ATOM 2842 N N . ARG A 1 366 ? 18 -8.195 -2.801 1 98.38 366 ARG A N 1
ATOM 2843 C CA . ARG A 1 366 ? 19 -7.426 -3.531 1 98.38 366 ARG A CA 1
ATOM 2844 C C . ARG A 1 366 ? 18.422 -6.859 -4.82 1 98.38 366 ARG A C 1
ATOM 2846 O O . ARG A 1 366 ? 18.703 -5.715 -5.184 1 98.38 366 ARG A O 1
ATOM 2853 N N . ALA A 1 367 ? 17.578 -7.629 -5.508 1 98.56 367 ALA A N 1
ATOM 2854 C CA . ALA A 1 367 ? 16.922 -7.152 -6.719 1 98.56 367 ALA A CA 1
ATOM 2855 C C . ALA A 1 367 ? 15.961 -6.004 -6.41 1 98.56 367 ALA A C 1
ATOM 2857 O O . ALA A 1 367 ? 15.914 -5.012 -7.137 1 98.56 367 ALA A O 1
ATOM 2858 N N . GLY A 1 368 ? 15.156 -6.172 -5.328 1 98.12 368 GLY A N 1
ATOM 2859 C CA . GLY A 1 368 ? 14.234 -5.125 -4.922 1 98.12 368 GLY A CA 1
ATOM 2860 C C . GLY A 1 368 ? 14.922 -3.812 -4.598 1 98.12 368 GLY A C 1
ATOM 2861 O O . GLY A 1 368 ? 14.414 -2.74 -4.934 1 98.12 368 GLY A O 1
ATOM 2862 N N . ARG A 1 369 ? 16.125 -3.871 -3.965 1 97.25 369 ARG A N 1
ATOM 2863 C CA . ARG A 1 369 ? 16.891 -2.695 -3.574 1 97.25 369 ARG A CA 1
ATOM 2864 C C . ARG A 1 369 ? 17.297 -1.871 -4.793 1 97.25 369 ARG A C 1
ATOM 2866 O O . ARG A 1 369 ? 17.422 -0.648 -4.707 1 97.25 369 ARG A O 1
ATOM 2873 N N . GLU A 1 370 ? 17.375 -2.545 -5.875 1 96.88 370 GLU A N 1
ATOM 2874 C CA . GLU A 1 370 ? 17.875 -1.879 -7.074 1 96.88 370 GLU A CA 1
ATOM 2875 C C . GLU A 1 370 ? 16.766 -1.088 -7.766 1 96.88 370 GLU A C 1
ATOM 2877 O O . GLU A 1 370 ? 17.047 -0.189 -8.562 1 96.88 370 GLU A O 1
ATOM 2882 N N . VAL A 1 371 ? 15.492 -1.479 -7.441 1 97.06 371 VAL A N 1
ATOM 2883 C CA . VAL A 1 371 ? 14.461 -0.911 -8.305 1 97.06 371 VAL A CA 1
ATOM 2884 C C . VAL A 1 371 ? 13.398 -0.215 -7.457 1 97.06 371 VAL A C 1
ATOM 2886 O O . VAL A 1 371 ? 12.594 0.56 -7.977 1 97.06 371 VAL A O 1
ATOM 2889 N N . ARG A 1 372 ? 13.305 -0.421 -6.188 1 96.44 372 ARG A N 1
ATOM 2890 C CA . ARG A 1 372 ? 12.141 -0.027 -5.398 1 96.44 372 ARG A CA 1
ATOM 2891 C C . ARG A 1 372 ? 12 1.49 -5.355 1 96.44 372 ARG A C 1
ATOM 2893 O O . ARG A 1 372 ? 10.883 2.012 -5.348 1 96.44 372 ARG A O 1
ATOM 2900 N N . GLU A 1 373 ? 13.102 2.311 -5.262 1 95.69 373 GLU A N 1
ATOM 2901 C CA . GLU A 1 373 ? 12.984 3.766 -5.242 1 95.69 373 GLU A CA 1
ATOM 2902 C C . GLU A 1 373 ? 12.32 4.277 -6.52 1 95.69 373 GLU A C 1
ATOM 2904 O O . GLU A 1 373 ? 11.422 5.125 -6.461 1 95.69 373 GLU A O 1
ATOM 2909 N N . GLN A 1 374 ? 12.75 3.729 -7.605 1 94.62 374 GLN A N 1
ATOM 2910 C CA . GLN A 1 374 ? 12.164 4.129 -8.883 1 94.62 374 GLN A CA 1
ATOM 2911 C C . GLN A 1 374 ? 10.695 3.721 -8.969 1 94.62 374 GLN A C 1
ATOM 2913 O O . GLN A 1 374 ? 9.844 4.527 -9.336 1 94.62 374 GLN A O 1
ATOM 2918 N N . TYR A 1 375 ? 10.359 2.494 -8.648 1 96.56 375 TYR A N 1
ATOM 2919 C CA . TYR A 1 375 ? 9.016 1.945 -8.805 1 96.56 375 TYR A CA 1
ATOM 2920 C C . TYR A 1 375 ? 8.031 2.637 -7.871 1 96.56 375 TYR A C 1
ATOM 2922 O O . TYR A 1 375 ? 6.844 2.752 -8.188 1 96.56 375 TYR A O 1
ATOM 2930 N N . TYR A 1 376 ? 8.508 3.125 -6.77 1 96.12 376 TYR A N 1
ATOM 2931 C CA . TYR A 1 376 ? 7.617 3.691 -5.766 1 96.12 376 TYR A CA 1
ATOM 2932 C C . TYR A 1 376 ? 7.594 5.211 -5.852 1 96.12 376 TYR A C 1
ATOM 2934 O O . TYR A 1 376 ? 6.98 5.879 -5.012 1 96.12 376 TYR A O 1
ATOM 2942 N N . SER A 1 377 ? 8.219 5.836 -6.895 1 94.81 377 SER A N 1
ATOM 2943 C CA . SER A 1 377 ? 8.289 7.285 -7.047 1 94.81 377 SER A CA 1
ATOM 2944 C C . SER A 1 377 ? 7.09 7.816 -7.824 1 94.81 377 SER A C 1
ATOM 2946 O O . SER A 1 377 ? 6.863 9.031 -7.875 1 94.81 377 SER A O 1
ATOM 2948 N N . ALA A 1 378 ? 6.316 6.891 -8.367 1 92.88 378 ALA A N 1
ATOM 2949 C CA . ALA A 1 378 ? 5.152 7.301 -9.148 1 92.88 378 ALA A CA 1
ATOM 2950 C C . ALA A 1 378 ? 4.027 6.273 -9.039 1 92.88 378 ALA A C 1
ATOM 2952 O O . ALA A 1 378 ? 4.242 5.156 -8.562 1 92.88 378 ALA A O 1
ATOM 2953 N N . ASP A 1 379 ? 2.887 6.676 -9.438 1 93.56 379 ASP A N 1
ATOM 2954 C CA . ASP A 1 379 ? 1.723 5.797 -9.406 1 93.56 379 ASP A CA 1
ATOM 2955 C C . ASP A 1 379 ? 1.596 5.008 -10.703 1 93.56 379 ASP A C 1
ATOM 2957 O O . ASP A 1 379 ? 2 5.484 -11.766 1 93.56 379 ASP A O 1
ATOM 2961 N N . ARG A 1 380 ? 1.081 3.877 -10.602 1 95.69 380 ARG A N 1
ATOM 2962 C CA . ARG A 1 380 ? 0.808 3.096 -11.805 1 95.69 380 ARG A CA 1
ATOM 2963 C C . ARG A 1 380 ? -0.408 3.641 -12.547 1 95.69 380 ARG A C 1
ATOM 2965 O O . ARG A 1 380 ? -1.312 4.211 -11.938 1 95.69 380 ARG A O 1
ATOM 2972 N N . PRO A 1 381 ? -0.469 3.434 -13.898 1 96.06 381 PRO A N 1
ATOM 2973 C CA . PRO A 1 381 ? -1.692 3.777 -14.633 1 96.06 381 PRO A CA 1
ATOM 2974 C C . PRO A 1 381 ? -2.842 2.814 -14.344 1 96.06 381 PRO A C 1
ATOM 2976 O O . PRO A 1 381 ? -2.609 1.669 -13.945 1 96.06 381 PRO A O 1
ATOM 2979 N N . TYR A 1 382 ? -4.043 3.227 -14.562 1 95.56 382 TYR A N 1
ATOM 2980 C CA . TYR A 1 382 ? -5.211 2.377 -14.352 1 95.56 382 TYR A CA 1
ATOM 2981 C C . TYR A 1 382 ? -5.383 1.394 -15.5 1 95.56 382 TYR A C 1
ATOM 2983 O O . TYR A 1 382 ? -6.035 0.359 -15.352 1 95.56 382 TYR A O 1
ATOM 2991 N N . GLU A 1 383 ? -4.809 1.821 -16.641 1 97.31 383 GLU A N 1
ATOM 2992 C CA . GLU A 1 383 ? -4.941 0.986 -17.828 1 97.31 383 GLU A CA 1
ATOM 2993 C C . GLU A 1 383 ? -3.584 0.749 -18.484 1 97.31 383 GLU A C 1
ATOM 2995 O O . GLU A 1 383 ? -2.793 1.681 -18.641 1 97.31 383 GLU A O 1
ATOM 3000 N N . GLU A 1 384 ? -3.369 -0.476 -18.797 1 98.69 384 GLU A N 1
ATOM 3001 C CA . GLU A 1 384 ? -2.176 -0.847 -19.547 1 98.69 384 GLU A CA 1
ATOM 3002 C C . GLU A 1 384 ? -2.527 -1.737 -20.734 1 98.69 384 GLU A C 1
ATOM 3004 O O . GLU A 1 384 ? -3.43 -2.572 -20.641 1 98.69 384 GLU A O 1
ATOM 3009 N N . LEU A 1 385 ? -1.892 -1.506 -21.859 1 98.88 385 LEU A N 1
ATOM 3010 C CA . LEU A 1 385 ? -1.993 -2.318 -23.062 1 98.88 385 LEU A CA 1
ATOM 3011 C C . LEU A 1 385 ? -0.612 -2.613 -23.641 1 98.88 385 LEU A C 1
ATOM 3013 O O . LEU A 1 385 ? 0.198 -1.701 -23.812 1 98.88 385 LEU A O 1
ATOM 3017 N N . TYR A 1 386 ? -0.352 -3.855 -23.922 1 98.88 386 TYR A N 1
ATOM 3018 C CA . TYR A 1 386 ? 0.944 -4.234 -24.484 1 98.88 386 TYR A CA 1
ATOM 3019 C C . TYR A 1 386 ? 0.776 -5.062 -25.75 1 98.88 386 TYR A C 1
ATOM 3021 O O . TYR A 1 386 ? -0.104 -5.922 -25.828 1 98.88 386 TYR A O 1
ATOM 3029 N N . ASP A 1 387 ? 1.569 -4.77 -26.734 1 98.81 387 ASP A N 1
ATOM 3030 C CA . ASP A 1 387 ? 1.758 -5.621 -27.906 1 98.81 387 ASP A CA 1
ATOM 3031 C C . ASP A 1 387 ? 2.893 -6.617 -27.672 1 98.81 387 ASP A C 1
ATOM 3033 O O . ASP A 1 387 ? 4.062 -6.289 -27.875 1 98.81 387 ASP A O 1
ATOM 3037 N N . LEU A 1 388 ? 2.527 -7.812 -27.438 1 98.31 388 LEU A N 1
ATOM 3038 C CA . LEU A 1 388 ? 3.473 -8.812 -26.953 1 98.31 388 LEU A CA 1
ATOM 3039 C C . LEU A 1 388 ? 4.395 -9.281 -28.078 1 98.31 388 LEU A C 1
ATOM 3041 O O . LEU A 1 388 ? 5.441 -9.875 -27.828 1 98.31 388 LEU A O 1
ATOM 3045 N N . GLU A 1 389 ? 3.996 -9.094 -29.281 1 97.5 389 GLU A N 1
ATOM 3046 C CA . GLU A 1 389 ? 4.855 -9.438 -30.406 1 97.5 389 GLU A CA 1
ATOM 3047 C C . GLU A 1 389 ? 6.027 -8.469 -30.516 1 97.5 389 GLU A C 1
ATOM 3049 O O . GLU A 1 389 ? 7.18 -8.883 -30.656 1 97.5 389 GLU A O 1
ATOM 3054 N N . SER A 1 390 ? 5.738 -7.211 -30.422 1 97.19 390 SER A N 1
ATOM 3055 C CA . SER A 1 390 ? 6.773 -6.195 -30.562 1 97.19 390 SER A CA 1
ATOM 3056 C C . SER A 1 390 ? 7.438 -5.891 -29.219 1 97.19 390 SER A C 1
ATOM 3058 O O . SER A 1 390 ? 8.578 -5.418 -29.188 1 97.19 390 SER A O 1
ATOM 3060 N N . ASP A 1 391 ? 6.781 -6.164 -28.125 1 97.75 391 ASP A N 1
ATOM 3061 C CA . ASP A 1 391 ? 7.25 -5.852 -26.781 1 97.75 391 ASP A CA 1
ATOM 3062 C C . ASP A 1 391 ? 6.941 -6.992 -25.812 1 97.75 391 ASP A C 1
ATOM 3064 O O . ASP A 1 391 ? 6.133 -6.836 -24.891 1 97.75 391 ASP A O 1
ATOM 3068 N N . PRO A 1 392 ? 7.672 -8.086 -26 1 96.44 392 PRO A N 1
ATOM 3069 C CA . PRO A 1 392 ? 7.406 -9.234 -25.125 1 96.44 392 PRO A CA 1
ATOM 3070 C C . PRO A 1 392 ? 7.734 -8.961 -23.656 1 96.44 392 PRO A C 1
ATOM 3072 O O . PRO A 1 392 ? 7.348 -9.742 -22.781 1 96.44 392 PRO A O 1
ATOM 3075 N N . THR A 1 393 ? 8.438 -7.852 -23.344 1 96.56 393 THR A N 1
ATOM 3076 C CA . THR A 1 393 ? 8.82 -7.531 -21.969 1 96.56 393 THR A CA 1
ATOM 3077 C C . THR A 1 393 ? 7.766 -6.637 -21.328 1 96.56 393 THR A C 1
ATOM 3079 O O . THR A 1 393 ? 7.863 -6.328 -20.125 1 96.56 393 THR A O 1
ATOM 3082 N N . GLU A 1 394 ? 6.781 -6.219 -22.078 1 98.19 394 GLU A N 1
ATOM 3083 C CA . GLU A 1 394 ? 5.703 -5.363 -21.594 1 98.19 394 GLU A CA 1
ATOM 3084 C C . GLU A 1 394 ? 6.258 -4.082 -20.969 1 98.19 394 GLU A C 1
ATOM 3086 O O . GLU A 1 394 ? 5.883 -3.717 -19.844 1 98.19 394 GLU A O 1
ATOM 3091 N N . SER A 1 395 ? 7.105 -3.4 -21.734 1 96.44 395 SER A N 1
ATOM 3092 C CA . SER A 1 395 ? 7.82 -2.223 -21.266 1 96.44 395 SER A CA 1
ATOM 3093 C C . SER A 1 395 ? 7.129 -0.938 -21.703 1 96.44 395 SER A C 1
ATOM 3095 O O . SER A 1 395 ? 7.316 0.117 -21.094 1 96.44 395 SER A O 1
ATOM 3097 N N . THR A 1 396 ? 6.367 -1.005 -22.766 1 97.38 396 THR A N 1
ATOM 3098 C CA . THR A 1 396 ? 5.73 0.181 -23.328 1 97.38 396 THR A CA 1
ATOM 3099 C C . THR A 1 396 ? 4.211 0.073 -23.234 1 97.38 396 THR A C 1
ATOM 3101 O O . THR A 1 396 ? 3.6 -0.731 -23.938 1 97.38 396 THR A O 1
ATOM 3104 N N . ASN A 1 397 ? 3.605 0.862 -22.469 1 98.38 397 ASN A N 1
ATOM 3105 C CA . ASN A 1 397 ? 2.154 0.914 -22.344 1 98.38 397 ASN A CA 1
ATOM 3106 C C . ASN A 1 397 ? 1.513 1.644 -23.516 1 98.38 397 ASN A C 1
ATOM 3108 O O . ASN A 1 397 ? 1.755 2.834 -23.719 1 98.38 397 ASN A O 1
ATOM 3112 N N . LEU A 1 398 ? 0.655 0.987 -24.219 1 98.69 398 LEU A N 1
ATOM 3113 C CA . LEU A 1 398 ? 0.073 1.518 -25.438 1 98.69 398 LEU A CA 1
ATOM 3114 C C . LEU A 1 398 ? -1.362 1.976 -25.219 1 98.69 398 LEU A C 1
ATOM 3116 O O . LEU A 1 398 ? -2.049 2.381 -26.156 1 98.69 398 LEU A O 1
ATOM 3120 N N . ALA A 1 399 ? -1.899 1.907 -24 1 98 399 ALA A N 1
ATOM 3121 C CA . ALA A 1 399 ? -3.309 2.162 -23.719 1 98 399 ALA A CA 1
ATOM 3122 C C . ALA A 1 399 ? -3.705 3.576 -24.125 1 98 399 ALA A C 1
ATOM 3124 O O . ALA A 1 399 ? -4.855 3.82 -24.5 1 98 399 ALA A O 1
ATOM 3125 N N . GLY A 1 400 ? -2.787 4.48 -24.141 1 96.62 400 GLY A N 1
ATOM 3126 C CA . GLY A 1 400 ? -3.088 5.863 -24.484 1 96.62 400 GLY A CA 1
ATOM 3127 C C . GLY A 1 400 ? -2.783 6.199 -25.938 1 96.62 400 GLY A C 1
ATOM 3128 O O . GLY A 1 400 ? -2.994 7.332 -26.359 1 96.62 400 GLY A O 1
ATOM 3129 N N . GLU A 1 401 ? -2.326 5.254 -26.688 1 97.56 401 GLU A N 1
ATOM 3130 C CA . GLU A 1 401 ? -1.945 5.488 -28.078 1 97.56 401 GLU A CA 1
ATOM 3131 C C . GLU A 1 401 ? -3.146 5.348 -29 1 97.56 401 GLU A C 1
ATOM 3133 O O . GLU A 1 401 ? -3.799 4.305 -29.031 1 97.56 401 GLU A O 1
ATOM 3138 N N . ALA A 1 402 ? -3.387 6.348 -29.797 1 97.88 402 ALA A N 1
ATOM 3139 C CA . ALA A 1 402 ? -4.555 6.418 -30.672 1 97.88 402 ALA A CA 1
ATOM 3140 C C . ALA A 1 402 ? -4.602 5.227 -31.625 1 97.88 402 ALA A C 1
ATOM 3142 O O . ALA A 1 402 ? -5.68 4.707 -31.922 1 97.88 402 ALA A O 1
ATOM 3143 N N . ALA A 1 403 ? -3.473 4.824 -32.094 1 98 403 ALA A N 1
ATOM 3144 C CA . ALA A 1 403 ? -3.389 3.74 -33.062 1 98 403 ALA A CA 1
ATOM 3145 C C . ALA A 1 403 ? -3.891 2.428 -32.469 1 98 403 ALA A C 1
ATOM 3147 O O . ALA A 1 403 ? -4.246 1.503 -33.219 1 98 403 ALA A O 1
ATOM 3148 N N . TYR A 1 404 ? -4 2.342 -31.125 1 98.31 404 TYR A N 1
ATOM 3149 C CA . TYR A 1 404 ? -4.348 1.087 -30.469 1 98.31 404 TYR A CA 1
ATOM 3150 C C . TYR A 1 404 ? -5.691 1.2 -29.75 1 98.31 404 TYR A C 1
ATOM 3152 O O . TYR A 1 404 ? -6.074 0.308 -29 1 98.31 404 TYR A O 1
ATOM 3160 N N . GLU A 1 405 ? -6.406 2.217 -30.016 1 98.25 405 GLU A N 1
ATOM 3161 C CA . GLU A 1 405 ? -7.66 2.484 -29.312 1 98.25 405 GLU A CA 1
ATOM 3162 C C . GLU A 1 405 ? -8.664 1.356 -29.531 1 98.25 405 GLU A C 1
ATOM 3164 O O . GLU A 1 405 ? -9.367 0.957 -28.609 1 98.25 405 GLU A O 1
ATOM 3169 N N . SER A 1 406 ? -8.797 0.855 -30.703 1 98.5 406 SER A N 1
ATOM 3170 C CA . SER A 1 406 ? -9.75 -0.206 -31 1 98.5 406 SER A CA 1
ATOM 3171 C C . SER A 1 406 ? -9.414 -1.488 -30.25 1 98.5 406 SER A C 1
ATOM 3173 O O . SER A 1 406 ? -10.297 -2.143 -29.688 1 98.5 406 SER A O 1
ATOM 3175 N N . VAL A 1 407 ? -8.109 -1.866 -30.25 1 98.56 407 VAL A N 1
ATOM 3176 C CA . VAL A 1 407 ? -7.66 -3.059 -29.547 1 98.56 407 VAL A CA 1
ATOM 3177 C C . VAL A 1 407 ? -7.898 -2.887 -28.047 1 98.56 407 VAL A C 1
ATOM 3179 O O . VAL A 1 407 ? -8.391 -3.803 -27.375 1 98.56 407 VAL A O 1
ATOM 3182 N N . ARG A 1 408 ? -7.566 -1.716 -27.547 1 98.56 408 ARG A N 1
ATOM 3183 C CA . ARG A 1 408 ? -7.77 -1.401 -26.141 1 98.56 408 ARG A CA 1
ATOM 3184 C C . ARG A 1 408 ? -9.234 -1.562 -25.75 1 98.56 408 ARG A C 1
ATOM 3186 O O . ARG A 1 408 ? -9.555 -2.234 -24.766 1 98.56 408 ARG A O 1
ATOM 3193 N N . ALA A 1 409 ? -10.125 -1.006 -26.5 1 98.56 409 ALA A N 1
ATOM 3194 C CA . ALA A 1 409 ? -11.555 -1.034 -26.203 1 98.56 409 ALA A CA 1
ATOM 3195 C C . ALA A 1 409 ? -12.094 -2.459 -26.266 1 98.56 409 ALA A C 1
ATOM 3197 O O . ALA A 1 409 ? -12.914 -2.852 -25.438 1 98.56 409 ALA A O 1
ATOM 3198 N N . GLU A 1 410 ? -11.703 -3.162 -27.25 1 98.75 410 GLU A N 1
ATOM 3199 C CA . GLU A 1 410 ? -12.148 -4.543 -27.406 1 98.75 410 GLU A CA 1
ATOM 3200 C C . GLU A 1 410 ? -11.727 -5.398 -26.219 1 98.75 410 GLU A C 1
ATOM 3202 O O . GLU A 1 410 ? -12.531 -6.16 -25.672 1 98.75 410 GLU A O 1
ATOM 3207 N N . LEU A 1 411 ? -10.492 -5.293 -25.797 1 98.81 411 LEU A N 1
ATOM 3208 C CA . LEU A 1 411 ? -9.984 -6.117 -24.703 1 98.81 411 LEU A CA 1
ATOM 3209 C C . LEU A 1 411 ? -10.594 -5.684 -23.375 1 98.81 411 LEU A C 1
ATOM 3211 O O . LEU A 1 411 ? -10.844 -6.52 -22.5 1 98.81 411 LEU A O 1
ATOM 3215 N N . GLU A 1 412 ? -10.805 -4.395 -23.219 1 98.69 412 GLU A N 1
ATOM 3216 C CA . GLU A 1 412 ? -11.531 -3.936 -22.031 1 98.69 412 GLU A CA 1
ATOM 3217 C C . GLU A 1 412 ? -12.914 -4.566 -21.953 1 98.69 412 GLU A C 1
ATOM 3219 O O . GLU A 1 412 ? -13.352 -5.004 -20.891 1 98.69 412 GLU A O 1
ATOM 3224 N N . GLU A 1 413 ? -13.578 -4.566 -23.062 1 98.69 413 GLU A N 1
ATOM 3225 C CA . GLU A 1 413 ? -14.914 -5.156 -23.109 1 98.69 413 GLU A CA 1
ATOM 3226 C C . GLU A 1 413 ? -14.875 -6.641 -22.75 1 98.69 413 GLU A C 1
ATOM 3228 O O . GLU A 1 413 ? -15.727 -7.125 -22 1 98.69 413 GLU A O 1
ATOM 3233 N N . ARG A 1 414 ? -13.914 -7.375 -23.297 1 98.69 414 ARG A N 1
ATOM 3234 C CA . ARG A 1 414 ? -13.758 -8.789 -22.984 1 98.69 414 ARG A CA 1
ATOM 3235 C C . ARG A 1 414 ? -13.508 -9 -21.5 1 98.69 414 ARG A C 1
ATOM 3237 O O . ARG A 1 414 ? -14.07 -9.906 -20.891 1 98.69 414 ARG A O 1
ATOM 3244 N N . LEU A 1 415 ? -12.672 -8.141 -20.938 1 98.75 415 LEU A N 1
ATOM 3245 C CA . LEU A 1 415 ? -12.328 -8.242 -19.531 1 98.75 415 LEU A CA 1
ATOM 3246 C C . LEU A 1 415 ? -13.547 -7.984 -18.641 1 98.75 415 LEU A C 1
ATOM 3248 O O . LEU A 1 415 ? -13.836 -8.758 -17.734 1 98.75 415 LEU A O 1
ATOM 3252 N N . VAL A 1 416 ? -14.273 -6.93 -18.953 1 98.69 416 VAL A N 1
ATOM 3253 C CA . VAL A 1 416 ? -15.445 -6.555 -18.172 1 98.69 416 VAL A CA 1
ATOM 3254 C C . VAL A 1 416 ? -16.531 -7.625 -18.312 1 98.69 416 VAL A C 1
ATOM 3256 O O . VAL A 1 416 ? -17.203 -7.969 -17.328 1 98.69 416 VAL A O 1
ATOM 3259 N N . ALA A 1 417 ? -16.688 -8.141 -19.484 1 98.69 417 ALA A N 1
ATOM 3260 C CA . ALA A 1 417 ? -17.656 -9.219 -19.703 1 98.69 417 ALA A CA 1
ATOM 3261 C C . ALA A 1 417 ? -17.297 -10.445 -18.859 1 98.69 417 ALA A C 1
ATOM 3263 O O . ALA A 1 417 ? -18.188 -11.094 -18.297 1 98.69 417 ALA A O 1
ATOM 3264 N N . TRP A 1 418 ? -16.031 -10.773 -18.812 1 98.62 418 TRP A N 1
ATOM 3265 C CA . TRP A 1 418 ? -15.562 -11.883 -18 1 98.62 418 TRP A CA 1
ATOM 3266 C C . TRP A 1 418 ? -15.844 -11.617 -16.516 1 98.62 418 TRP A C 1
ATOM 3268 O O . TRP A 1 418 ? -16.312 -12.5 -15.805 1 98.62 418 TRP A O 1
ATOM 3278 N N . MET A 1 419 ? -15.562 -10.422 -16.047 1 98.75 419 MET A N 1
ATOM 3279 C CA . MET A 1 419 ? -15.82 -10.062 -14.648 1 98.75 419 MET A CA 1
ATOM 3280 C C . MET A 1 419 ? -17.297 -10.211 -14.32 1 98.75 419 MET A C 1
ATOM 3282 O O . MET A 1 419 ? -17.656 -10.734 -13.258 1 98.75 419 MET A O 1
ATOM 3286 N N . ARG A 1 420 ? -18.141 -9.781 -15.203 1 98.69 420 ARG A N 1
ATOM 3287 C CA . ARG A 1 420 ? -19.578 -9.883 -14.992 1 98.69 420 ARG A CA 1
ATOM 3288 C C . ARG A 1 420 ? -20.031 -11.336 -14.992 1 98.69 420 ARG A C 1
ATOM 3290 O O . ARG A 1 420 ? -20.766 -11.758 -14.102 1 98.69 420 ARG A O 1
ATOM 3297 N N . ARG A 1 421 ? -19.578 -12.086 -15.93 1 97.75 421 ARG A N 1
ATOM 3298 C CA . ARG A 1 421 ? -20 -13.469 -16.078 1 97.75 421 ARG A CA 1
ATOM 3299 C C . ARG A 1 421 ? -19.578 -14.312 -14.883 1 97.75 421 ARG A C 1
ATOM 3301 O O . ARG A 1 421 ? -20.266 -15.266 -14.508 1 97.75 421 ARG A O 1
ATOM 3308 N N . THR A 1 422 ? -18.484 -13.93 -14.273 1 97.75 422 THR A N 1
ATOM 3309 C CA . THR A 1 422 ? -17.938 -14.719 -13.164 1 97.75 422 THR A CA 1
ATOM 3310 C C . THR A 1 422 ? -18.281 -14.07 -11.828 1 97.75 422 THR A C 1
ATOM 3312 O O . THR A 1 422 ? -17.734 -14.445 -10.789 1 97.75 422 THR A O 1
ATOM 3315 N N . ASP A 1 423 ? -19.062 -12.992 -11.797 1 97.56 423 ASP A N 1
ATOM 3316 C CA . ASP A 1 423 ? -19.547 -12.305 -10.602 1 97.56 423 ASP A CA 1
ATOM 3317 C C . ASP A 1 423 ? -18.375 -11.797 -9.766 1 97.56 423 ASP A C 1
ATOM 3319 O O . ASP A 1 423 ? -18.297 -12.07 -8.562 1 97.56 423 ASP A O 1
ATOM 3323 N N . ASP A 1 424 ? -17.453 -11.078 -10.398 1 98.56 424 ASP A N 1
ATOM 3324 C CA . ASP A 1 424 ? -16.281 -10.508 -9.75 1 98.56 424 ASP A CA 1
ATOM 3325 C C . ASP A 1 424 ? -16.688 -9.5 -8.664 1 98.56 424 ASP A C 1
ATOM 3327 O O . ASP A 1 424 ? -17.406 -8.547 -8.945 1 98.56 424 ASP A O 1
ATOM 3331 N N . PRO A 1 425 ? -16.203 -9.672 -7.465 1 98.12 425 PRO A N 1
ATOM 3332 C CA . PRO A 1 425 ? -16.625 -8.781 -6.383 1 98.12 425 PRO A CA 1
ATOM 3333 C C . PRO A 1 425 ? -16.172 -7.34 -6.59 1 98.12 425 PRO A C 1
ATOM 3335 O O . PRO A 1 425 ? -16.734 -6.422 -5.977 1 98.12 425 PRO A O 1
ATOM 3338 N N . LEU A 1 426 ? -15.188 -7.09 -7.395 1 97.75 426 LEU A N 1
ATOM 3339 C CA . LEU A 1 426 ? -14.734 -5.73 -7.648 1 97.75 426 LEU A CA 1
ATOM 3340 C C . LEU A 1 426 ? -15.836 -4.898 -8.289 1 97.75 426 LEU A C 1
ATOM 3342 O O . LEU A 1 426 ? -15.805 -3.666 -8.234 1 97.75 426 LEU A O 1
ATOM 3346 N N . LEU A 1 427 ? -16.812 -5.578 -8.945 1 97.75 427 LEU A N 1
ATOM 3347 C CA . LEU A 1 427 ? -17.938 -4.879 -9.562 1 97.75 427 LEU A CA 1
ATOM 3348 C C . LEU A 1 427 ? -18.766 -4.156 -8.508 1 97.75 427 LEU A C 1
ATOM 3350 O O . LEU A 1 427 ? -19.484 -3.207 -8.828 1 97.75 427 LEU A O 1
ATOM 3354 N N . ASP A 1 428 ? -18.625 -4.594 -7.242 1 95.81 428 ASP A N 1
ATOM 3355 C CA . ASP A 1 428 ? -19.422 -4.031 -6.156 1 95.81 428 ASP A CA 1
ATOM 3356 C C . ASP A 1 428 ? -18.594 -3.086 -5.293 1 95.81 428 ASP A C 1
ATOM 3358 O O . ASP A 1 428 ? -19.094 -2.527 -4.316 1 95.81 428 ASP A O 1
ATOM 3362 N N . GLY A 1 429 ? -17.359 -2.912 -5.586 1 94.88 429 GLY A N 1
ATOM 3363 C CA . GLY A 1 429 ? -16.484 -2.041 -4.816 1 94.88 429 GLY A CA 1
ATOM 3364 C C . GLY A 1 429 ? -15.242 -2.74 -4.312 1 94.88 429 GLY A C 1
ATOM 3365 O O . GLY A 1 429 ? -14.953 -3.873 -4.707 1 94.88 429 GLY A O 1
ATOM 3366 N N . PRO A 1 430 ? -14.453 -2.01 -3.439 1 96.38 430 PRO A N 1
ATOM 3367 C CA . PRO A 1 430 ? -13.219 -2.604 -2.922 1 96.38 430 PRO A CA 1
ATOM 3368 C C . PRO A 1 430 ? -13.469 -3.885 -2.129 1 96.38 430 PRO A C 1
ATOM 3370 O O . PRO A 1 430 ? -14.461 -3.982 -1.401 1 96.38 430 PRO A O 1
ATOM 3373 N N . VAL A 1 431 ? -12.57 -4.863 -2.285 1 97.44 431 VAL A N 1
ATOM 3374 C CA . VAL A 1 431 ? -12.672 -6.148 -1.599 1 97.44 431 VAL A CA 1
ATOM 3375 C C . VAL A 1 431 ? -11.969 -6.07 -0.247 1 97.44 431 VAL A C 1
ATOM 3377 O O . VAL A 1 431 ? -10.75 -5.883 -0.185 1 97.44 431 VAL A O 1
ATOM 3380 N N . PRO A 1 432 ? -12.664 -6.195 0.854 1 96.25 432 PRO A N 1
ATOM 3381 C CA . PRO A 1 432 ? -12.016 -6.164 2.168 1 96.25 432 PRO A CA 1
ATOM 3382 C C . PRO A 1 432 ? -11.102 -7.359 2.4 1 96.25 432 PRO A C 1
ATOM 3384 O O . PRO A 1 432 ? -11.203 -8.367 1.702 1 96.25 432 PRO A O 1
ATOM 3387 N N . PRO A 1 433 ? -10.148 -7.203 3.344 1 95.31 433 PRO A N 1
ATOM 3388 C CA . PRO A 1 433 ? -9.328 -8.367 3.68 1 95.31 433 PRO A CA 1
ATOM 3389 C C . PRO A 1 433 ? -10.133 -9.484 4.34 1 95.31 433 PRO A C 1
ATOM 3391 O O . PRO A 1 433 ? -11.227 -9.25 4.844 1 95.31 433 PRO A O 1
ATOM 3394 N N . ALA A 1 434 ? -9.57 -10.641 4.328 1 94.31 434 ALA A N 1
ATOM 3395 C CA . ALA A 1 434 ? -10.266 -11.828 4.824 1 94.31 434 ALA A CA 1
ATOM 3396 C C . ALA A 1 434 ? -10.508 -11.727 6.328 1 94.31 434 ALA A C 1
ATOM 3398 O O . ALA A 1 434 ? -11.438 -12.336 6.855 1 94.31 434 ALA A O 1
ATOM 3399 N N . ASP A 1 435 ? -9.688 -10.93 7 1 93.88 435 ASP A N 1
ATOM 3400 C CA . ASP A 1 435 ? -9.805 -10.812 8.453 1 93.88 435 ASP A CA 1
ATOM 3401 C C . ASP A 1 435 ? -10.43 -9.484 8.852 1 93.88 435 ASP A C 1
ATOM 3403 O O . ASP A 1 435 ? -10.062 -8.898 9.875 1 93.88 435 ASP A O 1
ATOM 3407 N N . MET A 1 436 ? -11.289 -8.953 8.062 1 93 436 MET A N 1
ATOM 3408 C CA . MET A 1 436 ? -11.914 -7.656 8.297 1 93 436 MET A CA 1
ATOM 3409 C C . MET A 1 436 ? -12.594 -7.617 9.664 1 93 436 MET A C 1
ATOM 3411 O O . MET A 1 436 ? -12.625 -6.574 10.312 1 93 436 MET A O 1
ATOM 3415 N N . GLU A 1 437 ? -13.133 -8.719 10.141 1 91.5 437 GLU A N 1
ATOM 3416 C CA . GLU A 1 437 ? -13.82 -8.766 11.43 1 91.5 437 GLU A CA 1
ATOM 3417 C C . GLU A 1 437 ? -12.859 -8.492 12.578 1 91.5 437 GLU A C 1
ATOM 3419 O O . GLU A 1 437 ? -13.258 -7.965 13.617 1 91.5 437 GLU A O 1
ATOM 3424 N N . THR A 1 438 ? -11.617 -8.859 12.32 1 90.56 438 THR A N 1
ATOM 3425 C CA . THR A 1 438 ? -10.594 -8.594 13.32 1 90.56 438 THR A CA 1
ATOM 3426 C C . THR A 1 438 ? -10.172 -7.129 13.289 1 90.56 438 THR A C 1
ATOM 3428 O O . THR A 1 438 ? -9.828 -6.555 14.32 1 90.56 438 THR A O 1
ATOM 3431 N N . ILE A 1 439 ? -10.227 -6.574 12.133 1 92.25 439 ILE A N 1
ATOM 3432 C CA . ILE A 1 439 ? -9.789 -5.199 11.914 1 92.25 4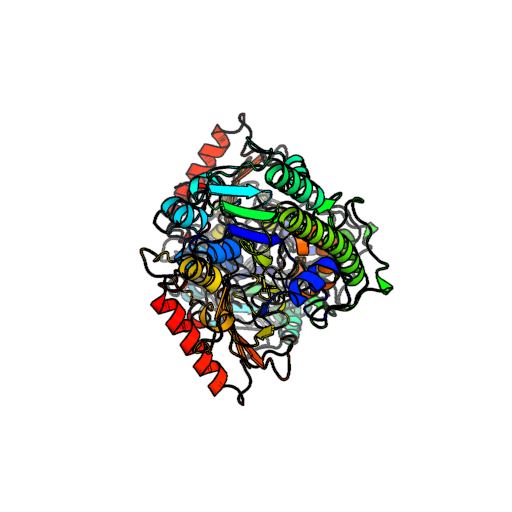39 ILE A CA 1
ATOM 3433 C C . ILE A 1 439 ? -10.836 -4.234 12.461 1 92.25 439 ILE A C 1
ATOM 3435 O O . ILE A 1 439 ? -10.5 -3.215 13.062 1 92.25 439 ILE A O 1
ATOM 3439 N N . GLU A 1 440 ? -12.094 -4.566 12.297 1 92.88 440 GLU A N 1
ATOM 3440 C CA . GLU A 1 440 ? -13.203 -3.699 12.695 1 92.88 440 GLU A CA 1
ATOM 3441 C C . GLU A 1 440 ? -13.641 -3.986 14.125 1 92.88 440 GLU A C 1
ATOM 3443 O O . GLU A 1 440 ? -14.141 -5.074 14.422 1 92.88 440 GLU A O 1
ATOM 3448 N N . PRO A 1 441 ? -13.531 -3.068 15.008 1 90.31 441 PRO A N 1
ATOM 3449 C CA . PRO A 1 441 ? -13.883 -3.326 16.406 1 90.31 441 PRO A CA 1
ATOM 3450 C C . PRO A 1 441 ? -15.383 -3.197 16.672 1 90.31 441 PRO A C 1
ATOM 3452 O O . PRO A 1 441 ? -15.82 -3.238 17.828 1 90.31 441 PRO A O 1
ATOM 3455 N N . TRP A 1 442 ? -16.219 -2.879 15.672 1 92.44 442 TRP A N 1
ATOM 3456 C CA . TRP A 1 442 ? -17.672 -2.746 15.852 1 92.44 442 TRP A CA 1
ATOM 3457 C C . TRP A 1 442 ? -18.391 -3.973 15.312 1 92.44 442 TRP A C 1
ATOM 3459 O O . TRP A 1 442 ? -17.859 -4.707 14.477 1 92.44 442 TRP A O 1
ATOM 3469 N N . MET B 1 1 ? -11.82 47.5 23.438 1 37.06 1 MET B N 1
ATOM 3470 C CA . MET B 1 1 ? -11.805 46.844 22.141 1 37.06 1 MET B CA 1
ATOM 3471 C C . MET B 1 1 ? -12.328 47.781 21.047 1 37.06 1 MET B C 1
ATOM 3473 O O . MET B 1 1 ? -13.375 48.406 21.219 1 37.06 1 MET B O 1
ATOM 3477 N N . THR B 1 2 ? -11.469 48.312 20.25 1 42.59 2 THR B N 1
ATOM 3478 C CA . THR B 1 2 ? -12.008 49.25 19.25 1 42.59 2 THR B CA 1
ATOM 3479 C C . THR B 1 2 ? -13.242 48.656 18.578 1 42.59 2 THR B C 1
ATOM 3481 O O . THR B 1 2 ? -13.398 47.438 18.531 1 42.59 2 THR B O 1
ATOM 3484 N N . ASP B 1 3 ? -14.305 49.406 18.531 1 53.16 3 ASP B N 1
ATOM 3485 C CA . ASP B 1 3 ? -15.617 49.156 17.953 1 53.16 3 ASP B CA 1
ATOM 3486 C C . ASP B 1 3 ? -15.5 48.469 16.594 1 53.16 3 ASP B C 1
ATOM 3488 O O . ASP B 1 3 ? -16.5 48 16.047 1 53.16 3 ASP B O 1
ATOM 3492 N N . GLU B 1 4 ? -14.211 48.375 15.977 1 72.56 4 GLU B N 1
ATOM 3493 C CA . GLU B 1 4 ? -14.086 47.875 14.617 1 72.56 4 GLU B CA 1
ATOM 3494 C C . GLU B 1 4 ? -13.523 46.438 14.617 1 72.56 4 GLU B C 1
ATOM 3496 O O . GLU B 1 4 ? -12.719 46.094 15.484 1 72.56 4 GLU B O 1
ATOM 3501 N N . ARG B 1 5 ? -14.078 45.5 13.961 1 90.25 5 ARG B N 1
ATOM 3502 C CA . ARG B 1 5 ? -13.641 44.125 13.789 1 90.25 5 ARG B CA 1
ATOM 3503 C C . ARG B 1 5 ? -12.172 44.062 13.367 1 90.25 5 ARG B C 1
ATOM 3505 O O . ARG B 1 5 ? -11.758 44.781 12.453 1 90.25 5 ARG B O 1
ATOM 3512 N N . PRO B 1 6 ? -11.344 43.312 14.109 1 95.62 6 PRO B N 1
ATOM 3513 C CA . PRO B 1 6 ? -9.93 43.219 13.742 1 95.62 6 PRO B CA 1
ATOM 3514 C C . PRO B 1 6 ? -9.711 42.5 12.406 1 95.62 6 PRO B C 1
ATOM 3516 O O . PRO B 1 6 ? -10.555 41.719 11.977 1 95.62 6 PRO B O 1
ATOM 3519 N N . ASN B 1 7 ? -8.602 42.906 11.719 1 97.25 7 ASN B N 1
ATOM 3520 C CA . ASN B 1 7 ? -8.133 42.062 10.617 1 97.25 7 ASN B CA 1
ATOM 3521 C C . ASN B 1 7 ? -7.656 40.719 11.109 1 97.25 7 ASN B C 1
ATOM 3523 O O . ASN B 1 7 ? -7.348 40.531 12.289 1 97.25 7 ASN B O 1
ATOM 3527 N N . VAL B 1 8 ? -7.707 39.75 10.242 1 98.12 8 VAL B N 1
ATOM 3528 C CA . VAL B 1 8 ? -7.211 38.406 10.547 1 98.12 8 VAL B CA 1
ATOM 3529 C C . VAL B 1 8 ? -6.156 38 9.523 1 98.12 8 VAL B C 1
ATOM 3531 O O . VAL B 1 8 ? -6.438 37.938 8.32 1 98.12 8 VAL B O 1
ATOM 3534 N N . VAL B 1 9 ? -4.957 37.75 9.984 1 98.5 9 VAL B N 1
ATOM 3535 C CA . VAL B 1 9 ? -3.883 37.219 9.148 1 98.5 9 VAL B CA 1
ATOM 3536 C C . VAL B 1 9 ? -3.498 35.844 9.609 1 98.5 9 VAL B C 1
ATOM 3538 O O . VAL B 1 9 ? -2.988 35.656 10.719 1 98.5 9 VAL B O 1
ATOM 3541 N N . LEU B 1 10 ? -3.816 34.875 8.805 1 98.44 10 LEU B N 1
ATOM 3542 C CA . LEU B 1 10 ? -3.463 33.5 9.055 1 98.44 10 LEU B CA 1
ATOM 3543 C C . LEU B 1 10 ? -2.227 33.094 8.258 1 98.44 10 LEU B C 1
ATOM 3545 O O . LEU B 1 10 ? -2.291 32.938 7.031 1 98.44 10 LEU B O 1
ATOM 3549 N N . VAL B 1 11 ? -1.12 32.938 8.93 1 98.38 11 VAL B N 1
ATOM 3550 C CA . VAL B 1 11 ? 0.117 32.469 8.312 1 98.38 11 VAL B CA 1
ATOM 3551 C C . VAL B 1 11 ? 0.293 30.984 8.562 1 98.38 11 VAL B C 1
ATOM 3553 O O . VAL B 1 11 ? 0.28 30.531 9.711 1 98.38 11 VAL B O 1
ATOM 3556 N N . HIS B 1 12 ? 0.419 30.25 7.523 1 96.06 12 HIS B N 1
ATOM 3557 C CA . HIS B 1 12 ? 0.567 28.812 7.699 1 96.06 12 HIS B CA 1
ATOM 3558 C C . HIS B 1 12 ? 1.631 28.25 6.762 1 96.06 12 HIS B C 1
ATOM 3560 O O . HIS B 1 12 ? 1.831 28.766 5.66 1 96.06 12 HIS B O 1
ATOM 3566 N N . SER B 1 13 ? 2.346 27.25 7.227 1 93.12 13 SER B N 1
ATOM 3567 C CA . SER B 1 13 ? 3.395 26.594 6.457 1 93.12 13 SER B CA 1
ATOM 3568 C C . SER B 1 13 ? 3.1 25.109 6.273 1 93.12 13 SER B C 1
ATOM 3570 O O . SER B 1 13 ? 2.201 24.562 6.922 1 93.12 13 SER B O 1
ATOM 3572 N N . HIS B 1 14 ? 3.889 24.547 5.297 1 89.06 14 HIS B N 1
ATOM 3573 C CA . HIS B 1 14 ? 3.816 23.125 4.992 1 89.06 14 HIS B CA 1
ATOM 3574 C C . HIS B 1 14 ? 4.84 22.328 5.801 1 89.06 14 HIS B C 1
ATOM 3576 O O . HIS B 1 14 ? 5.984 22.766 5.949 1 89.06 14 HIS B O 1
ATOM 3582 N N . ASP B 1 15 ? 4.438 21.156 6.355 1 96.19 15 ASP B N 1
ATOM 3583 C CA . ASP B 1 15 ? 5.387 20.125 6.77 1 96.19 15 ASP B CA 1
ATOM 3584 C C . ASP B 1 15 ? 6.348 20.656 7.828 1 96.19 15 ASP B C 1
ATOM 3586 O O . ASP B 1 15 ? 7.555 20.406 7.77 1 96.19 15 ASP B O 1
ATOM 3590 N N . LEU B 1 16 ? 5.836 21.453 8.789 1 97.38 16 LEU B N 1
ATOM 3591 C CA . LEU B 1 16 ? 6.738 22.094 9.734 1 97.38 16 LEU B CA 1
ATOM 3592 C C . LEU B 1 16 ? 6.539 21.547 11.141 1 97.38 16 LEU B C 1
ATOM 3594 O O . LEU B 1 16 ? 7.488 21.469 11.922 1 97.38 16 LEU B O 1
ATOM 3598 N N . GLY B 1 17 ? 5.316 21.172 11.461 1 97.44 17 GLY B N 1
ATOM 3599 C CA . GLY B 1 17 ? 5.023 20.766 12.828 1 97.44 17 GLY B CA 1
ATOM 3600 C C . GLY B 1 17 ? 5.375 21.828 13.844 1 97.44 17 GLY B C 1
ATOM 3601 O O . GLY B 1 17 ? 4.949 22.984 13.719 1 97.44 17 GLY B O 1
ATOM 3602 N N . ARG B 1 18 ? 6.152 21.484 14.789 1 97.62 18 ARG B N 1
ATOM 3603 C CA . ARG B 1 18 ? 6.598 22.391 15.836 1 97.62 18 ARG B CA 1
ATOM 3604 C C . ARG B 1 18 ? 8.109 22.594 15.789 1 97.62 18 ARG B C 1
ATOM 3606 O O . ARG B 1 18 ? 8.742 22.844 16.812 1 97.62 18 ARG B O 1
ATOM 3613 N N . HIS B 1 19 ? 8.617 22.391 14.57 1 97.62 19 HIS B N 1
ATOM 3614 C CA . HIS B 1 19 ? 10.07 22.484 14.414 1 97.62 19 HIS B CA 1
ATOM 3615 C C . HIS B 1 19 ? 10.531 23.938 14.375 1 97.62 19 HIS B C 1
ATOM 3617 O O . HIS B 1 19 ? 11.164 24.375 13.414 1 97.62 19 HIS B O 1
ATOM 3623 N N . VAL B 1 20 ? 10.289 24.688 15.438 1 97.56 20 VAL B N 1
ATOM 3624 C CA . VAL B 1 20 ? 10.648 26.094 15.609 1 97.56 20 VAL B CA 1
ATOM 3625 C C . VAL B 1 20 ? 11.164 26.312 17.031 1 97.56 20 VAL B C 1
ATOM 3627 O O . VAL B 1 20 ? 10.883 25.516 17.938 1 97.56 20 VAL B O 1
ATOM 3630 N N . GLY B 1 21 ? 11.836 27.375 17.219 1 97 21 GLY B N 1
ATOM 3631 C CA . GLY B 1 21 ? 12.461 27.672 18.5 1 97 21 GLY B CA 1
ATOM 3632 C C . GLY B 1 21 ? 11.461 27.844 19.625 1 97 21 GLY B C 1
ATOM 3633 O O . GLY B 1 21 ? 11.711 27.422 20.75 1 97 21 GLY B O 1
ATOM 3634 N N . SER B 1 22 ? 10.359 28.406 19.391 1 96.38 22 SER B N 1
ATOM 3635 C CA . SER B 1 22 ? 9.367 28.703 20.406 1 96.38 22 SER B CA 1
ATOM 3636 C C . SER B 1 22 ? 8.773 27.438 21 1 96.38 22 SER B C 1
ATOM 3638 O O . SER B 1 22 ? 8.133 27.469 22.062 1 96.38 22 SER B O 1
ATOM 3640 N N . TYR B 1 23 ? 8.977 26.312 20.391 1 96.88 23 TYR B N 1
ATOM 3641 C CA . TYR B 1 23 ? 8.523 25.031 20.906 1 96.88 23 TYR B CA 1
ATOM 3642 C C . TYR B 1 23 ? 9.695 24.203 21.422 1 96.88 23 TYR B C 1
ATOM 3644 O O . TYR B 1 23 ? 9.57 22.984 21.594 1 96.88 23 TYR B O 1
ATOM 3652 N N . GLY B 1 24 ? 10.844 24.797 21.531 1 94.62 24 GLY B N 1
ATOM 3653 C CA . GLY B 1 24 ? 11.961 24.172 22.219 1 94.62 24 GLY B CA 1
ATOM 3654 C C . GLY B 1 24 ? 12.945 23.516 21.266 1 94.62 24 GLY B C 1
ATOM 3655 O O . GLY B 1 24 ? 13.922 22.891 21.688 1 94.62 24 GLY B O 1
ATOM 3656 N N . ARG B 1 25 ? 12.742 23.594 20.016 1 94.75 25 ARG B N 1
ATOM 3657 C CA . ARG B 1 25 ? 13.688 23.031 19.062 1 94.75 25 ARG B CA 1
ATOM 3658 C C . ARG B 1 25 ? 14.922 23.906 18.922 1 94.75 25 ARG B C 1
ATOM 3660 O O . ARG B 1 25 ? 14.836 25.141 19.031 1 94.75 25 ARG B O 1
ATOM 3667 N N . SER B 1 26 ? 16.031 23.25 18.688 1 93.69 26 SER B N 1
ATOM 3668 C CA . SER B 1 26 ? 17.297 23.969 18.5 1 93.69 26 SER B CA 1
ATOM 3669 C C . SER B 1 26 ? 17.438 24.484 17.078 1 93.69 26 SER B C 1
ATOM 3671 O O . SER B 1 26 ? 18.344 24.078 16.359 1 93.69 26 SER B O 1
ATOM 3673 N N . VAL B 1 27 ? 16.578 25.344 16.672 1 95.25 27 VAL B N 1
ATOM 3674 C CA . VAL B 1 27 ? 16.594 25.984 15.367 1 95.25 27 VAL B CA 1
ATOM 3675 C C . VAL B 1 27 ? 16.438 27.5 15.531 1 95.25 27 VAL B C 1
ATOM 3677 O O . VAL B 1 27 ? 15.773 27.953 16.453 1 95.25 27 VAL B O 1
ATOM 3680 N N . ASP B 1 28 ? 17.125 28.234 14.719 1 93.62 28 ASP B N 1
ATOM 3681 C CA . ASP B 1 28 ? 17.109 29.688 14.828 1 93.62 28 ASP B CA 1
ATOM 3682 C C . ASP B 1 28 ? 15.875 30.281 14.133 1 93.62 28 ASP B C 1
ATOM 3684 O O . ASP B 1 28 ? 15.859 30.406 12.906 1 93.62 28 ASP B O 1
ATOM 3688 N N . THR B 1 29 ? 14.906 30.609 14.945 1 98.12 29 THR B N 1
ATOM 3689 C CA . THR B 1 29 ? 13.695 31.25 14.438 1 98.12 29 THR B CA 1
ATOM 3690 C C . THR B 1 29 ? 13.359 32.5 15.242 1 98.12 29 THR B C 1
ATOM 3692 O O . THR B 1 29 ? 12.289 32.594 15.852 1 98.12 29 THR B O 1
ATOM 3695 N N . PRO B 1 30 ? 14.211 33.531 15.203 1 98.56 30 PRO B N 1
ATOM 3696 C CA . PRO B 1 30 ? 14.047 34.688 16.078 1 98.56 30 PRO B CA 1
ATOM 3697 C C . PRO B 1 30 ? 12.727 35.438 15.844 1 98.56 30 PRO B C 1
ATOM 3699 O O . PRO B 1 30 ? 12.141 35.969 16.781 1 98.56 30 PRO B O 1
ATOM 3702 N N . ASN B 1 31 ? 12.289 35.531 14.602 1 98.69 31 ASN B N 1
ATOM 3703 C CA . ASN B 1 31 ? 11.055 36.25 14.32 1 98.69 31 ASN B CA 1
ATOM 3704 C C . ASN B 1 31 ? 9.828 35.5 14.844 1 98.69 31 ASN B C 1
ATOM 3706 O O . ASN B 1 31 ? 8.945 36.125 15.445 1 98.69 31 ASN B O 1
ATOM 3710 N N . LEU B 1 32 ? 9.805 34.219 14.648 1 98.5 32 LEU B N 1
ATOM 3711 C CA . LEU B 1 32 ? 8.711 33.406 15.18 1 98.5 32 LEU B CA 1
ATOM 3712 C C . LEU B 1 32 ? 8.734 33.406 16.703 1 98.5 32 LEU B C 1
ATOM 3714 O O . LEU B 1 32 ? 7.68 33.438 17.344 1 98.5 32 LEU B O 1
ATOM 3718 N N . ASP B 1 33 ? 9.945 33.375 17.266 1 98.44 33 ASP B N 1
ATOM 3719 C CA . ASP B 1 33 ? 10.078 33.438 18.719 1 98.44 33 ASP B CA 1
ATOM 3720 C C . ASP B 1 33 ? 9.578 34.781 19.25 1 98.44 33 ASP B C 1
ATOM 3722 O O . ASP B 1 33 ? 8.945 34.812 20.312 1 98.44 33 ASP B O 1
ATOM 3726 N N . ALA B 1 34 ? 9.859 35.812 18.547 1 98.31 34 ALA B N 1
ATOM 3727 C CA . ALA B 1 34 ? 9.367 37.125 18.938 1 98.31 34 ALA B CA 1
ATOM 3728 C C . ALA B 1 34 ? 7.848 37.188 18.859 1 98.31 34 ALA B C 1
ATOM 3730 O O . ALA B 1 34 ? 7.199 37.719 19.766 1 98.31 34 ALA B O 1
ATOM 3731 N N . LEU B 1 35 ? 7.324 36.656 17.797 1 98.06 35 LEU B N 1
ATOM 3732 C CA . LEU B 1 35 ? 5.871 36.625 17.656 1 98.06 35 LEU B CA 1
ATOM 3733 C C . LEU B 1 35 ? 5.238 35.844 18.812 1 98.06 35 LEU B C 1
ATOM 3735 O O . LEU B 1 35 ? 4.227 36.281 19.359 1 98.06 35 LEU B O 1
ATOM 3739 N N . ALA B 1 36 ? 5.832 34.719 19.141 1 97.94 36 ALA B N 1
ATOM 3740 C CA . ALA B 1 36 ? 5.367 33.906 20.25 1 97.94 36 ALA B CA 1
ATOM 3741 C C . ALA B 1 36 ? 5.445 34.688 21.578 1 97.94 36 ALA B C 1
ATOM 3743 O O . ALA B 1 36 ? 4.543 34.594 22.406 1 97.94 36 ALA B O 1
ATOM 3744 N N . GLY B 1 37 ? 6.512 35.438 21.766 1 97.38 37 GLY B N 1
ATOM 3745 C CA . GLY B 1 37 ? 6.699 36.219 22.969 1 97.38 37 GLY B CA 1
ATOM 3746 C C . GLY B 1 37 ? 5.695 37.344 23.109 1 97.38 37 GLY B C 1
ATOM 3747 O O . GLY B 1 37 ? 5.344 37.719 24.219 1 97.38 37 GLY B O 1
ATOM 3748 N N . GLU B 1 38 ? 5.168 37.844 21.984 1 96.81 38 GLU B N 1
ATOM 3749 C CA . GLU B 1 38 ? 4.227 38.938 21.969 1 96.81 38 GLU B CA 1
ATOM 3750 C C . GLU B 1 38 ? 2.783 38.438 21.984 1 96.81 38 GLU B C 1
ATOM 3752 O O . GLU B 1 38 ? 1.848 39.25 22.078 1 96.81 38 GLU B O 1
ATOM 3757 N N . GLY B 1 39 ? 2.662 37.188 21.891 1 97.12 39 GLY B N 1
ATOM 3758 C CA . GLY B 1 39 ? 1.341 36.562 21.844 1 97.12 39 GLY B CA 1
ATOM 3759 C C . GLY B 1 39 ? 1.199 35.375 22.766 1 97.12 39 GLY B C 1
ATOM 3760 O O . GLY B 1 39 ? 1.773 35.344 23.859 1 97.12 39 GLY B O 1
ATOM 3761 N N . ALA B 1 40 ? 0.338 34.438 22.344 1 97.75 40 ALA B N 1
ATOM 3762 C CA . ALA B 1 40 ? 0.088 33.188 23.094 1 97.75 40 ALA B CA 1
ATOM 3763 C C . ALA B 1 40 ? 0.503 31.969 22.281 1 97.75 40 ALA B C 1
ATOM 3765 O O . ALA B 1 40 ? 0.325 31.938 21.062 1 97.75 40 ALA B O 1
ATOM 3766 N N . VAL B 1 41 ? 1.096 31 23.016 1 98.31 41 VAL B N 1
ATOM 3767 C CA . VAL B 1 41 ? 1.508 29.734 22.422 1 98.31 41 VAL B CA 1
ATOM 3768 C C . VAL B 1 41 ? 0.633 28.609 22.953 1 98.31 41 VAL B C 1
ATOM 3770 O O . VAL B 1 41 ? 0.355 28.531 24.141 1 98.31 41 VAL B O 1
ATOM 3773 N N . PHE B 1 42 ? 0.154 27.797 22.047 1 98.25 42 PHE B N 1
ATOM 3774 C CA . PHE B 1 42 ? -0.575 26.594 22.438 1 98.25 42 PHE B CA 1
ATOM 3775 C C . PHE B 1 42 ? 0.334 25.359 22.375 1 98.25 42 PHE B C 1
ATOM 3777 O O . PHE B 1 42 ? 0.668 24.875 21.297 1 98.25 42 PHE B O 1
ATOM 3784 N N . GLU B 1 43 ? 0.624 24.812 23.531 1 97.56 43 GLU B N 1
ATOM 3785 C CA . GLU B 1 43 ? 1.64 23.766 23.672 1 97.56 43 GLU B CA 1
ATOM 3786 C C . GLU B 1 43 ? 1.137 22.422 23.141 1 97.56 43 GLU B C 1
ATOM 3788 O O . GLU B 1 43 ? 1.917 21.625 22.625 1 97.56 43 GLU B O 1
ATOM 3793 N N . ASN B 1 44 ? -0.151 22.188 23.344 1 97.69 44 ASN B N 1
ATOM 3794 C CA . ASN B 1 44 ? -0.744 20.906 23 1 97.69 44 ASN B CA 1
ATOM 3795 C C . ASN B 1 44 ? -1.774 21.047 21.875 1 97.69 44 ASN B C 1
ATOM 3797 O O . ASN B 1 44 ? -2.934 20.656 22.047 1 97.69 44 ASN B O 1
ATOM 3801 N N . HIS B 1 45 ? -1.247 21.578 20.781 1 98.25 45 HIS B N 1
ATOM 3802 C CA . HIS B 1 45 ? -2.045 21.703 19.562 1 98.25 45 HIS B CA 1
ATOM 3803 C C . HIS B 1 45 ? -1.794 20.531 18.625 1 98.25 45 HIS B C 1
ATOM 3805 O O . HIS B 1 45 ? -0.655 20.297 18.219 1 98.25 45 HIS B O 1
ATOM 3811 N N . PHE B 1 46 ? -2.859 19.766 18.328 1 98.69 46 PHE B N 1
ATOM 3812 C CA . PHE B 1 46 ? -2.775 18.625 17.438 1 98.69 46 PHE B CA 1
ATOM 3813 C C . PHE B 1 46 ? -3.814 18.734 16.328 1 98.69 46 PHE B C 1
ATOM 3815 O O . PHE B 1 46 ? -4.961 19.109 16.578 1 98.69 46 PHE B O 1
ATOM 3822 N N . VAL B 1 47 ? -3.395 18.391 15.125 1 98.75 47 VAL B N 1
ATOM 3823 C CA . VAL B 1 47 ? -4.273 18.547 13.969 1 98.75 47 VAL B CA 1
ATOM 3824 C C . VAL B 1 47 ? -5.066 17.266 13.75 1 98.75 47 VAL B C 1
ATOM 3826 O O . VAL B 1 47 ? -4.742 16.219 14.312 1 98.75 47 VAL B O 1
ATOM 3829 N N . THR B 1 48 ? -6.035 17.375 12.906 1 98.69 48 THR B N 1
ATOM 3830 C CA . THR B 1 48 ? -6.977 16.281 12.664 1 98.69 48 THR B CA 1
ATOM 3831 C C . THR B 1 48 ? -6.398 15.289 11.664 1 98.69 48 THR B C 1
ATOM 3833 O O . THR B 1 48 ? -6.863 14.148 11.578 1 98.69 48 THR B O 1
ATOM 3836 N N . ALA B 1 49 ? -5.41 15.742 10.898 1 98.75 49 ALA B N 1
ATOM 3837 C CA . ALA B 1 49 ? -4.875 14.883 9.852 1 98.75 49 ALA B CA 1
ATOM 3838 C C . ALA B 1 49 ? -3.393 15.156 9.609 1 98.75 49 ALA B C 1
ATOM 3840 O O . ALA B 1 49 ? -2.957 16.312 9.633 1 98.75 49 ALA B O 1
ATOM 3841 N N . PRO B 1 50 ? -2.631 14.141 9.438 1 98.44 50 PRO B N 1
ATOM 3842 C CA . PRO B 1 50 ? -1.191 14.289 9.211 1 98.44 50 PRO B CA 1
ATOM 3843 C C . PRO B 1 50 ? -0.854 14.562 7.742 1 98.44 50 PRO B C 1
ATOM 3845 O O . PRO B 1 50 ? 0.134 14.031 7.227 1 98.44 50 PRO B O 1
ATOM 3848 N N . GLN B 1 51 ? -1.792 15.219 7.016 1 95.81 51 GLN B N 1
ATOM 3849 C CA . GLN B 1 51 ? -1.624 15.555 5.605 1 95.81 51 GLN B CA 1
ATOM 3850 C C . GLN B 1 51 ? -2.131 16.953 5.309 1 95.81 51 GLN B C 1
ATOM 3852 O O . GLN B 1 51 ? -2.908 17.516 6.082 1 95.81 51 GLN B O 1
ATOM 3857 N N . CYS B 1 52 ? -1.767 17.469 4.219 1 95.06 52 CYS B N 1
ATOM 3858 C CA . CYS B 1 52 ? -1.932 18.875 3.912 1 95.06 52 CYS B CA 1
ATOM 3859 C C . CYS B 1 52 ? -3.404 19.234 3.742 1 95.06 52 CYS B C 1
ATOM 3861 O O . CYS B 1 52 ? -4.023 19.781 4.652 1 95.06 52 CYS B O 1
ATOM 3863 N N . SER B 1 53 ? -4.078 18.734 2.701 1 96.19 53 SER B N 1
ATOM 3864 C CA . SER B 1 53 ? -5.422 19.188 2.328 1 96.19 53 SER B CA 1
ATOM 3865 C C . SER B 1 53 ? -6.434 18.844 3.416 1 96.19 53 SER B C 1
ATOM 3867 O O . SER B 1 53 ? -7.207 19.719 3.84 1 96.19 53 SER B O 1
ATOM 3869 N N . PRO B 1 54 ? -6.41 17.656 3.928 1 97.81 54 PRO B N 1
ATOM 3870 C CA . PRO B 1 54 ? -7.398 17.344 4.965 1 97.81 54 PRO B CA 1
ATOM 3871 C C . PRO B 1 54 ? -7.215 18.188 6.227 1 97.81 54 PRO B C 1
ATOM 3873 O O . PRO B 1 54 ? -8.195 18.656 6.809 1 97.81 54 PRO B O 1
ATOM 3876 N N . SER B 1 55 ? -5.984 18.359 6.641 1 98.19 55 SER B N 1
ATOM 3877 C CA . SER B 1 55 ? -5.727 19.172 7.832 1 98.19 55 SER B CA 1
ATOM 3878 C C . SER B 1 55 ? -6.16 20.609 7.637 1 98.19 55 SER B C 1
ATOM 3880 O O . SER B 1 55 ? -6.812 21.203 8.5 1 98.19 55 SER B O 1
ATOM 3882 N N . ARG B 1 56 ? -5.832 21.203 6.504 1 96.94 56 ARG B N 1
ATOM 3883 C CA . ARG B 1 56 ? -6.227 22.578 6.195 1 96.94 56 ARG B CA 1
ATOM 3884 C C . ARG B 1 56 ? -7.742 22.703 6.074 1 96.94 56 ARG B C 1
ATOM 3886 O O . ARG B 1 56 ? -8.32 23.719 6.445 1 96.94 56 ARG B O 1
ATOM 3893 N N . GLY B 1 57 ? -8.32 21.625 5.441 1 96.94 57 GLY B N 1
ATOM 3894 C CA . GLY B 1 57 ? -9.773 21.609 5.41 1 96.94 57 GLY B CA 1
ATOM 3895 C C . GLY B 1 57 ? -10.398 21.688 6.789 1 96.94 57 GLY B C 1
ATOM 3896 O O . GLY B 1 57 ? -11.375 22.422 6.988 1 96.94 57 GLY B O 1
ATOM 3897 N N . SER B 1 58 ? -9.828 21.016 7.727 1 98.25 58 SER B N 1
ATOM 3898 C CA . SER B 1 58 ? -10.328 21.047 9.102 1 98.25 58 SER B CA 1
ATOM 3899 C C . SER B 1 58 ? -10.133 22.422 9.727 1 98.25 58 SER B C 1
ATOM 3901 O O . SER B 1 58 ? -11.008 22.922 10.43 1 98.25 58 SER B O 1
ATOM 3903 N N . LEU B 1 59 ? -9 23.016 9.469 1 98.06 59 LEU B N 1
ATOM 3904 C CA . LEU B 1 59 ? -8.695 24.344 9.977 1 98.06 59 LEU B CA 1
ATOM 3905 C C . LEU B 1 59 ? -9.727 25.359 9.5 1 98.06 59 LEU B C 1
ATOM 3907 O O . LEU B 1 59 ? -10.203 26.188 10.289 1 98.06 59 LEU B O 1
ATOM 3911 N N . HIS B 1 60 ? -10.117 25.281 8.258 1 97.56 60 HIS B N 1
ATOM 3912 C CA . HIS B 1 60 ? -10.961 26.281 7.617 1 97.56 60 HIS B CA 1
ATOM 3913 C C . HIS B 1 60 ? -12.438 26.016 7.887 1 97.56 60 HIS B C 1
ATOM 3915 O O . HIS B 1 60 ? -13.266 26.938 7.828 1 97.56 60 HIS B O 1
ATOM 3921 N N . THR B 1 61 ? -12.797 24.75 8.164 1 97.75 61 THR B N 1
ATOM 3922 C CA . THR B 1 61 ? -14.219 24.438 8.234 1 97.75 61 THR B CA 1
ATOM 3923 C C . THR B 1 61 ? -14.633 24.125 9.672 1 97.75 61 THR B C 1
ATOM 3925 O O . THR B 1 61 ? -15.82 24.109 9.992 1 97.75 61 THR B O 1
ATOM 3928 N N . GLY B 1 62 ? -13.617 23.781 10.531 1 98.12 62 GLY B N 1
ATOM 3929 C CA . GLY B 1 62 ? -13.93 23.359 11.891 1 98.12 62 GLY B CA 1
ATOM 3930 C C . GLY B 1 62 ? -14.484 21.953 11.969 1 98.12 62 GLY B C 1
ATOM 3931 O O . GLY B 1 62 ? -15.078 21.578 12.977 1 98.12 62 GLY B O 1
ATOM 3932 N N . CYS B 1 63 ? -14.367 21.188 10.891 1 98.19 63 CYS B N 1
ATOM 3933 C CA . CYS B 1 63 ? -14.891 19.828 10.789 1 98.19 63 CYS B CA 1
ATOM 3934 C C . CYS B 1 63 ? -13.789 18.844 10.438 1 98.19 63 CYS B C 1
ATOM 3936 O O . CYS B 1 63 ? -12.812 19.203 9.773 1 98.19 63 CYS B O 1
ATOM 3938 N N . TYR B 1 64 ? -13.953 17.625 10.906 1 98.5 64 TYR B N 1
ATOM 3939 C CA . TYR B 1 64 ? -13.008 16.562 10.562 1 98.5 64 TYR B CA 1
ATOM 3940 C C . TYR B 1 64 ? -13.062 16.25 9.07 1 98.5 64 TYR B C 1
ATOM 3942 O O . TYR B 1 64 ? -14.086 16.484 8.422 1 98.5 64 TYR B O 1
ATOM 3950 N N . PRO B 1 65 ? -11.977 15.688 8.531 1 98.44 65 PRO B N 1
ATOM 3951 C CA . PRO B 1 65 ? -11.898 15.453 7.09 1 98.44 65 PRO B CA 1
ATOM 3952 C C . PRO B 1 65 ? -13.047 14.594 6.57 1 98.44 65 PRO B C 1
ATOM 3954 O O . PRO B 1 65 ? -13.641 14.914 5.535 1 98.44 65 PRO B O 1
ATOM 3957 N N . HIS B 1 66 ? -13.438 13.547 7.285 1 98.38 66 HIS B N 1
ATOM 3958 C CA . HIS B 1 66 ? -14.5 12.695 6.773 1 98.38 66 HIS B CA 1
ATOM 3959 C C . HIS B 1 66 ? -15.859 13.375 6.887 1 98.38 66 HIS B C 1
ATOM 3961 O O . HIS B 1 66 ? -16.828 12.953 6.258 1 98.38 66 HIS B O 1
ATOM 3967 N N . VAL B 1 67 ? -15.945 14.406 7.699 1 97.88 67 VAL B N 1
ATOM 3968 C CA . VAL B 1 67 ? -17.188 15.164 7.852 1 97.88 67 VAL B CA 1
ATOM 3969 C C . VAL B 1 67 ? -17.266 16.234 6.762 1 97.88 67 VAL B C 1
ATOM 3971 O O . VAL B 1 67 ? -18.344 16.438 6.176 1 97.88 67 VAL B O 1
ATOM 3974 N N . ASN B 1 68 ? -16.125 16.875 6.473 1 97.19 68 ASN B N 1
ATOM 3975 C CA . ASN B 1 68 ? -16.188 17.984 5.523 1 97.19 68 ASN B CA 1
ATOM 3976 C C . ASN B 1 68 ? -15.93 17.5 4.094 1 97.19 68 ASN B C 1
ATOM 3978 O O . ASN B 1 68 ? -15.992 18.297 3.15 1 97.19 68 ASN B O 1
ATOM 3982 N N . GLY B 1 69 ? -15.562 16.25 3.947 1 96.75 69 GLY B N 1
ATOM 3983 C CA . GLY B 1 69 ? -15.453 15.648 2.623 1 96.75 69 GLY B CA 1
ATOM 3984 C C . GLY B 1 69 ? -14.031 15.578 2.113 1 96.75 69 GLY B C 1
ATOM 3985 O O . GLY B 1 69 ? -13.75 14.883 1.134 1 96.75 69 GLY B O 1
ATOM 3986 N N . LEU B 1 70 ? -13.086 16.25 2.717 1 96.94 70 LEU B N 1
ATOM 3987 C CA . LEU B 1 70 ? -11.711 16.328 2.236 1 96.94 70 LEU B CA 1
ATOM 3988 C C . LEU B 1 70 ? -10.852 15.25 2.881 1 96.94 70 LEU B C 1
ATOM 3990 O O . LEU B 1 70 ? -9.961 15.547 3.674 1 96.94 70 LEU B O 1
ATOM 3994 N N . MET B 1 71 ? -11.086 13.992 2.422 1 97.81 71 MET B N 1
ATOM 3995 C CA . MET B 1 71 ? -10.484 12.82 3.055 1 97.81 71 MET B CA 1
ATOM 3996 C C . MET B 1 71 ? -9.148 12.469 2.398 1 97.81 71 MET B C 1
ATOM 3998 O O . MET B 1 71 ? -8.508 11.492 2.779 1 97.81 71 MET B O 1
ATOM 4002 N N . GLY B 1 72 ? -8.719 13.227 1.457 1 96.31 72 GLY B N 1
ATOM 4003 C CA . GLY B 1 72 ? -7.457 13.102 0.75 1 96.31 72 GLY B CA 1
ATOM 4004 C C . GLY B 1 72 ? -6.977 14.414 0.157 1 96.31 72 GLY B C 1
ATOM 4005 O O . GLY B 1 72 ? -7.512 15.477 0.475 1 96.31 72 GLY B O 1
ATOM 4006 N N . LEU B 1 73 ? -5.984 14.32 -0.635 1 93 73 LEU B N 1
ATOM 4007 C CA . LEU B 1 73 ? -5.359 15.523 -1.174 1 93 73 LEU B CA 1
ATOM 4008 C C . LEU B 1 73 ? -6.219 16.141 -2.277 1 93 73 LEU B C 1
ATOM 4010 O O . LEU B 1 73 ? -6.797 15.414 -3.092 1 93 73 LEU B O 1
ATOM 4014 N N . ALA B 1 74 ? -6.191 17.391 -2.303 1 88.19 74 ALA B N 1
ATOM 4015 C CA . ALA B 1 74 ? -6.984 18.125 -3.287 1 88.19 74 ALA B CA 1
ATOM 4016 C C . ALA B 1 74 ? -6.547 17.781 -4.707 1 88.19 74 ALA B C 1
ATOM 4018 O O . ALA B 1 74 ? -7.379 17.594 -5.594 1 88.19 74 ALA B O 1
ATOM 4019 N N . HIS B 1 75 ? -5.234 17.625 -4.902 1 82.81 75 HIS B N 1
ATOM 4020 C CA . HIS B 1 75 ? -4.742 17.344 -6.246 1 82.81 75 HIS B CA 1
ATOM 4021 C C . HIS B 1 75 ? -4.949 15.875 -6.613 1 82.81 75 HIS B C 1
ATOM 4023 O O . HIS B 1 75 ? -4.641 15.461 -7.73 1 82.81 75 HIS B O 1
ATOM 4029 N N . HIS B 1 76 ? -5.465 15.086 -5.711 1 88.31 76 HIS B N 1
ATOM 4030 C CA . HIS B 1 76 ? -5.918 13.727 -5.984 1 88.31 76 HIS B CA 1
ATOM 4031 C C . HIS B 1 76 ? -7.441 13.648 -6.012 1 88.31 76 HIS B C 1
ATOM 4033 O O . HIS B 1 76 ? -8.023 12.656 -5.57 1 88.31 76 HIS B O 1
ATOM 4039 N N . HIS B 1 77 ? -8.117 14.789 -6.281 1 88.81 77 HIS B N 1
ATOM 4040 C CA . HIS B 1 77 ? -9.516 14.883 -6.668 1 88.81 77 HIS B CA 1
ATOM 4041 C C . HIS B 1 77 ? -10.422 14.945 -5.445 1 88.81 77 HIS B C 1
ATOM 4043 O O . HIS B 1 77 ? -11.641 14.82 -5.562 1 88.81 77 HIS B O 1
ATOM 4049 N N . TRP B 1 78 ? -9.875 15.133 -4.328 1 93.38 78 TRP B N 1
ATOM 4050 C CA . TRP B 1 78 ? -10.711 15.344 -3.152 1 93.38 78 TRP B CA 1
ATOM 4051 C C . TRP B 1 78 ? -11.086 16.812 -3.008 1 93.38 78 TRP B C 1
ATOM 4053 O O . TRP B 1 78 ? -10.266 17.703 -3.291 1 93.38 78 TRP B O 1
ATOM 4063 N N . GLU B 1 79 ? -12.281 17.094 -2.51 1 93.69 79 GLU B N 1
ATOM 4064 C CA . GLU B 1 79 ? -12.797 18.438 -2.326 1 93.69 79 GLU B CA 1
ATOM 4065 C C . GLU B 1 79 ? -13.688 18.531 -1.093 1 93.69 79 GLU B C 1
ATOM 4067 O O . GLU B 1 79 ? -14.227 17.516 -0.636 1 93.69 79 GLU B O 1
ATOM 4072 N N . LEU B 1 80 ? -13.75 19.734 -0.63 1 95.38 80 LEU B N 1
ATOM 4073 C CA . LEU B 1 80 ? -14.742 19.984 0.411 1 95.38 80 LEU B CA 1
ATOM 4074 C C . LEU B 1 80 ? -16.156 19.75 -0.113 1 95.38 80 LEU B C 1
ATOM 4076 O O . LEU B 1 80 ? -16.453 20.062 -1.269 1 95.38 80 LEU B O 1
ATOM 4080 N N . ASP B 1 81 ? -17.016 19.219 0.774 1 94.19 81 ASP B N 1
ATOM 4081 C CA . ASP B 1 81 ? -18.438 19.141 0.424 1 94.19 81 ASP B CA 1
ATOM 4082 C C . ASP B 1 81 ? -19.031 20.531 0.207 1 94.19 81 ASP B C 1
ATOM 4084 O O . ASP B 1 81 ? -18.703 21.469 0.932 1 94.19 81 ASP B O 1
ATOM 4088 N N . ASP B 1 82 ? -19.953 20.641 -0.652 1 90.31 82 ASP B N 1
ATOM 4089 C CA . ASP B 1 82 ? -20.531 21.922 -1.054 1 90.31 82 ASP B CA 1
ATOM 4090 C C . ASP B 1 82 ? -21.281 22.562 0.109 1 90.31 82 ASP B C 1
ATOM 4092 O O . ASP B 1 82 ? -21.391 23.797 0.173 1 90.31 82 ASP B O 1
ATOM 4096 N N . ASP B 1 83 ? -21.688 21.828 0.994 1 91.25 83 ASP B N 1
ATOM 4097 C CA . ASP B 1 83 ? -22.562 22.344 2.041 1 91.25 83 ASP B CA 1
ATOM 4098 C C . ASP B 1 83 ? -21.766 22.703 3.295 1 91.25 83 ASP B C 1
ATOM 4100 O O . ASP B 1 83 ? -22.344 23.062 4.324 1 91.25 83 ASP B O 1
ATOM 4104 N N . VAL B 1 84 ? -20.422 22.656 3.213 1 94.31 84 VAL B N 1
ATOM 4105 C CA . VAL B 1 84 ? -19.594 22.984 4.363 1 94.31 84 VAL B CA 1
ATOM 4106 C C . VAL B 1 84 ? -18.859 24.297 4.113 1 94.31 84 VAL B C 1
ATOM 4108 O O . VAL B 1 84 ? -17.875 24.344 3.371 1 94.31 84 VAL B O 1
ATOM 4111 N N . PRO B 1 85 ? -19.328 25.312 4.719 1 94.94 85 PRO B N 1
ATOM 4112 C CA . PRO B 1 85 ? -18.672 26.609 4.465 1 94.94 85 PRO B CA 1
ATOM 4113 C C . PRO B 1 85 ? -17.281 26.703 5.102 1 94.94 85 PRO B C 1
ATOM 4115 O O . PRO B 1 85 ? -17.078 26.188 6.207 1 94.94 85 PRO B O 1
ATOM 4118 N N . ALA B 1 86 ? -16.406 27.391 4.43 1 96.38 86 ALA B N 1
ATOM 4119 C CA . ALA B 1 86 ? -15.039 27.578 4.918 1 96.38 86 ALA B CA 1
ATOM 4120 C C . ALA B 1 86 ? -14.844 28.984 5.457 1 96.38 86 ALA B C 1
ATOM 4122 O O . ALA B 1 86 ? -15.672 29.875 5.215 1 96.38 86 ALA B O 1
ATOM 4123 N N . MET B 1 87 ? -13.805 29.219 6.086 1 97.62 87 MET B N 1
ATOM 4124 C CA . MET B 1 87 ? -13.484 30.453 6.797 1 97.62 87 MET B CA 1
ATOM 4125 C C . MET B 1 87 ? -13.547 31.656 5.859 1 97.62 87 MET B C 1
ATOM 4127 O O . MET B 1 87 ? -14.195 32.656 6.164 1 97.62 87 MET B O 1
ATOM 4131 N N . PRO B 1 88 ? -12.898 31.578 4.645 1 97.25 88 PRO B N 1
ATOM 4132 C CA . PRO B 1 88 ? -12.977 32.75 3.777 1 97.25 88 PRO B CA 1
ATOM 4133 C C . PRO B 1 88 ? -14.414 33.125 3.396 1 97.25 88 PRO B C 1
ATOM 4135 O O . PRO B 1 88 ? -14.781 34.281 3.355 1 97.25 88 PRO B O 1
ATOM 4138 N N . GLU B 1 89 ? -15.211 32.125 3.158 1 96.62 89 GLU B N 1
ATOM 4139 C CA . GLU B 1 89 ? -16.609 32.375 2.793 1 96.62 89 GLU B CA 1
ATOM 4140 C C . GLU B 1 89 ? -17.391 32.969 3.949 1 96.62 89 GLU B C 1
ATOM 4142 O O . GLU B 1 89 ? -18.141 33.938 3.76 1 96.62 89 GLU B O 1
ATOM 4147 N N . LEU B 1 90 ? -17.25 32.438 5.086 1 97.56 90 LEU B N 1
ATOM 4148 C CA . LEU B 1 90 ? -17.953 32.906 6.27 1 97.56 90 LEU B CA 1
ATOM 4149 C C . LEU B 1 90 ? -17.562 34.344 6.598 1 97.56 90 LEU B C 1
ATOM 4151 O O . LEU B 1 90 ? -18.438 35.156 6.938 1 97.56 90 LEU B O 1
ATOM 4155 N N . LEU B 1 91 ? -16.312 34.656 6.488 1 97.62 91 LEU B N 1
ATOM 4156 C CA . LEU B 1 91 ? -15.836 36 6.789 1 97.62 91 LEU B CA 1
ATOM 4157 C C . LEU B 1 91 ? -16.266 36.969 5.699 1 97.62 91 LEU B C 1
ATOM 4159 O O . LEU B 1 91 ? -16.594 38.125 5.988 1 97.62 91 LEU B O 1
ATOM 4163 N N . ALA B 1 92 ? -16.234 36.5 4.496 1 96.69 92 ALA B N 1
ATOM 4164 C CA . ALA B 1 92 ? -16.75 37.344 3.412 1 96.69 92 ALA B CA 1
ATOM 4165 C C . ALA B 1 92 ? -18.203 37.719 3.652 1 96.69 92 ALA B C 1
ATOM 4167 O O . ALA B 1 92 ? -18.594 38.875 3.488 1 96.69 92 ALA B O 1
ATOM 4168 N N . ASP B 1 93 ? -18.953 36.781 4.031 1 95.88 93 ASP B N 1
ATOM 4169 C CA . ASP B 1 93 ? -20.375 37 4.309 1 95.88 93 ASP B CA 1
ATOM 4170 C C . ASP B 1 93 ? -20.547 38 5.453 1 95.88 93 ASP B C 1
ATOM 4172 O O . ASP B 1 93 ? -21.578 38.688 5.535 1 95.88 93 ASP B O 1
ATOM 4176 N N . ALA B 1 94 ? -19.547 38.062 6.262 1 95.5 94 ALA B N 1
ATOM 4177 C CA . ALA B 1 94 ? -19.594 38.938 7.418 1 95.5 94 ALA B CA 1
ATOM 4178 C C . ALA B 1 94 ? -19.031 40.312 7.074 1 95.5 94 ALA B C 1
ATOM 4180 O O . ALA B 1 94 ? -18.891 41.188 7.949 1 95.5 94 ALA B O 1
ATOM 4181 N N . GLY B 1 95 ? -18.594 40.531 5.84 1 95.25 95 GLY B N 1
ATOM 4182 C CA . GLY B 1 95 ? -18.188 41.844 5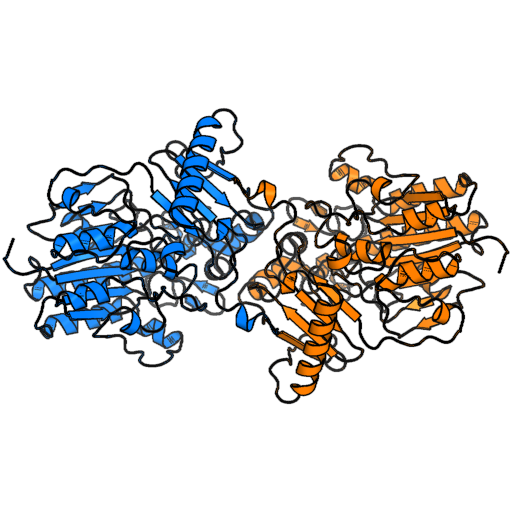.395 1 95.25 95 GLY B CA 1
ATOM 4183 C C . GLY B 1 95 ? -16.688 42 5.277 1 95.25 95 GLY B C 1
ATOM 4184 O O . GLY B 1 95 ? -16.188 43.094 4.992 1 95.25 95 GLY B O 1
ATOM 4185 N N . TYR B 1 96 ? -15.945 40.906 5.449 1 97.06 96 TYR B N 1
ATOM 4186 C CA . TYR B 1 96 ? -14.5 40.969 5.285 1 97.06 96 TYR B CA 1
ATOM 4187 C C . TYR B 1 96 ? -14.117 40.938 3.812 1 97.06 96 TYR B C 1
ATOM 4189 O O . TYR B 1 96 ? -14.766 40.25 3.02 1 97.06 96 TYR B O 1
ATOM 4197 N N . GLU B 1 97 ? -13.047 41.625 3.498 1 96.69 97 GLU B N 1
ATOM 4198 C CA . GLU B 1 97 ? -12.312 41.281 2.281 1 96.69 97 GLU B CA 1
ATOM 4199 C C . GLU B 1 97 ? -11.414 40.062 2.5 1 96.69 97 GLU B C 1
ATOM 4201 O O . GLU B 1 97 ? -10.633 40.031 3.449 1 96.69 97 GLU B O 1
ATOM 4206 N N . THR B 1 98 ? -11.508 39.094 1.629 1 96.81 98 THR B N 1
ATOM 4207 C CA . THR B 1 98 ? -10.742 37.875 1.825 1 96.81 98 THR B CA 1
ATOM 4208 C C . THR B 1 98 ? -9.656 37.75 0.755 1 96.81 98 THR B C 1
ATOM 4210 O O . THR B 1 98 ? -9.945 37.844 -0.439 1 96.81 98 THR B O 1
ATOM 4213 N N . HIS B 1 99 ? -8.43 37.531 1.197 1 96.12 99 HIS B N 1
ATOM 4214 C CA . HIS B 1 99 ? -7.25 37.531 0.34 1 96.12 99 HIS B CA 1
ATOM 4215 C C . HIS B 1 99 ? -6.441 36.25 0.505 1 96.12 99 HIS B C 1
ATOM 4217 O O . HIS B 1 99 ? -6.18 35.844 1.63 1 96.12 99 HIS B O 1
ATOM 4223 N N . LEU B 1 100 ? -6.074 35.656 -0.612 1 95.5 100 LEU B N 1
ATOM 4224 C CA . LEU B 1 100 ? -5.164 34.531 -0.625 1 95.5 100 LEU B CA 1
ATOM 4225 C C . LEU B 1 100 ? -3.771 34.938 -1.077 1 95.5 100 LEU B C 1
ATOM 4227 O O . LEU B 1 100 ? -3.611 35.531 -2.154 1 95.5 100 LEU B O 1
ATOM 4231 N N . PHE B 1 101 ? -2.824 34.75 -0.252 1 94.88 101 PHE B N 1
ATOM 4232 C CA . PHE B 1 101 ? -1.414 34.938 -0.585 1 94.88 101 PHE B CA 1
ATOM 4233 C C . PHE B 1 101 ? -0.682 33.594 -0.52 1 94.88 101 PHE B C 1
ATOM 4235 O O . PHE B 1 101 ? -0.593 32.969 0.546 1 94.88 101 PHE B O 1
ATOM 4242 N N . GLY B 1 102 ? -0.143 33.156 -1.609 1 92.75 102 GLY B N 1
ATOM 4243 C CA . GLY B 1 102 ? 0.626 31.922 -1.621 1 92.75 102 GLY B CA 1
ATOM 4244 C C . GLY B 1 102 ? -0.242 30.672 -1.648 1 92.75 102 GLY B C 1
ATOM 4245 O O . GLY B 1 102 ? -1.219 30.609 -2.396 1 92.75 102 GLY B O 1
ATOM 4246 N N . LEU B 1 103 ? 0.143 29.672 -0.808 1 89.38 103 LEU B N 1
ATOM 4247 C CA . LEU B 1 103 ? -0.385 28.312 -0.911 1 89.38 103 LEU B CA 1
ATOM 4248 C C . LEU B 1 103 ? -1.623 28.156 -0.036 1 89.38 103 LEU B C 1
ATOM 4250 O O . LEU B 1 103 ? -1.66 28.641 1.095 1 89.38 103 LEU B O 1
ATOM 4254 N N . GLN B 1 104 ? -2.672 27.484 -0.562 1 84.75 104 GLN B N 1
ATOM 4255 C CA . GLN B 1 104 ? -3.811 27.094 0.262 1 84.75 104 GLN B CA 1
ATOM 4256 C C . GLN B 1 104 ? -4.004 25.578 0.256 1 84.75 104 GLN B C 1
ATOM 4258 O O . GLN B 1 104 ? -4.027 24.953 1.314 1 84.75 104 GLN B O 1
ATOM 4263 N N . HIS B 1 105 ? -3.994 24.844 -0.927 1 83.12 105 HIS B N 1
ATOM 4264 C CA . HIS B 1 105 ? -4.035 23.391 -1.108 1 83.12 105 HIS B CA 1
ATOM 4265 C C . HIS B 1 105 ? -5.27 22.797 -0.447 1 83.12 105 HIS B C 1
ATOM 4267 O O . HIS B 1 105 ? -5.188 21.734 0.167 1 83.12 105 HIS B O 1
ATOM 4273 N N . VAL B 1 106 ? -6.375 23.469 -0.318 1 87 106 VAL B N 1
ATOM 4274 C CA . VAL B 1 106 ? -7.66 23.016 0.206 1 87 106 VAL B CA 1
ATOM 4275 C C . VAL B 1 106 ? -8.586 22.641 -0.949 1 87 106 VAL B C 1
ATOM 4277 O O . VAL B 1 106 ? -9.406 21.719 -0.82 1 87 106 VAL B O 1
ATOM 4280 N N . THR B 1 107 ? -8.406 23.359 -1.995 1 85.25 107 THR B N 1
ATOM 4281 C CA . THR B 1 107 ? -9.25 23.188 -3.176 1 85.25 107 THR B CA 1
ATOM 4282 C C . THR B 1 107 ? -8.477 23.531 -4.445 1 85.25 107 THR B C 1
ATOM 4284 O O . THR B 1 107 ? -7.422 24.156 -4.383 1 85.25 107 THR B O 1
ATOM 4287 N N . GLU B 1 108 ? -9 23.062 -5.504 1 80.62 108 GLU B N 1
ATOM 4288 C CA . GLU B 1 108 ? -8.398 23.406 -6.789 1 80.62 108 GLU B CA 1
ATOM 4289 C C . GLU B 1 108 ? -8.758 24.812 -7.219 1 80.62 108 GLU B C 1
ATOM 4291 O O . GLU B 1 108 ? -7.969 25.484 -7.891 1 80.62 108 GLU B O 1
ATOM 4296 N N . ASP B 1 109 ? -9.953 25.266 -6.766 1 82.12 109 ASP B N 1
ATOM 4297 C CA . ASP B 1 109 ? -10.414 26.609 -7.09 1 82.12 109 ASP B CA 1
ATOM 4298 C C . ASP B 1 109 ? -10.602 27.453 -5.828 1 82.12 109 ASP B C 1
ATOM 4300 O O . ASP B 1 109 ? -11.656 27.406 -5.191 1 82.12 109 ASP B O 1
ATOM 4304 N N . PRO B 1 110 ? -9.609 28.328 -5.559 1 84.75 110 PRO B N 1
ATOM 4305 C CA . PRO B 1 110 ? -9.68 29.109 -4.328 1 84.75 110 PRO B CA 1
ATOM 4306 C C . PRO B 1 110 ? -10.977 29.906 -4.219 1 84.75 110 PRO B C 1
ATOM 4308 O O . PRO B 1 110 ? -11.43 30.219 -3.111 1 84.75 110 PRO B O 1
ATOM 4311 N N . ARG B 1 111 ? -11.664 30.359 -5.375 1 85.56 111 ARG B N 1
ATOM 4312 C CA . ARG B 1 111 ? -12.914 31.109 -5.348 1 85.56 111 ARG B CA 1
ATOM 4313 C C . ARG B 1 111 ? -14.047 30.266 -4.762 1 85.56 111 ARG B C 1
ATOM 4315 O O . ARG B 1 111 ? -14.969 30.797 -4.145 1 85.56 111 ARG B O 1
ATOM 4322 N N . SER B 1 112 ? -13.805 28.922 -4.793 1 85.56 112 SER B N 1
ATOM 4323 C CA . SER B 1 112 ? -14.859 28.016 -4.359 1 85.56 112 SER B CA 1
ATOM 4324 C C . SER B 1 112 ? -14.969 27.984 -2.84 1 85.56 112 SER B C 1
ATOM 4326 O O . SER B 1 112 ? -16 27.578 -2.297 1 85.56 112 SER B O 1
ATOM 4328 N N . VAL B 1 113 ? -13.922 28.562 -2.186 1 89.12 113 VAL B N 1
ATOM 4329 C CA . VAL B 1 113 ? -13.984 28.516 -0.728 1 89.12 113 VAL B CA 1
ATOM 4330 C C . VAL B 1 113 ? -14.055 29.938 -0.172 1 89.12 113 VAL B C 1
ATOM 4332 O O . VAL B 1 113 ? -13.875 30.141 1.03 1 89.12 113 VAL B O 1
ATOM 4335 N N . GLY B 1 114 ? -14.234 30.938 -1.046 1 92.31 114 GLY B N 1
ATOM 4336 C CA . GLY B 1 114 ? -14.617 32.25 -0.556 1 92.31 114 GLY B CA 1
ATOM 4337 C C . GLY B 1 114 ? -13.508 33.281 -0.646 1 92.31 114 GLY B C 1
ATOM 4338 O O . GLY B 1 114 ? -13.641 34.406 -0.152 1 92.31 114 GLY B O 1
ATOM 4339 N N . PHE B 1 115 ? -12.43 33 -1.287 1 94.56 115 PHE B N 1
ATOM 4340 C CA . PHE B 1 115 ? -11.406 34 -1.506 1 94.56 115 PHE B CA 1
ATOM 4341 C C . PHE B 1 115 ? -11.844 35 -2.594 1 94.56 115 PHE B C 1
ATOM 4343 O O . PHE B 1 115 ? -12.039 34.594 -3.744 1 94.56 115 PHE B O 1
ATOM 4350 N N . GLN B 1 116 ? -11.906 36.219 -2.275 1 94.44 116 GLN B N 1
ATOM 4351 C CA . GLN B 1 116 ? -12.312 37.25 -3.219 1 94.44 116 GLN B CA 1
ATOM 4352 C C . GLN B 1 116 ? -11.133 37.719 -4.059 1 94.44 116 GLN B C 1
ATOM 4354 O O . GLN B 1 116 ? -11.305 38.094 -5.219 1 94.44 116 GLN B O 1
ATOM 4359 N N . HIS B 1 117 ? -9.969 37.75 -3.393 1 93.06 117 HIS B N 1
ATOM 4360 C CA . HIS B 1 117 ? -8.75 38.188 -4.059 1 93.06 117 HIS B CA 1
ATOM 4361 C C . HIS B 1 117 ? -7.668 37.125 -3.979 1 93.06 117 HIS B C 1
ATOM 4363 O O . HIS B 1 117 ? -7.359 36.625 -2.891 1 93.06 117 HIS B O 1
ATOM 4369 N N . ASP B 1 118 ? -7.152 36.719 -5.074 1 91.69 118 ASP B N 1
ATOM 4370 C CA . ASP B 1 118 ? -6.059 35.75 -5.18 1 91.69 118 ASP B CA 1
ATOM 4371 C C . ASP B 1 118 ? -4.781 36.438 -5.68 1 91.69 118 ASP B C 1
ATOM 4373 O O . ASP B 1 118 ? -4.703 36.844 -6.844 1 91.69 118 ASP B O 1
ATOM 4377 N N . HIS B 1 119 ? -3.818 36.5 -4.867 1 90.38 119 HIS B N 1
ATOM 4378 C CA . HIS B 1 119 ? -2.596 37.219 -5.184 1 90.38 119 HIS B CA 1
ATOM 4379 C C . HIS B 1 119 ? -1.515 36.281 -5.707 1 90.38 119 HIS B C 1
ATOM 4381 O O . HIS B 1 119 ? -0.344 36.656 -5.789 1 90.38 119 HIS B O 1
ATOM 4387 N N . THR B 1 120 ? -1.965 35.031 -5.957 1 80.75 120 THR B N 1
ATOM 4388 C CA . THR B 1 120 ? -1.015 34.094 -6.539 1 80.75 120 THR B CA 1
ATOM 4389 C C . THR B 1 120 ? -0.948 34.281 -8.055 1 80.75 120 THR B C 1
ATOM 4391 O O . THR B 1 120 ? -1.882 34.781 -8.672 1 80.75 120 THR B O 1
ATOM 4394 N N . THR B 1 121 ? 0.208 34.344 -8.586 1 60.56 121 THR B N 1
ATOM 4395 C CA . THR B 1 121 ? 0.359 34.625 -10.008 1 60.56 121 THR B CA 1
ATOM 4396 C C . THR B 1 121 ? -0.16 33.469 -10.859 1 60.56 121 THR B C 1
ATOM 4398 O O . THR B 1 121 ? -0.151 33.531 -12.086 1 60.56 121 THR B O 1
ATOM 4401 N N . TRP B 1 122 ? -0.523 32.281 -10.203 1 53.31 122 TRP B N 1
ATOM 4402 C CA . TRP B 1 122 ? -0.725 31.234 -11.195 1 53.31 122 TRP B CA 1
ATOM 4403 C C . TRP B 1 122 ? -2.188 31.172 -11.625 1 53.31 122 TRP B C 1
ATOM 4405 O O . TRP B 1 122 ? -3.082 31.062 -10.781 1 53.31 122 TRP B O 1
ATOM 4415 N N . ARG B 1 123 ? -2.607 32.094 -12.445 1 46.59 123 ARG B N 1
ATOM 4416 C CA . ARG B 1 123 ? -3.943 32.094 -13.023 1 46.59 123 ARG B CA 1
ATOM 4417 C C . ARG B 1 123 ? -4.348 30.719 -13.5 1 46.59 123 ARG B C 1
ATOM 4419 O O . ARG B 1 123 ? -5.531 30.375 -13.492 1 46.59 123 ARG B O 1
ATOM 4426 N N . VAL B 1 124 ? -3.592 30.047 -14.336 1 41.34 124 VAL B N 1
ATOM 4427 C CA . VAL B 1 124 ? -3.848 28.812 -15.07 1 41.34 124 VAL B CA 1
ATOM 4428 C C . VAL B 1 124 ? -3.131 27.641 -14.383 1 41.34 124 VAL B C 1
ATOM 4430 O O . VAL B 1 124 ? -2.289 27.859 -13.508 1 41.34 124 VAL B O 1
ATOM 4433 N N . LYS B 1 125 ? -3.367 26.516 -14.953 1 48.5 125 LYS B N 1
ATOM 4434 C CA . LYS B 1 125 ? -2.738 25.266 -14.508 1 48.5 125 LYS B CA 1
ATOM 4435 C C . LYS B 1 125 ? -1.224 25.438 -14.406 1 48.5 125 LYS B C 1
ATOM 4437 O O . LYS B 1 125 ? -0.501 25.188 -15.367 1 48.5 125 LYS B O 1
ATOM 4442 N N . PRO B 1 126 ? -0.775 26.062 -13.242 1 52.38 126 PRO B N 1
ATOM 4443 C CA . PRO B 1 126 ? 0.665 26.328 -13.234 1 52.38 126 PRO B CA 1
ATOM 4444 C C . PRO B 1 126 ? 1.504 25.047 -13.297 1 52.38 126 PRO B C 1
ATOM 4446 O O . PRO B 1 126 ? 1.036 23.984 -12.914 1 52.38 126 PRO B O 1
ATOM 4449 N N . SER B 1 127 ? 2.646 25.172 -14.094 1 56.53 127 SER B N 1
ATOM 4450 C CA . SER B 1 127 ? 3.643 24.109 -13.953 1 56.53 127 SER B CA 1
ATOM 4451 C C . SER B 1 127 ? 4.066 23.938 -12.5 1 56.53 127 SER B C 1
ATOM 4453 O O . SER B 1 127 ? 3.879 24.844 -11.68 1 56.53 127 SER B O 1
ATOM 4455 N N . ALA B 1 128 ? 4.438 22.984 -12.148 1 60.91 128 ALA B N 1
ATOM 4456 C CA . ALA B 1 128 ? 4.965 22.719 -10.812 1 60.91 128 ALA B CA 1
ATOM 4457 C C . ALA B 1 128 ? 6.023 23.75 -10.43 1 60.91 128 ALA B C 1
ATOM 4459 O O . ALA B 1 128 ? 6.039 24.234 -9.297 1 60.91 128 ALA B O 1
ATOM 4460 N N . ALA B 1 129 ? 6.773 24.109 -11.398 1 59.72 129 ALA B N 1
ATOM 4461 C CA . ALA B 1 129 ? 7.848 25.078 -11.172 1 59.72 129 ALA B CA 1
ATOM 4462 C C . ALA B 1 129 ? 7.281 26.453 -10.875 1 59.72 129 ALA B C 1
ATOM 4464 O O . ALA B 1 129 ? 7.789 27.172 -10 1 59.72 129 ALA B O 1
ATOM 4465 N N . ALA B 1 130 ? 6.367 26.75 -11.523 1 59.47 130 ALA B N 1
ATOM 4466 C CA . ALA B 1 130 ? 5.758 28.062 -11.328 1 59.47 130 ALA B CA 1
ATOM 4467 C C . ALA B 1 130 ? 5.039 28.141 -9.977 1 59.47 130 ALA B C 1
ATOM 4469 O O . ALA B 1 130 ? 5.125 29.141 -9.281 1 59.47 130 ALA B O 1
ATOM 4470 N N . LEU B 1 131 ? 4.398 27.094 -9.734 1 66.19 131 LEU B N 1
ATOM 4471 C CA . LEU B 1 131 ? 3.727 27.031 -8.445 1 66.19 131 LEU B CA 1
ATOM 4472 C C . LEU B 1 131 ? 4.727 27.172 -7.301 1 66.19 131 LEU B C 1
ATOM 4474 O O . LEU B 1 131 ? 4.477 27.891 -6.332 1 66.19 131 LEU B O 1
ATOM 4478 N N . LEU B 1 132 ? 5.82 26.531 -7.508 1 71.31 132 LEU B N 1
ATOM 4479 C CA . LEU B 1 132 ? 6.867 26.609 -6.488 1 71.31 132 LEU B CA 1
ATOM 4480 C C . LEU B 1 132 ? 7.391 28.031 -6.336 1 71.31 132 LEU B C 1
ATOM 4482 O O . LEU B 1 132 ? 7.512 28.531 -5.219 1 71.31 132 LEU B O 1
ATOM 4486 N N . ALA B 1 133 ? 7.625 28.656 -7.379 1 74.44 133 ALA B N 1
ATOM 4487 C CA . ALA B 1 133 ? 8.203 30 -7.336 1 74.44 133 ALA B CA 1
ATOM 4488 C C . ALA B 1 133 ? 7.246 30.984 -6.676 1 74.44 133 ALA B C 1
ATOM 4490 O O . ALA B 1 133 ? 7.672 31.844 -5.902 1 74.44 133 ALA B O 1
ATOM 4491 N N . ASP B 1 134 ? 6.078 30.812 -6.848 1 82.12 134 ASP B N 1
ATOM 4492 C CA . ASP B 1 134 ? 5.078 31.781 -6.395 1 82.12 134 ASP B CA 1
ATOM 4493 C C . ASP B 1 134 ? 4.711 31.531 -4.93 1 82.12 134 ASP B C 1
ATOM 4495 O O . ASP B 1 134 ? 4.16 32.406 -4.273 1 82.12 134 ASP B O 1
ATOM 4499 N N . THR B 1 135 ? 5.047 30.453 -4.488 1 90.12 135 THR B N 1
ATOM 4500 C CA . THR B 1 135 ? 4.547 30.109 -3.158 1 90.12 135 THR B CA 1
ATOM 4501 C C . THR B 1 135 ? 5.695 30.031 -2.156 1 90.12 135 THR B C 1
ATOM 4503 O O . THR B 1 135 ? 5.48 29.672 -0.993 1 90.12 135 THR B O 1
ATOM 4506 N N . ARG B 1 136 ? 6.855 30.406 -2.592 1 94.12 136 ARG B N 1
ATOM 4507 C CA . ARG B 1 136 ? 7.977 30.453 -1.659 1 94.12 136 ARG B CA 1
ATOM 4508 C C . ARG B 1 136 ? 7.82 31.578 -0.654 1 94.12 136 ARG B C 1
ATOM 4510 O O . ARG B 1 136 ? 7.297 32.656 -0.99 1 94.12 136 ARG B O 1
ATOM 4517 N N . ALA B 1 137 ? 8.344 31.406 0.475 1 96.69 137 ALA B N 1
ATOM 4518 C CA . ALA B 1 137 ? 8.156 32.312 1.601 1 96.69 137 ALA B CA 1
ATOM 4519 C C . ALA B 1 137 ? 8.602 33.719 1.247 1 96.69 137 ALA B C 1
ATOM 4521 O O . ALA B 1 137 ? 7.914 34.719 1.554 1 96.69 137 ALA B O 1
ATOM 4522 N N . ARG B 1 138 ? 9.773 33.844 0.581 1 95.81 138 ARG B N 1
ATOM 4523 C CA . ARG B 1 138 ? 10.305 35.156 0.222 1 95.81 138 ARG B CA 1
ATOM 4524 C C . ARG B 1 138 ? 9.352 35.906 -0.712 1 95.81 138 ARG B C 1
ATOM 4526 O O . ARG B 1 138 ? 9.055 37.062 -0.501 1 95.81 138 ARG B O 1
ATOM 4533 N N . THR B 1 139 ? 8.898 35.188 -1.717 1 94.75 139 THR B N 1
ATOM 4534 C CA . THR B 1 139 ? 8.008 35.781 -2.707 1 94.75 139 THR B CA 1
ATOM 4535 C C . THR B 1 139 ? 6.668 36.156 -2.078 1 94.75 139 THR B C 1
ATOM 4537 O O . THR B 1 139 ? 6.117 37.219 -2.357 1 94.75 139 THR B O 1
ATOM 4540 N N . VAL B 1 140 ? 6.152 35.312 -1.276 1 96.25 140 VAL B N 1
ATOM 4541 C CA . VAL B 1 140 ? 4.875 35.531 -0.61 1 96.25 140 VAL B CA 1
ATOM 4542 C C . VAL B 1 140 ? 4.988 36.75 0.304 1 96.25 140 VAL B C 1
ATOM 4544 O O . VAL B 1 140 ? 4.105 37.625 0.317 1 96.25 140 VAL B O 1
ATOM 4547 N N . ALA B 1 141 ? 6.059 36.875 1.066 1 97.5 141 ALA B N 1
ATOM 4548 C CA . ALA B 1 141 ? 6.281 38 1.943 1 97.5 141 ALA B CA 1
ATOM 4549 C C . ALA B 1 141 ? 6.344 39.312 1.145 1 97.5 141 ALA B C 1
ATOM 4551 O O . ALA B 1 141 ? 5.773 40.312 1.551 1 97.5 141 ALA B O 1
ATOM 4552 N N . ASP B 1 142 ? 7.031 39.219 -0.043 1 96.69 142 ASP B N 1
ATOM 4553 C CA . ASP B 1 142 ? 7.09 40.375 -0.919 1 96.69 142 ASP B CA 1
ATOM 4554 C C . ASP B 1 142 ? 5.688 40.844 -1.308 1 96.69 142 ASP B C 1
ATOM 4556 O O . ASP B 1 142 ? 5.402 42.062 -1.288 1 96.69 142 ASP B O 1
ATOM 4560 N N . THR B 1 143 ? 4.887 39.938 -1.608 1 95.31 143 THR B N 1
ATOM 4561 C CA . THR B 1 143 ? 3.541 40.25 -2.076 1 95.31 143 THR B CA 1
ATOM 4562 C C . THR B 1 143 ? 2.691 40.812 -0.943 1 95.31 143 THR B C 1
ATOM 4564 O O . THR B 1 143 ? 1.938 41.75 -1.146 1 95.31 143 THR B O 1
ATOM 4567 N N . VAL B 1 144 ? 2.775 40.25 0.241 1 96.94 144 VAL B N 1
ATOM 4568 C CA . VAL B 1 144 ? 2.018 40.719 1.396 1 96.94 144 VAL B CA 1
ATOM 4569 C C . VAL B 1 144 ? 2.463 42.125 1.766 1 96.94 144 VAL B C 1
ATOM 4571 O O . VAL B 1 144 ? 1.63 43 2.053 1 96.94 144 VAL B O 1
ATOM 4574 N N . GLU B 1 145 ? 3.771 42.375 1.752 1 97.12 145 GLU B N 1
ATOM 4575 C CA . GLU B 1 145 ? 4.309 43.688 2.041 1 97.12 145 GLU B CA 1
ATOM 4576 C C . GLU B 1 145 ? 3.748 44.75 1.078 1 97.12 145 GLU B C 1
ATOM 4578 O O . GLU B 1 145 ? 3.322 45.812 1.5 1 97.12 145 GLU B O 1
ATOM 4583 N N . THR B 1 146 ? 3.775 44.344 -0.184 1 95.5 146 THR B N 1
ATOM 4584 C CA . THR B 1 146 ? 3.273 45.25 -1.206 1 95.5 146 THR B CA 1
ATOM 4585 C C . THR B 1 146 ? 1.799 45.562 -0.975 1 95.5 146 THR B C 1
ATOM 4587 O O . THR B 1 146 ? 1.375 46.719 -1.106 1 95.5 146 THR B O 1
ATOM 4590 N N . PHE B 1 147 ? 1.053 44.625 -0.672 1 95.12 147 PHE B N 1
ATOM 4591 C CA . PHE B 1 147 ? -0.373 44.781 -0.403 1 95.12 147 PHE B CA 1
ATOM 4592 C C . PHE B 1 147 ? -0.609 45.719 0.768 1 95.12 147 PHE B C 1
ATOM 4594 O O . PHE B 1 147 ? -1.438 46.625 0.681 1 95.12 147 PHE B O 1
ATOM 4601 N N . LEU B 1 148 ? 0.128 45.531 1.869 1 95.69 148 LEU B N 1
ATOM 4602 C CA . LEU B 1 148 ? -0.052 46.312 3.084 1 95.69 148 LEU B CA 1
ATOM 4603 C C . LEU B 1 148 ? 0.422 47.75 2.879 1 95.69 148 LEU B C 1
ATOM 4605 O O . LEU B 1 148 ? -0.208 48.688 3.363 1 95.69 148 LEU B O 1
ATOM 4609 N N . GLU B 1 149 ? 1.445 47.906 2.117 1 93.75 149 GLU B N 1
ATOM 4610 C CA . GLU B 1 149 ? 1.992 49.219 1.85 1 93.75 149 GLU B CA 1
ATOM 4611 C C . GLU B 1 149 ? 1.04 50.062 0.99 1 93.75 149 GLU B C 1
ATOM 4613 O O . GLU B 1 149 ? 0.969 51.281 1.132 1 93.75 149 GLU B O 1
ATOM 4618 N N . ALA B 1 150 ? 0.308 49.375 0.178 1 90.75 150 ALA B N 1
ATOM 4619 C CA . ALA B 1 150 ? -0.592 50.031 -0.747 1 90.75 150 ALA B CA 1
ATOM 4620 C C . ALA B 1 150 ? -1.91 50.406 -0.066 1 90.75 150 ALA B C 1
ATOM 4622 O O . ALA B 1 150 ? -2.742 51.094 -0.642 1 90.75 150 ALA B O 1
ATOM 4623 N N . ASP B 1 151 ? -2.047 50.094 1.082 1 84.56 151 ASP B N 1
ATOM 4624 C CA . ASP B 1 151 ? -3.303 50.281 1.798 1 84.56 151 ASP B CA 1
ATOM 4625 C C . ASP B 1 151 ? -4.492 49.844 0.952 1 84.56 151 ASP B C 1
ATOM 4627 O O . ASP B 1 151 ? -5.492 50.562 0.845 1 84.56 151 ASP B O 1
ATOM 4631 N N . ALA B 1 152 ? -4.336 48.75 0.356 1 75.5 152 ALA B N 1
ATOM 4632 C CA . ALA B 1 152 ? -5.289 48.25 -0.634 1 75.5 152 ALA B CA 1
ATOM 4633 C C . ALA B 1 152 ? -6.438 47.5 0.037 1 75.5 152 ALA B C 1
ATOM 4635 O O . ALA B 1 152 ? -6.738 46.344 -0.321 1 75.5 152 ALA B O 1
ATOM 4636 N N . TYR B 1 153 ? -6.984 47.938 1.158 1 81.31 153 TYR B N 1
ATOM 4637 C CA . TYR B 1 153 ? -8.141 47.375 1.836 1 81.31 153 TYR B CA 1
ATOM 4638 C C . TYR B 1 153 ? -9.094 48.469 2.318 1 81.31 153 TYR B C 1
ATOM 4640 O O . TYR B 1 153 ? -8.656 49.531 2.766 1 81.31 153 TYR B O 1
ATOM 4648 N N . ALA B 1 154 ? -10.344 48.281 2.104 1 81.69 154 ALA B N 1
ATOM 4649 C CA . ALA B 1 154 ? -11.375 49.25 2.482 1 81.69 154 ALA B CA 1
ATOM 4650 C C . ALA B 1 154 ? -12.195 48.75 3.664 1 81.69 154 ALA B C 1
ATOM 4652 O O . ALA B 1 154 ? -12.859 49.531 4.352 1 81.69 154 ALA B O 1
ATOM 4653 N N . GLU B 1 155 ? -12.148 47.531 3.898 1 86 155 GLU B N 1
ATOM 4654 C CA . GLU B 1 155 ? -12.828 46.781 4.953 1 86 155 GLU B CA 1
ATOM 4655 C C . GLU B 1 155 ? -11.844 45.969 5.762 1 86 155 GLU B C 1
ATOM 4657 O O . GLU B 1 155 ? -10.688 45.781 5.355 1 86 155 GLU B O 1
ATOM 4662 N N . PRO B 1 156 ? -12.312 45.531 6.961 1 95.19 156 PRO B N 1
ATOM 4663 C CA . PRO B 1 156 ? -11.438 44.531 7.586 1 95.19 156 PRO B CA 1
ATOM 4664 C C . PRO B 1 156 ? -11.125 43.375 6.664 1 95.19 156 PRO B C 1
ATOM 4666 O O . PRO B 1 156 ? -11.969 42.969 5.871 1 95.19 156 PRO B O 1
ATOM 4669 N N . PHE B 1 157 ? -9.93 42.844 6.734 1 96.81 157 PHE B N 1
ATOM 4670 C CA . PHE B 1 157 ? -9.555 41.812 5.773 1 96.81 157 PHE B CA 1
ATOM 4671 C C . PHE B 1 157 ? -9.148 40.531 6.484 1 96.81 157 PHE B C 1
ATOM 4673 O O . PHE B 1 157 ? -8.75 40.562 7.652 1 96.81 157 PHE B O 1
ATOM 4680 N N . PHE B 1 158 ? -9.398 39.5 5.785 1 97.5 158 PHE B N 1
ATOM 4681 C CA . PHE B 1 158 ? -8.82 38.188 6.07 1 97.5 158 PHE B CA 1
ATOM 4682 C C . PHE B 1 158 ? -7.754 37.812 5.039 1 97.5 158 PHE B C 1
ATOM 4684 O O . PHE B 1 158 ? -8.031 37.781 3.84 1 97.5 158 PHE B O 1
ATOM 4691 N N . ALA B 1 159 ? -6.586 37.625 5.551 1 97.56 159 ALA B N 1
ATOM 4692 C CA . ALA B 1 159 ? -5.484 37.25 4.684 1 97.56 159 ALA B CA 1
ATOM 4693 C C . ALA B 1 159 ? -4.98 35.844 5.043 1 97.56 159 ALA B C 1
ATOM 4695 O O . ALA B 1 159 ? -4.496 35.625 6.152 1 97.56 159 ALA B O 1
ATOM 4696 N N . SER B 1 160 ? -5.191 34.938 4.145 1 97.06 160 SER B N 1
ATOM 4697 C CA . SER B 1 160 ? -4.539 33.625 4.25 1 97.06 160 SER B CA 1
ATOM 4698 C C . SER B 1 160 ? -3.168 33.625 3.58 1 97.06 160 SER B C 1
ATOM 4700 O O . SER B 1 160 ? -3.066 33.844 2.367 1 97.06 160 SER B O 1
ATOM 4702 N N . VAL B 1 161 ? -2.143 33.469 4.344 1 97.38 161 VAL B N 1
ATOM 4703 C CA . VAL B 1 161 ? -0.764 33.531 3.873 1 97.38 161 VAL B CA 1
ATOM 4704 C C . VAL B 1 161 ? -0.099 32.156 4.023 1 97.38 161 VAL B C 1
ATOM 4706 O O . VAL B 1 161 ? 0.318 31.781 5.121 1 97.38 161 VAL B O 1
ATOM 4709 N N . GLY B 1 162 ? 0.06 31.453 2.898 1 95.75 162 GLY B N 1
ATOM 4710 C CA . GLY B 1 162 ? 0.614 30.109 2.922 1 95.75 162 GLY B CA 1
ATOM 4711 C C . GLY B 1 162 ? 1.959 30 2.229 1 95.75 162 GLY B C 1
ATOM 4712 O O . GLY B 1 162 ? 2.152 30.562 1.147 1 95.75 162 GLY B O 1
ATOM 4713 N N . PHE B 1 163 ? 2.879 29.312 2.848 1 95.75 163 PHE B N 1
ATOM 4714 C CA . PHE B 1 163 ? 4.211 29.109 2.287 1 95.75 163 PHE B CA 1
ATOM 4715 C C . PHE B 1 163 ? 4.367 27.703 1.738 1 95.75 163 PHE B C 1
ATOM 4717 O O . PHE B 1 163 ? 3.82 26.75 2.299 1 95.75 163 PHE B O 1
ATOM 4724 N N . PHE B 1 164 ? 5.16 27.594 0.666 1 93.69 164 PHE B N 1
ATOM 4725 C CA . PHE B 1 164 ? 5.551 26.281 0.148 1 93.69 164 PHE B CA 1
ATOM 4726 C C . PHE B 1 164 ? 6.449 25.547 1.14 1 93.69 164 PHE B C 1
ATOM 4728 O O . PHE B 1 164 ? 6.344 24.344 1.302 1 93.69 164 PHE B O 1
ATOM 4735 N N . GLU B 1 165 ? 7.344 26.344 1.684 1 94.56 165 GLU B N 1
ATOM 4736 C CA . GLU B 1 165 ? 8.203 25.766 2.711 1 94.56 165 GLU B CA 1
ATOM 4737 C C . GLU B 1 165 ? 7.387 25.281 3.9 1 94.56 165 GLU B C 1
ATOM 4739 O O . GLU B 1 165 ? 6.441 25.938 4.332 1 94.56 165 GLU B O 1
ATOM 4744 N N . ALA B 1 166 ? 7.633 24.031 4.41 1 95.19 166 ALA B N 1
ATOM 4745 C CA . ALA B 1 166 ? 8.828 23.219 4.199 1 95.19 166 ALA B CA 1
ATOM 4746 C C . ALA B 1 166 ? 8.492 21.953 3.426 1 95.19 166 ALA B C 1
ATOM 4748 O O . ALA B 1 166 ? 8.922 20.859 3.797 1 95.19 166 ALA B O 1
ATOM 4749 N N . HIS B 1 167 ? 7.793 22.047 2.385 1 94.25 167 HIS B N 1
ATOM 4750 C CA . HIS B 1 167 ? 7.535 20.906 1.528 1 94.25 167 HIS B CA 1
ATOM 4751 C C . HIS B 1 167 ? 8.789 20.484 0.771 1 94.25 167 HIS B C 1
ATOM 4753 O O . HIS B 1 167 ? 9.555 21.328 0.309 1 94.25 167 HIS B O 1
ATOM 4759 N N . ARG B 1 168 ? 8.953 19.234 0.593 1 96.12 168 ARG B N 1
ATOM 4760 C CA . ARG B 1 168 ? 10.086 18.734 -0.17 1 96.12 168 ARG B CA 1
ATOM 4761 C C . ARG B 1 168 ? 9.969 19.094 -1.645 1 96.12 168 ARG B C 1
ATOM 4763 O O . ARG B 1 168 ? 8.859 19.297 -2.152 1 96.12 168 ARG B O 1
ATOM 4770 N N . ILE B 1 169 ? 11.148 19.156 -2.264 1 94.12 169 ILE B N 1
ATOM 4771 C CA . ILE B 1 169 ? 11.273 19.453 -3.686 1 94.12 169 ILE B CA 1
ATOM 4772 C C . ILE B 1 169 ? 11.93 18.281 -4.402 1 94.12 169 ILE B C 1
ATOM 4774 O O . ILE B 1 169 ? 12.906 17.703 -3.906 1 94.12 169 ILE B O 1
ATOM 4778 N N . ASP B 1 170 ? 11.367 17.891 -5.523 1 92.25 170 ASP B N 1
ATOM 4779 C CA . ASP B 1 170 ? 12.023 16.875 -6.344 1 92.25 170 ASP B CA 1
ATOM 4780 C C . ASP B 1 170 ? 13.273 17.438 -7.016 1 92.25 170 ASP B C 1
ATOM 4782 O O . ASP B 1 170 ? 13.18 18.297 -7.895 1 92.25 170 ASP B O 1
ATOM 4786 N N . VAL B 1 171 ? 14.391 17.031 -6.586 1 93.56 171 VAL B N 1
ATOM 4787 C CA . VAL B 1 171 ? 15.68 17.422 -7.152 1 93.56 171 VAL B CA 1
ATOM 4788 C C . VAL B 1 171 ? 16.344 16.219 -7.797 1 93.56 171 VAL B C 1
ATOM 4790 O O . VAL B 1 171 ? 17.016 15.43 -7.113 1 93.56 171 VAL B O 1
ATOM 4793 N N . ASP B 1 172 ? 16.25 16.031 -9.078 1 91.62 172 ASP B N 1
ATOM 4794 C CA . ASP B 1 172 ? 16.875 14.969 -9.859 1 91.62 172 ASP B CA 1
ATOM 4795 C C . ASP B 1 172 ? 16.406 13.602 -9.375 1 91.62 172 ASP B C 1
ATOM 4797 O O . ASP B 1 172 ? 17.234 12.703 -9.164 1 91.62 172 ASP B O 1
ATOM 4801 N N . GLY B 1 173 ? 15.172 13.539 -9.031 1 90.94 173 GLY B N 1
ATOM 4802 C CA . GLY B 1 173 ? 14.594 12.25 -8.688 1 90.94 173 GLY B CA 1
ATOM 4803 C C . GLY B 1 173 ? 14.648 11.961 -7.195 1 90.94 173 GLY B C 1
ATOM 4804 O O . GLY B 1 173 ? 14.141 10.93 -6.742 1 90.94 173 GLY B O 1
ATOM 4805 N N . LEU B 1 174 ? 15.266 12.805 -6.488 1 95.19 174 LEU B N 1
ATOM 4806 C CA . LEU B 1 174 ? 15.336 12.695 -5.035 1 95.19 174 LEU B CA 1
ATOM 4807 C C . LEU B 1 174 ? 14.609 13.852 -4.367 1 95.19 174 LEU B C 1
ATOM 4809 O O . LEU B 1 174 ? 14.852 15.016 -4.691 1 95.19 174 LEU B O 1
ATOM 4813 N N . PHE B 1 175 ? 13.695 13.508 -3.484 1 96.81 175 PHE B N 1
ATOM 4814 C CA . PHE B 1 175 ? 12.984 14.57 -2.775 1 96.81 175 PHE B CA 1
ATOM 4815 C C . PHE B 1 175 ? 13.844 15.133 -1.651 1 96.81 175 PHE B C 1
ATOM 4817 O O . PHE B 1 175 ? 14.258 14.406 -0.749 1 96.81 175 PHE B O 1
ATOM 4824 N N . ARG B 1 176 ? 14.102 16.438 -1.734 1 97.44 176 ARG B N 1
ATOM 4825 C CA . ARG B 1 176 ? 14.945 17.156 -0.791 1 97.44 176 ARG B CA 1
ATOM 4826 C C . ARG B 1 176 ? 14.258 18.438 -0.308 1 97.44 176 ARG B C 1
ATOM 4828 O O . ARG B 1 176 ? 13.211 18.812 -0.832 1 97.44 176 ARG B O 1
ATOM 4835 N N . PHE B 1 177 ? 14.852 19.016 0.73 1 97.44 177 PHE B N 1
ATOM 4836 C CA . PHE B 1 177 ? 14.312 20.297 1.191 1 97.44 177 PHE B CA 1
ATOM 4837 C C . PHE B 1 177 ? 15.078 21.453 0.579 1 97.44 177 PHE B C 1
ATOM 4839 O O . PHE B 1 177 ? 14.672 22.609 0.707 1 97.44 177 PHE B O 1
ATOM 4846 N N . ASP B 1 178 ? 16.203 21.156 -0.04 1 95.88 178 ASP B N 1
ATOM 4847 C CA . ASP B 1 178 ? 17.031 22.234 -0.567 1 95.88 178 ASP B CA 1
ATOM 4848 C C . ASP B 1 178 ? 17.375 22 -2.031 1 95.88 178 ASP B C 1
ATOM 4850 O O . ASP B 1 178 ? 17.938 20.953 -2.377 1 95.88 178 ASP B O 1
ATOM 4854 N N . ASP B 1 179 ? 17.078 22.906 -2.828 1 94.06 179 ASP B N 1
ATOM 4855 C CA . ASP B 1 179 ? 17.469 22.875 -4.234 1 94.06 179 ASP B CA 1
ATOM 4856 C C . ASP B 1 179 ? 18.609 23.844 -4.52 1 94.06 179 ASP B C 1
ATOM 4858 O O . ASP B 1 179 ? 18.812 24.25 -5.668 1 94.06 179 ASP B O 1
ATOM 4862 N N . GLY B 1 180 ? 19.219 24.312 -3.5 1 94.69 180 GLY B N 1
ATOM 4863 C CA . GLY B 1 180 ? 20.281 25.297 -3.615 1 94.69 180 GLY B CA 1
ATOM 4864 C C . GLY B 1 180 ? 19.828 26.703 -3.293 1 94.69 180 GLY B C 1
ATOM 4865 O O . GLY B 1 180 ? 20.609 27.656 -3.357 1 94.69 180 GLY B O 1
ATOM 4866 N N . SER B 1 181 ? 18.562 26.891 -2.832 1 94.19 181 SER B N 1
ATOM 4867 C CA . SER B 1 181 ? 17.984 28.219 -2.643 1 94.19 181 SER B CA 1
ATOM 4868 C C . SER B 1 181 ? 18.047 28.641 -1.184 1 94.19 181 SER B C 1
ATOM 4870 O O . SER B 1 181 ? 17.688 29.781 -0.848 1 94.19 181 SER B O 1
ATOM 4872 N N . TYR B 1 182 ? 18.562 27.75 -0.312 1 96.69 182 TYR B N 1
ATOM 4873 C CA . TYR B 1 182 ? 18.594 28.016 1.122 1 96.69 182 TYR B CA 1
ATOM 4874 C C . TYR B 1 182 ? 20 27.844 1.682 1 96.69 182 TYR B C 1
ATOM 4876 O O . TYR B 1 182 ? 20.938 27.594 0.933 1 96.69 182 TYR B O 1
ATOM 4884 N N . ASP B 1 183 ? 20.172 28.188 2.93 1 96.44 183 ASP B N 1
ATOM 4885 C CA . ASP B 1 183 ? 21.453 28.062 3.619 1 96.44 183 ASP B CA 1
ATOM 4886 C C . ASP B 1 183 ? 21.344 27.125 4.816 1 96.44 183 ASP B C 1
ATOM 4888 O O . ASP B 1 183 ? 21.328 27.578 5.965 1 96.44 183 ASP B O 1
ATOM 4892 N N . PRO B 1 184 ? 21.312 25.828 4.531 1 97.81 184 PRO B N 1
ATOM 4893 C CA . PRO B 1 184 ? 21.188 24.859 5.625 1 97.81 184 PRO B CA 1
ATOM 4894 C C . PRO B 1 184 ? 22.406 24.828 6.527 1 97.81 184 PRO B C 1
ATOM 4896 O O . PRO B 1 184 ? 23.531 25.031 6.059 1 97.81 184 PRO B O 1
ATOM 4899 N N . PRO B 1 185 ? 22.203 24.594 7.789 1 98 185 PRO B N 1
ATOM 4900 C CA . PRO B 1 185 ? 23.359 24.344 8.656 1 98 185 PRO B CA 1
ATOM 4901 C C . PRO B 1 185 ? 24.078 23.031 8.344 1 98 185 PRO B C 1
ATOM 4903 O O . PRO B 1 185 ? 23.625 22.281 7.477 1 98 185 PRO B O 1
ATOM 4906 N N . ASP B 1 186 ? 25.203 22.828 9.055 1 97.88 186 ASP B N 1
ATOM 4907 C CA . ASP B 1 186 ? 25.906 21.547 8.961 1 97.88 186 ASP B CA 1
ATOM 4908 C C . ASP B 1 186 ? 25.047 20.422 9.547 1 97.88 186 ASP B C 1
ATOM 4910 O O . ASP B 1 186 ? 24.531 20.547 10.656 1 97.88 186 ASP B O 1
ATOM 4914 N N . PRO B 1 187 ? 24.938 19.344 8.812 1 97.94 187 PRO B N 1
ATOM 4915 C CA . PRO B 1 187 ? 24.156 18.219 9.328 1 97.94 187 PRO B CA 1
ATOM 4916 C C . PRO B 1 187 ? 24.609 17.766 10.711 1 97.94 187 PRO B C 1
ATOM 4918 O O . PRO B 1 187 ? 23.812 17.266 11.5 1 97.94 187 PRO B O 1
ATOM 4921 N N . GLU B 1 188 ? 25.812 17.906 11.055 1 97.19 188 GLU B N 1
ATOM 4922 C CA . GLU B 1 188 ? 26.344 17.484 12.344 1 97.19 188 GLU B CA 1
ATOM 4923 C C . GLU B 1 188 ? 25.844 18.375 13.469 1 97.19 188 GLU B C 1
ATOM 4925 O O . GLU B 1 188 ? 25.891 18 14.641 1 97.19 188 GLU B O 1
ATOM 4930 N N . ASP B 1 189 ? 25.312 19.531 13.102 1 96.44 189 ASP B N 1
ATOM 4931 C CA . ASP B 1 189 ? 24.953 20.531 14.109 1 96.44 189 ASP B CA 1
ATOM 4932 C C . ASP B 1 189 ? 23.453 20.484 14.414 1 96.44 189 ASP B C 1
ATOM 4934 O O . ASP B 1 189 ? 22.984 21.172 15.312 1 96.44 189 ASP B O 1
ATOM 4938 N N . VAL B 1 190 ? 22.75 19.688 13.672 1 96.94 190 VAL B N 1
ATOM 4939 C CA . VAL B 1 190 ? 21.297 19.672 13.875 1 96.94 190 VAL B CA 1
ATOM 4940 C C . VAL B 1 190 ? 20.953 18.734 15.023 1 96.94 190 VAL B C 1
ATOM 4942 O O . VAL B 1 190 ? 21.688 17.781 15.312 1 96.94 190 VAL B O 1
ATOM 4945 N N . ASP B 1 191 ? 19.844 19.031 15.656 1 95.25 191 ASP B N 1
ATOM 4946 C CA . ASP B 1 191 ? 19.297 18.188 16.703 1 95.25 191 ASP B CA 1
ATOM 4947 C C . ASP B 1 191 ? 18.25 17.234 16.156 1 95.25 191 ASP B C 1
ATOM 4949 O O . ASP B 1 191 ? 17.156 17.656 15.781 1 95.25 191 ASP B O 1
ATOM 4953 N N . CYS B 1 192 ? 18.562 16 16.188 1 95.88 192 CYS B N 1
ATOM 4954 C CA . CYS B 1 192 ? 17.672 15 15.633 1 95.88 192 CYS B CA 1
ATOM 4955 C C . CYS B 1 192 ? 16.531 14.695 16.594 1 95.88 192 CYS B C 1
ATOM 4957 O O . CYS B 1 192 ? 16.75 14.344 17.75 1 95.88 192 CYS B O 1
ATOM 4959 N N . PRO B 1 193 ? 15.273 14.875 16.172 1 96.12 193 PRO B N 1
ATOM 4960 C CA . PRO B 1 193 ? 14.164 14.477 17.047 1 96.12 193 PRO B CA 1
ATOM 4961 C C . PRO B 1 193 ? 14.289 13.031 17.531 1 96.12 193 PRO B C 1
ATOM 4963 O O . PRO B 1 193 ? 14.703 12.156 16.766 1 96.12 193 PRO B O 1
ATOM 4966 N N . PRO B 1 194 ? 13.883 12.758 18.703 1 95.31 194 PRO B N 1
ATOM 4967 C CA . PRO B 1 194 ? 14.125 11.438 19.297 1 95.31 194 PRO B CA 1
ATOM 4968 C C . PRO B 1 194 ? 13.352 10.32 18.609 1 95.31 194 PRO B C 1
ATOM 4970 O O . PRO B 1 194 ? 13.719 9.148 18.719 1 95.31 194 PRO B O 1
ATOM 4973 N N . PHE B 1 195 ? 12.258 10.609 17.953 1 96.19 195 PHE B N 1
ATOM 4974 C CA . PHE B 1 195 ? 11.461 9.555 17.328 1 96.19 195 PHE B CA 1
ATOM 4975 C C . PHE B 1 195 ? 12.062 9.133 15.992 1 96.19 195 PHE B C 1
ATOM 4977 O O . PHE B 1 195 ? 11.602 8.164 15.383 1 96.19 195 PHE B O 1
ATOM 4984 N N . LEU B 1 196 ? 13.094 9.844 15.492 1 97 196 LEU B N 1
ATOM 4985 C CA . LEU B 1 196 ? 13.781 9.508 14.25 1 97 196 LEU B CA 1
ATOM 4986 C C . LEU B 1 196 ? 15.109 8.805 14.539 1 97 196 LEU B C 1
ATOM 4988 O O . LEU B 1 196 ? 15.758 9.086 15.547 1 97 196 LEU B O 1
ATOM 4992 N N . PRO B 1 197 ? 15.492 7.859 13.617 1 95.81 197 PRO B N 1
ATOM 4993 C CA . PRO B 1 197 ? 16.859 7.352 13.758 1 95.81 197 PRO B CA 1
ATOM 4994 C C . PRO B 1 197 ? 17.922 8.422 13.5 1 95.81 197 PRO B C 1
ATOM 4996 O O . PRO B 1 197 ? 17.766 9.242 12.586 1 95.81 197 PRO B O 1
ATOM 4999 N N . ASP B 1 198 ? 18.953 8.406 14.312 1 97.06 198 ASP B N 1
ATOM 5000 C CA . ASP B 1 198 ? 20 9.422 14.211 1 97.06 198 ASP B CA 1
ATOM 5001 C C . ASP B 1 198 ? 21.062 9.008 13.195 1 97.06 198 ASP B C 1
ATOM 5003 O O . ASP B 1 198 ? 22.234 8.875 13.539 1 97.06 198 ASP B O 1
ATOM 5007 N N . GLY B 1 199 ? 20.688 8.898 11.914 1 97.44 199 GLY B N 1
ATOM 5008 C CA . GLY B 1 199 ? 21.578 8.516 10.836 1 97.44 199 GLY B CA 1
ATOM 5009 C C . GLY B 1 199 ? 21.922 9.672 9.914 1 97.44 199 GLY B C 1
ATOM 5010 O O . GLY B 1 199 ? 21.359 10.758 10.023 1 97.44 199 GLY B O 1
ATOM 5011 N N . PRO B 1 200 ? 22.906 9.469 9.055 1 97.88 200 PRO B N 1
ATOM 5012 C CA . PRO B 1 200 ? 23.375 10.547 8.18 1 97.88 200 PRO B CA 1
ATOM 5013 C C . PRO B 1 200 ? 22.281 11.078 7.262 1 97.88 200 PRO B C 1
ATOM 5015 O O . PRO B 1 200 ? 22.203 12.289 7.023 1 97.88 200 PRO B O 1
ATOM 5018 N N . GLY B 1 201 ? 21.453 10.172 6.746 1 98.19 201 GLY B N 1
ATOM 5019 C CA . GLY B 1 201 ? 20.375 10.609 5.867 1 98.19 201 GLY B CA 1
ATOM 5020 C C . GLY B 1 201 ? 19.359 11.492 6.562 1 98.19 201 GLY B C 1
ATOM 5021 O O . GLY B 1 201 ? 18.906 12.492 6 1 98.19 201 GLY B O 1
ATOM 5022 N N . VAL B 1 202 ? 19 11.18 7.746 1 98.5 202 VAL B N 1
ATOM 5023 C CA . VAL B 1 202 ? 18.047 11.953 8.547 1 98.5 202 VAL B CA 1
ATOM 5024 C C . VAL B 1 202 ? 18.656 13.312 8.883 1 98.5 202 VAL B C 1
ATOM 5026 O O . VAL B 1 202 ? 18 14.344 8.75 1 98.5 202 VAL B O 1
ATOM 5029 N N . ARG B 1 203 ? 19.922 13.312 9.266 1 98.5 203 ARG B N 1
ATOM 5030 C CA . ARG B 1 203 ? 20.578 14.555 9.625 1 98.5 203 ARG B CA 1
ATOM 5031 C C . ARG B 1 203 ? 20.672 15.5 8.43 1 98.5 203 ARG B C 1
ATOM 5033 O O . ARG B 1 203 ? 20.484 16.703 8.57 1 98.5 203 ARG B O 1
ATOM 5040 N N . GLU B 1 204 ? 21 14.93 7.32 1 98.5 204 GLU B N 1
ATOM 5041 C CA . GLU B 1 204 ? 21.078 15.75 6.113 1 98.5 204 GLU B CA 1
ATOM 5042 C C . GLU B 1 204 ? 19.734 16.359 5.77 1 98.5 204 GLU B C 1
ATOM 5044 O O . GLU B 1 204 ? 19.641 17.547 5.453 1 98.5 204 GLU B O 1
ATOM 5049 N N . ASP B 1 205 ? 18.719 15.562 5.793 1 98.62 205 ASP B N 1
ATOM 5050 C CA . ASP B 1 205 ? 17.375 16.062 5.52 1 98.62 205 ASP B CA 1
ATOM 5051 C C . ASP B 1 205 ? 16.953 17.125 6.539 1 98.62 205 ASP B C 1
ATOM 5053 O O . ASP B 1 205 ? 16.344 18.125 6.184 1 98.62 205 ASP B O 1
ATOM 5057 N N . LEU B 1 206 ? 17.312 16.891 7.801 1 98.5 206 LEU B N 1
ATOM 5058 C CA . LEU B 1 206 ? 16.969 17.844 8.844 1 98.5 206 LEU B CA 1
ATOM 5059 C C . LEU B 1 206 ? 17.688 19.172 8.617 1 98.5 206 LEU B C 1
ATOM 5061 O O . LEU B 1 206 ? 17.094 20.25 8.805 1 98.5 206 LEU B O 1
ATOM 5065 N N . ALA B 1 207 ? 18.938 19.078 8.242 1 98.62 207 ALA B N 1
ATOM 5066 C CA . ALA B 1 207 ? 19.688 20.297 7.957 1 98.62 207 ALA B CA 1
ATOM 5067 C C . ALA B 1 207 ? 19.031 21.094 6.836 1 98.62 207 ALA B C 1
ATOM 5069 O O . ALA B 1 207 ? 18.859 22.312 6.953 1 98.62 207 ALA B O 1
ATOM 5070 N N . GLU B 1 208 ? 18.688 20.422 5.793 1 98.56 208 GLU B N 1
ATOM 5071 C CA . GLU B 1 208 ? 18.031 21.094 4.672 1 98.56 208 GLU B CA 1
ATOM 5072 C C . GLU B 1 208 ? 16.688 21.672 5.086 1 98.56 208 GLU B C 1
ATOM 5074 O O . GLU B 1 208 ? 16.328 22.766 4.656 1 98.56 208 GLU B O 1
ATOM 5079 N N . LEU B 1 209 ? 15.938 20.938 5.922 1 98.44 209 LEU B N 1
ATOM 5080 C CA . LEU B 1 209 ? 14.68 21.453 6.457 1 98.44 209 LEU B CA 1
ATOM 5081 C C . LEU B 1 209 ? 14.898 22.766 7.195 1 98.44 209 LEU B C 1
ATOM 5083 O O . LEU B 1 209 ? 14.125 23.719 7.031 1 98.44 209 LEU B O 1
ATOM 5087 N N . GLU B 1 210 ? 15.93 22.859 7.973 1 98.38 210 GLU B N 1
ATOM 5088 C CA . GLU B 1 210 ? 16.188 24.031 8.789 1 98.38 210 GLU B CA 1
ATOM 5089 C C . GLU B 1 210 ? 16.547 25.234 7.914 1 98.38 210 GLU B C 1
ATOM 5091 O O . GLU B 1 210 ? 16.312 26.391 8.297 1 98.38 210 GLU B O 1
ATOM 5096 N N . GLY B 1 211 ? 17.109 24.953 6.73 1 98.31 211 GLY B N 1
ATOM 5097 C CA . GLY B 1 211 ? 17.25 26.031 5.762 1 98.31 211 GLY B CA 1
ATOM 5098 C C . GLY B 1 211 ? 15.922 26.641 5.355 1 98.31 211 GLY B C 1
ATOM 5099 O O . GLY B 1 211 ? 15.805 27.875 5.254 1 98.31 211 GLY B O 1
ATOM 5100 N N . MET B 1 212 ? 14.953 25.812 5.125 1 97.88 212 MET B N 1
ATOM 5101 C CA . MET B 1 212 ? 13.617 26.281 4.777 1 97.88 212 MET B CA 1
ATOM 5102 C C . MET B 1 212 ? 12.953 26.969 5.965 1 97.88 212 MET B C 1
ATOM 5104 O O . MET B 1 212 ? 12.219 27.953 5.793 1 97.88 212 MET B O 1
ATOM 5108 N N . VAL B 1 213 ? 13.234 26.453 7.191 1 98.31 213 VAL B N 1
ATOM 5109 C CA . VAL B 1 213 ? 12.672 27.047 8.398 1 98.31 213 VAL B CA 1
ATOM 5110 C C . VAL B 1 213 ? 13.156 28.484 8.547 1 98.31 213 VAL B C 1
ATOM 5112 O O . VAL B 1 213 ? 12.398 29.375 8.938 1 98.31 213 VAL B O 1
ATOM 5115 N N . ALA B 1 214 ? 14.391 28.734 8.195 1 98.25 214 ALA B N 1
ATOM 5116 C CA . ALA B 1 214 ? 14.938 30.094 8.242 1 98.25 214 ALA B CA 1
ATOM 5117 C C . ALA B 1 214 ? 14.195 31.016 7.277 1 98.25 214 ALA B C 1
ATOM 5119 O O . ALA B 1 214 ? 13.945 32.188 7.594 1 98.25 214 ALA B O 1
ATOM 5120 N N . ALA B 1 215 ? 13.875 30.484 6.121 1 97.94 215 ALA B N 1
ATOM 5121 C CA . ALA B 1 215 ? 13.133 31.281 5.141 1 97.94 215 ALA B CA 1
ATOM 5122 C C . ALA B 1 215 ? 11.734 31.609 5.652 1 97.94 215 ALA B C 1
ATOM 5124 O O . ALA B 1 215 ? 11.25 32.719 5.461 1 97.94 215 ALA B O 1
ATOM 5125 N N . ILE B 1 216 ? 11.094 30.625 6.258 1 98.25 216 ILE B N 1
ATOM 5126 C CA . ILE B 1 216 ? 9.781 30.844 6.855 1 98.25 216 ILE B CA 1
ATOM 5127 C C . ILE B 1 216 ? 9.867 31.922 7.93 1 98.25 216 ILE B C 1
ATOM 5129 O O . ILE B 1 216 ? 9.055 32.844 7.961 1 98.25 216 ILE B O 1
ATOM 5133 N N . ASP B 1 217 ? 10.859 31.797 8.805 1 98.69 217 ASP B N 1
ATOM 5134 C CA . ASP B 1 217 ? 11.047 32.719 9.906 1 98.69 217 ASP B CA 1
ATOM 5135 C C . ASP B 1 217 ? 11.219 34.156 9.391 1 98.69 217 ASP B C 1
ATOM 5137 O O . ASP B 1 217 ? 10.602 35.094 9.906 1 98.69 217 ASP B O 1
ATOM 5141 N N . ASP B 1 218 ? 12.047 34.312 8.383 1 98.62 218 ASP B N 1
ATOM 5142 C CA . ASP B 1 218 ? 12.281 35.625 7.785 1 98.62 218 ASP B CA 1
ATOM 5143 C C . ASP B 1 218 ? 10.992 36.219 7.219 1 98.62 218 ASP B C 1
ATOM 5145 O O . ASP B 1 218 ? 10.703 37.375 7.422 1 98.62 218 ASP B O 1
ATOM 5149 N N . ALA B 1 219 ? 10.289 35.406 6.516 1 98.56 219 ALA B N 1
ATOM 5150 C CA . ALA B 1 219 ? 9.047 35.844 5.898 1 98.56 219 ALA B CA 1
ATOM 5151 C C . ALA B 1 219 ? 8.039 36.312 6.953 1 98.56 219 ALA B C 1
ATOM 5153 O O . ALA B 1 219 ? 7.375 37.312 6.793 1 98.56 219 ALA B O 1
ATOM 5154 N N . VAL B 1 220 ? 7.91 35.531 8.039 1 98.62 220 VAL B N 1
ATOM 5155 C CA . VAL B 1 220 ? 6.992 35.875 9.117 1 98.62 220 VAL B CA 1
ATOM 5156 C C . VAL B 1 220 ? 7.395 37.219 9.719 1 98.62 220 VAL B C 1
ATOM 5158 O O . VAL B 1 220 ? 6.547 38.094 9.953 1 98.62 220 VAL B O 1
ATOM 5161 N N . GLY B 1 221 ? 8.672 37.406 9.969 1 98.75 221 GLY B N 1
ATOM 5162 C CA . GLY B 1 221 ? 9.156 38.688 10.477 1 98.75 221 GLY B CA 1
ATOM 5163 C C . GLY B 1 221 ? 8.797 39.875 9.586 1 98.75 221 GLY B C 1
ATOM 5164 O O . GLY B 1 221 ? 8.32 40.906 10.062 1 98.75 221 GLY B O 1
ATOM 5165 N N . ARG B 1 222 ? 9.008 39.688 8.328 1 98.69 222 ARG B N 1
ATOM 5166 C CA . ARG B 1 222 ? 8.734 40.719 7.352 1 98.69 222 ARG B CA 1
ATOM 5167 C C . ARG B 1 222 ? 7.25 41.062 7.32 1 98.69 222 ARG B C 1
ATOM 5169 O O . ARG B 1 222 ? 6.879 42.25 7.227 1 98.69 222 ARG B O 1
ATOM 5176 N N . ILE B 1 223 ? 6.406 40.094 7.391 1 98.44 223 ILE B N 1
ATOM 5177 C CA . ILE B 1 223 ? 4.961 40.312 7.348 1 98.44 223 ILE B CA 1
ATOM 5178 C C . ILE B 1 223 ? 4.508 41.031 8.609 1 98.44 223 ILE B C 1
ATOM 5180 O O . ILE B 1 223 ? 3.727 42 8.531 1 98.44 223 ILE B O 1
ATOM 5184 N N . VAL B 1 224 ? 5.023 40.625 9.773 1 98.38 224 VAL B N 1
ATOM 5185 C CA . VAL B 1 224 ? 4.672 41.25 11.039 1 98.38 224 VAL B CA 1
ATOM 5186 C C . VAL B 1 224 ? 5.156 42.688 11.055 1 98.38 224 VAL B C 1
ATOM 5188 O O . VAL B 1 224 ? 4.422 43.594 11.469 1 98.38 224 VAL B O 1
ATOM 5191 N N . ASP B 1 225 ? 6.375 42.938 10.547 1 98.19 225 ASP B N 1
ATOM 5192 C CA . ASP B 1 225 ? 6.91 44.281 10.445 1 98.19 225 ASP B CA 1
ATOM 5193 C C . ASP B 1 225 ? 6.051 45.156 9.531 1 98.19 225 ASP B C 1
ATOM 5195 O O . ASP B 1 225 ? 5.797 46.312 9.836 1 98.19 225 ASP B O 1
ATOM 5199 N N . ALA B 1 226 ? 5.648 44.562 8.445 1 97.88 226 ALA B N 1
ATOM 5200 C CA . ALA B 1 226 ? 4.824 45.312 7.5 1 97.88 226 ALA B CA 1
ATOM 5201 C C . ALA B 1 226 ? 3.49 45.719 8.125 1 97.88 226 ALA B C 1
ATOM 5203 O O . ALA B 1 226 ? 2.98 46.812 7.871 1 97.88 226 ALA B O 1
ATOM 5204 N N . LEU B 1 227 ? 2.893 44.844 8.906 1 97.38 227 LEU B N 1
ATOM 5205 C CA . LEU B 1 227 ? 1.666 45.156 9.625 1 97.38 227 LEU B CA 1
ATOM 5206 C C . LEU B 1 227 ? 1.887 46.344 10.594 1 97.38 227 LEU B C 1
ATOM 5208 O O . LEU B 1 227 ? 1.068 47.25 10.656 1 97.38 227 LEU B O 1
ATOM 5212 N N . ASP B 1 228 ? 2.982 46.281 11.289 1 95.75 228 ASP B N 1
ATOM 5213 C CA . ASP B 1 228 ? 3.311 47.312 12.25 1 95.75 228 ASP B CA 1
ATOM 5214 C C . ASP B 1 228 ? 3.547 48.656 11.547 1 95.75 228 ASP B C 1
ATOM 5216 O O . ASP B 1 228 ? 3.025 49.688 11.977 1 95.75 228 ASP B O 1
ATOM 5220 N N . ASP B 1 229 ? 4.27 48.562 10.469 1 96.25 229 ASP B N 1
ATOM 5221 C CA . ASP B 1 229 ? 4.609 49.781 9.711 1 96.25 229 ASP B CA 1
ATOM 5222 C C . ASP B 1 229 ? 3.361 50.406 9.102 1 96.25 229 ASP B C 1
ATOM 5224 O O . ASP B 1 229 ? 3.312 51.625 8.898 1 96.25 229 ASP B O 1
ATOM 5228 N N . SER B 1 230 ? 2.391 49.625 8.906 1 95.06 230 SER B N 1
ATOM 5229 C CA . SER B 1 230 ? 1.152 50.094 8.305 1 95.06 230 SER B CA 1
ATOM 5230 C C . SER B 1 230 ? 0.162 50.562 9.375 1 95.06 230 SER B C 1
ATOM 5232 O O . SER B 1 230 ? -0.986 50.875 9.07 1 95.06 230 SER B O 1
ATOM 5234 N N . GLY B 1 231 ? 0.562 50.5 10.656 1 94.44 231 GLY B N 1
ATOM 5235 C CA . GLY B 1 231 ? -0.273 50.938 11.758 1 94.44 231 GLY B CA 1
ATOM 5236 C C . GLY B 1 231 ? -1.371 49.938 12.109 1 94.44 231 GLY B C 1
ATOM 5237 O O . GLY B 1 231 ? -2.371 50.312 12.734 1 94.44 231 GLY B O 1
ATOM 5238 N N . LEU B 1 232 ? -1.204 48.719 11.742 1 95.56 232 LEU B N 1
ATOM 5239 C CA . LEU B 1 232 ? -2.277 47.75 11.883 1 95.56 232 LEU B CA 1
ATOM 5240 C C . LEU B 1 232 ? -1.988 46.781 13.031 1 95.56 232 LEU B C 1
ATOM 5242 O O . LEU B 1 232 ? -2.729 45.812 13.242 1 95.56 232 LEU B O 1
ATOM 5246 N N . ARG B 1 233 ? -0.985 47.031 13.766 1 95.75 233 ARG B N 1
ATOM 5247 C CA . ARG B 1 233 ? -0.514 46.125 14.805 1 95.75 233 ARG B CA 1
ATOM 5248 C C . ARG B 1 233 ? -1.634 45.781 15.781 1 95.75 233 ARG B C 1
ATOM 5250 O O . ARG B 1 233 ? -1.887 44.594 16.062 1 95.75 233 ARG B O 1
ATOM 5257 N N . ASP B 1 234 ? -2.334 46.781 16.312 1 95.12 234 ASP B N 1
ATOM 5258 C CA . ASP B 1 234 ? -3.285 46.594 17.406 1 95.12 234 ASP B CA 1
ATOM 5259 C C . ASP B 1 234 ? -4.648 46.156 16.875 1 95.12 234 ASP B C 1
ATOM 5261 O O . ASP B 1 234 ? -5.504 45.719 17.641 1 95.12 234 ASP B O 1
ATOM 5265 N N . ASP B 1 235 ? -4.781 46.219 15.539 1 95 235 ASP B N 1
ATOM 5266 C CA . ASP B 1 235 ? -6.078 45.906 14.945 1 95 235 ASP B CA 1
ATOM 5267 C C . ASP B 1 235 ? -6.016 44.625 14.102 1 95 235 ASP B C 1
ATOM 5269 O O . ASP B 1 235 ? -6.828 44.438 13.188 1 95 235 ASP B O 1
ATOM 5273 N N . THR B 1 236 ? -4.98 43.781 14.32 1 97.38 236 THR B N 1
ATOM 5274 C CA . THR B 1 236 ? -4.84 42.594 13.492 1 97.38 236 THR B CA 1
ATOM 5275 C C . THR B 1 236 ? -4.559 41.375 14.359 1 97.38 236 THR B C 1
ATOM 5277 O O . THR B 1 236 ? -3.596 41.344 15.125 1 97.38 236 THR B O 1
ATOM 5280 N N . LEU B 1 237 ? -5.43 40.344 14.273 1 98.06 237 LEU B N 1
ATOM 5281 C CA . LEU B 1 237 ? -5.09 39.031 14.781 1 98.06 237 LEU B CA 1
ATOM 5282 C C . LEU B 1 237 ? -4.109 38.312 13.844 1 98.06 237 LEU B C 1
ATOM 5284 O O . LEU B 1 237 ? -4.414 38.094 12.672 1 98.06 237 LEU B O 1
ATOM 5288 N N . VAL B 1 238 ? -2.945 38.062 14.344 1 98.62 238 VAL B N 1
ATOM 5289 C CA . VAL B 1 238 ? -1.988 37.219 13.602 1 98.62 238 VAL B CA 1
ATOM 5290 C C . VAL B 1 238 ? -1.974 35.812 14.172 1 98.62 238 VAL B C 1
ATOM 5292 O O . VAL B 1 238 ? -1.687 35.625 15.352 1 98.62 238 VAL B O 1
ATOM 5295 N N . LEU B 1 239 ? -2.355 34.906 13.383 1 98.56 239 LEU B N 1
ATOM 5296 C CA . LEU B 1 239 ? -2.24 33.469 13.695 1 98.56 239 LEU B CA 1
ATOM 5297 C C . LEU B 1 239 ? -1.127 32.844 12.883 1 98.56 239 LEU B C 1
ATOM 5299 O O . LEU B 1 239 ? -1.072 33 11.656 1 98.56 239 LEU B O 1
ATOM 5303 N N . PHE B 1 240 ? -0.204 32.188 13.516 1 98.56 240 PHE B N 1
ATOM 5304 C CA . PHE B 1 240 ? 0.76 31.328 12.859 1 98.56 240 PHE B CA 1
ATOM 5305 C C . PHE B 1 240 ? 0.489 29.859 13.203 1 98.56 240 PHE B C 1
ATOM 5307 O O . PHE B 1 240 ? 0.391 29.5 14.383 1 98.56 240 PHE B O 1
ATOM 5314 N N . THR B 1 241 ? 0.365 29.062 12.203 1 98.12 241 THR B N 1
ATOM 5315 C CA . THR B 1 241 ? 0.14 27.641 12.453 1 98.12 241 THR B CA 1
ATOM 5316 C C . THR B 1 241 ? 0.758 26.797 11.344 1 98.12 241 THR B C 1
ATOM 5318 O O . THR B 1 241 ? 1.312 27.328 10.383 1 98.12 241 THR B O 1
ATOM 5321 N N . THR B 1 242 ? 0.849 25.516 11.664 1 95.56 242 THR B N 1
ATOM 5322 C CA . THR B 1 242 ? 1.292 24.531 10.68 1 95.56 242 THR B CA 1
ATOM 5323 C C . THR B 1 242 ? 0.219 23.469 10.453 1 95.56 242 THR B C 1
ATOM 5325 O O . THR B 1 242 ? -0.619 23.234 11.32 1 95.56 242 THR B O 1
ATOM 5328 N N . GLU B 1 243 ? 0.178 22.953 9.297 1 94.5 243 GLU B N 1
ATOM 5329 C CA . GLU B 1 243 ? -0.915 22.047 8.945 1 94.5 243 GLU B CA 1
ATOM 5330 C C . GLU B 1 243 ? -0.673 20.641 9.484 1 94.5 243 GLU B C 1
ATOM 5332 O O . GLU B 1 243 ? -1.621 19.891 9.727 1 94.5 243 GLU B O 1
ATOM 5337 N N . HIS B 1 244 ? 0.477 20.219 9.602 1 97.38 244 HIS B N 1
ATOM 5338 C CA . HIS B 1 244 ? 0.805 18.922 10.188 1 97.38 244 HIS B CA 1
ATOM 5339 C C . HIS B 1 244 ? 2.301 18.797 10.461 1 97.38 244 HIS B C 1
ATOM 5341 O O . HIS B 1 244 ? 3.033 19.781 10.367 1 97.38 244 HIS B O 1
ATOM 5347 N N . GLY B 1 245 ? 2.742 17.672 10.938 1 97.94 245 GLY B N 1
ATOM 5348 C CA . GLY B 1 245 ? 4.121 17.453 11.344 1 97.94 245 GLY B CA 1
ATOM 5349 C C . GLY B 1 245 ? 5.094 17.469 10.18 1 97.94 245 GLY B C 1
ATOM 5350 O O . GLY B 1 245 ? 4.707 17.75 9.047 1 97.94 245 GLY B O 1
ATOM 5351 N N . ILE B 1 246 ? 6.355 17.219 10.484 1 98.38 246 ILE B N 1
ATOM 5352 C CA . ILE B 1 246 ? 7.434 17.312 9.508 1 98.38 246 ILE B CA 1
ATOM 5353 C C . ILE B 1 246 ? 7.348 16.156 8.523 1 98.38 246 ILE B C 1
ATOM 5355 O O . ILE B 1 246 ? 6.77 15.109 8.836 1 98.38 246 ILE B O 1
ATOM 5359 N N . ALA B 1 247 ? 7.902 16.312 7.32 1 98.25 247 ALA B N 1
ATOM 5360 C CA . ALA B 1 247 ? 7.871 15.289 6.281 1 98.25 247 ALA B CA 1
ATOM 5361 C C . ALA B 1 247 ? 9.008 14.289 6.469 1 98.25 247 ALA B C 1
ATOM 5363 O O . ALA B 1 247 ? 9.906 14.195 5.621 1 98.25 247 ALA B O 1
ATOM 5364 N N . PHE B 1 248 ? 8.977 13.555 7.508 1 98.69 248 PHE B N 1
ATOM 5365 C CA . PHE B 1 248 ? 9.945 12.539 7.895 1 98.69 248 PHE B CA 1
ATOM 5366 C C . PHE B 1 248 ? 9.242 11.234 8.266 1 98.69 248 PHE B C 1
ATOM 5368 O O . PHE B 1 248 ? 8.031 11.211 8.469 1 98.69 248 PHE B O 1
ATOM 5375 N N . PRO B 1 249 ? 10.031 10.07 8.328 1 98.12 249 PRO B N 1
ATOM 5376 C CA . PRO B 1 249 ? 9.438 8.812 8.789 1 98.12 249 PRO B CA 1
ATOM 5377 C C . PRO B 1 249 ? 8.781 8.938 10.164 1 98.12 249 PRO B C 1
ATOM 5379 O O . PRO B 1 249 ? 9.32 9.617 11.047 1 98.12 249 PRO B O 1
ATOM 5382 N N . ARG B 1 250 ? 7.523 8.359 10.344 1 98.06 250 ARG B N 1
ATOM 5383 C CA . ARG B 1 250 ? 6.754 8.32 11.578 1 98.06 250 ARG B CA 1
ATOM 5384 C C . ARG B 1 250 ? 6.141 9.68 11.883 1 98.06 250 ARG B C 1
ATOM 5386 O O . ARG B 1 250 ? 5.648 9.914 12.992 1 98.06 250 ARG B O 1
ATOM 5393 N N . ALA B 1 251 ? 6.172 10.602 10.938 1 98.25 251 ALA B N 1
ATOM 5394 C CA . ALA B 1 251 ? 5.523 11.906 11.047 1 98.25 251 ALA B CA 1
ATOM 5395 C C . ALA B 1 251 ? 4.461 12.078 9.961 1 98.25 251 ALA B C 1
ATOM 5397 O O . ALA B 1 251 ? 3.404 11.445 10.008 1 98.25 251 ALA B O 1
ATOM 5398 N N . LYS B 1 252 ? 4.715 12.883 8.914 1 97.75 252 LYS B N 1
ATOM 5399 C CA . LYS B 1 252 ? 3.758 13.008 7.82 1 97.75 252 LYS B CA 1
ATOM 5400 C C . LYS B 1 252 ? 3.213 11.641 7.418 1 97.75 252 LYS B C 1
ATOM 5402 O O . LYS B 1 252 ? 3.973 10.68 7.258 1 97.75 252 LYS B O 1
ATOM 5407 N N . GLY B 1 253 ? 1.928 11.586 7.371 1 97.56 253 GLY B N 1
ATOM 5408 C CA . GLY B 1 253 ? 1.312 10.336 6.945 1 97.56 253 GLY B CA 1
ATOM 5409 C C . GLY B 1 253 ? 1.037 9.383 8.094 1 97.56 253 GLY B C 1
ATOM 5410 O O . GLY B 1 253 ? 0.657 8.234 7.879 1 97.56 253 GLY B O 1
ATOM 5411 N N . SER B 1 254 ? 1.275 9.805 9.336 1 98 254 SER B N 1
ATOM 5412 C CA . SER B 1 254 ? 0.98 8.977 10.508 1 98 254 SER B CA 1
ATOM 5413 C C . SER B 1 254 ? 0.239 9.781 11.57 1 98 254 SER B C 1
ATOM 5415 O O . SER B 1 254 ? 0.335 11.008 11.617 1 98 254 SER B O 1
ATOM 5417 N N . CYS B 1 255 ? -0.474 9.078 12.438 1 98.56 255 CYS B N 1
ATOM 5418 C CA . CYS B 1 255 ? -1.184 9.742 13.523 1 98.56 255 CYS B CA 1
ATOM 5419 C C . CYS B 1 255 ? -0.347 9.75 14.797 1 98.56 255 CYS B C 1
ATOM 5421 O O . CYS B 1 255 ? -0.877 9.945 15.891 1 98.56 255 CYS B O 1
ATOM 5423 N N . TYR B 1 256 ? 0.997 9.469 14.664 1 98.69 256 TYR B N 1
ATOM 5424 C CA . TYR B 1 256 ? 1.887 9.734 15.789 1 98.69 256 TYR B CA 1
ATOM 5425 C C . TYR B 1 256 ? 2.021 11.227 16.031 1 98.69 256 TYR B C 1
ATOM 5427 O O . TYR B 1 256 ? 1.686 12.039 15.164 1 98.69 256 TYR B O 1
ATOM 5435 N N . ASP B 1 257 ? 2.463 11.586 17.188 1 98.38 257 ASP B N 1
ATOM 5436 C CA . ASP B 1 257 ? 2.59 13.008 17.484 1 98.38 257 ASP B CA 1
ATOM 5437 C C . ASP B 1 257 ? 3.469 13.719 16.453 1 98.38 257 ASP B C 1
ATOM 5439 O O . ASP B 1 257 ? 3.191 14.859 16.078 1 98.38 257 ASP B O 1
ATOM 5443 N N . GLY B 1 258 ? 4.461 13.016 16 1 97.94 258 GLY B N 1
ATOM 5444 C CA . GLY B 1 258 ? 5.32 13.609 14.984 1 97.94 258 GLY B CA 1
ATOM 5445 C C . GLY B 1 258 ? 4.566 14.023 13.734 1 97.94 258 GLY B C 1
ATOM 5446 O O . GLY B 1 258 ? 5.004 14.922 13.016 1 97.94 258 GLY B O 1
ATOM 5447 N N . GLY B 1 259 ? 3.438 13.359 13.5 1 98.44 259 GLY B N 1
ATOM 5448 C CA . GLY B 1 259 ? 2.664 13.633 12.305 1 98.44 259 GLY B CA 1
ATOM 5449 C C . GLY B 1 259 ? 1.527 14.609 12.531 1 98.44 259 GLY B C 1
ATOM 5450 O O . GLY B 1 259 ? 1.069 15.273 11.594 1 98.44 259 GLY B O 1
ATOM 5451 N N . ILE B 1 260 ? 1.08 14.797 13.789 1 98.69 260 ILE B N 1
ATOM 5452 C CA . ILE B 1 260 ? -0.144 15.57 13.969 1 98.69 260 ILE B CA 1
ATOM 5453 C C . ILE B 1 260 ? 0.139 16.781 14.844 1 98.69 260 ILE B C 1
ATOM 5455 O O . ILE B 1 260 ? -0.722 17.656 15.008 1 98.69 260 ILE B O 1
ATOM 5459 N N . GLU B 1 261 ? 1.319 16.906 15.414 1 98.06 261 GLU B N 1
ATOM 5460 C CA . GLU B 1 261 ? 1.637 18.125 16.172 1 98.06 261 GLU B CA 1
ATOM 5461 C C . GLU B 1 261 ? 1.764 19.328 15.25 1 98.06 261 GLU B C 1
ATOM 5463 O O . GLU B 1 261 ? 2.27 19.219 14.133 1 98.06 261 GLU B O 1
ATOM 5468 N N . ALA B 1 262 ? 1.34 20.438 15.719 1 98.19 262 ALA B N 1
ATOM 5469 C CA . ALA B 1 262 ? 1.404 21.672 14.922 1 98.19 262 ALA B CA 1
ATOM 5470 C C . ALA B 1 262 ? 1.605 22.891 15.812 1 98.19 262 ALA B C 1
ATOM 5472 O O . ALA B 1 262 ? 1.077 22.953 16.922 1 98.19 262 ALA B O 1
ATOM 5473 N N . ALA B 1 263 ? 2.336 23.812 15.305 1 98.25 263 ALA B N 1
ATOM 5474 C CA . ALA B 1 263 ? 2.471 25.094 15.992 1 98.25 263 ALA B CA 1
ATOM 5475 C C . ALA B 1 263 ? 1.175 25.906 15.906 1 98.25 263 ALA B C 1
ATOM 5477 O O . ALA B 1 263 ? 0.451 25.828 14.914 1 98.25 263 ALA B O 1
ATOM 5478 N N . LEU B 1 264 ? 0.879 26.594 16.938 1 98.69 264 LEU B N 1
ATOM 5479 C CA . LEU B 1 264 ? -0.22 27.547 16.969 1 98.69 264 LEU B CA 1
ATOM 5480 C C . LEU B 1 264 ? 0.115 28.719 17.875 1 98.69 264 LEU B C 1
ATOM 5482 O O . LEU B 1 264 ? 0.308 28.547 19.078 1 98.69 264 LEU B O 1
ATOM 5486 N N . VAL B 1 265 ? 0.295 29.859 17.281 1 98.44 265 VAL B N 1
ATOM 5487 C CA . VAL B 1 265 ? 0.605 31.109 17.969 1 98.44 265 VAL B CA 1
ATOM 5488 C C . VAL B 1 265 ? -0.426 32.188 17.594 1 98.44 265 VAL B C 1
ATOM 5490 O O . VAL B 1 265 ? -0.816 32.281 16.438 1 98.44 265 VAL B O 1
ATOM 5493 N N . ALA B 1 266 ? -0.926 32.906 18.578 1 98.25 266 ALA B N 1
ATOM 5494 C CA . ALA B 1 266 ? -1.894 34 18.359 1 98.25 266 ALA B CA 1
ATOM 5495 C C . ALA B 1 266 ? -1.413 35.312 18.984 1 98.25 266 ALA B C 1
ATOM 5497 O O . ALA B 1 266 ? -0.984 35.312 20.141 1 98.25 266 ALA B O 1
ATOM 5498 N N . ARG B 1 267 ? -1.46 36.375 18.188 1 98 267 ARG B N 1
ATOM 5499 C CA . ARG B 1 267 ? -1.107 37.688 18.688 1 98 267 ARG B CA 1
ATOM 5500 C C . ARG B 1 267 ? -2.176 38.719 18.328 1 98 267 ARG B C 1
ATOM 5502 O O . ARG B 1 267 ? -2.5 38.875 17.156 1 98 267 ARG B O 1
ATOM 5509 N N . LEU B 1 268 ? -2.742 39.281 19.234 1 97.44 268 LEU B N 1
ATOM 5510 C CA . LEU B 1 268 ? -3.654 40.438 19.141 1 97.44 268 LEU B CA 1
ATOM 5511 C C . LEU B 1 268 ? -3.539 41.344 20.359 1 97.44 268 LEU B C 1
ATOM 5513 O O . LEU B 1 268 ? -4.238 41.125 21.359 1 97.44 268 LEU B O 1
ATOM 5517 N N . PRO B 1 269 ? -2.68 42.375 20.219 1 95.19 269 PRO B N 1
ATOM 5518 C CA . PRO B 1 269 ? -2.482 43.25 21.391 1 95.19 269 PRO B CA 1
ATOM 5519 C C . PRO B 1 269 ? -3.797 43.781 21.953 1 95.19 269 PRO B C 1
ATOM 5521 O O . PRO B 1 269 ? -4.699 44.125 21.203 1 95.19 269 PRO B O 1
ATOM 5524 N N . GLY B 1 270 ? -3.934 43.719 23.266 1 92.56 270 GLY B N 1
ATOM 5525 C CA . GLY B 1 270 ? -5.125 44.219 23.938 1 92.56 270 GLY B CA 1
ATOM 5526 C C . GLY B 1 270 ? -6.148 43.125 24.203 1 92.56 270 GLY B C 1
ATOM 5527 O O . GLY B 1 270 ? -7.031 43.281 25.047 1 92.56 270 GLY B O 1
ATOM 5528 N N . VAL B 1 271 ? -6.004 42.062 23.531 1 92.06 271 VAL B N 1
ATOM 5529 C CA . VAL B 1 271 ? -6.941 40.969 23.672 1 92.06 271 VAL B CA 1
ATOM 5530 C C . VAL B 1 271 ? -6.203 39.719 24.172 1 92.06 271 VAL B C 1
ATOM 5532 O O . VAL B 1 271 ? -6.637 39.062 25.125 1 92.06 271 VAL B O 1
ATOM 5535 N N . VAL B 1 272 ? -5.113 39.375 23.531 1 93.62 272 VAL B N 1
ATOM 5536 C CA . VAL B 1 272 ? -4.266 38.25 23.891 1 93.62 272 VAL B CA 1
ATOM 5537 C C . VAL B 1 272 ? -3.125 38.719 24.797 1 93.62 272 VAL B C 1
ATOM 5539 O O . VAL B 1 272 ? -2.357 39.594 24.422 1 93.62 272 VAL B O 1
ATOM 5542 N N . ASP B 1 273 ? -3.023 38.125 25.938 1 91.44 273 ASP B N 1
ATOM 5543 C CA . ASP B 1 273 ? -1.909 38.438 26.828 1 91.44 273 ASP B CA 1
ATOM 5544 C C . ASP B 1 273 ? -0.588 37.938 26.266 1 91.44 273 ASP B C 1
ATOM 5546 O O . ASP B 1 273 ? -0.494 36.781 25.844 1 91.44 273 ASP B O 1
ATOM 5550 N N . ALA B 1 274 ? 0.391 38.781 26.281 1 93.62 274 ALA B N 1
ATOM 5551 C CA . ALA B 1 274 ? 1.702 38.438 25.75 1 93.62 274 ALA B CA 1
ATOM 5552 C C . ALA B 1 274 ? 2.402 37.406 26.641 1 93.62 274 ALA B C 1
ATOM 5554 O O . ALA B 1 274 ? 2.268 37.469 27.875 1 93.62 274 ALA B O 1
ATOM 5555 N N . GLY B 1 275 ? 3.129 36.5 25.953 1 94.56 275 GLY B N 1
ATOM 5556 C CA . GLY B 1 275 ? 4.016 35.594 26.672 1 94.56 275 GLY B CA 1
ATOM 5557 C C . GLY B 1 275 ? 3.283 34.438 27.328 1 94.56 275 GLY B C 1
ATOM 5558 O O . GLY B 1 275 ? 3.867 33.688 28.125 1 94.56 275 GLY B O 1
ATOM 5559 N N . ARG B 1 276 ? 2.014 34.281 27.062 1 95.94 276 ARG B N 1
ATOM 5560 C CA . ARG B 1 276 ? 1.246 33.188 27.672 1 95.94 276 ARG B CA 1
ATOM 5561 C C . ARG B 1 276 ? 1.473 31.891 26.922 1 95.94 276 ARG B C 1
ATOM 5563 O O . ARG B 1 276 ? 1.611 31.875 25.703 1 95.94 276 ARG B O 1
ATOM 5570 N N . ARG B 1 277 ? 1.523 30.797 27.672 1 97.06 277 ARG B N 1
ATOM 5571 C CA . ARG B 1 277 ? 1.589 29.438 27.125 1 97.06 277 ARG B CA 1
ATOM 5572 C C . ARG B 1 277 ? 0.479 28.562 27.703 1 97.06 277 ARG B C 1
ATOM 5574 O O . ARG B 1 277 ? 0.359 28.422 28.922 1 97.06 277 ARG B O 1
ATOM 5581 N N . TYR B 1 278 ? -0.387 28.078 26.875 1 96.88 278 TYR B N 1
ATOM 5582 C CA . TYR B 1 278 ? -1.521 27.25 27.281 1 96.88 278 TYR B CA 1
ATOM 5583 C C . TYR B 1 278 ? -1.239 25.781 27.031 1 96.88 278 TYR B C 1
ATOM 5585 O O . TYR B 1 278 ? -0.793 25.391 25.953 1 96.88 278 TYR B O 1
ATOM 5593 N N . ASP B 1 279 ? -1.497 24.906 28 1 96.31 279 ASP B N 1
ATOM 5594 C CA . ASP B 1 279 ? -1.198 23.484 27.875 1 96.31 279 ASP B CA 1
ATOM 5595 C C . ASP B 1 279 ? -2.473 22.672 27.656 1 96.31 279 ASP B C 1
ATOM 5597 O O . ASP B 1 279 ? -2.434 21.438 27.625 1 96.31 279 ASP B O 1
ATOM 5601 N N . GLU B 1 280 ? -3.639 23.391 27.516 1 96.88 280 GLU B N 1
ATOM 5602 C CA . GLU B 1 280 ? -4.879 22.703 27.188 1 96.88 280 GLU B CA 1
ATOM 5603 C C . GLU B 1 280 ? -4.789 22.016 25.828 1 96.88 280 GLU B C 1
ATOM 5605 O O . GLU B 1 280 ? -4.148 22.531 24.906 1 96.88 280 GLU B O 1
ATOM 5610 N N . LEU B 1 281 ? -5.496 20.859 25.688 1 97.75 281 LEU B N 1
ATOM 5611 C CA . LEU B 1 281 ? -5.598 20.203 24.391 1 97.75 281 LEU B CA 1
ATOM 5612 C C . LEU B 1 281 ? -6.434 21.031 23.422 1 97.75 281 LEU B C 1
ATOM 5614 O O . LEU B 1 281 ? -7.57 21.391 23.719 1 97.75 281 LEU B O 1
ATOM 5618 N N . VAL B 1 282 ? -5.852 21.359 22.297 1 97.94 282 VAL B N 1
ATOM 5619 C CA . VAL B 1 282 ? -6.531 22.094 21.25 1 97.94 282 VAL B CA 1
ATOM 5620 C C . VAL B 1 282 ? -6.336 21.391 19.906 1 97.94 282 VAL B C 1
ATOM 5622 O O . VAL B 1 282 ? -5.332 20.703 19.703 1 97.94 282 VAL B O 1
ATOM 5625 N N . SER B 1 283 ? -7.301 21.453 19.062 1 98.5 283 SER B N 1
ATOM 5626 C CA . SER B 1 283 ? -7.27 20.906 17.719 1 98.5 283 SER B CA 1
ATOM 5627 C C . SER B 1 283 ? -7.402 22.016 16.672 1 98.5 283 SER B C 1
ATOM 5629 O O . SER B 1 283 ? -7.906 23.109 16.984 1 98.5 283 SER B O 1
ATOM 5631 N N . ASN B 1 284 ? -6.902 21.719 15.469 1 98.38 284 ASN B N 1
ATOM 5632 C CA . ASN B 1 284 ? -7.012 22.75 14.445 1 98.38 284 ASN B CA 1
ATOM 5633 C C . ASN B 1 284 ? -8.461 22.984 14.047 1 98.38 284 ASN B C 1
ATOM 5635 O O . ASN B 1 284 ? -8.781 24.016 13.445 1 98.38 284 ASN B O 1
ATOM 5639 N N . VAL B 1 285 ? -9.414 22.109 14.422 1 98.31 285 VAL B N 1
ATOM 5640 C CA . VAL B 1 285 ? -10.836 22.359 14.203 1 98.31 285 VAL B CA 1
ATOM 5641 C C . VAL B 1 285 ? -11.312 23.516 15.086 1 98.31 285 VAL B C 1
ATOM 5643 O O . VAL B 1 285 ? -12.391 24.062 14.859 1 98.31 285 VAL B O 1
ATOM 5646 N N . ASP B 1 286 ? -10.594 23.891 16.078 1 98.38 286 ASP B N 1
ATOM 5647 C CA . ASP B 1 286 ? -11.008 24.906 17.047 1 98.38 286 ASP B CA 1
ATOM 5648 C C . ASP B 1 286 ? -10.711 26.312 16.516 1 98.38 286 ASP B C 1
ATOM 5650 O O . ASP B 1 286 ? -11.211 27.297 17.062 1 98.38 286 ASP B O 1
ATOM 5654 N N . VAL B 1 287 ? -9.914 26.406 15.453 1 98.38 287 VAL B N 1
ATOM 5655 C CA . VAL B 1 287 ? -9.438 27.719 14.984 1 98.38 287 VAL B CA 1
ATOM 5656 C C . VAL B 1 287 ? -10.602 28.5 14.383 1 98.38 287 VAL B C 1
ATOM 5658 O O . VAL B 1 287 ? -10.805 29.672 14.727 1 98.38 287 VAL B O 1
ATOM 5661 N N . LEU B 1 288 ? -11.391 27.828 13.578 1 98.5 288 LEU B N 1
ATOM 5662 C CA . LEU B 1 288 ? -12.484 28.547 12.922 1 98.5 288 LEU B CA 1
ATOM 5663 C C . LEU B 1 288 ? -13.453 29.125 13.945 1 98.5 288 LEU B C 1
ATOM 5665 O O . LEU B 1 288 ? -13.719 30.328 13.945 1 98.5 288 LEU B O 1
ATOM 5669 N N . PRO B 1 289 ? -13.992 28.297 14.867 1 98.06 289 PRO B N 1
ATOM 5670 C CA . PRO B 1 289 ? -14.945 28.891 15.812 1 98.06 289 PRO B CA 1
ATOM 5671 C C . PRO B 1 289 ? -14.305 29.969 16.688 1 98.06 289 PRO B C 1
ATOM 5673 O O . PRO B 1 289 ? -14.992 30.906 17.109 1 98.06 289 PRO B O 1
ATOM 5676 N N . THR B 1 290 ? -13.031 29.875 16.938 1 98 290 THR B N 1
ATOM 5677 C CA . THR B 1 290 ? -12.336 30.906 17.703 1 98 290 THR B CA 1
ATOM 5678 C C . THR B 1 290 ? -12.312 32.219 16.938 1 98 290 THR B C 1
ATOM 5680 O O . THR B 1 290 ? -12.625 33.281 17.5 1 98 290 THR B O 1
ATOM 5683 N N . VAL B 1 291 ? -11.938 32.188 15.664 1 98.25 291 VAL B N 1
ATOM 5684 C CA . VAL B 1 291 ? -11.898 33.375 14.82 1 98.25 291 VAL B CA 1
ATOM 5685 C C . VAL B 1 291 ? -13.305 33.969 14.695 1 98.25 291 VAL B C 1
ATOM 5687 O O . VAL B 1 291 ? -13.484 35.188 14.82 1 98.25 291 VAL B O 1
ATOM 5690 N N . LEU B 1 292 ? -14.289 33.125 14.461 1 97.88 292 LEU B N 1
ATOM 5691 C CA . LEU B 1 292 ? -15.664 33.594 14.312 1 97.88 292 LEU B CA 1
ATOM 5692 C C . LEU B 1 292 ? -16.141 34.281 15.586 1 97.88 292 LEU B C 1
ATOM 5694 O O . LEU B 1 292 ? -16.75 35.344 15.531 1 97.88 292 LEU B O 1
ATOM 5698 N N . ASP B 1 293 ? -15.867 33.656 16.734 1 96.81 293 ASP B N 1
ATOM 5699 C CA . ASP B 1 293 ? -16.25 34.281 18 1 96.81 293 ASP B CA 1
ATOM 5700 C C . ASP B 1 293 ? -15.594 35.625 18.188 1 96.81 293 ASP B C 1
ATOM 5702 O O . ASP B 1 293 ? -16.234 36.562 18.656 1 96.81 293 ASP B O 1
ATOM 5706 N N . LEU B 1 294 ? -14.359 35.688 17.812 1 96.19 294 LEU B N 1
ATOM 5707 C CA . LEU B 1 294 ? -13.609 36.938 17.969 1 96.19 294 LEU B CA 1
ATOM 5708 C C . LEU B 1 294 ? -14.242 38.062 17.156 1 96.19 294 LEU B C 1
ATOM 5710 O O . LEU B 1 294 ? -14.258 39.219 17.609 1 96.19 294 LEU B O 1
ATOM 5714 N N . VAL B 1 295 ? -14.766 37.75 15.992 1 95.69 295 VAL B N 1
ATOM 5715 C CA . VAL B 1 295 ? -15.281 38.781 15.117 1 95.69 295 VAL B CA 1
ATOM 5716 C C . VAL B 1 295 ? -16.797 38.844 15.219 1 95.69 295 VAL B C 1
ATOM 5718 O O . VAL B 1 295 ? -17.469 39.5 14.406 1 95.69 295 VAL B O 1
ATOM 5721 N N . ASP B 1 296 ? -17.359 38.094 16.109 1 94.56 296 ASP B N 1
ATOM 5722 C CA . ASP B 1 296 ? -18.781 38.094 16.438 1 94.56 296 ASP B CA 1
ATOM 5723 C C . ASP B 1 296 ? -19.625 37.625 15.266 1 94.56 296 ASP B C 1
ATOM 5725 O O . ASP B 1 296 ? -20.562 38.281 14.844 1 94.56 296 ASP B O 1
ATOM 5729 N N . VAL B 1 297 ? -19.203 36.531 14.719 1 95.06 297 VAL B N 1
ATOM 5730 C CA . VAL B 1 297 ? -19.938 35.844 13.664 1 95.06 297 VAL B CA 1
ATOM 5731 C C . VAL B 1 297 ? -20.375 34.469 14.148 1 95.06 297 VAL B C 1
ATOM 5733 O O . VAL B 1 297 ? -19.594 33.75 14.805 1 95.06 297 VAL B O 1
ATOM 5736 N N . THR B 1 298 ? -21.594 34.156 13.93 1 92.75 298 THR B N 1
ATOM 5737 C CA . THR B 1 298 ? -22.125 32.844 14.305 1 92.75 298 THR B CA 1
ATOM 5738 C C . THR B 1 298 ? -22.016 31.875 13.141 1 92.75 298 THR B C 1
ATOM 5740 O O . THR B 1 298 ? -22.391 32.188 12.016 1 92.75 298 THR B O 1
ATOM 5743 N N . HIS B 1 299 ? -21.469 30.797 13.422 1 92.5 299 HIS B N 1
ATOM 5744 C CA . HIS B 1 299 ? -21.438 29.75 12.398 1 92.5 299 HIS B CA 1
ATOM 5745 C C . HIS B 1 299 ? -22.859 29.266 12.07 1 92.5 299 HIS B C 1
ATOM 5747 O O . HIS B 1 299 ? -23.656 29.047 12.977 1 92.5 299 HIS B O 1
ATOM 5753 N N . PRO B 1 300 ? -23.172 29.031 10.805 1 88.5 300 PRO B N 1
ATOM 5754 C CA . PRO B 1 300 ? -24.547 28.672 10.414 1 88.5 300 PRO B CA 1
ATOM 5755 C C . PRO B 1 300 ? -24.906 27.234 10.758 1 88.5 300 PRO B C 1
ATOM 5757 O O . PRO B 1 300 ? -26.094 26.891 10.797 1 88.5 300 PRO B O 1
ATOM 5760 N N . GLY B 1 301 ? -23.969 26.359 10.914 1 88.19 301 GLY B N 1
ATOM 5761 C CA . GLY B 1 301 ? -24.219 24.969 11.219 1 88.19 301 GLY B CA 1
ATOM 5762 C C . GLY B 1 301 ? -23.422 24.453 12.398 1 88.19 301 GLY B C 1
ATOM 5763 O O . GLY B 1 301 ? -23.094 25.203 13.312 1 88.19 301 GLY B O 1
ATOM 5764 N N . ASP B 1 302 ? -23.312 23.172 12.438 1 88.06 302 ASP B N 1
ATOM 5765 C CA . ASP B 1 302 ? -22.562 22.531 13.5 1 88.06 302 ASP B CA 1
ATOM 5766 C C . ASP B 1 302 ? -21.094 22.344 13.094 1 88.06 302 ASP B C 1
ATOM 5768 O O . ASP B 1 302 ? -20.797 22.125 11.922 1 88.06 302 ASP B O 1
ATOM 5772 N N . VAL B 1 303 ? -20.234 22.672 14.031 1 94.38 303 VAL B N 1
ATOM 5773 C CA . VAL B 1 303 ? -18.812 22.406 13.82 1 94.38 303 VAL B CA 1
ATOM 5774 C C . VAL B 1 303 ? -18.281 21.5 14.93 1 94.38 303 VAL B C 1
ATOM 5776 O O . VAL B 1 303 ? -18.844 21.453 16.031 1 94.38 303 VAL B O 1
ATOM 5779 N N . ASP B 1 304 ? -17.312 20.766 14.617 1 94.5 304 ASP B N 1
ATOM 5780 C CA . ASP B 1 304 ? -16.656 19.875 15.57 1 94.5 304 ASP B CA 1
ATOM 5781 C C . ASP B 1 304 ? -15.773 20.641 16.531 1 94.5 304 ASP B C 1
ATOM 5783 O O . ASP B 1 304 ? -15.547 20.203 17.672 1 94.5 304 ASP B O 1
ATOM 5787 N N . GLY B 1 305 ? -15.273 21.812 16.125 1 96.56 305 GLY B N 1
ATOM 5788 C CA . GLY B 1 305 ? -14.344 22.594 16.922 1 96.56 305 GLY B CA 1
ATOM 5789 C C . GLY B 1 305 ? -15.016 23.344 18.047 1 96.56 305 GLY B C 1
ATOM 5790 O O . GLY B 1 305 ? -16.234 23.562 18.031 1 96.56 305 GLY B O 1
ATOM 5791 N N . ARG B 1 306 ? -14.211 23.703 19 1 95.5 306 ARG B N 1
ATOM 5792 C CA . ARG B 1 306 ? -14.586 24.531 20.141 1 95.5 306 ARG B CA 1
ATOM 5793 C C . ARG B 1 306 ? -13.695 25.766 20.234 1 95.5 306 ARG B C 1
ATOM 5795 O O . ARG B 1 306 ? -12.469 25.641 20.203 1 95.5 306 ARG B O 1
ATOM 5802 N N . SER B 1 307 ? -14.367 26.875 20.406 1 97.25 307 SER B N 1
ATOM 5803 C CA . SER B 1 307 ? -13.602 28.125 20.484 1 97.25 307 SER B CA 1
ATOM 5804 C C . SER B 1 307 ? -12.719 28.156 21.719 1 97.25 307 SER B C 1
ATOM 5806 O O . SER B 1 307 ? -13.18 27.875 22.828 1 97.25 307 SER B O 1
ATOM 5808 N N . PHE B 1 308 ? -11.453 28.484 21.516 1 97.06 308 PHE B N 1
ATOM 5809 C CA . PHE B 1 308 ? -10.57 28.688 22.672 1 97.06 308 PHE B CA 1
ATOM 5810 C C . PHE B 1 308 ? -10.406 30.172 22.969 1 97.06 308 PHE B C 1
ATOM 5812 O O . PHE B 1 308 ? -9.484 30.562 23.703 1 97.06 308 PHE B O 1
ATOM 5819 N N . LEU B 1 309 ? -11.25 31.078 22.484 1 96.25 309 LEU B N 1
ATOM 5820 C CA . LEU B 1 309 ? -11.219 32.5 22.75 1 96.25 309 LEU B CA 1
ATOM 5821 C C . LEU B 1 309 ? -11.25 32.781 24.25 1 96.25 309 LEU B C 1
ATOM 5823 O O . LEU B 1 309 ? -10.57 33.688 24.734 1 96.25 309 LEU B O 1
ATOM 5827 N N . PRO B 1 310 ? -12.023 32 25 1 95.88 310 PRO B N 1
ATOM 5828 C CA . PRO B 1 310 ? -12.047 32.25 26.453 1 95.88 310 PRO B CA 1
ATOM 5829 C C . PRO B 1 310 ? -10.664 32.125 27.094 1 95.88 310 PRO B C 1
ATOM 5831 O O . PRO B 1 310 ? -10.367 32.812 28.062 1 95.88 310 PRO B O 1
ATOM 5834 N N . LEU B 1 311 ? -9.773 31.219 26.578 1 94.88 311 LEU B N 1
ATOM 5835 C CA . LEU B 1 311 ? -8.406 31.125 27.062 1 94.88 311 LEU B CA 1
ATOM 5836 C C . LEU B 1 311 ? -7.645 32.438 26.812 1 94.88 311 LEU B C 1
ATOM 5838 O O . LEU B 1 311 ? -6.914 32.906 27.688 1 94.88 311 LEU B O 1
ATOM 5842 N N . LEU B 1 312 ? -7.902 33.031 25.703 1 94.44 312 LEU B N 1
ATOM 5843 C CA . LEU B 1 312 ? -7.164 34.219 25.25 1 94.44 312 LEU B CA 1
ATOM 5844 C C . LEU B 1 312 ? -7.641 35.469 25.984 1 94.44 312 LEU B C 1
ATOM 5846 O O . LEU B 1 312 ? -6.895 36.438 26.109 1 94.44 312 LEU B O 1
ATOM 5850 N N . THR B 1 313 ? -8.875 35.469 26.453 1 91.44 313 THR B N 1
ATOM 5851 C CA . THR B 1 313 ? -9.461 36.625 27.094 1 91.44 313 THR B CA 1
ATOM 5852 C C . THR B 1 313 ? -9.586 36.406 28.609 1 91.44 313 THR B C 1
ATOM 5854 O O . THR B 1 313 ? -10.336 37.125 29.281 1 91.44 313 THR B O 1
ATOM 5857 N N . ASP B 1 314 ? -8.984 35.406 29.094 1 88.88 314 ASP B N 1
ATOM 5858 C CA . ASP B 1 314 ? -8.938 35.094 30.516 1 88.88 314 ASP B CA 1
ATOM 5859 C C . ASP B 1 314 ? -10.336 34.812 31.062 1 88.88 314 ASP B C 1
ATOM 5861 O O . ASP B 1 314 ? -10.703 35.344 32.125 1 88.88 314 ASP B O 1
ATOM 5865 N N . GLN B 1 315 ? -11.188 34.188 30.234 1 91.19 315 GLN B N 1
ATOM 5866 C CA . GLN B 1 315 ? -12.5 33.719 30.656 1 91.19 315 GLN B CA 1
ATOM 5867 C C . GLN B 1 315 ? -12.492 32.25 30.938 1 91.19 315 GLN B C 1
ATOM 5869 O O . GLN B 1 315 ? -11.484 31.562 30.719 1 91.19 315 GLN B O 1
ATOM 5874 N N . LYS B 1 316 ? -13.602 31.797 31.484 1 92.88 316 LYS B N 1
ATOM 5875 C CA . LYS B 1 316 ? -13.695 30.391 31.828 1 92.88 316 LYS B CA 1
ATOM 5876 C C . LYS B 1 316 ? -13.648 29.516 30.578 1 92.88 316 LYS B C 1
ATOM 5878 O O . LYS B 1 316 ? -14.398 29.75 29.625 1 92.88 316 LYS B O 1
ATOM 5883 N N . TYR B 1 317 ? -12.695 28.594 30.547 1 93.75 317 TYR B N 1
ATOM 5884 C CA . TYR B 1 317 ? -12.523 27.625 29.469 1 93.75 317 TYR B CA 1
ATOM 5885 C C . TYR B 1 317 ? -12.57 26.203 30.016 1 93.75 317 TYR B C 1
ATOM 5887 O O . TYR B 1 317 ? -11.875 25.875 30.969 1 93.75 317 TYR B O 1
ATOM 5895 N N . LEU B 1 318 ? -13.477 25.406 29.484 1 91.94 318 LEU B N 1
ATOM 5896 C CA . LEU B 1 318 ? -13.539 24 29.859 1 91.94 318 LEU B CA 1
ATOM 5897 C C . LEU B 1 318 ? -12.641 23.156 28.969 1 91.94 318 LEU B C 1
ATOM 5899 O O . LEU B 1 318 ? -12.969 22.906 27.797 1 91.94 318 LEU B O 1
ATOM 5903 N N . PRO B 1 319 ? -11.547 22.656 29.516 1 94.12 319 PRO B N 1
ATOM 5904 C CA . PRO B 1 319 ? -10.602 21.891 28.703 1 94.12 319 PRO B CA 1
ATOM 5905 C C . PRO B 1 319 ? -11.188 20.594 28.156 1 94.12 319 PRO B C 1
ATOM 5907 O O . PRO B 1 319 ? -11.992 19.953 28.828 1 94.12 319 PRO B O 1
ATOM 5910 N N . ARG B 1 320 ? -10.859 20.266 26.906 1 94.69 320 ARG B N 1
ATOM 5911 C CA . ARG B 1 320 ? -11.25 18.969 26.375 1 94.69 320 ARG B CA 1
ATOM 5912 C C . ARG B 1 320 ? -10.383 17.844 26.938 1 94.69 320 ARG B C 1
ATOM 5914 O O . ARG B 1 320 ? -9.227 18.094 27.312 1 94.69 320 ARG B O 1
ATOM 5921 N N . GLU B 1 321 ? -10.93 16.656 26.891 1 96.06 321 GLU B N 1
ATOM 5922 C CA . GLU B 1 321 ? -10.242 15.492 27.453 1 96.06 321 GLU B CA 1
ATOM 5923 C C . GLU B 1 321 ? -9.516 14.703 26.375 1 96.06 321 GLU B C 1
ATOM 5925 O O . GLU B 1 321 ? -8.672 13.852 26.688 1 96.06 321 GLU B O 1
ATOM 5930 N N . GLN B 1 322 ? -9.867 14.984 25.172 1 98.06 322 GLN B N 1
ATOM 5931 C CA . GLN B 1 322 ? -9.305 14.211 24.062 1 98.06 322 GLN B CA 1
ATOM 5932 C C . GLN B 1 322 ? -9.398 14.984 22.75 1 98.06 322 GLN B C 1
ATOM 5934 O O . GLN B 1 322 ? -10.188 15.93 22.641 1 98.06 322 GLN B O 1
ATOM 5939 N N . VAL B 1 323 ? -8.578 14.672 21.812 1 98.5 323 VAL B N 1
ATOM 5940 C CA . VAL B 1 323 ? -8.664 15.086 20.406 1 98.5 323 VAL B CA 1
ATOM 5941 C C . VAL B 1 323 ? -8.594 13.867 19.5 1 98.5 323 VAL B C 1
ATOM 5943 O O . VAL B 1 323 ? -8.062 12.82 19.891 1 98.5 323 VAL B O 1
ATOM 5946 N N . PHE B 1 324 ? -9.164 13.953 18.359 1 98.88 324 PHE B N 1
ATOM 5947 C CA . PHE B 1 324 ? -9.18 12.859 17.391 1 98.88 324 PHE B CA 1
ATOM 5948 C C . PHE B 1 324 ? -8.406 13.242 16.125 1 98.88 324 PHE B C 1
ATOM 5950 O O . PHE B 1 324 ? -8.336 14.414 15.773 1 98.88 324 PHE B O 1
ATOM 5957 N N . SER B 1 325 ? -7.762 12.312 15.523 1 98.88 325 SER B N 1
ATOM 5958 C CA . SER B 1 325 ? -7.086 12.453 14.242 1 98.88 325 SER B CA 1
ATOM 5959 C C . SER B 1 325 ? -7.434 11.297 13.305 1 98.88 325 SER B C 1
ATOM 5961 O O . SER B 1 325 ? -7.844 10.227 13.758 1 98.88 325 SER B O 1
ATOM 5963 N N . GLU B 1 326 ? -7.301 11.594 12.023 1 98.88 326 GLU B N 1
ATOM 5964 C CA . GLU B 1 326 ? -7.66 10.57 11.055 1 98.88 326 GLU B CA 1
ATOM 5965 C C . GLU B 1 326 ? -6.805 10.68 9.789 1 98.88 326 GLU B C 1
ATOM 5967 O O . GLU B 1 326 ? -6.258 11.742 9.5 1 98.88 326 GLU B O 1
ATOM 5972 N N . LEU B 1 327 ? -6.609 9.641 9.172 1 98.75 327 LEU B N 1
ATOM 5973 C CA . LEU B 1 327 ? -6.074 9.492 7.824 1 98.75 327 LEU B CA 1
ATOM 5974 C C . LEU B 1 327 ? -6.895 8.492 7.02 1 98.75 327 LEU B C 1
ATOM 5976 O O . LEU B 1 327 ? -7.273 7.438 7.535 1 98.75 327 LEU B O 1
ATOM 5980 N N . THR B 1 328 ? -7.359 8.875 5.812 1 98.62 328 THR B N 1
ATOM 5981 C CA . THR B 1 328 ? -8.047 7.945 4.918 1 98.62 328 THR B CA 1
ATOM 5982 C C . THR B 1 328 ? -7.23 7.723 3.645 1 98.62 328 THR B C 1
ATOM 5984 O O . THR B 1 328 ? -6.801 6.602 3.363 1 98.62 328 THR B O 1
ATOM 5987 N N . TRP B 1 329 ? -7.016 8.836 2.932 1 97.38 329 TRP B N 1
ATOM 5988 C CA . TRP B 1 329 ? -6.207 8.812 1.718 1 97.38 329 TRP B CA 1
ATOM 5989 C C . TRP B 1 329 ? -5.113 9.875 1.771 1 97.38 329 TRP B C 1
ATOM 5991 O O . TRP B 1 329 ? -5.355 11 2.227 1 97.38 329 TRP B O 1
ATOM 6001 N N . HIS B 1 330 ? -3.963 9.555 1.464 1 94.88 330 HIS B N 1
ATOM 6002 C CA . HIS B 1 330 ? -2.951 10.484 0.978 1 94.88 330 HIS B CA 1
ATOM 6003 C C . HIS B 1 330 ? -2.672 10.273 -0.506 1 94.88 330 HIS B C 1
ATOM 6005 O O . HIS B 1 330 ? -3.553 10.477 -1.344 1 94.88 330 HIS B O 1
ATOM 6011 N N . GLY B 1 331 ? -1.485 9.727 -0.776 1 89.25 331 GLY B N 1
ATOM 6012 C CA . GLY B 1 331 ? -1.254 9.188 -2.107 1 89.25 331 GLY B CA 1
ATOM 6013 C C . GLY B 1 331 ? -1.721 7.754 -2.262 1 89.25 331 GLY B C 1
ATOM 6014 O O . GLY B 1 331 ? -1.95 7.285 -3.379 1 89.25 331 GLY B O 1
ATOM 6015 N N . ARG B 1 332 ? -1.846 7.164 -1.17 1 94.75 332 ARG B N 1
ATOM 6016 C CA . ARG B 1 332 ? -2.293 5.781 -1.062 1 94.75 332 ARG B CA 1
ATOM 6017 C C . ARG B 1 332 ? -3.373 5.637 0.005 1 94.75 332 ARG B C 1
ATOM 6019 O O . ARG B 1 332 ? -3.51 6.496 0.878 1 94.75 332 ARG B O 1
ATOM 6026 N N . TYR B 1 333 ? -4.168 4.559 -0.106 1 97.31 333 TYR B N 1
ATOM 6027 C CA . TYR B 1 333 ? -5.164 4.238 0.91 1 97.31 333 TYR B CA 1
ATOM 6028 C C . TYR B 1 333 ? -4.5 3.848 2.225 1 97.31 333 TYR B C 1
ATOM 6030 O O . TYR B 1 333 ? -3.693 2.916 2.266 1 97.31 333 TYR B O 1
ATOM 6038 N N . ASN B 1 334 ? -4.695 4.551 3.248 1 98 334 ASN B N 1
ATOM 6039 C CA . ASN B 1 334 ? -4.086 4.348 4.555 1 98 334 ASN B CA 1
ATOM 6040 C C . ASN B 1 334 ? -5.023 4.766 5.684 1 98 334 ASN B C 1
ATOM 6042 O O . ASN B 1 334 ? -4.75 5.73 6.398 1 98 334 ASN B O 1
ATOM 6046 N N . PRO B 1 335 ? -6.133 4.039 5.891 1 98.38 335 PRO B N 1
ATOM 6047 C CA . PRO B 1 335 ? -7.145 4.449 6.867 1 98.38 335 PRO B CA 1
ATOM 6048 C C . PRO B 1 335 ? -6.695 4.227 8.312 1 98.38 335 PRO B C 1
ATOM 6050 O O . PRO B 1 335 ? -6.422 3.094 8.711 1 98.38 335 PRO B O 1
ATOM 6053 N N . ILE B 1 336 ? -6.605 5.297 9.023 1 98.75 336 ILE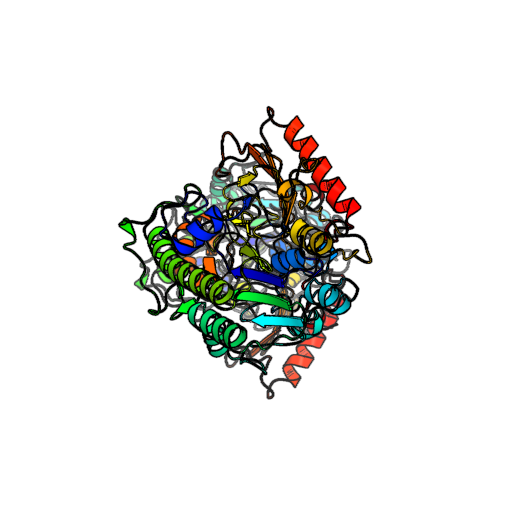 B N 1
ATOM 6054 C CA . ILE B 1 336 ? -6.242 5.34 10.438 1 98.75 336 ILE B CA 1
ATOM 6055 C C . ILE B 1 336 ? -7.223 6.23 11.195 1 98.75 336 ILE B C 1
ATOM 6057 O O . ILE B 1 336 ? -7.652 7.27 10.68 1 98.75 336 ILE B O 1
ATOM 6061 N N . ARG B 1 337 ? -7.668 5.855 12.398 1 98.88 337 ARG B N 1
ATOM 6062 C CA . ARG B 1 337 ? -8.328 6.715 13.375 1 98.88 337 ARG B CA 1
ATOM 6063 C C . ARG B 1 337 ? -7.609 6.668 14.719 1 98.88 337 ARG B C 1
ATOM 6065 O O . ARG B 1 337 ? -7.164 5.602 15.156 1 98.88 337 ARG B O 1
ATOM 6072 N N . ALA B 1 338 ? -7.492 7.816 15.328 1 98.94 338 ALA B N 1
ATOM 6073 C CA . ALA B 1 338 ? -6.762 7.871 16.594 1 98.94 338 ALA B CA 1
ATOM 6074 C C . ALA B 1 338 ? -7.453 8.805 17.594 1 98.94 338 ALA B C 1
ATOM 6076 O O . ALA B 1 338 ? -8.094 9.781 17.188 1 98.94 338 ALA B O 1
ATOM 6077 N N . VAL B 1 339 ? -7.348 8.5 18.844 1 98.94 339 VAL B N 1
ATOM 6078 C CA . VAL B 1 339 ? -7.766 9.352 19.953 1 98.94 339 VAL B CA 1
ATOM 6079 C C . VAL B 1 339 ? -6.582 9.594 20.891 1 98.94 339 VAL B C 1
ATOM 6081 O O . VAL B 1 339 ? -5.859 8.656 21.234 1 98.94 339 VAL B O 1
ATOM 6084 N N . ARG B 1 340 ? -6.355 10.812 21.172 1 98.81 340 ARG B N 1
ATOM 6085 C CA . ARG B 1 340 ? -5.25 11.234 22.031 1 98.81 340 ARG B CA 1
ATOM 6086 C C . ARG B 1 340 ? -5.762 11.961 23.266 1 98.81 340 ARG B C 1
ATOM 6088 O O . ARG B 1 340 ? -6.555 12.898 23.156 1 98.81 340 ARG B O 1
ATOM 6095 N N . THR B 1 341 ? -5.371 11.547 24.422 1 98.56 341 THR B N 1
ATOM 6096 C CA . THR B 1 341 ? -5.562 12.266 25.688 1 98.56 341 THR B CA 1
ATOM 6097 C C . THR B 1 341 ? -4.258 12.906 26.141 1 98.56 341 THR B C 1
ATOM 6099 O O . THR B 1 341 ? -3.295 12.984 25.391 1 98.56 341 THR B O 1
ATOM 6102 N N . ASP B 1 342 ? -4.285 13.43 27.312 1 97.31 342 ASP B N 1
ATOM 6103 C CA . ASP B 1 342 ? -3.066 14.031 27.828 1 97.31 342 ASP B CA 1
ATOM 6104 C C . ASP B 1 342 ? -1.983 12.984 28.062 1 97.31 342 ASP B C 1
ATOM 6106 O O . ASP B 1 342 ? -0.796 13.258 27.859 1 97.31 342 ASP B O 1
ATOM 6110 N N . GLN B 1 343 ? -2.451 11.797 28.312 1 98.06 343 GLN B N 1
ATOM 6111 C CA . GLN B 1 343 ? -1.46 10.805 28.734 1 98.06 343 GLN B CA 1
ATOM 6112 C C . GLN B 1 343 ? -1.363 9.672 27.719 1 98.06 343 GLN B C 1
ATOM 6114 O O . GLN B 1 343 ? -0.289 9.102 27.516 1 98.06 343 GLN B O 1
ATOM 6119 N N . TYR B 1 344 ? -2.518 9.312 27.078 1 98.81 344 TYR B N 1
ATOM 6120 C CA . TYR B 1 344 ? -2.521 8.125 26.234 1 98.81 344 TYR B CA 1
ATOM 6121 C C . TYR B 1 344 ? -2.967 8.453 24.812 1 98.81 344 TYR B C 1
ATOM 6123 O O . TYR B 1 344 ? -3.688 9.43 24.609 1 98.81 344 TYR B O 1
ATOM 6131 N N . LYS B 1 345 ? -2.535 7.641 23.922 1 98.81 345 LYS B N 1
ATOM 6132 C CA . LYS B 1 345 ? -3.012 7.668 22.547 1 98.81 345 LYS B CA 1
ATOM 6133 C C . LYS B 1 345 ? -3.363 6.266 22.047 1 98.81 345 LYS B C 1
ATOM 6135 O O . LYS B 1 345 ? -2.59 5.324 22.25 1 98.81 345 LYS B O 1
ATOM 6140 N N . TYR B 1 346 ? -4.5 6.145 21.531 1 98.88 346 TYR B N 1
ATOM 6141 C CA . TYR B 1 346 ? -4.957 4.918 20.891 1 98.88 346 TYR B CA 1
ATOM 6142 C C . TYR B 1 346 ? -5.105 5.113 19.391 1 98.88 346 TYR B C 1
ATOM 6144 O O . TYR B 1 346 ? -5.727 6.078 18.938 1 98.88 346 TYR B O 1
ATOM 6152 N N . VAL B 1 347 ? -4.465 4.242 18.641 1 98.75 347 VAL B N 1
ATOM 6153 C CA . VAL B 1 347 ? -4.484 4.289 17.188 1 98.75 347 VAL B CA 1
ATOM 6154 C C . VAL B 1 347 ? -5.078 2.994 16.625 1 98.75 347 VAL B C 1
ATOM 6156 O O . VAL B 1 347 ? -4.684 1.9 17.031 1 98.75 347 VAL B O 1
ATOM 6159 N N . ARG B 1 348 ? -6.02 3.104 15.758 1 98.56 348 ARG B N 1
ATOM 6160 C CA . ARG B 1 348 ? -6.59 1.971 15.031 1 98.56 348 ARG B CA 1
ATOM 6161 C C . ARG B 1 348 ? -6.27 2.057 13.547 1 98.56 348 ARG B C 1
ATOM 6163 O O . ARG B 1 348 ? -6.559 3.066 12.898 1 98.56 348 ARG B O 1
ATOM 6170 N N . ASN B 1 349 ? -5.613 1.027 13.07 1 98.06 349 ASN B N 1
ATOM 6171 C CA . ASN B 1 349 ? -5.281 0.881 11.656 1 98.06 349 ASN B CA 1
ATOM 6172 C C . ASN B 1 349 ? -6.246 -0.064 10.945 1 98.06 349 ASN B C 1
ATOM 6174 O O . ASN B 1 349 ? -6.418 -1.211 11.367 1 98.06 349 ASN B O 1
ATOM 6178 N N . PHE B 1 350 ? -6.852 0.339 9.844 1 97.94 350 PHE B N 1
ATOM 6179 C CA . PHE B 1 350 ? -8.008 -0.379 9.312 1 97.94 350 PHE B CA 1
ATOM 6180 C C . PHE B 1 350 ? -7.652 -1.082 8.008 1 97.94 350 PHE B C 1
ATOM 6182 O O . PHE B 1 350 ? -8.539 -1.416 7.215 1 97.94 350 PHE B O 1
ATOM 6189 N N . TRP B 1 351 ? -6.32 -1.313 7.723 1 96.69 351 TRP B N 1
ATOM 6190 C CA . TRP B 1 351 ? -5.906 -1.942 6.473 1 96.69 351 TRP B CA 1
ATOM 6191 C C . TRP B 1 351 ? -4.539 -2.602 6.617 1 96.69 351 TRP B C 1
ATOM 6193 O O . TRP B 1 351 ? -3.775 -2.266 7.523 1 96.69 351 TRP B O 1
ATOM 6203 N N . HIS B 1 352 ? -4.219 -3.611 5.801 1 95.81 352 HIS B N 1
ATOM 6204 C CA . HIS B 1 352 ? -2.906 -4.242 5.797 1 95.81 352 HIS B CA 1
ATOM 6205 C C . HIS B 1 352 ? -1.872 -3.359 5.109 1 95.81 352 HIS B C 1
ATOM 6207 O O . HIS B 1 352 ? -1.895 -3.205 3.885 1 95.81 352 HIS B O 1
ATOM 6213 N N . LEU B 1 353 ? -1.031 -2.795 5.863 1 96.94 353 LEU B N 1
ATOM 6214 C CA . LEU B 1 353 ? 0.034 -1.942 5.348 1 96.94 353 LEU B CA 1
ATOM 6215 C C . LEU B 1 353 ? 1.328 -2.156 6.125 1 96.94 353 LEU B C 1
ATOM 6217 O O . LEU B 1 353 ? 1.339 -2.852 7.141 1 96.94 353 LEU B O 1
ATOM 6221 N N . PRO B 1 354 ? 2.438 -1.665 5.613 1 96.31 354 PRO B N 1
ATOM 6222 C CA . PRO B 1 354 ? 3.707 -1.783 6.336 1 96.31 354 PRO B CA 1
ATOM 6223 C C . PRO B 1 354 ? 3.654 -1.151 7.723 1 96.31 354 PRO B C 1
ATOM 6225 O O . PRO B 1 354 ? 2.771 -0.337 8.008 1 96.31 354 PRO B O 1
ATOM 6228 N N . THR B 1 355 ? 4.621 -1.479 8.5 1 96.75 355 THR B N 1
ATOM 6229 C CA . THR B 1 355 ? 4.711 -0.998 9.875 1 96.75 355 THR B CA 1
ATOM 6230 C C . THR B 1 355 ? 4.547 0.519 9.93 1 96.75 355 THR B C 1
ATOM 6232 O O . THR B 1 355 ? 3.795 1.037 10.758 1 96.75 355 THR B O 1
ATOM 6235 N N . VAL B 1 356 ? 5.293 1.186 9.094 1 96.81 356 VAL B N 1
ATOM 6236 C CA . VAL B 1 356 ? 5.145 2.617 8.852 1 96.81 356 VAL B CA 1
ATOM 6237 C C . VAL B 1 356 ? 5.082 2.887 7.352 1 96.81 356 VAL B C 1
ATOM 6239 O O . VAL B 1 356 ? 6.051 2.645 6.629 1 96.81 356 VAL B O 1
ATOM 6242 N N . THR B 1 357 ? 3.932 3.293 6.906 1 96.56 357 THR B N 1
ATOM 6243 C CA . THR B 1 357 ? 3.785 3.656 5.504 1 96.56 357 THR B CA 1
ATOM 6244 C C . THR B 1 357 ? 4.359 5.047 5.238 1 96.56 357 THR B C 1
ATOM 6246 O O . THR B 1 357 ? 3.998 6.012 5.914 1 96.56 357 THR B O 1
ATOM 6249 N N . LEU B 1 358 ? 5.238 5.156 4.289 1 97.62 358 LEU B N 1
ATOM 6250 C CA . LEU B 1 358 ? 5.883 6.426 3.977 1 97.62 358 LEU B CA 1
ATOM 6251 C C . LEU B 1 358 ? 5.215 7.094 2.779 1 97.62 358 LEU B C 1
ATOM 6253 O O . LEU B 1 358 ? 4.871 6.43 1.802 1 97.62 358 LEU B O 1
ATOM 6257 N N . THR B 1 359 ? 4.938 8.383 2.883 1 96.75 359 THR B N 1
ATOM 6258 C CA . THR B 1 359 ? 4.516 9.133 1.704 1 96.75 359 THR B CA 1
ATOM 6259 C C . THR B 1 359 ? 5.625 9.156 0.654 1 96.75 359 THR B C 1
ATOM 6261 O O . THR B 1 359 ? 6.801 9.008 0.984 1 96.75 359 THR B O 1
ATOM 6264 N N . THR B 1 360 ? 5.297 9.375 -0.575 1 96.19 360 THR B N 1
ATOM 6265 C CA . THR B 1 360 ? 6.246 9.258 -1.677 1 96.19 360 THR B CA 1
ATOM 6266 C C . THR B 1 360 ? 7.449 10.164 -1.456 1 96.19 360 THR B C 1
ATOM 6268 O O . THR B 1 360 ? 8.594 9.758 -1.67 1 96.19 360 THR B O 1
ATOM 6271 N N . ASP B 1 361 ? 7.215 11.422 -1.031 1 96.06 361 ASP B N 1
ATOM 6272 C CA . ASP B 1 361 ? 8.297 12.383 -0.869 1 96.06 361 ASP B CA 1
ATOM 6273 C C . ASP B 1 361 ? 9.234 11.969 0.266 1 96.06 361 ASP B C 1
ATOM 6275 O O . ASP B 1 361 ? 10.422 12.312 0.253 1 96.06 361 ASP B O 1
ATOM 6279 N N . VAL B 1 362 ? 8.703 11.258 1.268 1 98.19 362 VAL B N 1
ATOM 6280 C CA . VAL B 1 362 ? 9.547 10.742 2.342 1 98.19 362 VAL B CA 1
ATOM 6281 C C . VAL B 1 362 ? 10.227 9.453 1.89 1 98.19 362 VAL B C 1
ATOM 6283 O O . VAL B 1 362 ? 11.414 9.242 2.162 1 98.19 362 VAL B O 1
ATOM 6286 N N . PHE B 1 363 ? 9.547 8.602 1.166 1 98.06 363 PHE B N 1
ATOM 6287 C CA . PHE B 1 363 ? 10.078 7.332 0.691 1 98.06 363 PHE B CA 1
ATOM 6288 C C . PHE B 1 363 ? 11.305 7.547 -0.186 1 98.06 363 PHE B C 1
ATOM 6290 O O . PHE B 1 363 ? 12.289 6.82 -0.071 1 98.06 363 PHE B O 1
ATOM 6297 N N . VAL B 1 364 ? 11.18 8.547 -1.095 1 98 364 VAL B N 1
ATOM 6298 C CA . VAL B 1 364 ? 12.25 8.852 -2.035 1 98 364 VAL B CA 1
ATOM 6299 C C . VAL B 1 364 ? 13.109 9.992 -1.494 1 98 364 VAL B C 1
ATOM 6301 O O . VAL B 1 364 ? 13.305 11.008 -2.17 1 98 364 VAL B O 1
ATOM 6304 N N . SER B 1 365 ? 13.508 9.961 -0.253 1 98.38 365 SER B N 1
ATOM 6305 C CA . SER B 1 365 ? 14.391 10.898 0.429 1 98.38 365 SER B CA 1
ATOM 6306 C C . SER B 1 365 ? 15.555 10.18 1.095 1 98.38 365 SER B C 1
ATOM 6308 O O . SER B 1 365 ? 15.586 8.945 1.145 1 98.38 365 SER B O 1
ATOM 6310 N N . ARG B 1 366 ? 16.547 10.945 1.586 1 98.38 366 ARG B N 1
ATOM 6311 C CA . ARG B 1 366 ? 17.688 10.336 2.287 1 98.38 366 ARG B CA 1
ATOM 6312 C C . ARG B 1 366 ? 17.234 9.695 3.594 1 98.38 366 ARG B C 1
ATOM 6314 O O . ARG B 1 366 ? 17.703 8.609 3.949 1 98.38 366 ARG B O 1
ATOM 6321 N N . ALA B 1 367 ? 16.312 10.336 4.309 1 98.5 367 ALA B N 1
ATOM 6322 C CA . ALA B 1 367 ? 15.766 9.766 5.539 1 98.5 367 ALA B CA 1
ATOM 6323 C C . ALA B 1 367 ? 14.992 8.484 5.258 1 98.5 367 ALA B C 1
ATOM 6325 O O . ALA B 1 367 ? 15.125 7.496 5.988 1 98.5 367 ALA B O 1
ATOM 6326 N N . GLY B 1 368 ? 14.141 8.516 4.203 1 98.12 368 GLY B N 1
ATOM 6327 C CA . GLY B 1 368 ? 13.375 7.332 3.822 1 98.12 368 GLY B CA 1
ATOM 6328 C C . GLY B 1 368 ? 14.258 6.145 3.48 1 98.12 368 GLY B C 1
ATOM 6329 O O . GLY B 1 368 ? 13.93 5.008 3.828 1 98.12 368 GLY B O 1
ATOM 6330 N N . ARG B 1 369 ? 15.406 6.387 2.805 1 97.25 369 ARG B N 1
ATOM 6331 C CA . ARG B 1 369 ? 16.344 5.344 2.389 1 97.25 369 ARG B CA 1
ATOM 6332 C C . ARG B 1 369 ? 16.906 4.598 3.596 1 97.25 369 ARG B C 1
ATOM 6334 O O . ARG B 1 369 ? 17.219 3.408 3.506 1 97.25 369 ARG B O 1
ATOM 6341 N N . GLU B 1 370 ? 16.922 5.281 4.668 1 96.88 370 GLU B N 1
ATOM 6342 C CA . GLU B 1 370 ? 17.547 4.703 5.852 1 96.88 370 GLU B CA 1
ATOM 6343 C C . GLU B 1 370 ? 16.594 3.752 6.578 1 96.88 370 GLU B C 1
ATOM 6345 O O . GLU B 1 370 ? 17.047 2.906 7.359 1 96.88 370 GLU B O 1
ATOM 6350 N N . VAL B 1 371 ? 15.273 3.938 6.301 1 97.12 371 VAL B N 1
ATOM 6351 C CA . VAL B 1 371 ? 14.375 3.221 7.195 1 97.12 371 VAL B CA 1
ATOM 6352 C C . VAL B 1 371 ? 13.414 2.361 6.379 1 97.12 371 VAL B C 1
ATOM 6354 O O . VAL B 1 371 ? 12.75 1.472 6.918 1 97.12 371 VAL B O 1
ATOM 6357 N N . ARG B 1 372 ? 13.242 2.545 5.109 1 96.5 372 ARG B N 1
ATOM 6358 C CA . ARG B 1 372 ? 12.133 1.976 4.359 1 96.5 372 ARG B CA 1
ATOM 6359 C C . ARG B 1 372 ? 12.227 0.454 4.316 1 96.5 372 ARG B C 1
ATOM 6361 O O . ARG B 1 372 ? 11.203 -0.236 4.336 1 96.5 372 ARG B O 1
ATOM 6368 N N . GLU B 1 373 ? 13.438 -0.181 4.18 1 95.75 373 GLU B N 1
ATOM 6369 C CA . GLU B 1 373 ? 13.539 -1.637 4.16 1 95.75 373 GLU B CA 1
ATOM 6370 C C . GLU B 1 373 ? 13 -2.246 5.453 1 95.75 373 GLU B C 1
ATOM 6372 O O . GLU B 1 373 ? 12.25 -3.221 5.422 1 95.75 373 GLU B O 1
ATOM 6377 N N . GLN B 1 374 ? 13.383 -1.633 6.531 1 94.75 374 GLN B N 1
ATOM 6378 C CA . GLN B 1 374 ? 12.906 -2.119 7.824 1 94.75 374 GLN B CA 1
ATOM 6379 C C . GLN B 1 374 ? 11.398 -1.942 7.957 1 94.75 374 GLN B C 1
ATOM 6381 O O . GLN B 1 374 ? 10.688 -2.873 8.352 1 94.75 374 GLN B O 1
ATOM 6386 N N . TYR B 1 375 ? 10.875 -0.782 7.652 1 96.62 375 TYR B N 1
ATOM 6387 C CA . TYR B 1 375 ? 9.461 -0.451 7.852 1 96.62 375 TYR B CA 1
ATOM 6388 C C . TYR B 1 375 ? 8.57 -1.29 6.945 1 96.62 375 TYR B C 1
ATOM 6390 O O . TYR B 1 375 ? 7.43 -1.595 7.297 1 96.62 375 TYR B O 1
ATOM 6398 N N . TYR B 1 376 ? 9.078 -1.7 5.828 1 96.19 376 TYR B N 1
ATOM 6399 C CA . TYR B 1 376 ? 8.258 -2.402 4.852 1 96.19 376 TYR B CA 1
ATOM 6400 C C . TYR B 1 376 ? 8.477 -3.908 4.934 1 96.19 376 TYR B C 1
ATOM 6402 O O . TYR B 1 376 ? 7.945 -4.664 4.117 1 96.19 376 TYR B O 1
ATOM 6410 N N . SER B 1 377 ? 9.227 -4.422 5.953 1 94.81 377 SER B N 1
ATOM 6411 C CA . SER B 1 377 ? 9.523 -5.844 6.102 1 94.81 377 SER B CA 1
ATOM 6412 C C . SER B 1 377 ? 8.445 -6.551 6.922 1 94.81 377 SER B C 1
ATOM 6414 O O . SER B 1 377 ? 8.414 -7.781 6.977 1 94.81 377 SER B O 1
ATOM 6416 N N . ALA B 1 378 ? 7.574 -5.738 7.488 1 92.88 378 ALA B N 1
ATOM 6417 C CA . ALA B 1 378 ? 6.52 -6.32 8.312 1 92.88 378 ALA B CA 1
ATOM 6418 C C . ALA B 1 378 ? 5.242 -5.492 8.234 1 92.88 378 ALA B C 1
ATOM 6420 O O . ALA B 1 378 ? 5.258 -4.359 7.746 1 92.88 378 ALA B O 1
ATOM 6421 N N . ASP B 1 379 ? 4.188 -6.062 8.688 1 93.62 379 ASP B N 1
ATOM 6422 C CA . ASP B 1 379 ? 2.896 -5.383 8.695 1 93.62 379 ASP B CA 1
ATOM 6423 C C . ASP B 1 379 ? 2.686 -4.621 10 1 93.62 379 ASP B C 1
ATOM 6425 O O . ASP B 1 379 ? 3.199 -5.016 11.047 1 93.62 379 ASP B O 1
ATOM 6429 N N . ARG B 1 380 ? 1.989 -3.584 9.906 1 95.75 380 ARG B N 1
ATOM 6430 C CA . ARG B 1 380 ? 1.632 -2.852 11.117 1 95.75 380 ARG B CA 1
ATOM 6431 C C . ARG B 1 380 ? 0.541 -3.58 11.898 1 95.75 380 ARG B C 1
ATOM 6433 O O . ARG B 1 380 ? -0.281 -4.285 11.312 1 95.75 380 ARG B O 1
ATOM 6440 N N . PRO B 1 381 ? 0.484 -3.373 13.242 1 96.06 381 PRO B N 1
ATOM 6441 C CA . PRO B 1 381 ? -0.646 -3.9 14.008 1 96.06 381 PRO B CA 1
ATOM 6442 C C . PRO B 1 381 ? -1.94 -3.133 13.758 1 96.06 381 PRO B C 1
ATOM 6444 O O . PRO B 1 381 ? -1.903 -1.966 13.359 1 96.06 381 PRO B O 1
ATOM 6447 N N . TYR B 1 382 ? -3.055 -3.734 14.016 1 95.75 382 TYR B N 1
ATOM 6448 C CA . TYR B 1 382 ? -4.348 -3.08 13.852 1 95.75 382 TYR B CA 1
ATOM 6449 C C . TYR B 1 382 ? -4.629 -2.129 15.008 1 95.75 382 TYR B C 1
ATOM 6451 O O . TYR B 1 382 ? -5.441 -1.209 14.883 1 95.75 382 TYR B O 1
ATOM 6459 N N . GLU B 1 383 ? -3.953 -2.469 16.125 1 97.38 383 GLU B N 1
ATOM 6460 C CA . GLU B 1 383 ? -4.172 -1.659 17.328 1 97.38 383 GLU B CA 1
ATOM 6461 C C . GLU B 1 383 ? -2.848 -1.203 17.922 1 97.38 383 GLU B C 1
ATOM 6463 O O . GLU B 1 383 ? -1.913 -1.996 18.062 1 97.38 383 GLU B O 1
ATOM 6468 N N . GLU B 1 384 ? -2.816 0.049 18.234 1 98.69 384 GLU B N 1
ATOM 6469 C CA . GLU B 1 384 ? -1.673 0.611 18.938 1 98.69 384 GLU B CA 1
ATOM 6470 C C . GLU B 1 384 ? -2.125 1.439 20.141 1 98.69 384 GLU B C 1
ATOM 6472 O O . GLU B 1 384 ? -3.15 2.121 20.078 1 98.69 384 GLU B O 1
ATOM 6477 N N . LEU B 1 385 ? -1.428 1.317 21.25 1 98.88 385 LEU B N 1
ATOM 6478 C CA . LEU B 1 385 ? -1.619 2.107 22.453 1 98.88 385 LEU B CA 1
ATOM 6479 C C . LEU B 1 385 ? -0.285 2.617 22.984 1 98.88 385 LEU B C 1
ATOM 6481 O O . LEU B 1 385 ? 0.663 1.844 23.141 1 98.88 385 LEU B O 1
ATOM 6485 N N . TYR B 1 386 ? -0.215 3.881 23.281 1 98.88 386 TYR B N 1
ATOM 6486 C CA . TYR B 1 386 ? 1.022 4.461 23.797 1 98.88 386 TYR B CA 1
ATOM 6487 C C . TYR B 1 386 ? 0.767 5.258 25.062 1 98.88 386 TYR B C 1
ATOM 6489 O O . TYR B 1 386 ? -0.235 5.969 25.172 1 98.88 386 TYR B O 1
ATOM 6497 N N . ASP B 1 387 ? 1.624 5.098 26.031 1 98.81 387 ASP B N 1
ATOM 6498 C CA . ASP B 1 387 ? 1.717 5.973 27.188 1 98.81 387 ASP B CA 1
ATOM 6499 C C . ASP B 1 387 ? 2.674 7.133 26.922 1 98.81 387 ASP B C 1
ATOM 6501 O O . ASP B 1 387 ? 3.889 6.988 27.078 1 98.81 387 ASP B O 1
ATOM 6505 N N . LEU B 1 388 ? 2.125 8.258 26.703 1 98.31 388 LEU B N 1
ATOM 6506 C CA . LEU B 1 388 ? 2.889 9.391 26.188 1 98.31 388 LEU B CA 1
ATOM 6507 C C . LEU B 1 388 ? 3.76 10 27.281 1 98.31 388 LEU B C 1
ATOM 6509 O O . LEU B 1 388 ? 4.695 10.75 27 1 98.31 388 LEU B O 1
ATOM 6513 N N . GLU B 1 389 ? 3.424 9.766 28.484 1 97.5 389 GLU B N 1
ATOM 6514 C CA . GLU B 1 389 ? 4.254 10.242 29.594 1 97.5 389 GLU B CA 1
ATOM 6515 C C . GLU B 1 389 ? 5.566 9.469 29.672 1 97.5 389 GLU B C 1
ATOM 6517 O O . GLU B 1 389 ? 6.641 10.062 29.766 1 97.5 389 GLU B O 1
ATOM 6522 N N . SER B 1 390 ? 5.469 8.188 29.578 1 97.19 390 SER B N 1
ATOM 6523 C CA . SER B 1 390 ? 6.656 7.344 29.688 1 97.19 390 SER B CA 1
ATOM 6524 C C . SER B 1 390 ? 7.32 7.145 28.328 1 97.19 390 SER B C 1
ATOM 6526 O O . SER B 1 390 ? 8.516 6.852 28.25 1 97.19 390 SER B O 1
ATOM 6528 N N . ASP B 1 391 ? 6.594 7.309 27.266 1 97.75 391 ASP B N 1
ATOM 6529 C CA . ASP B 1 391 ? 7.066 7.066 25.906 1 97.75 391 ASP B CA 1
ATOM 6530 C C . ASP B 1 391 ? 6.551 8.141 24.953 1 97.75 391 ASP B C 1
ATOM 6532 O O . ASP B 1 391 ? 5.75 7.855 24.047 1 97.75 391 ASP B O 1
ATOM 6536 N N . PRO B 1 392 ? 7.113 9.336 25.094 1 96.44 392 PRO B N 1
ATOM 6537 C CA . PRO B 1 392 ? 6.645 10.422 24.234 1 96.44 392 PRO B CA 1
ATOM 6538 C C . PRO B 1 392 ? 6.965 10.195 22.766 1 96.44 392 PRO B C 1
ATOM 6540 O O . PRO B 1 392 ? 6.441 10.898 21.891 1 96.44 392 PRO B O 1
ATOM 6543 N N . THR B 1 393 ? 7.828 9.203 22.422 1 96.56 393 THR B N 1
ATOM 6544 C CA . THR B 1 393 ? 8.203 8.938 21.047 1 96.56 393 THR B CA 1
ATOM 6545 C C . THR B 1 393 ? 7.289 7.891 20.422 1 96.56 393 THR B C 1
ATOM 6547 O O . THR B 1 393 ? 7.391 7.598 19.234 1 96.56 393 THR B O 1
ATOM 6550 N N . GLU B 1 394 ? 6.398 7.328 21.203 1 98.19 394 GLU B N 1
ATOM 6551 C CA . GLU B 1 394 ? 5.453 6.316 20.75 1 98.19 394 GLU B CA 1
ATOM 6552 C C . GLU B 1 394 ? 6.176 5.133 20.109 1 98.19 394 GLU B C 1
ATOM 6554 O O . GLU B 1 394 ? 5.828 4.707 19.016 1 98.19 394 GLU B O 1
ATOM 6559 N N . SER B 1 395 ? 7.148 4.602 20.859 1 96.5 395 SER B N 1
ATOM 6560 C CA . SER B 1 395 ? 8.023 3.545 20.359 1 96.5 395 SER B CA 1
ATOM 6561 C C . SER B 1 395 ? 7.559 2.172 20.828 1 96.5 395 SER B C 1
ATOM 6563 O O . SER B 1 395 ? 7.887 1.155 20.219 1 96.5 395 SER B O 1
ATOM 6565 N N . THR B 1 396 ? 6.836 2.117 21.906 1 97.38 396 THR B N 1
ATOM 6566 C CA . THR B 1 396 ? 6.41 0.849 22.5 1 97.38 396 THR B CA 1
ATOM 6567 C C . THR B 1 396 ? 4.891 0.717 22.453 1 97.38 396 THR B C 1
ATOM 6569 O O . THR B 1 396 ? 4.18 1.419 23.172 1 97.38 396 THR B O 1
ATOM 6572 N N . ASN B 1 397 ? 4.391 -0.164 21.688 1 98.44 397 ASN B N 1
ATOM 6573 C CA . ASN B 1 397 ? 2.961 -0.441 21.609 1 98.44 397 ASN B CA 1
ATOM 6574 C C . ASN B 1 397 ? 2.48 -1.259 22.812 1 98.44 397 ASN B C 1
ATOM 6576 O O . ASN B 1 397 ? 2.912 -2.396 23 1 98.44 397 ASN B O 1
ATOM 6580 N N . LEU B 1 398 ? 1.555 -0.743 23.531 1 98.69 398 LEU B N 1
ATOM 6581 C CA . LEU B 1 398 ? 1.102 -1.355 24.781 1 98.69 398 LEU B CA 1
ATOM 6582 C C . LEU B 1 398 ? -0.252 -2.033 24.594 1 98.69 398 LEU B C 1
ATOM 6584 O O . LEU B 1 398 ? -0.837 -2.539 25.547 1 98.69 398 LEU B O 1
ATOM 6588 N N . ALA B 1 399 ? -0.831 -2.053 23.391 1 98 399 ALA B N 1
ATOM 6589 C CA . ALA B 1 399 ? -2.189 -2.527 23.156 1 98 399 ALA B CA 1
ATOM 6590 C C . ALA B 1 399 ? -2.346 -3.984 23.578 1 98 399 ALA B C 1
ATOM 6592 O O . ALA B 1 399 ? -3.434 -4.406 23.984 1 98 399 ALA B O 1
ATOM 6593 N N . GLY B 1 400 ? -1.294 -4.734 23.578 1 96.56 400 GLY B N 1
ATOM 6594 C CA . GLY B 1 400 ? -1.362 -6.145 23.922 1 96.56 400 GLY B CA 1
ATOM 6595 C C . GLY B 1 400 ? -0.965 -6.426 25.359 1 96.56 400 GLY B C 1
ATOM 6596 O O . GLY B 1 400 ? -0.983 -7.574 25.797 1 96.56 400 GLY B O 1
ATOM 6597 N N . GLU B 1 401 ? -0.65 -5.41 26.094 1 97.56 401 GLU B N 1
ATOM 6598 C CA . GLU B 1 401 ? -0.192 -5.574 27.469 1 97.56 401 GLU B CA 1
ATOM 6599 C C . GLU B 1 401 ? -1.368 -5.621 28.438 1 97.56 401 GLU B C 1
ATOM 6601 O O . GLU B 1 401 ? -2.176 -4.695 28.5 1 97.56 401 GLU B O 1
ATOM 6606 N N . ALA B 1 402 ? -1.422 -6.633 29.25 1 97.94 402 ALA B N 1
ATOM 6607 C CA . ALA B 1 402 ? -2.533 -6.883 30.156 1 97.94 402 ALA B CA 1
ATOM 6608 C C . ALA B 1 402 ? -2.738 -5.707 31.109 1 97.94 402 ALA B C 1
ATOM 6610 O O . ALA B 1 402 ? -3.875 -5.363 31.453 1 97.94 402 ALA B O 1
ATOM 6611 N N . ALA B 1 403 ? -1.668 -5.133 31.531 1 97.94 403 ALA B N 1
ATOM 6612 C CA . ALA B 1 403 ? -1.726 -4.047 32.5 1 97.94 403 ALA B CA 1
ATOM 6613 C C . ALA B 1 403 ? -2.447 -2.832 31.922 1 97.94 403 ALA B C 1
ATOM 6615 O O . ALA B 1 403 ? -2.924 -1.973 32.688 1 97.94 403 ALA B O 1
ATOM 6616 N N . TYR B 1 404 ? -2.609 -2.777 30.578 1 98.31 404 TYR B N 1
ATOM 6617 C CA . TYR B 1 404 ? -3.172 -1.597 29.938 1 98.31 404 TYR B CA 1
ATOM 6618 C C . TYR B 1 404 ? -4.5 -1.925 29.266 1 98.31 404 TYR B C 1
ATOM 6620 O O . TYR B 1 404 ? -5.043 -1.107 28.516 1 98.31 404 TYR B O 1
ATOM 6628 N N . GLU B 1 405 ? -5.031 -3.035 29.547 1 98.25 405 GLU B N 1
ATOM 6629 C CA . GLU B 1 405 ? -6.246 -3.502 28.891 1 98.25 405 GLU B CA 1
ATOM 6630 C C . GLU B 1 405 ? -7.41 -2.545 29.141 1 98.25 405 GLU B C 1
ATOM 6632 O O . GLU B 1 405 ? -8.195 -2.268 28.234 1 98.25 405 GLU B O 1
ATOM 6637 N N . SER B 1 406 ? -7.582 -2.061 30.312 1 98.5 406 SER B N 1
ATOM 6638 C CA . SER B 1 406 ? -8.688 -1.163 30.641 1 98.5 406 SER B CA 1
ATOM 6639 C C . SER B 1 406 ? -8.578 0.154 29.875 1 98.5 406 SER B C 1
ATOM 6641 O O . SER B 1 406 ? -9.57 0.654 29.344 1 98.5 406 SER B O 1
ATOM 6643 N N . VAL B 1 407 ? -7.352 0.731 29.844 1 98.56 407 VAL B N 1
ATOM 6644 C CA . VAL B 1 407 ? -7.125 1.977 29.125 1 98.56 407 VAL B CA 1
ATOM 6645 C C . VAL B 1 407 ? -7.379 1.762 27.625 1 98.56 407 VAL B C 1
ATOM 6647 O O . VAL B 1 407 ? -8.023 2.586 26.984 1 98.56 407 VAL B O 1
ATOM 6650 N N . ARG B 1 408 ? -6.883 0.654 27.125 1 98.56 408 ARG B N 1
ATOM 6651 C CA . ARG B 1 408 ? -7.082 0.305 25.719 1 98.56 408 ARG B CA 1
ATOM 6652 C C . ARG B 1 408 ? -8.562 0.227 25.375 1 98.56 408 ARG B C 1
ATOM 6654 O O . ARG B 1 408 ? -9.016 0.833 24.391 1 98.56 408 ARG B O 1
ATOM 6661 N N . ALA B 1 409 ? -9.328 -0.46 26.156 1 98.56 409 ALA B N 1
ATOM 6662 C CA . ALA B 1 409 ? -10.75 -0.661 25.906 1 98.56 409 ALA B CA 1
ATOM 6663 C C . ALA B 1 409 ? -11.516 0.66 25.984 1 98.56 409 ALA B C 1
ATOM 6665 O O . ALA B 1 409 ? -12.414 0.913 25.172 1 98.56 409 ALA B O 1
ATOM 6666 N N . GLU B 1 410 ? -11.203 1.422 26.953 1 98.75 410 GLU B N 1
ATOM 6667 C CA . GLU B 1 410 ? -11.859 2.715 27.125 1 98.75 410 GLU B CA 1
ATOM 6668 C C . GLU B 1 410 ? -11.617 3.619 25.922 1 98.75 410 GLU B C 1
ATOM 6670 O O . GLU B 1 410 ? -12.547 4.246 25.406 1 98.75 410 GLU B O 1
ATOM 6675 N N . LEU B 1 411 ? -10.383 3.725 25.469 1 98.81 411 LEU B N 1
ATOM 6676 C CA . LEU B 1 411 ? -10.047 4.609 24.359 1 98.81 411 LEU B CA 1
ATOM 6677 C C . LEU B 1 411 ? -10.617 4.082 23.047 1 98.81 411 LEU B C 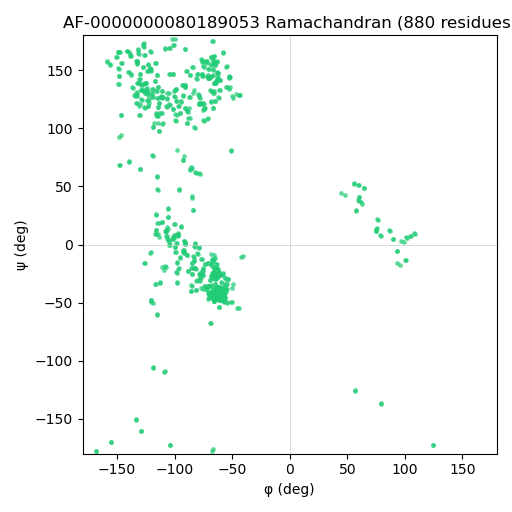1
ATOM 6679 O O . LEU B 1 411 ? -11.031 4.863 22.188 1 98.81 411 LEU B O 1
ATOM 6683 N N . GLU B 1 412 ? -10.633 2.773 22.891 1 98.69 412 GLU B N 1
ATOM 6684 C CA . GLU B 1 412 ? -11.312 2.199 21.734 1 98.69 412 GLU B CA 1
ATOM 6685 C C . GLU B 1 412 ? -12.781 2.602 21.703 1 98.69 412 GLU B C 1
ATOM 6687 O O . GLU B 1 412 ? -13.312 2.957 20.641 1 98.69 412 GLU B O 1
ATOM 6692 N N . GLU B 1 413 ? -13.406 2.504 22.812 1 98.69 413 GLU B N 1
ATOM 6693 C CA . GLU B 1 413 ? -14.812 2.879 22.906 1 98.69 413 GLU B CA 1
ATOM 6694 C C . GLU B 1 413 ? -15.016 4.348 22.547 1 98.69 413 GLU B C 1
ATOM 6696 O O . GLU B 1 413 ? -15.953 4.691 21.828 1 98.69 413 GLU B O 1
ATOM 6701 N N . ARG B 1 414 ? -14.164 5.23 23.078 1 98.69 414 ARG B N 1
ATOM 6702 C CA . ARG B 1 414 ? -14.25 6.652 22.766 1 98.69 414 ARG B CA 1
ATOM 6703 C C . ARG B 1 414 ? -14.078 6.891 21.266 1 98.69 414 ARG B C 1
ATOM 6705 O O . ARG B 1 414 ? -14.797 7.695 20.672 1 98.69 414 ARG B O 1
ATOM 6712 N N . LEU B 1 415 ? -13.141 6.172 20.672 1 98.75 415 LEU B N 1
ATOM 6713 C CA . LEU B 1 415 ? -12.859 6.324 19.25 1 98.75 415 LEU B CA 1
ATOM 6714 C C . LEU B 1 415 ? -14.055 5.871 18.406 1 98.75 415 LEU B C 1
ATOM 6716 O O . LEU B 1 415 ? -14.484 6.586 17.5 1 98.75 415 LEU B O 1
ATOM 6720 N N . VAL B 1 416 ? -14.594 4.723 18.75 1 98.69 416 VAL B N 1
ATOM 6721 C CA . VAL B 1 416 ? -15.711 4.168 17.984 1 98.69 416 VAL B CA 1
ATOM 6722 C C . VAL B 1 416 ? -16.938 5.055 18.172 1 98.69 416 VAL B C 1
ATOM 6724 O O . VAL B 1 416 ? -17.688 5.281 17.219 1 98.69 416 VAL B O 1
ATOM 6727 N N . ALA B 1 417 ? -17.156 5.547 19.359 1 98.69 417 ALA B N 1
ATOM 6728 C CA . ALA B 1 417 ? -18.266 6.461 19.594 1 98.69 417 ALA B CA 1
ATOM 6729 C C . ALA B 1 417 ? -18.141 7.727 18.75 1 98.69 417 ALA B C 1
ATOM 6731 O O . ALA B 1 417 ? -19.125 8.219 18.219 1 98.69 417 ALA B O 1
ATOM 6732 N N . TRP B 1 418 ? -16.938 8.242 18.656 1 98.62 418 TRP B N 1
ATOM 6733 C CA . TRP B 1 418 ? -16.688 9.414 17.812 1 98.62 418 TRP B CA 1
ATOM 6734 C C . TRP B 1 418 ? -16.969 9.102 16.359 1 98.62 418 TRP B C 1
ATOM 6736 O O . TRP B 1 418 ? -17.594 9.891 15.648 1 98.62 418 TRP B O 1
ATOM 6746 N N . MET B 1 419 ? -16.5 7.961 15.875 1 98.75 419 MET B N 1
ATOM 6747 C CA . MET B 1 419 ? -16.75 7.555 14.492 1 98.75 419 MET B CA 1
ATOM 6748 C C . MET B 1 419 ? -18.25 7.469 14.203 1 98.75 419 MET B C 1
ATOM 6750 O O . MET B 1 419 ? -18.703 7.93 13.156 1 98.75 419 MET B O 1
ATOM 6754 N N . ARG B 1 420 ? -18.969 6.93 15.117 1 98.69 420 ARG B N 1
ATOM 6755 C CA . ARG B 1 420 ? -20.422 6.801 14.953 1 98.69 420 ARG B CA 1
ATOM 6756 C C . ARG B 1 420 ? -21.094 8.172 14.969 1 98.69 420 ARG B C 1
ATOM 6758 O O . ARG B 1 420 ? -21.922 8.469 14.102 1 98.69 420 ARG B O 1
ATOM 6765 N N . ARG B 1 421 ? -20.734 8.977 15.891 1 97.75 421 ARG B N 1
ATOM 6766 C CA . ARG B 1 421 ? -21.375 10.281 16.062 1 97.75 421 ARG B CA 1
ATOM 6767 C C . ARG B 1 421 ? -21.109 11.172 14.852 1 97.75 421 ARG B C 1
ATOM 6769 O O . ARG B 1 421 ? -21.953 12 14.492 1 97.75 421 ARG B O 1
ATOM 6776 N N . THR B 1 422 ? -19.984 10.977 14.203 1 97.81 422 THR B N 1
ATOM 6777 C CA . THR B 1 422 ? -19.609 11.828 13.086 1 97.81 422 THR B CA 1
ATOM 6778 C C . THR B 1 422 ? -19.891 11.133 11.758 1 97.81 422 THR B C 1
ATOM 6780 O O . THR B 1 422 ? -19.438 11.586 10.703 1 97.81 422 THR B O 1
ATOM 6783 N N . ASP B 1 423 ? -20.5 9.945 11.75 1 97.56 423 ASP B N 1
ATOM 6784 C CA . ASP B 1 423 ? -20.891 9.188 10.562 1 97.56 423 ASP B CA 1
ATOM 6785 C C . ASP B 1 423 ? -19.688 8.867 9.688 1 97.56 423 ASP B C 1
ATOM 6787 O O . ASP B 1 423 ? -19.688 9.148 8.492 1 97.56 423 ASP B O 1
ATOM 6791 N N . ASP B 1 424 ? -18.656 8.305 10.289 1 98.56 424 ASP B N 1
ATOM 6792 C CA . ASP B 1 424 ? -17.422 7.918 9.602 1 98.56 424 ASP B CA 1
ATOM 6793 C C . ASP B 1 424 ? -17.703 6.859 8.539 1 98.56 424 ASP B C 1
ATOM 6795 O O . ASP B 1 424 ? -18.25 5.797 8.836 1 98.56 424 ASP B O 1
ATOM 6799 N N . PRO B 1 425 ? -17.281 7.09 7.32 1 98.12 425 PRO B N 1
ATOM 6800 C CA . PRO B 1 425 ? -17.609 6.141 6.25 1 98.12 425 PRO B CA 1
ATOM 6801 C C . PRO B 1 425 ? -16.922 4.789 6.441 1 98.12 425 PRO B C 1
ATOM 6803 O O . PRO B 1 425 ? -17.344 3.793 5.844 1 98.12 425 PRO B O 1
ATOM 6806 N N . LEU B 1 426 ? -15.883 4.699 7.211 1 97.75 426 LEU B N 1
ATOM 6807 C CA . LEU B 1 426 ? -15.219 3.424 7.449 1 97.75 426 LEU B CA 1
ATOM 6808 C C . LEU B 1 426 ? -16.156 2.432 8.117 1 97.75 426 LEU B C 1
ATOM 6810 O O . LEU B 1 426 ? -15.938 1.22 8.055 1 97.75 426 LEU B O 1
ATOM 6814 N N . LEU B 1 427 ? -17.188 2.963 8.812 1 97.75 427 LEU B N 1
ATOM 6815 C CA . LEU B 1 427 ? -18.172 2.098 9.469 1 97.75 427 LEU B CA 1
ATOM 6816 C C . LEU B 1 427 ? -18.906 1.252 8.438 1 97.75 427 LEU B C 1
ATOM 6818 O O . LEU B 1 427 ? -19.453 0.199 8.781 1 97.75 427 LEU B O 1
ATOM 6822 N N . ASP B 1 428 ? -18.891 1.704 7.172 1 95.88 428 ASP B N 1
ATOM 6823 C CA . ASP B 1 428 ? -19.641 1.025 6.113 1 95.88 428 ASP B CA 1
ATOM 6824 C C . ASP B 1 428 ? -18.703 0.216 5.219 1 95.88 428 ASP B C 1
ATOM 6826 O O . ASP B 1 428 ? -19.141 -0.411 4.254 1 95.88 428 ASP B O 1
ATOM 6830 N N . GLY B 1 429 ? -17.438 0.231 5.469 1 94.88 429 GLY B N 1
ATOM 6831 C CA . GLY B 1 429 ? -16.469 -0.498 4.668 1 94.88 429 GLY B CA 1
ATOM 6832 C C . GLY B 1 429 ? -15.367 0.384 4.125 1 94.88 429 GLY B C 1
ATOM 6833 O O . GLY B 1 429 ? -15.25 1.55 4.508 1 94.88 429 GLY B O 1
ATOM 6834 N N . PRO B 1 430 ? -14.508 -0.22 3.234 1 96.44 430 PRO B N 1
ATOM 6835 C CA . PRO B 1 430 ? -13.391 0.556 2.682 1 96.44 430 PRO B CA 1
ATOM 6836 C C . PRO B 1 430 ? -13.859 1.779 1.896 1 96.44 430 PRO B C 1
ATOM 6838 O O . PRO B 1 430 ? -14.875 1.721 1.201 1 96.44 430 PRO B O 1
ATOM 6841 N N . VAL B 1 431 ? -13.125 2.887 2.025 1 97.44 431 VAL B N 1
ATOM 6842 C CA . VAL B 1 431 ? -13.445 4.137 1.343 1 97.44 431 VAL B CA 1
ATOM 6843 C C . VAL B 1 431 ? -12.773 4.16 -0.029 1 97.44 431 VAL B C 1
ATOM 6845 O O . VAL B 1 431 ? -11.547 4.16 -0.126 1 97.44 431 VAL B O 1
ATOM 6848 N N . PRO B 1 432 ? -13.516 4.172 -1.111 1 96.19 432 PRO B N 1
ATOM 6849 C CA . PRO B 1 432 ? -12.906 4.234 -2.441 1 96.19 432 PRO B CA 1
ATOM 6850 C C . PRO B 1 432 ? -12.195 5.559 -2.703 1 96.19 432 PRO B C 1
ATOM 6852 O O . PRO B 1 432 ? -12.438 6.547 -2.002 1 96.19 432 PRO B O 1
ATOM 6855 N N . PRO B 1 433 ? -11.25 5.547 -3.668 1 95.25 433 PRO B N 1
ATOM 6856 C CA . PRO B 1 433 ? -10.633 6.828 -4.027 1 95.25 433 PRO B CA 1
ATOM 6857 C C . PRO B 1 433 ? -11.625 7.801 -4.664 1 95.25 433 PRO B C 1
ATOM 6859 O O . PRO B 1 433 ? -12.688 7.387 -5.133 1 95.25 433 PRO B O 1
ATOM 6862 N N . ALA B 1 434 ? -11.25 9.031 -4.668 1 94.19 434 ALA B N 1
ATOM 6863 C CA . ALA B 1 434 ? -12.141 10.086 -5.145 1 94.19 434 ALA B CA 1
ATOM 6864 C C . ALA B 1 434 ? -12.406 9.953 -6.641 1 94.19 434 ALA B C 1
ATOM 6866 O O . ALA B 1 434 ? -13.438 10.406 -7.141 1 94.19 434 ALA B O 1
ATOM 6867 N N . ASP B 1 435 ? -11.492 9.289 -7.34 1 93.75 435 ASP B N 1
ATOM 6868 C CA . ASP B 1 435 ? -11.625 9.156 -8.789 1 93.75 435 ASP B CA 1
ATOM 6869 C C . ASP B 1 435 ? -12.047 7.742 -9.172 1 93.75 435 ASP B C 1
ATOM 6871 O O . ASP B 1 435 ? -11.625 7.219 -10.203 1 93.75 435 ASP B O 1
ATOM 6875 N N . MET B 1 436 ? -12.781 7.086 -8.352 1 92.88 436 MET B N 1
ATOM 6876 C CA . MET B 1 436 ? -13.203 5.703 -8.57 1 92.88 436 MET B CA 1
ATOM 6877 C C . MET B 1 436 ? -13.906 5.555 -9.914 1 92.88 436 MET B C 1
ATOM 6879 O O . MET B 1 436 ? -13.789 4.516 -10.57 1 92.88 436 MET B O 1
ATOM 6883 N N . GLU B 1 437 ? -14.641 6.559 -10.359 1 91.38 437 GLU B N 1
ATOM 6884 C CA . GLU B 1 437 ? -15.367 6.496 -11.625 1 91.38 437 GLU B CA 1
ATOM 6885 C C . GLU B 1 437 ? -14.406 6.371 -12.805 1 91.38 437 GLU B C 1
ATOM 6887 O O . GLU B 1 437 ? -14.758 5.789 -13.836 1 91.38 437 GLU B O 1
ATOM 6892 N N . THR B 1 438 ? -13.219 6.914 -12.586 1 90.62 438 THR B N 1
ATOM 6893 C CA . THR B 1 438 ? -12.195 6.812 -13.625 1 90.62 438 THR B CA 1
ATOM 6894 C C . THR B 1 438 ? -11.555 5.434 -13.609 1 90.62 438 THR B C 1
ATOM 6896 O O . THR B 1 438 ? -11.148 4.922 -14.656 1 90.62 438 THR B O 1
ATOM 6899 N N . ILE B 1 439 ? -11.508 4.863 -12.469 1 92 439 ILE B N 1
ATOM 6900 C CA . ILE B 1 439 ? -10.859 3.572 -12.266 1 92 439 ILE B CA 1
ATOM 6901 C C . ILE B 1 439 ? -11.766 2.455 -12.781 1 92 439 ILE B C 1
ATOM 6903 O O . ILE B 1 439 ? -11.297 1.5 -13.398 1 92 439 ILE B O 1
ATOM 6907 N N . GLU B 1 440 ? -13.055 2.607 -12.578 1 92.69 440 GLU B N 1
ATOM 6908 C CA . GLU B 1 440 ? -14.031 1.583 -12.945 1 92.69 440 GLU B CA 1
ATOM 6909 C C . GLU B 1 440 ? -14.547 1.798 -14.359 1 92.69 440 GLU B C 1
ATOM 6911 O O . GLU B 1 440 ? -15.203 2.801 -14.641 1 92.69 440 GLU B O 1
ATOM 6916 N N . PRO B 1 441 ? -14.328 0.894 -15.242 1 89.94 441 PRO B N 1
ATOM 6917 C CA . PRO B 1 441 ? -14.766 1.089 -16.625 1 89.94 441 PRO B CA 1
ATOM 6918 C C . PRO B 1 441 ? -16.234 0.736 -16.828 1 89.94 441 PRO B C 1
ATOM 6920 O O . PRO B 1 441 ? -16.703 0.703 -17.969 1 89.94 441 PRO B O 1
ATOM 6923 N N . TRP B 1 442 ? -17 0.325 -15.805 1 92.38 442 TRP B N 1
ATOM 6924 C CA . TRP B 1 442 ? -18.406 -0.022 -15.922 1 92.38 442 TRP B CA 1
ATOM 6925 C C . TRP B 1 442 ? -19.297 1.082 -15.352 1 92.38 442 TRP B C 1
ATOM 6927 O O . TRP B 1 442 ? -18.844 1.887 -14.531 1 92.38 442 TRP B O 1
#

Secondary structure (DSSP, 8-state):
--SSPPEEEEEEESS-TT-SGGGT-SS--HHHHHHHHHSEEEEEEE-S-SSHHHHHHHHHHSS-HHHHS--S-GGGT----TTS--HHHHHHHTT-EEEEEE---S-S-GGGGT-SEE--S--SS--HHHHHHHHSHHHHHHHHHHHHHTT--SS-EEEEEE--TTS-EEETTEEES-SSSS----GGGS---TTS---HHHHHHHHHHHHHHHHHHHHHHHHHHHHHHTT-GGGEEEEEEESS--SSTTSTTSSSHHHHB--EEEE-TTTSPTTEEEEEEEEGGGHHHHHHHHTT---SS--S----HHHHTT------S-EEEEEEESSSEEEEEEEE-SSEEEEEE-S--BSSPPPHHHHTSHHHHHHHHHHTSSBPPSEEEEETTT-TT--S--TT-GGGHHHHHHHHHHHHHHHHHTT-GGGGS----TTHHHH---/--SSPPEEEEEEESS-TT-SGGGT-SS--HHHHHHHHHSEEEEEEE-S-SSHHHHHHHHHHSS-HHHHS--S-GGGT----TTS--HHHHHHHTT-EEEEEE---S-S-GGGGT-SEE--S--SS--HHHHHHHHSHHHHHHHHHHHHHTT--SS-EEEEEE--TTS-EEETTEEES-SSSS----GGGS---TTS---HHHHHHHHHHHHHHHHHHHHHHHHHHHHHHTT-GGGEEEEEEESS--SSTTSTTSSSHHHHB--EEEE-TTTSPTTEEEEEEEEGGGHHHHHHHHTT---SS--S----HHHHTT------S-EEEEEEESSSEEEEEEEE-SSEEEEEE-S--BSSPPPHHHHTSHHHHHHHHHHTSSBPPSEEEEETTT-TT--S--TT-GGGHHHHHHHHHHHHHHHHHTT-GGGGS----TTHHHH---

Foldseek 3Di:
DPPAAFAEEEEEEEQAFPCDPCLPFPADQVLVVVLQQQFEWENAEWFQELDQQQRLLLLFQLAHCLLQFQQEWQVLPTAGDLVGATQLQLVVVVPAQEEEFADRRNHPDPVSRHHPYYQFPPPDPDDPVSSQVRQALVNSLVSLLVCLVVVVGDGRYYYYRYHHPQFWDQDVQFTARDPPPFDFDDLVPGDQPPLADPDPQSSRRVRSSSRSVRSNSVSSNSNQVSCVVSVSQQRYKYWYKYSFAHQAFPARPHSACNSTHMIIIIHHPPQAHGRHYHHFNAYSSQNSVQSCVSSVGDDPDDHNHHHPSCVRRVHDDDGDQWDKHWHQDYPHGWTKIWIDGPFKIKIFTDDWAFQTDHDPNRCRGSSNVVPVCVRRVDTHDRIFMDGCVVPVSSPDGCCPPPVCVVVNVVRVVVRVVVCVVSVPCCVVPRDDRSVVVVVDPD/DPPAAFAEEEEEEEQAFPCDPCLPFPADQVLVVVLQQQFEWENAEWAQELDQQQRLLLLFQLAHCLLQFQQEWQVLPTAGDLVGATQLQLVVVVPAQEEEQADRRNHPDPVSRHHPYYQFPPPDPDDPVSSQVRQALVNSLVSLLVCLVVVVGDGRYYYYRYHHPQFWDQDVQFTARDPPPFDFDDLVPGDQPPLADPDPQSSRRRRSNSRSVRSNSVSSNSNQVSCVVSVSQQRYKYWYKYSFAHQAFPARPHSACNSTHMIIIIHHPPQAHGRHYHHFNAYSSQNSVQSCVSSVHDDPDDHNHHHPSCVRRVHDDDGDQWDKHWHQDYPHGWTKIWIDGPFKIKIFTDDWAFQTDHDPNRCRGSSNVVPVCVRRVDTHDRIFMDGCVVPVSSPDGCCPPPVCVVVNVVRVVVRVVVCVVSVPCCVVPRDDRSVVVVVDPD

Nearest PDB structures (foldseek):
  4miv-assembly4_G  TM=8.889E-01  e=1.595E-38  Homo sapiens
  4miv-assembly3_F  TM=8.913E-01  e=1.800E-38  Homo sapiens
  4miv-assembly1_B  TM=8.901E-01  e=4.729E-38  Homo sapiens
  6hhm-assembly1_A  TM=7.193E-01  e=1.146E-27  Formosa agariphila
  6xlp-assembly1_A  TM=7.864E-01  e=2.801E-18  Escherichia coli

Organism: NCBI:txid355548

Radius of gyration: 31.55 Å; Cα contacts (8 Å, |Δi|>4): 2058; chains: 2; bounding box: 53×102×66 Å

InterPro domains:
  IPR000917 Sulfatase, N-terminal [PF00884] (6-297)
  IPR017850 Alkaline-phosphatase-like, core domain superfamily [G3DSA:3.40.720.10] (5-427)
  IPR017850 Alkaline-phosphatase-like, core domain superfamily [SSF53649] (4-425)
  IPR050738 Sulfatase enzyme [PTHR42693] (3-422)

pLDDT: mean 94.4, std 8.63, range [37.06, 98.94]

Solvent-accessible surface area (backbone atoms only — not comparable to full-atom values): 44658 Å² total; per-residue (Å²): 125,75,94,61,68,57,24,37,37,41,37,35,35,28,34,39,14,51,75,35,31,76,69,71,36,89,47,81,25,67,41,52,33,49,50,33,49,53,1,26,32,41,74,37,28,35,26,40,13,21,41,63,18,21,15,44,41,11,30,35,42,6,26,53,28,75,66,34,42,17,42,21,31,26,94,63,62,23,41,62,40,90,88,55,67,27,46,39,33,56,40,35,76,71,59,32,46,22,34,36,34,34,45,76,57,44,47,89,48,62,64,78,44,29,37,75,38,71,69,43,81,64,84,58,89,56,52,72,66,53,49,51,60,46,11,26,30,64,50,30,30,52,50,52,37,52,45,49,72,61,59,77,63,92,48,44,36,36,36,43,37,16,26,43,42,47,46,67,40,80,52,92,84,33,29,32,52,56,88,76,86,55,73,44,58,60,39,87,72,53,76,73,60,85,69,46,74,91,43,72,34,35,30,43,48,49,13,23,40,49,14,33,45,38,43,46,20,51,23,52,35,51,42,55,48,37,36,46,75,60,71,36,48,68,45,28,38,38,36,41,36,28,34,10,8,32,71,40,81,70,6,27,64,28,90,39,65,52,0,16,27,20,35,40,30,41,29,27,57,95,51,28,55,57,58,38,74,41,73,56,61,42,44,39,23,15,49,32,46,21,53,30,55,75,62,73,47,77,74,93,69,89,56,75,32,56,55,55,48,32,63,44,62,75,41,90,64,86,75,57,75,61,52,59,34,43,40,44,35,65,86,40,84,52,41,34,45,32,35,35,42,92,46,40,36,37,38,38,32,66,63,72,43,36,54,56,60,64,46,52,62,27,45,36,20,54,42,21,66,74,42,47,63,68,27,48,69,43,68,41,68,47,60,38,25,28,50,39,78,88,32,73,61,62,80,61,71,38,55,84,37,76,93,39,42,68,61,49,53,52,46,49,49,53,42,51,50,50,38,60,75,57,60,40,65,65,82,78,37,88,81,76,62,70,55,44,73,76,50,43,93,119,124,75,96,62,66,57,24,39,37,41,36,36,34,28,35,39,14,50,76,33,32,77,67,71,37,90,48,81,24,69,40,52,33,49,49,34,49,55,1,27,32,41,74,37,28,36,26,40,13,23,41,61,17,22,16,43,40,11,30,34,42,7,27,52,28,74,65,34,44,17,41,22,31,28,94,62,64,22,39,61,40,92,89,56,68,25,47,38,33,57,40,34,76,71,58,31,43,21,35,36,34,35,47,76,58,43,46,90,50,61,63,81,44,28,38,76,38,71,70,43,80,65,84,59,90,55,53,70,66,53,50,49,59,46,11,27,29,64,51,30,30,53,51,53,37,52,46,50,73,61,59,77,64,94,48,43,35,34,36,42,35,16,26,43,43,45,46,67,40,79,55,92,82,33,28,31,51,55,89,76,85,55,74,45,60,60,39,88,73,52,75,73,59,84,70,46,74,91,44,71,36,36,30,46,47,50,13,24,41,50,15,32,45,37,44,45,20,50,22,51,36,50,42,53,48,37,36,45,74,60,70,35,48,67,46,26,37,40,35,41,36,27,33,9,7,31,72,41,80,71,6,29,63,28,90,39,64,50,0,14,27,19,35,41,29,40,29,25,58,93,53,28,55,56,57,38,74,42,74,56,60,42,44,39,23,17,48,32,45,21,55,29,56,73,61,72,46,81,74,92,70,89,55,75,33,55,55,56,49,32,63,44,62,75,43,89,64,84,74,56,74,61,51,59,32,41,40,46,34,64,88,39,83,52,40,34,44,32,36,35,42,91,46,40,36,37,39,40,32,67,64,70,43,37,52,58,61,64,45,54,63,28,46,36,20,53,43,22,65,73,42,46,63,68,27,49,68,41,68,40,68,48,60,38,24,27,50,39,78,87,33,74,60,62,79,61,72,38,54,84,37,75,93,38,41,68,61,48,51,52,46,49,49,54,44,51,50,50,37,60,77,55,62,39,63,66,82,80,38,88,80,75,63,70,54,44,72,76,51,42,93,120